Protein AF-A0A2L2X6S5-F1 (afdb_monomer)

Radius of gyration: 75.78 Å; Cα contacts (8 Å, |Δi|>4): 1499; chains: 1; bounding box: 145×73×209 Å

Mean predicted aligned error: 20.32 Å

Structure (mmCIF, N/CA/C/O backbone):
data_AF-A0A2L2X6S5-F1
#
_entry.id   AF-A0A2L2X6S5-F1
#
loop_
_atom_site.group_PDB
_atom_site.id
_atom_site.type_symbol
_atom_site.label_atom_id
_atom_site.label_alt_id
_atom_site.label_comp_id
_atom_site.label_asym_id
_atom_site.label_entity_id
_atom_site.label_seq_id
_atom_site.pdbx_PDB_ins_code
_atom_site.Cartn_x
_atom_site.Cartn_y
_atom_site.Cartn_z
_atom_site.occupancy
_atom_site.B_iso_or_equiv
_atom_site.auth_seq_id
_atom_site.auth_comp_id
_atom_site.auth_asym_id
_atom_site.auth_atom_id
_atom_site.pdbx_PDB_model_num
ATOM 1 N N . MET A 1 1 ? 17.584 3.024 -56.755 1.00 63.44 1 MET A N 1
ATOM 2 C CA . MET A 1 1 ? 18.985 2.587 -56.618 1.00 63.44 1 MET A CA 1
ATOM 3 C C . MET A 1 1 ? 19.894 3.502 -57.431 1.00 63.44 1 MET A C 1
ATOM 5 O O . MET A 1 1 ? 19.474 3.967 -58.490 1.00 63.44 1 MET A O 1
ATOM 9 N N . LEU A 1 2 ? 21.098 3.813 -56.938 1.00 71.75 2 LEU A N 1
ATOM 10 C CA . LEU A 1 2 ? 22.052 4.686 -57.631 1.00 71.75 2 LEU A CA 1
ATOM 11 C C . LEU A 1 2 ? 22.725 3.926 -58.793 1.00 71.75 2 LEU A C 1
ATOM 13 O O . LEU A 1 2 ? 23.520 3.031 -58.533 1.00 71.75 2 LEU A O 1
ATOM 17 N N . PRO A 1 3 ? 22.475 4.281 -60.067 1.00 76.50 3 PRO A N 1
ATOM 18 C CA . PRO A 1 3 ? 22.994 3.531 -61.220 1.00 76.50 3 PRO A CA 1
ATOM 19 C C . PRO A 1 3 ? 24.518 3.652 -61.409 1.00 76.50 3 PRO A C 1
ATOM 21 O O . PRO A 1 3 ? 25.092 2.937 -62.227 1.00 76.50 3 PRO A O 1
ATOM 24 N N . CYS A 1 4 ? 25.171 4.545 -60.658 1.00 81.44 4 CYS A N 1
ATOM 25 C CA . CYS A 1 4 ? 26.624 4.707 -60.628 1.00 81.44 4 CYS A CA 1
ATOM 26 C C . CYS A 1 4 ? 27.346 3.691 -59.726 1.00 81.44 4 CYS A C 1
ATOM 28 O O . CYS A 1 4 ? 28.569 3.735 -59.628 1.00 81.44 4 CYS A O 1
ATOM 30 N N . ILE A 1 5 ? 26.622 2.769 -59.084 1.00 83.94 5 ILE A N 1
ATOM 31 C CA . ILE A 1 5 ? 27.185 1.681 -58.276 1.00 83.94 5 ILE A CA 1
ATOM 32 C C . ILE A 1 5 ? 26.654 0.360 -58.837 1.00 83.94 5 ILE A C 1
ATOM 34 O O . ILE A 1 5 ? 25.442 0.177 -58.932 1.00 83.94 5 ILE A O 1
ATOM 38 N N . LYS A 1 6 ? 27.554 -0.540 -59.249 1.00 83.75 6 LYS A N 1
ATOM 39 C CA . LYS A 1 6 ? 27.227 -1.854 -59.825 1.00 83.75 6 LYS A CA 1
ATOM 40 C C . LYS A 1 6 ? 28.062 -2.933 -59.152 1.00 83.75 6 LYS A C 1
ATOM 42 O O . LYS A 1 6 ? 29.185 -2.656 -58.751 1.00 83.75 6 LYS A O 1
ATOM 47 N N . GLU A 1 7 ? 27.569 -4.169 -59.123 1.00 82.25 7 GLU A N 1
ATOM 48 C CA . GLU A 1 7 ? 28.298 -5.302 -58.531 1.00 82.25 7 GLU A CA 1
ATOM 49 C C . GLU A 1 7 ? 29.724 -5.442 -59.093 1.00 82.25 7 GLU A C 1
ATOM 51 O O . GLU A 1 7 ? 30.689 -5.616 -58.354 1.00 82.25 7 GLU A O 1
ATOM 56 N N . SER A 1 8 ? 29.886 -5.216 -60.401 1.00 80.56 8 SER A N 1
ATOM 57 C CA . SER A 1 8 ? 31.182 -5.265 -61.084 1.00 80.56 8 SER A CA 1
ATOM 58 C C . SER A 1 8 ? 32.215 -4.250 -60.572 1.00 80.56 8 SER A C 1
ATOM 60 O O . SER A 1 8 ? 33.409 -4.478 -60.738 1.00 80.56 8 SER A O 1
ATOM 62 N N . SER A 1 9 ? 31.790 -3.129 -59.974 1.00 83.38 9 SER A N 1
ATOM 63 C CA . SER A 1 9 ? 32.688 -2.106 -59.416 1.00 83.38 9 SER A CA 1
ATOM 64 C C . SER A 1 9 ? 32.937 -2.272 -57.911 1.00 83.38 9 SER A C 1
ATOM 66 O O . SER A 1 9 ? 33.781 -1.568 -57.354 1.00 83.38 9 SER A O 1
ATOM 68 N N . LEU A 1 10 ? 32.238 -3.198 -57.241 1.00 85.50 10 LEU A N 1
ATOM 69 C CA . LEU A 1 10 ? 32.383 -3.457 -55.802 1.00 85.50 10 LEU A CA 1
ATOM 70 C C . LEU A 1 10 ? 33.568 -4.374 -55.460 1.00 85.50 10 LEU A C 1
ATOM 72 O O . LEU A 1 10 ? 33.957 -4.455 -54.292 1.00 85.50 10 LEU A O 1
ATOM 76 N N . SER A 1 11 ? 34.203 -4.987 -56.464 1.00 82.44 11 SER A N 1
ATOM 77 C CA . SER A 1 11 ? 35.496 -5.683 -56.334 1.00 82.44 11 SER A CA 1
ATOM 78 C C . SER A 1 11 ? 36.618 -4.768 -55.820 1.00 82.44 11 SER A C 1
ATOM 80 O O . SER A 1 11 ? 37.609 -5.251 -55.284 1.00 82.44 11 SER A O 1
ATOM 82 N N . LEU A 1 12 ? 36.441 -3.444 -55.898 1.00 85.00 12 LEU A N 1
ATOM 83 C CA . LEU A 1 12 ? 37.357 -2.444 -55.347 1.00 85.00 12 LEU A CA 1
ATOM 84 C C . LEU A 1 12 ? 37.454 -2.475 -53.810 1.00 85.00 12 LEU A C 1
ATOM 86 O O . LEU A 1 12 ? 38.496 -2.139 -53.243 1.00 85.00 12 LEU A O 1
ATOM 90 N N . PHE A 1 13 ? 36.379 -2.871 -53.123 1.00 85.81 13 PHE A N 1
ATOM 91 C CA . PHE A 1 13 ? 36.285 -2.885 -51.657 1.00 85.81 13 PHE A CA 1
ATOM 92 C C . PHE A 1 13 ? 36.876 -4.175 -51.067 1.00 85.81 13 PHE A C 1
ATOM 94 O O . PHE A 1 13 ? 36.277 -4.834 -50.216 1.00 85.81 13 PHE A O 1
ATOM 101 N N . VAL A 1 14 ? 38.060 -4.555 -51.549 1.00 80.81 14 VAL A N 1
ATOM 102 C CA . VAL A 1 14 ? 38.859 -5.662 -51.017 1.00 80.81 14 VAL A CA 1
ATOM 103 C C . VAL A 1 14 ? 39.769 -5.183 -49.891 1.00 80.81 14 VAL A C 1
ATOM 105 O O . VAL A 1 14 ? 40.176 -4.022 -49.804 1.00 80.81 14 VAL A O 1
ATOM 108 N N . ALA A 1 15 ? 40.084 -6.113 -48.997 1.00 68.50 15 ALA A N 1
ATOM 109 C CA . ALA A 1 15 ? 40.692 -5.813 -47.713 1.00 68.50 15 ALA A CA 1
ATOM 110 C C . ALA A 1 15 ? 42.204 -5.527 -47.772 1.00 68.50 15 ALA A C 1
ATOM 112 O O . ALA A 1 15 ? 42.774 -5.100 -46.765 1.00 68.50 15 ALA A O 1
ATOM 113 N N . THR A 1 16 ? 42.878 -5.826 -48.889 1.00 76.88 16 THR A N 1
ATOM 114 C CA . THR A 1 16 ? 44.347 -5.892 -48.942 1.00 76.88 16 THR A CA 1
ATOM 115 C C . THR A 1 16 ? 44.913 -5.159 -50.154 1.00 76.88 16 THR A C 1
ATOM 117 O O . THR A 1 16 ? 44.293 -5.115 -51.216 1.00 76.88 16 THR A O 1
ATOM 120 N N . ALA A 1 17 ? 46.097 -4.567 -49.974 1.00 79.25 17 ALA A N 1
ATOM 121 C CA . ALA A 1 17 ? 46.789 -3.787 -51.000 1.00 79.25 17 ALA A CA 1
ATOM 122 C C . ALA A 1 17 ? 47.043 -4.609 -52.273 1.00 79.25 17 ALA A C 1
ATOM 124 O O . ALA A 1 17 ? 46.818 -4.126 -53.377 1.00 79.25 17 ALA A O 1
ATOM 125 N N . ASP A 1 18 ? 47.450 -5.871 -52.112 1.00 78.06 18 ASP A N 1
ATOM 126 C CA . ASP A 1 18 ? 47.765 -6.766 -53.228 1.00 78.06 18 ASP A CA 1
ATOM 127 C C . ASP A 1 18 ? 46.519 -7.144 -54.032 1.00 78.06 18 ASP A C 1
ATOM 129 O O . ASP A 1 18 ? 46.547 -7.081 -55.256 1.00 78.06 18 ASP A O 1
ATOM 133 N N . GLN A 1 19 ? 45.395 -7.429 -53.364 1.00 79.94 19 GLN A N 1
ATOM 134 C CA . GLN A 1 19 ? 44.127 -7.694 -54.055 1.00 79.94 19 GLN A CA 1
ATOM 135 C C . GLN A 1 19 ? 43.661 -6.481 -54.866 1.00 79.94 19 GLN A C 1
ATOM 137 O O . GLN A 1 19 ? 43.141 -6.644 -55.964 1.00 79.94 19 GLN A O 1
ATOM 142 N N . ARG A 1 20 ? 43.879 -5.258 -54.361 1.00 82.69 20 ARG A N 1
ATOM 143 C CA . ARG A 1 20 ? 43.599 -4.038 -55.134 1.00 82.69 20 ARG A CA 1
ATOM 144 C C . ARG A 1 20 ? 44.562 -3.843 -56.292 1.00 82.69 20 ARG A C 1
ATOM 146 O O . ARG A 1 20 ? 44.144 -3.388 -57.349 1.00 82.69 20 ARG A O 1
ATOM 153 N N . PHE A 1 21 ? 45.835 -4.169 -56.098 1.00 83.12 21 PHE A N 1
ATOM 154 C CA . PHE A 1 21 ? 46.849 -4.045 -57.136 1.00 83.12 21 PHE A CA 1
ATOM 155 C C . PHE A 1 21 ? 46.575 -4.971 -58.328 1.00 83.12 21 PHE A C 1
ATOM 157 O O . PHE A 1 21 ? 46.773 -4.553 -59.465 1.00 83.12 21 PHE A O 1
ATOM 164 N N . LEU A 1 22 ? 46.032 -6.171 -58.088 1.00 81.88 22 LEU A N 1
ATOM 165 C CA . LEU A 1 22 ? 45.600 -7.096 -59.148 1.00 81.88 22 LEU A CA 1
ATOM 166 C C . LEU A 1 22 ? 44.496 -6.519 -60.049 1.00 81.88 22 LEU A C 1
ATOM 168 O O . LEU A 1 22 ? 44.392 -6.906 -61.208 1.00 81.88 22 LEU A O 1
ATOM 172 N N . LEU A 1 23 ? 43.704 -5.558 -59.558 1.00 81.62 23 LEU A N 1
ATOM 173 C CA . LEU A 1 23 ? 42.715 -4.847 -60.379 1.00 81.62 23 LEU A CA 1
ATOM 174 C C . LEU A 1 23 ? 43.376 -3.865 -61.364 1.00 81.62 23 LEU A C 1
ATOM 176 O O . LEU A 1 23 ? 42.743 -3.427 -62.322 1.00 81.62 23 LEU A O 1
ATOM 180 N N . GLY A 1 24 ? 44.640 -3.514 -61.131 1.00 83.88 24 GLY A N 1
ATOM 181 C CA . GLY A 1 24 ? 45.445 -2.631 -61.962 1.00 83.88 24 GLY A CA 1
ATOM 182 C C . GLY A 1 24 ? 46.208 -1.603 -61.130 1.00 83.88 24 GLY A C 1
ATOM 183 O O . GLY A 1 24 ? 45.668 -0.986 -60.208 1.00 83.88 24 GLY A O 1
ATOM 184 N N . GLU A 1 25 ? 47.459 -1.353 -61.513 1.00 85.69 25 GLU A N 1
ATOM 185 C CA . GLU A 1 25 ? 48.357 -0.405 -60.841 1.00 85.69 25 GLU A CA 1
ATOM 186 C C . GLU A 1 25 ? 47.751 1.006 -60.725 1.00 85.69 25 GLU A C 1
ATOM 188 O O . GLU A 1 25 ? 47.791 1.628 -59.663 1.00 85.69 25 GLU A O 1
ATOM 193 N N . ASP A 1 26 ? 47.103 1.497 -61.782 1.00 85.75 26 ASP A N 1
ATOM 194 C CA . ASP A 1 26 ? 46.481 2.822 -61.761 1.00 85.75 26 ASP A CA 1
ATOM 195 C C . ASP A 1 26 ? 45.244 2.897 -60.851 1.00 85.75 26 ASP A C 1
ATOM 197 O O . ASP A 1 26 ? 44.928 3.963 -60.320 1.00 85.75 26 ASP A O 1
ATOM 201 N N . ILE A 1 27 ? 44.524 1.784 -60.671 1.00 85.94 27 ILE A N 1
ATOM 202 C CA . ILE A 1 27 ? 43.379 1.699 -59.749 1.00 85.94 27 ILE A CA 1
ATOM 203 C C . ILE A 1 27 ? 43.886 1.726 -58.307 1.00 85.94 27 ILE A C 1
ATOM 205 O O . ILE A 1 27 ? 43.355 2.471 -57.476 1.00 85.94 27 ILE A O 1
ATOM 209 N N . PHE A 1 28 ? 44.952 0.972 -58.024 1.00 88.62 28 PHE A N 1
ATOM 210 C CA . PHE A 1 28 ? 45.632 1.003 -56.734 1.00 88.62 28 PHE A CA 1
ATOM 211 C C . PHE A 1 28 ? 46.083 2.426 -56.382 1.00 88.62 28 PHE A C 1
ATOM 213 O O . PHE A 1 28 ? 45.713 2.935 -55.329 1.00 88.62 28 PHE A O 1
ATOM 220 N N . LEU A 1 29 ? 46.770 3.132 -57.284 1.00 87.75 29 LEU A N 1
ATOM 221 C CA . LEU A 1 29 ? 47.261 4.487 -57.004 1.00 87.75 29 LEU A CA 1
ATOM 222 C C . LEU A 1 29 ? 46.148 5.535 -56.840 1.00 87.75 29 LEU A C 1
ATOM 224 O O . LEU A 1 29 ? 46.292 6.455 -56.036 1.00 87.75 29 LEU A O 1
ATOM 228 N N . ARG A 1 30 ? 45.021 5.406 -57.554 1.00 87.81 30 ARG A N 1
ATOM 229 C CA . ARG A 1 30 ? 43.863 6.306 -57.374 1.00 87.81 30 ARG A CA 1
ATOM 230 C C . ARG A 1 30 ? 43.129 6.079 -56.052 1.00 87.81 30 ARG A C 1
ATOM 232 O O . ARG A 1 30 ? 42.610 7.036 -55.475 1.00 87.81 30 ARG A O 1
ATOM 239 N N . THR A 1 31 ? 43.099 4.840 -55.564 1.00 87.88 31 THR A N 1
ATOM 240 C CA . THR A 1 31 ? 42.469 4.484 -54.278 1.00 87.88 31 THR A CA 1
ATOM 241 C C . THR A 1 31 ? 43.407 4.558 -53.081 1.00 87.88 31 THR A C 1
ATOM 243 O O . THR A 1 31 ? 42.942 4.601 -51.939 1.00 87.88 31 THR A O 1
ATOM 246 N N . HIS A 1 32 ? 44.712 4.638 -53.329 1.00 89.00 32 HIS A N 1
ATOM 247 C CA . HIS A 1 32 ? 45.727 4.787 -52.307 1.00 89.00 32 HIS A CA 1
ATOM 248 C C . HIS A 1 32 ? 45.504 6.069 -51.498 1.00 89.00 32 HIS A C 1
ATOM 250 O O . HIS A 1 32 ? 45.354 7.165 -52.049 1.00 89.00 32 HIS A O 1
ATOM 256 N N . PHE A 1 33 ? 45.465 5.944 -50.175 1.00 87.44 33 PHE A N 1
ATOM 257 C CA . PHE A 1 33 ? 45.329 7.075 -49.265 1.00 87.44 33 PHE A CA 1
ATOM 258 C C . PHE A 1 33 ? 46.648 7.292 -48.525 1.00 87.44 33 PHE A C 1
ATOM 260 O O . PHE A 1 33 ? 47.126 6.321 -47.938 1.00 87.44 33 PHE A O 1
ATOM 267 N N . PRO A 1 34 ? 47.191 8.526 -48.507 1.00 87.00 34 PRO A N 1
ATOM 268 C CA . PRO A 1 34 ? 48.523 8.761 -47.975 1.00 87.00 34 PRO A CA 1
ATOM 269 C C . PRO A 1 34 ? 48.688 8.273 -46.543 1.00 87.00 34 PRO A C 1
ATOM 271 O O . PRO A 1 34 ? 47.916 8.657 -45.654 1.00 87.00 34 PRO A O 1
ATOM 274 N N . VAL A 1 35 ? 49.701 7.439 -46.321 1.00 86.69 35 VAL A N 1
ATOM 275 C CA . VAL A 1 35 ? 49.985 6.874 -45.004 1.00 86.69 35 VAL A CA 1
ATOM 276 C C . VAL A 1 35 ? 50.990 7.750 -44.264 1.00 86.69 35 VAL A C 1
ATOM 278 O O . VAL A 1 35 ? 52.075 8.069 -44.754 1.00 86.69 35 VAL A O 1
ATOM 281 N N . THR A 1 36 ? 50.624 8.125 -43.041 1.00 85.81 36 THR A N 1
ATOM 282 C CA . THR A 1 36 ? 51.504 8.795 -42.085 1.00 85.81 36 THR A CA 1
ATOM 283 C C . THR A 1 36 ? 52.005 7.803 -41.041 1.00 85.81 36 THR A C 1
ATOM 285 O O . THR A 1 36 ? 51.285 6.921 -40.570 1.00 85.81 36 THR A O 1
ATOM 288 N N . MET A 1 37 ? 53.268 7.963 -40.673 1.00 87.81 37 MET A N 1
ATOM 289 C CA . MET A 1 37 ? 54.011 7.136 -39.735 1.00 87.81 37 MET A CA 1
ATOM 290 C C . MET A 1 37 ? 54.621 8.033 -38.659 1.00 87.81 37 MET A C 1
ATOM 292 O O . MET A 1 37 ? 54.980 9.177 -38.927 1.00 87.81 37 MET A O 1
ATOM 296 N N . ARG A 1 38 ? 54.770 7.539 -37.432 1.00 83.44 38 ARG A N 1
ATOM 297 C CA . ARG A 1 38 ? 55.525 8.233 -36.384 1.00 83.44 38 ARG A CA 1
ATOM 298 C C . ARG A 1 38 ? 56.890 7.593 -36.206 1.00 83.44 38 ARG A C 1
ATOM 300 O O . ARG A 1 38 ? 56.988 6.407 -35.903 1.00 83.44 38 ARG A O 1
ATOM 307 N N . ARG A 1 39 ? 57.944 8.393 -36.348 1.00 80.94 39 ARG A N 1
ATOM 308 C CA . ARG A 1 39 ? 59.296 8.025 -35.930 1.00 80.94 39 ARG A CA 1
ATOM 309 C C . ARG A 1 39 ? 59.448 8.395 -34.460 1.00 80.94 39 ARG A C 1
ATOM 311 O O . ARG A 1 39 ? 59.443 9.580 -34.119 1.00 80.94 39 ARG A O 1
ATOM 318 N N . PHE A 1 40 ? 59.583 7.393 -33.599 1.00 66.56 40 PHE A N 1
ATOM 319 C CA . PHE A 1 40 ? 59.861 7.607 -32.181 1.00 66.56 40 PHE A CA 1
ATOM 320 C C . PHE A 1 40 ? 61.375 7.665 -31.955 1.00 66.56 40 PHE A C 1
ATOM 322 O O . PHE A 1 40 ? 62.087 6.699 -32.222 1.00 66.56 40 PHE A O 1
ATOM 329 N N . ARG A 1 41 ? 61.866 8.811 -31.471 1.00 61.03 41 ARG A N 1
ATOM 330 C CA . ARG A 1 41 ? 63.156 8.939 -30.778 1.00 61.03 41 ARG A CA 1
ATOM 331 C C . ARG A 1 41 ? 62.863 9.250 -29.303 1.00 61.03 41 ARG A C 1
ATOM 333 O O . ARG A 1 41 ? 61.875 9.947 -29.043 1.00 61.03 41 ARG A O 1
ATOM 340 N N . PRO A 1 42 ? 63.690 8.808 -28.338 1.00 49.34 42 PRO A N 1
ATOM 341 C CA . PRO A 1 42 ? 63.543 9.229 -26.947 1.00 49.34 42 PRO A CA 1
ATOM 342 C C . PRO A 1 42 ? 63.496 10.767 -26.870 1.00 49.34 42 PRO A C 1
ATOM 344 O O . PRO A 1 42 ? 64.449 11.440 -27.257 1.00 49.34 42 PRO A O 1
ATOM 347 N N . GLY A 1 43 ? 62.356 11.334 -26.458 1.00 50.00 43 GLY A N 1
ATOM 348 C CA . GLY A 1 43 ? 62.162 12.783 -26.290 1.00 50.00 43 GLY A CA 1
ATOM 349 C C . GLY A 1 43 ? 61.594 13.583 -27.478 1.00 50.00 43 GLY A C 1
ATOM 350 O O . GLY A 1 43 ? 61.268 14.750 -27.281 1.00 50.00 43 GLY A O 1
ATOM 351 N N . SER A 1 44 ? 61.410 13.019 -28.684 1.00 54.97 44 SER A N 1
ATOM 352 C CA . SER A 1 44 ? 60.645 13.692 -29.760 1.00 54.97 44 SER A CA 1
ATOM 353 C C . SER A 1 44 ? 60.059 12.710 -30.788 1.00 54.97 44 SER A C 1
ATOM 355 O O . SER A 1 44 ? 60.763 11.872 -31.352 1.00 54.97 44 SER A O 1
ATOM 357 N N . GLY A 1 45 ? 58.750 12.816 -31.041 1.00 61.69 45 GLY A N 1
ATOM 358 C CA . GLY A 1 45 ? 58.059 12.075 -32.098 1.00 61.69 45 GLY A CA 1
ATOM 359 C C . GLY A 1 45 ? 57.934 12.934 -33.354 1.00 61.69 45 GLY A C 1
ATOM 360 O O . GLY A 1 45 ? 57.275 13.971 -33.319 1.00 61.69 45 GLY A O 1
ATOM 361 N N . THR A 1 46 ? 58.547 12.516 -34.462 1.00 77.25 46 THR A N 1
ATOM 362 C CA . THR A 1 46 ? 58.397 13.198 -35.763 1.00 77.25 46 THR A CA 1
ATOM 363 C C . THR A 1 46 ? 57.425 12.422 -36.647 1.00 77.25 46 THR A C 1
ATOM 365 O O . THR A 1 46 ? 57.435 11.191 -36.654 1.00 77.25 46 THR A O 1
ATOM 368 N N . ILE A 1 47 ? 56.544 13.126 -37.362 1.00 82.69 47 ILE A N 1
ATOM 369 C CA . ILE A 1 47 ? 55.614 12.509 -38.317 1.00 82.69 47 ILE A CA 1
ATOM 370 C C . ILE A 1 47 ? 56.327 12.405 -39.664 1.00 82.69 47 ILE A C 1
ATOM 372 O O . ILE A 1 47 ? 56.828 13.404 -40.169 1.00 82.69 47 ILE A O 1
ATOM 376 N N . TRP A 1 48 ? 56.370 11.199 -40.216 1.00 87.31 48 TRP A N 1
ATOM 377 C CA . TRP A 1 48 ? 56.878 10.875 -41.544 1.00 87.31 48 TRP A CA 1
ATOM 378 C C . TRP A 1 48 ? 55.704 10.512 -42.451 1.00 87.31 48 TRP A C 1
ATOM 380 O O . TRP A 1 48 ? 54.806 9.773 -42.057 1.00 87.31 48 TRP A O 1
ATOM 390 N N . SER A 1 49 ? 55.709 11.008 -43.676 1.00 87.50 49 SER A N 1
ATOM 391 C CA . SER A 1 49 ? 54.876 10.506 -44.764 1.00 87.50 49 SER A CA 1
ATOM 392 C C . SER A 1 49 ? 55.586 9.366 -45.497 1.00 87.50 49 SER A C 1
ATOM 394 O O . SER A 1 49 ? 56.810 9.244 -45.458 1.00 87.50 49 SER A O 1
ATOM 396 N N . GLU A 1 50 ? 54.836 8.536 -46.214 1.00 87.88 50 GLU A N 1
ATOM 397 C CA . GLU A 1 50 ? 55.404 7.574 -47.174 1.00 87.88 50 GLU A CA 1
ATOM 398 C C . GLU A 1 50 ? 56.328 8.234 -48.220 1.00 87.88 50 GLU A C 1
ATOM 400 O O . GLU A 1 50 ? 57.319 7.632 -48.627 1.00 87.88 50 GLU A O 1
ATOM 405 N N . GLY A 1 51 ? 56.078 9.499 -48.581 1.00 88.00 51 GLY A N 1
ATOM 406 C CA . GLY A 1 51 ? 56.956 10.289 -49.447 1.00 88.00 51 GLY A CA 1
ATOM 407 C C . GLY A 1 51 ? 58.282 10.684 -48.790 1.00 88.00 51 GLY A C 1
ATOM 408 O O . GLY A 1 51 ? 59.286 10.817 -49.484 1.00 88.00 51 GLY A O 1
ATOM 409 N N . ASP A 1 52 ? 58.325 10.838 -47.465 1.00 87.62 52 ASP A N 1
ATOM 410 C CA . ASP A 1 52 ? 59.584 11.040 -46.732 1.00 87.62 52 ASP A CA 1
ATOM 411 C C . ASP A 1 52 ? 60.432 9.766 -46.757 1.00 87.62 52 ASP A C 1
ATOM 413 O O . ASP A 1 52 ? 61.627 9.833 -47.026 1.00 87.62 52 ASP A O 1
ATOM 417 N N . LEU A 1 53 ? 59.797 8.602 -46.570 1.00 88.12 53 LEU A N 1
ATOM 418 C CA . LEU A 1 53 ? 60.463 7.302 -46.673 1.00 88.12 53 LEU A CA 1
ATOM 419 C C . LEU A 1 53 ? 60.973 7.028 -48.097 1.00 88.12 53 LEU A C 1
ATOM 421 O O . LEU A 1 53 ? 62.103 6.580 -48.254 1.00 88.12 53 LEU A O 1
ATOM 425 N N . LEU A 1 54 ? 60.184 7.334 -49.132 1.00 87.44 54 LEU A N 1
ATOM 426 C CA . LEU A 1 54 ? 60.624 7.198 -50.524 1.00 87.44 54 LEU A CA 1
ATOM 427 C C . LEU A 1 54 ? 61.840 8.082 -50.820 1.00 87.44 54 LEU A C 1
ATOM 429 O O . LEU A 1 54 ? 62.830 7.588 -51.346 1.00 87.44 54 LEU A O 1
ATOM 433 N N . ARG A 1 55 ? 61.794 9.365 -50.432 1.00 86.00 55 ARG A N 1
ATOM 434 C CA . ARG A 1 55 ? 62.919 10.293 -50.627 1.00 86.00 55 ARG A CA 1
ATOM 435 C C . ARG A 1 55 ? 64.182 9.833 -49.913 1.00 86.00 55 ARG A C 1
ATOM 437 O O . ARG A 1 55 ? 65.266 10.012 -50.450 1.00 86.00 55 ARG A O 1
ATOM 444 N N . GLU A 1 56 ? 64.047 9.248 -48.729 1.00 83.38 56 GLU A N 1
ATOM 445 C CA . GLU A 1 56 ? 65.169 8.678 -47.985 1.00 83.38 56 GLU A CA 1
ATOM 446 C C . GLU A 1 56 ? 65.767 7.451 -48.703 1.00 83.38 56 GLU A C 1
ATOM 448 O O . GLU A 1 56 ? 66.982 7.335 -48.840 1.00 83.38 56 GLU A O 1
ATOM 453 N N . LEU A 1 57 ? 64.922 6.559 -49.231 1.00 83.25 57 LEU A N 1
ATOM 454 C CA . LEU A 1 57 ? 65.367 5.402 -50.017 1.00 83.25 57 LEU A CA 1
ATOM 455 C C . LEU A 1 57 ? 65.972 5.805 -51.370 1.00 83.25 57 LEU A C 1
ATOM 457 O O . LEU A 1 57 ? 66.790 5.074 -51.917 1.00 83.25 57 LEU A O 1
ATOM 461 N N . GLU A 1 58 ? 65.600 6.949 -51.932 1.00 78.31 58 GLU A N 1
ATOM 462 C CA . GLU A 1 58 ? 66.187 7.467 -53.175 1.00 78.31 58 GLU A CA 1
ATOM 463 C C . GLU A 1 58 ? 67.472 8.271 -52.940 1.00 78.31 58 GLU A C 1
ATOM 465 O O . GLU A 1 58 ? 68.311 8.352 -53.836 1.00 78.31 58 GLU A O 1
ATOM 470 N N . SER A 1 59 ? 67.648 8.853 -51.750 1.00 70.69 59 SER A N 1
ATOM 471 C CA . SER A 1 59 ? 68.767 9.747 -51.441 1.00 70.69 59 SER A CA 1
ATOM 472 C C . SER A 1 59 ? 70.017 9.052 -50.897 1.00 70.69 59 SER A C 1
ATOM 474 O O . SER A 1 59 ? 71.059 9.702 -50.859 1.00 70.69 59 SER A O 1
ATOM 476 N N . ALA A 1 60 ? 69.952 7.773 -50.497 1.00 60.22 60 ALA A N 1
ATOM 477 C CA . ALA A 1 60 ? 71.063 7.052 -49.861 1.00 60.22 60 ALA A CA 1
ATOM 478 C C . ALA A 1 60 ? 72.263 6.844 -50.827 1.00 60.22 60 ALA A C 1
ATOM 480 O O . ALA A 1 60 ? 72.193 5.983 -51.709 1.00 60.22 60 ALA A O 1
ATOM 481 N N . PRO A 1 61 ? 73.388 7.581 -50.689 1.00 53.59 61 PRO A N 1
ATOM 482 C CA . PRO A 1 61 ? 74.550 7.434 -51.560 1.00 53.59 61 PRO A CA 1
ATOM 483 C C . PRO A 1 61 ? 75.486 6.322 -51.058 1.00 53.59 61 PRO A C 1
ATOM 485 O O . PRO A 1 61 ? 75.547 6.033 -49.860 1.00 53.59 61 PRO A O 1
ATOM 488 N N . ALA A 1 62 ? 76.320 5.797 -51.962 1.00 51.88 62 ALA A N 1
ATOM 489 C CA . ALA A 1 62 ? 77.378 4.794 -51.745 1.00 51.88 62 ALA A CA 1
ATOM 490 C C . ALA A 1 62 ? 78.421 5.112 -50.640 1.00 51.88 62 ALA A C 1
ATOM 492 O O . ALA A 1 62 ? 79.302 4.301 -50.374 1.00 51.88 62 ALA A O 1
ATOM 493 N N . ALA A 1 63 ? 78.350 6.289 -50.006 1.00 53.16 63 ALA A N 1
ATOM 494 C CA . ALA A 1 63 ? 79.286 6.786 -48.993 1.00 53.16 63 ALA A CA 1
ATOM 495 C C . ALA A 1 63 ? 78.771 6.650 -47.541 1.00 53.16 63 ALA A C 1
ATOM 497 O O . ALA A 1 63 ? 79.244 7.348 -46.644 1.00 53.16 63 ALA A O 1
ATOM 498 N N . THR A 1 64 ? 77.782 5.787 -47.299 1.00 55.81 64 THR A N 1
ATOM 499 C CA . THR A 1 64 ? 77.317 5.423 -45.948 1.00 55.81 64 THR A CA 1
ATOM 500 C C . THR A 1 64 ? 78.222 4.351 -45.315 1.00 55.81 64 THR A C 1
ATOM 502 O O . THR A 1 64 ? 78.844 3.574 -46.041 1.00 55.81 64 THR A O 1
ATOM 505 N N . PRO A 1 65 ? 78.340 4.300 -43.971 1.00 56.31 65 PRO A N 1
ATOM 506 C CA . PRO A 1 65 ? 79.186 3.325 -43.278 1.00 56.31 65 PRO A CA 1
ATOM 507 C C . PRO A 1 65 ? 78.771 1.879 -43.591 1.00 56.31 65 PRO A C 1
ATOM 509 O O . PRO A 1 65 ? 77.608 1.604 -43.891 1.00 56.31 65 PRO A O 1
ATOM 512 N N . SER A 1 66 ? 79.735 0.958 -43.508 1.00 65.19 66 SER A N 1
ATOM 513 C CA . SER A 1 66 ? 79.547 -0.481 -43.733 1.00 65.19 66 SER A CA 1
ATOM 514 C C . SER A 1 66 ? 78.363 -1.036 -42.932 1.00 65.19 66 SER A C 1
ATOM 516 O O . SER A 1 66 ? 78.256 -0.742 -41.742 1.00 65.19 66 SER A O 1
ATOM 518 N N . GLY A 1 67 ? 77.505 -1.846 -43.561 1.00 74.19 67 GLY A N 1
ATOM 519 C CA . GLY A 1 67 ? 76.388 -2.538 -42.901 1.00 74.19 67 GLY A CA 1
ATOM 520 C C . GLY A 1 67 ? 75.000 -2.233 -43.480 1.00 74.19 67 GLY A C 1
ATOM 521 O O . GLY A 1 67 ? 74.844 -1.411 -44.385 1.00 74.19 67 GLY A O 1
ATOM 522 N N . ASN A 1 68 ? 73.976 -2.920 -42.971 1.00 81.75 68 ASN A N 1
ATOM 523 C CA . ASN A 1 68 ? 72.575 -2.791 -43.399 1.00 81.75 68 ASN A CA 1
ATOM 524 C C . ASN A 1 68 ? 71.906 -1.483 -42.918 1.00 81.75 68 ASN A C 1
ATOM 526 O O . ASN A 1 68 ? 72.211 -0.980 -41.837 1.00 81.75 68 ASN A O 1
ATOM 530 N N . GLN A 1 69 ? 70.981 -0.943 -43.720 1.00 84.31 69 GLN A N 1
ATOM 531 C CA . GLN A 1 69 ? 70.112 0.187 -43.371 1.00 84.31 69 GLN A CA 1
ATOM 532 C C . GLN A 1 69 ? 68.666 -0.302 -43.365 1.00 84.31 69 GLN A C 1
ATOM 534 O O . GLN A 1 69 ? 68.124 -0.679 -44.401 1.00 84.31 69 GLN A O 1
ATOM 539 N N . THR A 1 70 ? 68.044 -0.307 -42.189 1.00 85.12 70 THR A N 1
ATOM 540 C CA . THR A 1 70 ? 66.801 -1.042 -41.950 1.00 85.12 70 THR A CA 1
ATOM 541 C C . THR A 1 70 ? 65.696 -0.118 -41.449 1.00 85.12 70 THR A C 1
ATOM 543 O O . THR A 1 70 ? 65.802 0.511 -40.396 1.00 85.12 70 THR A O 1
ATOM 546 N N . TYR A 1 71 ? 64.591 -0.080 -42.184 1.00 87.50 71 TYR A N 1
ATOM 547 C CA . TYR A 1 71 ? 63.354 0.614 -41.849 1.00 87.50 71 TYR A CA 1
ATOM 548 C C . TYR A 1 71 ? 62.327 -0.410 -41.384 1.00 87.50 71 TYR A C 1
ATOM 550 O O . TYR A 1 71 ? 61.858 -1.246 -42.159 1.00 87.50 71 TYR A O 1
ATOM 558 N N . VAL A 1 72 ? 61.956 -0.339 -40.110 1.00 86.19 72 VAL A N 1
ATOM 559 C CA . VAL A 1 72 ? 60.967 -1.236 -39.513 1.00 86.19 72 VAL A CA 1
ATOM 560 C C . VAL A 1 72 ? 59.625 -0.523 -39.458 1.00 86.19 72 VAL A C 1
ATOM 562 O O . VAL A 1 72 ? 59.440 0.413 -38.676 1.00 86.19 72 VAL A O 1
ATOM 565 N N . LEU A 1 73 ? 58.677 -0.981 -40.276 1.00 87.25 73 LEU A N 1
ATOM 566 C CA . LEU A 1 73 ? 57.288 -0.539 -40.234 1.00 87.25 73 LEU A CA 1
ATOM 567 C C . LEU A 1 73 ? 56.561 -1.289 -39.115 1.00 87.25 73 LEU A C 1
ATOM 569 O O . LEU A 1 73 ? 56.106 -2.424 -39.288 1.00 87.25 73 LEU A O 1
ATOM 573 N N . TYR A 1 74 ? 56.441 -0.639 -37.961 1.00 81.38 74 TYR A N 1
ATOM 574 C CA . TYR A 1 74 ? 55.679 -1.124 -36.824 1.00 81.38 74 TYR A CA 1
ATOM 575 C C . TYR A 1 74 ? 54.196 -0.902 -37.041 1.00 81.38 74 TYR A C 1
ATOM 577 O O . TYR A 1 74 ? 53.705 0.214 -37.232 1.00 81.38 74 TYR A O 1
ATOM 585 N N . GLY A 1 75 ? 53.445 -1.987 -36.943 1.00 75.44 75 GLY A N 1
ATOM 586 C CA . GLY A 1 75 ? 52.011 -1.865 -36.887 1.00 75.44 75 GLY A CA 1
ATOM 587 C C . GLY A 1 75 ? 51.315 -3.186 -36.687 1.00 75.44 75 GLY A C 1
ATOM 588 O O . GLY A 1 75 ? 51.784 -4.265 -37.046 1.00 75.44 75 GLY A O 1
ATOM 589 N N . ALA A 1 76 ? 50.125 -3.058 -36.141 1.00 71.00 76 ALA A N 1
ATOM 590 C CA . ALA A 1 76 ? 49.100 -4.069 -36.138 1.00 71.00 76 ALA A CA 1
ATOM 591 C C . ALA A 1 76 ? 48.858 -4.763 -37.501 1.00 71.00 76 ALA A C 1
ATOM 593 O O . ALA A 1 76 ? 49.118 -4.206 -38.570 1.00 71.00 76 ALA A O 1
ATOM 594 N N . ALA A 1 77 ? 48.269 -5.962 -37.490 1.00 71.12 77 ALA A N 1
ATOM 595 C CA . ALA A 1 77 ? 47.687 -6.528 -38.706 1.00 71.12 77 ALA A CA 1
ATOM 596 C C . ALA A 1 77 ? 46.624 -5.560 -39.269 1.00 71.12 77 ALA A C 1
ATOM 598 O O . ALA A 1 77 ? 45.778 -5.056 -38.530 1.00 71.12 77 ALA A O 1
ATOM 599 N N . GLY A 1 78 ? 46.692 -5.257 -40.569 1.00 70.81 78 GLY A N 1
ATOM 600 C CA . GLY A 1 78 ? 45.792 -4.289 -41.210 1.00 70.81 78 GLY A CA 1
ATOM 601 C C . GLY A 1 78 ? 46.100 -2.810 -40.927 1.00 70.81 78 GLY A C 1
ATOM 602 O O . GLY A 1 78 ? 45.256 -1.965 -41.210 1.00 70.81 78 GLY A O 1
ATOM 603 N N . SER A 1 79 ? 47.282 -2.473 -40.396 1.00 73.06 79 SER A N 1
ATOM 604 C CA . SER A 1 79 ? 47.699 -1.082 -40.142 1.00 73.06 79 SER A CA 1
ATOM 605 C C . SER A 1 79 ? 48.137 -0.294 -41.381 1.00 73.06 79 SER A C 1
ATOM 607 O O . SER A 1 79 ? 48.437 0.884 -41.249 1.00 73.06 79 SER A O 1
ATOM 609 N N . GLY A 1 80 ? 48.212 -0.926 -42.558 1.00 78.25 80 GLY A N 1
ATOM 610 C CA . GLY A 1 80 ? 48.674 -0.289 -43.799 1.00 78.25 80 GLY A CA 1
ATOM 611 C C . GLY A 1 80 ? 50.127 -0.587 -44.200 1.00 78.25 80 GLY A C 1
ATOM 612 O O . GLY A 1 80 ? 50.609 0.014 -45.146 1.00 78.25 80 GLY A O 1
ATOM 613 N N . LYS A 1 81 ? 50.831 -1.532 -43.553 1.00 84.56 81 LYS A N 1
ATOM 614 C CA . LYS A 1 81 ? 52.236 -1.867 -43.899 1.00 84.56 81 LYS A CA 1
ATOM 615 C C . LYS A 1 81 ? 52.412 -2.280 -45.366 1.00 84.56 81 LYS A C 1
ATOM 617 O O . LYS A 1 81 ? 53.183 -1.664 -46.092 1.00 84.56 81 LYS A O 1
ATOM 622 N N . SER A 1 82 ? 51.633 -3.265 -45.819 1.00 83.81 82 SER A N 1
ATOM 623 C CA . SER A 1 82 ? 51.646 -3.720 -47.217 1.00 83.81 82 SER A CA 1
ATOM 624 C C . SER A 1 82 ? 51.167 -2.640 -48.195 1.00 83.81 82 SER A C 1
ATOM 626 O O . SER A 1 82 ? 51.553 -2.666 -49.356 1.00 83.81 82 SER A O 1
ATOM 628 N N . GLU A 1 83 ? 50.346 -1.685 -47.736 1.00 86.56 83 GLU A N 1
ATOM 629 C CA . GLU A 1 83 ? 49.921 -0.536 -48.548 1.00 86.56 83 GLU A CA 1
ATOM 630 C C . GLU A 1 83 ? 51.115 0.374 -48.847 1.00 86.56 83 GLU A C 1
ATOM 632 O O . GLU A 1 83 ? 51.364 0.686 -50.008 1.00 86.56 83 GLU A O 1
ATOM 637 N N . VAL A 1 84 ? 51.893 0.723 -47.814 1.00 88.56 84 VAL A N 1
ATOM 638 C CA . VAL A 1 84 ? 53.118 1.528 -47.943 1.00 88.56 84 VAL A CA 1
ATOM 639 C C . VAL A 1 84 ? 54.146 0.806 -48.807 1.00 88.56 84 VAL A C 1
ATOM 641 O O . VAL A 1 84 ? 54.696 1.399 -49.727 1.00 88.56 84 VAL A O 1
ATOM 644 N N . ILE A 1 85 ? 54.385 -0.484 -48.564 1.00 89.69 85 ILE A N 1
ATOM 645 C CA . ILE A 1 85 ? 55.409 -1.246 -49.292 1.00 89.69 85 ILE A CA 1
ATOM 646 C C . ILE A 1 85 ? 55.038 -1.437 -50.772 1.00 89.69 85 ILE A C 1
ATOM 648 O O . ILE A 1 85 ? 55.894 -1.263 -51.641 1.00 89.69 85 ILE A O 1
ATOM 652 N N . ARG A 1 86 ? 53.764 -1.715 -51.090 1.00 88.50 86 ARG A N 1
ATOM 653 C CA . ARG A 1 86 ? 53.284 -1.757 -52.485 1.00 88.50 86 ARG A CA 1
ATOM 654 C C . ARG A 1 86 ? 53.366 -0.388 -53.144 1.00 88.50 86 ARG A C 1
ATOM 656 O O . ARG A 1 86 ? 53.760 -0.312 -54.305 1.00 88.50 86 ARG A O 1
ATOM 663 N N . TRP A 1 87 ? 53.040 0.680 -52.422 1.00 90.62 87 TRP A N 1
ATOM 664 C CA . TRP A 1 87 ? 53.177 2.039 -52.932 1.00 90.62 87 TRP A CA 1
ATOM 665 C C . TRP A 1 87 ? 54.641 2.397 -53.233 1.00 90.62 87 TRP A C 1
ATOM 667 O O . TRP A 1 87 ? 54.924 2.903 -54.319 1.00 90.62 87 TRP A O 1
ATOM 677 N N . LEU A 1 88 ? 55.580 2.058 -52.344 1.00 89.25 88 LEU A N 1
ATOM 678 C CA . LEU A 1 88 ? 57.018 2.249 -52.561 1.00 89.25 88 LEU A CA 1
ATOM 679 C C . LEU A 1 88 ? 57.508 1.487 -53.796 1.00 89.25 88 LEU A C 1
ATOM 681 O O . LEU A 1 88 ? 58.147 2.081 -54.657 1.00 89.25 88 LEU A O 1
ATOM 685 N N . GLU A 1 89 ? 57.157 0.205 -53.928 1.00 88.00 89 GLU A N 1
ATOM 686 C CA . GLU A 1 89 ? 57.520 -0.613 -55.093 1.00 88.00 89 GLU A CA 1
ATOM 687 C C . GLU A 1 89 ? 57.049 0.024 -56.411 1.00 88.00 89 GLU A C 1
ATOM 689 O O . GLU A 1 89 ? 57.822 0.108 -57.366 1.00 88.00 89 GLU A O 1
ATOM 694 N N . CYS A 1 90 ? 55.800 0.505 -56.463 1.00 86.06 90 CYS A N 1
ATOM 695 C CA . CYS A 1 90 ? 55.246 1.140 -57.661 1.00 86.06 90 CYS A CA 1
ATOM 696 C C . CYS A 1 90 ? 56.014 2.414 -58.028 1.00 86.06 90 CYS A C 1
ATOM 698 O O . CYS A 1 90 ? 56.375 2.611 -59.188 1.00 86.06 90 CYS A O 1
ATOM 700 N N . ASN A 1 91 ? 56.279 3.280 -57.047 1.00 86.31 91 ASN A N 1
ATOM 701 C CA . ASN A 1 91 ? 56.940 4.559 -57.301 1.00 86.31 91 ASN A CA 1
ATOM 702 C C . ASN A 1 91 ? 58.424 4.383 -57.649 1.00 86.31 91 ASN A C 1
ATOM 704 O O . ASN A 1 91 ? 58.890 5.012 -58.593 1.00 86.31 91 ASN A O 1
ATOM 708 N N . ILE A 1 92 ? 59.131 3.463 -56.988 1.00 85.00 92 ILE A N 1
ATOM 709 C CA . ILE A 1 92 ? 60.532 3.132 -57.295 1.00 85.00 92 ILE A CA 1
ATOM 710 C C . ILE A 1 92 ? 60.655 2.532 -58.701 1.00 85.00 92 ILE A C 1
ATOM 712 O O . ILE A 1 92 ? 61.543 2.913 -59.466 1.00 85.00 92 ILE A O 1
ATOM 716 N N . ARG A 1 93 ? 59.729 1.641 -59.089 1.00 82.69 93 ARG A N 1
ATOM 717 C CA . ARG A 1 93 ? 59.691 1.069 -60.444 1.00 82.69 93 ARG A CA 1
ATOM 718 C C . ARG A 1 93 ? 59.409 2.132 -61.509 1.00 82.69 93 ARG A C 1
ATOM 720 O O . ARG A 1 93 ? 60.055 2.111 -62.551 1.00 82.69 93 ARG A O 1
ATOM 727 N N . ARG A 1 94 ? 58.480 3.065 -61.254 1.00 81.44 94 ARG A N 1
ATOM 728 C CA . ARG A 1 94 ? 58.170 4.188 -62.163 1.00 81.44 94 ARG A CA 1
ATOM 729 C C . ARG A 1 94 ? 59.322 5.185 -62.289 1.00 81.44 94 ARG A C 1
ATOM 731 O O . ARG A 1 94 ? 59.528 5.720 -63.373 1.00 81.44 94 ARG A O 1
ATOM 738 N N . ALA A 1 95 ? 60.046 5.437 -61.200 1.00 78.88 95 ALA A N 1
ATOM 739 C CA . ALA A 1 95 ? 61.188 6.347 -61.172 1.00 78.88 95 ALA A CA 1
ATOM 740 C C . ALA A 1 95 ? 62.455 5.739 -61.799 1.00 78.88 95 ALA A C 1
ATOM 742 O O . ALA A 1 95 ? 63.316 6.478 -62.270 1.00 78.88 95 ALA A O 1
ATOM 743 N N . GLY A 1 96 ? 62.586 4.406 -61.801 1.00 71.75 96 GLY A N 1
ATOM 744 C CA . GLY A 1 96 ? 63.781 3.706 -62.287 1.00 71.75 96 GLY A CA 1
ATOM 745 C C . GLY A 1 96 ? 65.022 3.909 -61.405 1.00 71.75 96 GLY A C 1
ATOM 746 O O . GLY A 1 96 ? 66.131 3.600 -61.832 1.00 71.75 96 GLY A O 1
ATOM 747 N N . SER A 1 97 ? 64.851 4.426 -60.184 1.00 68.56 97 SER A N 1
ATOM 748 C CA . SER A 1 97 ? 65.929 4.871 -59.289 1.00 68.56 97 SER A CA 1
ATOM 749 C C . SER A 1 97 ? 66.686 3.728 -58.593 1.00 68.56 97 SER A C 1
ATOM 751 O O . SER A 1 97 ? 67.824 3.918 -58.167 1.00 68.56 97 SER A O 1
ATOM 753 N N . ARG A 1 98 ? 66.096 2.526 -58.497 1.00 74.38 98 ARG A N 1
ATOM 754 C CA . ARG A 1 98 ? 66.702 1.329 -57.878 1.00 74.38 98 ARG A CA 1
ATOM 755 C C . ARG A 1 98 ? 66.471 0.081 -58.752 1.00 74.38 98 ARG A C 1
ATOM 757 O O . ARG A 1 98 ? 65.457 -0.595 -58.579 1.00 74.38 98 ARG A O 1
ATOM 764 N N . PRO A 1 99 ? 67.389 -0.264 -59.677 1.00 70.94 99 PRO A N 1
ATOM 765 C CA . PRO A 1 99 ? 67.218 -1.417 -60.575 1.00 70.94 99 PRO A CA 1
ATOM 766 C C . PRO A 1 99 ? 67.294 -2.772 -59.846 1.00 70.94 99 PRO A C 1
ATOM 768 O O . PRO A 1 99 ? 66.730 -3.763 -60.303 1.00 70.94 99 PRO A O 1
ATOM 771 N N . PHE A 1 100 ? 67.935 -2.803 -58.676 1.00 79.12 100 PHE A N 1
ATOM 772 C CA . PHE A 1 100 ? 68.104 -3.989 -57.835 1.00 79.12 100 PHE A CA 1
ATOM 773 C C . PHE A 1 100 ? 67.174 -3.959 -56.612 1.00 79.12 100 PHE A C 1
ATOM 775 O O . PHE A 1 100 ? 67.620 -4.097 -55.473 1.00 79.12 100 PHE A O 1
ATOM 782 N N . ALA A 1 101 ? 65.880 -3.723 -56.851 1.00 82.62 101 ALA A N 1
ATOM 783 C CA . ALA A 1 101 ? 64.841 -3.752 -55.825 1.00 82.62 101 ALA A CA 1
ATOM 784 C C . ALA A 1 101 ? 64.058 -5.072 -55.872 1.00 82.62 101 ALA A C 1
ATOM 786 O O . ALA A 1 101 ? 63.454 -5.415 -56.888 1.00 82.62 101 ALA A O 1
ATOM 787 N N . LEU A 1 102 ? 64.039 -5.794 -54.754 1.00 85.12 102 LEU A N 1
ATOM 788 C CA . LEU A 1 102 ? 63.312 -7.044 -54.580 1.00 85.12 102 LEU A CA 1
ATOM 789 C C . LEU A 1 102 ? 62.217 -6.850 -53.535 1.00 85.12 102 LEU A C 1
ATOM 791 O O . LEU A 1 102 ? 62.501 -6.462 -52.405 1.00 85.12 102 LEU A O 1
ATOM 795 N N . ARG A 1 103 ? 60.970 -7.172 -53.885 1.00 85.56 103 ARG A N 1
ATOM 796 C CA . ARG A 1 103 ? 59.888 -7.262 -52.904 1.00 85.56 103 ARG A CA 1
ATOM 797 C C . ARG A 1 103 ? 59.547 -8.707 -52.589 1.00 85.56 103 ARG A C 1
ATOM 799 O O . ARG A 1 103 ? 59.397 -9.494 -53.512 1.00 85.56 103 ARG A O 1
ATOM 806 N N . ILE A 1 104 ? 59.327 -9.012 -51.320 1.00 81.94 104 ILE A N 1
ATOM 807 C CA . ILE A 1 104 ? 58.739 -10.256 -50.837 1.00 81.94 104 ILE A CA 1
ATOM 808 C C . ILE A 1 104 ? 57.340 -9.932 -50.294 1.00 81.94 104 ILE A C 1
ATOM 810 O O . ILE A 1 104 ? 57.191 -9.154 -49.345 1.00 81.94 104 ILE A O 1
ATOM 814 N N . SER A 1 105 ? 56.302 -10.462 -50.946 1.00 76.50 105 SER A N 1
ATOM 815 C CA . SER A 1 105 ? 54.906 -10.261 -50.519 1.00 76.50 105 SER A CA 1
ATOM 816 C C . SER A 1 105 ? 54.567 -11.169 -49.339 1.00 76.50 105 SER A C 1
ATOM 818 O O . SER A 1 105 ? 55.074 -12.279 -49.235 1.00 76.50 105 SER A O 1
ATOM 820 N N . ARG A 1 106 ? 53.596 -10.756 -48.518 1.00 69.94 106 ARG A N 1
ATOM 821 C CA . ARG A 1 106 ? 53.017 -11.569 -47.429 1.00 69.94 106 ARG A CA 1
ATOM 822 C C . ARG A 1 106 ? 52.451 -12.930 -47.860 1.00 69.94 106 ARG A C 1
ATOM 824 O O . ARG A 1 106 ? 52.148 -13.752 -47.005 1.00 69.94 106 ARG A O 1
ATOM 831 N N . THR A 1 107 ? 52.215 -13.120 -49.157 1.00 64.62 107 THR A N 1
ATOM 832 C CA . THR A 1 107 ? 51.680 -14.362 -49.745 1.00 64.62 107 THR A CA 1
ATOM 833 C C . THR A 1 107 ? 52.775 -15.300 -50.259 1.00 64.62 107 THR A C 1
ATOM 835 O O . THR A 1 107 ? 52.498 -16.449 -50.590 1.00 64.62 107 THR A O 1
ATOM 838 N N . GLU A 1 108 ? 54.026 -14.838 -50.299 1.00 66.88 108 GLU A N 1
ATOM 839 C CA . GLU A 1 108 ? 55.181 -15.612 -50.745 1.00 66.88 108 GLU A CA 1
ATOM 840 C C . GLU A 1 108 ? 55.790 -16.324 -49.531 1.00 66.88 108 GLU A C 1
ATOM 842 O O . GLU A 1 108 ? 56.691 -15.789 -48.904 1.00 66.88 108 GLU A O 1
ATOM 847 N N . LEU A 1 109 ? 55.249 -17.495 -49.169 1.00 59.44 109 LEU A N 1
ATOM 848 C CA . LEU A 1 109 ? 55.683 -18.297 -48.006 1.00 59.44 109 LEU A CA 1
ATOM 849 C C . LEU A 1 109 ? 56.736 -19.365 -48.350 1.00 59.44 109 LEU A C 1
ATOM 851 O O . LEU A 1 109 ? 57.345 -19.949 -47.457 1.00 59.44 109 LEU A O 1
ATOM 855 N N . ASP A 1 110 ? 56.906 -19.659 -49.641 1.00 61.53 110 ASP A N 1
ATOM 856 C CA . ASP A 1 110 ? 57.701 -20.783 -50.134 1.00 61.53 110 ASP A CA 1
ATOM 857 C C . ASP A 1 110 ? 59.184 -20.394 -50.318 1.00 61.53 110 ASP A C 1
ATOM 859 O O . ASP A 1 110 ? 59.492 -19.541 -51.165 1.00 61.53 110 ASP A O 1
ATOM 863 N N . PRO A 1 111 ? 60.117 -21.042 -49.587 1.00 63.59 111 PRO A N 1
ATOM 864 C CA . PRO A 1 111 ? 61.556 -20.852 -49.750 1.00 63.59 111 PRO A CA 1
ATOM 865 C C . PRO A 1 111 ? 62.046 -20.985 -51.194 1.00 63.59 111 PRO A C 1
ATOM 867 O O . PRO A 1 111 ? 62.927 -20.233 -51.607 1.00 63.59 111 PRO A O 1
ATOM 870 N N . VAL A 1 112 ? 61.466 -21.898 -51.982 1.00 63.03 112 VAL A N 1
ATOM 871 C CA . VAL A 1 112 ? 61.866 -22.143 -53.375 1.00 63.03 112 VAL A CA 1
ATOM 872 C C . VAL A 1 112 ? 61.543 -20.940 -54.258 1.00 63.03 112 VAL A C 1
ATOM 874 O O . VAL A 1 112 ? 62.408 -20.479 -55.006 1.00 63.03 112 VAL A O 1
ATOM 877 N N . LYS A 1 113 ? 60.334 -20.381 -54.137 1.00 66.75 113 LYS A N 1
ATOM 878 C CA . LYS A 1 113 ? 59.931 -19.173 -54.875 1.00 66.75 113 LYS A CA 1
ATOM 879 C C . LYS A 1 113 ? 60.769 -17.959 -54.486 1.00 66.75 113 LYS A C 1
ATOM 881 O O . LYS A 1 113 ? 61.165 -17.195 -55.362 1.00 66.75 113 LYS A O 1
ATOM 886 N N . ILE A 1 114 ? 61.084 -17.791 -53.201 1.00 70.19 114 ILE A N 1
ATOM 887 C CA . ILE A 1 114 ? 61.933 -16.686 -52.726 1.00 70.19 114 ILE A CA 1
ATOM 888 C C . ILE A 1 114 ? 63.359 -16.830 -53.274 1.00 70.19 114 ILE A C 1
ATOM 890 O O . ILE A 1 114 ? 63.899 -15.871 -53.829 1.00 70.19 114 ILE A O 1
ATOM 894 N N . LEU A 1 115 ? 63.947 -18.029 -53.186 1.00 69.00 115 LEU A N 1
ATOM 895 C CA . LEU A 1 115 ? 65.274 -18.331 -53.730 1.00 69.00 115 LEU A CA 1
ATOM 896 C C . LEU A 1 115 ? 65.327 -18.101 -55.242 1.00 69.00 115 LEU A C 1
ATOM 898 O O . LEU A 1 115 ? 66.238 -17.435 -55.726 1.00 69.00 115 LEU A O 1
ATOM 902 N N . GLN A 1 116 ? 64.328 -18.564 -55.995 1.00 69.19 116 GLN A N 1
ATOM 903 C CA . GLN A 1 116 ? 64.235 -18.297 -57.430 1.00 69.19 116 GLN A CA 1
ATOM 904 C C . GLN A 1 116 ? 64.126 -16.795 -57.717 1.00 69.19 116 GLN A C 1
ATOM 906 O O . GLN A 1 116 ? 64.783 -16.294 -58.629 1.00 69.19 116 GLN A O 1
ATOM 911 N N . LYS A 1 117 ? 63.306 -16.057 -56.964 1.00 74.50 117 LYS A N 1
ATOM 912 C CA . LYS A 1 117 ? 63.132 -14.612 -57.148 1.00 74.50 117 LYS A CA 1
ATOM 913 C C . LYS A 1 117 ? 64.443 -13.861 -56.919 1.00 74.50 117 LYS A C 1
ATOM 915 O O . LYS A 1 117 ? 64.770 -12.965 -57.687 1.00 74.50 117 LYS A O 1
ATOM 920 N N . ILE A 1 118 ? 65.234 -14.284 -55.935 1.00 73.94 118 ILE A N 1
ATOM 921 C CA . ILE A 1 118 ? 66.590 -13.773 -55.703 1.00 73.94 118 ILE A CA 1
ATOM 922 C C . ILE A 1 118 ? 67.504 -14.147 -56.878 1.00 73.94 118 ILE A C 1
ATOM 924 O O . ILE A 1 118 ? 68.067 -13.267 -57.521 1.00 73.94 118 ILE A O 1
ATOM 928 N N . LEU A 1 119 ? 67.606 -15.430 -57.230 1.00 70.75 119 LEU A N 1
ATOM 929 C CA . LEU A 1 119 ? 68.494 -15.892 -58.305 1.00 70.75 119 LEU A CA 1
ATOM 930 C C . LEU A 1 119 ? 68.147 -15.287 -59.678 1.00 70.75 119 LEU A C 1
ATOM 932 O O . LEU A 1 119 ? 69.038 -15.044 -60.489 1.00 70.75 119 LEU A O 1
ATOM 936 N N . SER A 1 120 ? 66.866 -15.022 -59.946 1.00 72.38 120 SER A N 1
ATOM 937 C CA . SER A 1 120 ? 66.397 -14.389 -61.185 1.00 72.38 120 SER A CA 1
ATOM 938 C C . SER A 1 120 ? 66.617 -12.877 -61.199 1.00 72.38 120 SER A C 1
ATOM 940 O O . SER A 1 120 ? 67.104 -12.361 -62.204 1.00 72.38 120 SER A O 1
ATOM 942 N N . GLN A 1 121 ? 66.325 -12.174 -60.098 1.00 74.94 121 GLN A N 1
ATOM 943 C CA . GLN A 1 121 ? 66.523 -10.724 -59.983 1.00 74.94 121 GLN A CA 1
ATOM 944 C C . GLN A 1 121 ? 68.008 -10.336 -60.030 1.00 74.94 121 GLN A C 1
ATOM 946 O O . GLN A 1 121 ? 68.352 -9.267 -60.528 1.00 74.94 121 GLN A O 1
ATOM 951 N N . PHE A 1 122 ? 68.887 -11.208 -59.530 1.00 72.81 122 PHE A N 1
ATOM 952 C CA . PHE A 1 122 ? 70.329 -10.974 -59.416 1.00 72.81 122 PHE A CA 1
ATOM 953 C C . PHE A 1 122 ? 71.162 -11.786 -60.427 1.00 72.81 122 PHE A C 1
ATOM 955 O O . PHE A 1 122 ? 72.366 -11.983 -60.251 1.00 72.81 122 PHE A O 1
ATOM 962 N N . LYS A 1 123 ? 70.532 -12.260 -61.509 1.00 65.44 123 LYS A N 1
ATOM 963 C CA . LYS A 1 123 ? 71.181 -13.063 -62.553 1.00 65.44 123 LYS A CA 1
ATOM 964 C C . LYS A 1 123 ? 72.317 -12.281 -63.236 1.00 65.44 123 LYS A C 1
ATOM 966 O O . LYS A 1 123 ? 72.088 -11.198 -63.764 1.00 65.44 123 LYS A O 1
ATOM 971 N N . GLY A 1 124 ? 73.528 -12.850 -63.269 1.00 61.59 124 GLY A N 1
ATOM 972 C CA . GLY A 1 124 ? 74.730 -12.229 -63.865 1.00 61.59 124 GLY A CA 1
ATOM 973 C C . GLY A 1 124 ? 75.765 -11.702 -62.856 1.00 61.59 124 GLY A C 1
ATOM 974 O O . GLY A 1 124 ? 76.855 -11.270 -63.252 1.00 61.59 124 GLY A O 1
ATOM 975 N N . LEU A 1 125 ? 75.454 -11.774 -61.561 1.00 63.22 125 LEU A N 1
ATOM 976 C CA . LEU A 1 125 ? 76.425 -11.661 -60.474 1.00 63.22 125 LEU A CA 1
ATOM 977 C C . LEU A 1 125 ? 77.130 -13.022 -60.268 1.00 63.22 125 LEU A C 1
ATOM 979 O O . LEU A 1 125 ? 76.522 -14.067 -60.485 1.00 63.22 125 LEU A O 1
ATOM 983 N N . SER A 1 126 ? 78.404 -13.019 -59.872 1.00 53.38 126 SER A N 1
ATOM 984 C CA . SER A 1 126 ? 79.281 -14.150 -59.519 1.00 53.38 126 SER A CA 1
ATOM 985 C C . SER A 1 126 ? 78.854 -14.907 -58.255 1.00 53.38 126 SER A C 1
ATOM 987 O O . SER A 1 126 ? 79.676 -15.404 -57.485 1.00 53.38 126 SER A O 1
ATOM 989 N N . LEU A 1 127 ? 77.549 -15.089 -58.073 1.00 60.31 127 LEU A N 1
ATOM 990 C CA . LEU A 1 127 ? 77.047 -16.287 -57.423 1.00 60.31 127 LEU A CA 1
ATOM 991 C C . LEU A 1 127 ? 77.554 -17.448 -58.282 1.00 60.31 127 LEU A C 1
ATOM 993 O O . LEU A 1 127 ? 77.094 -17.605 -59.409 1.00 60.31 127 LEU A O 1
ATOM 997 N N . ASN A 1 128 ? 78.591 -18.137 -57.793 1.00 57.22 128 ASN A N 1
ATOM 998 C CA . ASN A 1 128 ? 79.341 -19.208 -58.459 1.00 57.22 128 ASN A CA 1
ATOM 999 C C . ASN A 1 128 ? 78.499 -19.883 -59.563 1.00 57.22 128 ASN A C 1
ATOM 1001 O O . ASN A 1 128 ? 77.440 -20.413 -59.238 1.00 57.22 128 ASN A O 1
ATOM 1005 N N . GLU A 1 129 ? 78.925 -19.904 -60.839 1.00 61.97 129 GLU A N 1
ATOM 1006 C CA . GLU A 1 129 ? 78.164 -20.578 -61.923 1.00 61.97 129 GLU A CA 1
ATOM 1007 C C . GLU A 1 129 ? 77.780 -22.017 -61.531 1.00 61.97 129 GLU A C 1
ATOM 1009 O O . GLU A 1 129 ? 76.726 -22.522 -61.914 1.00 61.97 129 GLU A O 1
ATOM 1014 N N . ALA A 1 130 ? 78.598 -22.634 -60.673 1.00 62.59 130 ALA A N 1
ATOM 1015 C CA . ALA A 1 130 ? 78.329 -23.896 -60.004 1.00 62.59 130 ALA A CA 1
ATOM 1016 C C . ALA A 1 130 ? 76.986 -23.945 -59.247 1.00 62.59 130 ALA A C 1
ATOM 1018 O O . ALA A 1 130 ? 76.299 -24.948 -59.369 1.00 62.59 130 ALA A O 1
ATOM 1019 N N . ILE A 1 131 ? 76.572 -22.895 -58.525 1.00 66.75 131 ILE A N 1
ATOM 1020 C CA . ILE A 1 131 ? 75.297 -22.827 -57.784 1.00 66.75 131 ILE A CA 1
ATOM 1021 C C . ILE A 1 131 ? 74.113 -22.782 -58.755 1.00 66.75 131 ILE A C 1
ATOM 1023 O O . ILE A 1 131 ? 73.131 -23.495 -58.567 1.00 66.75 131 ILE A O 1
ATOM 1027 N N . TYR A 1 132 ? 74.206 -21.991 -59.829 1.00 65.31 132 TYR A N 1
ATOM 1028 C CA . TYR A 1 132 ? 73.141 -21.927 -60.836 1.00 65.31 132 TYR A CA 1
ATOM 1029 C C . TYR A 1 132 ? 73.022 -23.244 -61.617 1.00 65.31 132 TYR A C 1
ATOM 1031 O O . TYR A 1 132 ? 71.919 -23.742 -61.836 1.00 65.31 132 TYR A O 1
ATOM 1039 N N . HIS A 1 133 ? 74.154 -23.852 -61.983 1.00 69.88 133 HIS A N 1
ATOM 1040 C CA . HIS A 1 133 ? 74.178 -25.178 -62.598 1.00 69.88 133 HIS A CA 1
ATOM 1041 C C . HIS A 1 133 ? 73.663 -26.265 -61.654 1.00 69.88 133 HIS A C 1
ATOM 1043 O O . HIS A 1 133 ? 72.879 -27.105 -62.080 1.00 69.88 133 HIS A O 1
ATOM 1049 N N . GLN A 1 134 ? 74.035 -26.221 -60.375 1.00 72.06 134 GLN A N 1
ATOM 1050 C CA . GLN A 1 134 ? 73.551 -27.137 -59.345 1.00 72.06 134 GLN A CA 1
ATOM 1051 C C . GLN A 1 134 ? 72.042 -26.991 -59.136 1.00 72.06 134 GLN A C 1
ATOM 1053 O O . GLN A 1 134 ? 71.341 -27.998 -59.074 1.00 72.06 134 GLN A O 1
ATOM 1058 N N . TRP A 1 135 ? 71.520 -25.764 -59.116 1.00 73.69 135 TRP A N 1
ATOM 1059 C CA . TRP A 1 135 ? 70.084 -25.499 -59.079 1.00 73.69 135 TRP A CA 1
ATOM 1060 C C . TRP A 1 135 ? 69.357 -26.083 -60.297 1.00 73.69 135 TRP A C 1
ATOM 1062 O O . TRP A 1 135 ? 68.404 -26.846 -60.138 1.00 73.69 135 TRP A O 1
ATOM 1072 N N . GLU A 1 136 ? 69.823 -25.791 -61.514 1.00 72.44 136 GLU A N 1
ATOM 1073 C CA . GLU A 1 136 ? 69.221 -26.323 -62.746 1.00 72.44 136 GLU A CA 1
ATOM 1074 C C . GLU A 1 136 ? 69.349 -27.854 -62.855 1.00 72.44 136 GLU A C 1
ATOM 1076 O O . GLU A 1 136 ? 68.460 -28.517 -63.395 1.00 72.44 136 GLU A O 1
ATOM 1081 N N . ASP A 1 137 ? 70.422 -28.441 -62.325 1.00 76.75 137 ASP A N 1
ATOM 1082 C CA . ASP A 1 137 ? 70.631 -29.889 -62.297 1.00 76.75 137 ASP A CA 1
ATOM 1083 C C . ASP A 1 137 ? 69.727 -30.587 -61.278 1.00 76.75 137 ASP A C 1
ATOM 1085 O O . ASP A 1 137 ? 69.166 -31.647 -61.576 1.00 76.75 137 ASP A O 1
ATOM 1089 N N . LEU A 1 138 ? 69.548 -29.998 -60.092 1.00 75.44 138 LEU A N 1
ATOM 1090 C CA . LEU A 1 138 ? 68.621 -30.491 -59.074 1.00 75.44 138 LEU A CA 1
ATOM 1091 C C . LEU A 1 138 ? 67.166 -30.360 -59.533 1.00 75.44 138 LEU A C 1
ATOM 1093 O O . LEU A 1 138 ? 66.383 -31.291 -59.329 1.00 75.44 138 LEU A O 1
ATOM 1097 N N . ARG A 1 139 ? 66.829 -29.281 -60.253 1.00 72.75 139 ARG A N 1
ATOM 1098 C CA . ARG A 1 139 ? 65.514 -29.080 -60.884 1.00 72.75 139 ARG A CA 1
ATOM 1099 C C . ARG A 1 139 ? 65.153 -30.208 -61.852 1.00 72.75 139 ARG A C 1
ATOM 1101 O O . ARG A 1 139 ? 64.008 -30.647 -61.904 1.00 72.75 139 ARG A O 1
ATOM 1108 N N . LYS A 1 140 ? 66.141 -30.737 -62.583 1.00 77.88 140 LYS A N 1
ATOM 1109 C CA . LYS A 1 140 ? 65.972 -31.869 -63.516 1.00 77.88 140 LYS A CA 1
ATOM 1110 C C . LYS A 1 140 ? 65.926 -33.236 -62.825 1.00 77.88 140 LYS A C 1
ATOM 1112 O O . LYS A 1 140 ? 65.626 -34.233 -63.483 1.00 77.88 140 LYS A O 1
ATOM 1117 N N . LYS A 1 141 ? 66.226 -33.313 -61.524 1.00 82.12 141 LYS A N 1
ATOM 1118 C CA . LYS A 1 141 ? 66.332 -34.565 -60.753 1.00 82.12 141 LYS A CA 1
ATOM 1119 C C . LYS A 1 141 ? 65.494 -34.527 -59.458 1.00 82.12 141 LYS A C 1
ATOM 1121 O O . LYS A 1 141 ? 66.035 -34.799 -58.382 1.00 82.12 141 LYS A O 1
ATOM 1126 N N . PRO A 1 142 ? 64.170 -34.268 -59.529 1.00 79.62 142 PRO A N 1
ATOM 1127 C CA . PRO A 1 142 ? 63.313 -34.135 -58.344 1.00 79.62 142 PRO A CA 1
ATOM 1128 C C . PRO A 1 142 ? 63.283 -35.404 -57.481 1.00 79.62 142 PRO A C 1
ATOM 1130 O O . PRO A 1 142 ? 63.303 -35.309 -56.261 1.00 79.62 142 PRO A O 1
ATOM 1133 N N . VAL A 1 143 ? 63.345 -36.591 -58.097 1.00 81.94 143 VAL A N 1
ATOM 1134 C CA . VAL A 1 143 ? 63.428 -37.884 -57.389 1.00 81.94 143 VAL A CA 1
ATOM 1135 C C . VAL A 1 143 ? 64.683 -37.954 -56.516 1.00 81.94 143 VAL A C 1
ATOM 1137 O O . VAL A 1 143 ? 64.637 -38.357 -55.354 1.00 81.94 143 VAL A O 1
ATOM 1140 N N . THR A 1 144 ? 65.837 -37.585 -57.076 1.00 82.38 144 THR A N 1
ATOM 1141 C CA . THR A 1 144 ? 67.123 -37.630 -56.370 1.00 82.38 144 THR A CA 1
ATOM 1142 C C . THR A 1 144 ? 67.141 -36.629 -55.222 1.00 82.38 144 THR A C 1
ATOM 1144 O O . THR A 1 144 ? 67.582 -36.970 -54.126 1.00 82.38 144 THR A O 1
ATOM 1147 N N . LEU A 1 145 ? 66.609 -35.428 -55.459 1.00 82.56 145 LEU A N 1
ATOM 1148 C CA . LEU A 1 145 ? 66.493 -34.391 -54.445 1.00 82.56 145 LEU A CA 1
ATOM 1149 C C . LEU A 1 145 ? 65.543 -34.816 -53.315 1.00 82.56 145 LEU A C 1
ATOM 1151 O O . LEU A 1 145 ? 65.949 -34.787 -52.160 1.00 82.56 145 LEU A O 1
ATOM 1155 N N . ALA A 1 146 ? 64.342 -35.314 -53.626 1.00 82.38 146 ALA A N 1
ATOM 1156 C CA . ALA A 1 146 ? 63.384 -35.808 -52.632 1.00 82.38 146 ALA A CA 1
ATOM 1157 C C . ALA A 1 146 ? 63.987 -36.905 -51.743 1.00 82.38 146 ALA A C 1
ATOM 1159 O O . ALA A 1 146 ? 63.852 -36.866 -50.521 1.00 82.38 146 ALA A O 1
ATOM 1160 N N . ASN A 1 147 ? 64.711 -37.859 -52.343 1.00 83.06 147 ASN A N 1
ATOM 1161 C CA . ASN A 1 147 ? 65.445 -38.868 -51.584 1.00 83.06 147 ASN A CA 1
ATOM 1162 C C . ASN A 1 147 ? 66.458 -38.213 -50.638 1.00 83.06 147 ASN A C 1
ATOM 1164 O O . ASN A 1 147 ? 66.458 -38.516 -49.449 1.00 83.06 147 ASN A O 1
ATOM 1168 N N . HIS A 1 148 ? 67.299 -37.312 -51.143 1.00 84.12 148 HIS A N 1
ATOM 1169 C CA . HIS A 1 148 ? 68.327 -36.666 -50.334 1.00 84.12 148 HIS A CA 1
ATOM 1170 C C . HIS A 1 148 ? 67.741 -35.893 -49.143 1.00 84.12 148 HIS A C 1
ATOM 1172 O O . HIS A 1 148 ? 68.193 -36.086 -48.015 1.00 84.12 148 HIS A O 1
ATOM 1178 N N . LEU A 1 149 ? 66.700 -35.089 -49.380 1.00 83.69 149 LEU A N 1
ATOM 1179 C CA . LEU A 1 149 ? 66.037 -34.289 -48.348 1.00 83.69 149 LEU A CA 1
ATOM 1180 C C . LEU A 1 149 ? 65.425 -35.164 -47.257 1.00 83.69 149 LEU A C 1
ATOM 1182 O O . LEU A 1 149 ? 65.683 -34.945 -46.076 1.00 83.69 149 LEU A O 1
ATOM 1186 N N . VAL A 1 150 ? 64.651 -36.178 -47.651 1.00 83.62 150 VAL A N 1
ATOM 1187 C CA . VAL A 1 150 ? 63.952 -37.052 -46.703 1.00 83.62 150 VAL A CA 1
ATOM 1188 C C . VAL A 1 150 ? 64.947 -37.877 -45.892 1.00 83.62 150 VAL A C 1
ATOM 1190 O O . VAL A 1 150 ? 64.820 -37.956 -44.673 1.00 83.62 150 VAL A O 1
ATOM 1193 N N . TRP A 1 151 ? 65.963 -38.461 -46.532 1.00 84.50 151 TRP A N 1
ATOM 1194 C CA . TRP A 1 151 ? 66.967 -39.262 -45.828 1.00 84.50 151 TRP A CA 1
ATOM 1195 C C . TRP A 1 151 ? 67.845 -38.426 -44.898 1.00 84.50 151 TRP A C 1
ATOM 1197 O O . TRP A 1 151 ? 68.093 -38.844 -43.769 1.00 84.50 151 TRP A O 1
ATOM 1207 N N . SER A 1 152 ? 68.285 -37.243 -45.336 1.00 85.50 152 SER A N 1
ATOM 1208 C CA . SER A 1 152 ? 69.123 -36.366 -44.512 1.00 85.50 152 SER A CA 1
ATOM 1209 C C . SER A 1 152 ? 68.348 -35.789 -43.324 1.00 85.50 152 SER A C 1
ATOM 1211 O O . SER A 1 152 ? 68.857 -35.773 -42.202 1.00 85.50 152 SER A O 1
ATOM 1213 N N . ALA A 1 153 ? 67.093 -35.374 -43.535 1.00 83.56 153 ALA A N 1
ATOM 1214 C CA . ALA A 1 153 ? 66.253 -34.851 -42.464 1.00 83.56 153 ALA A CA 1
ATOM 1215 C C . ALA A 1 153 ? 65.883 -35.942 -41.445 1.00 83.56 153 ALA A C 1
ATOM 1217 O O . ALA A 1 153 ? 66.117 -35.758 -40.252 1.00 83.56 153 ALA A O 1
ATOM 1218 N N . LEU A 1 154 ? 65.393 -37.104 -41.896 1.00 82.88 154 LEU A N 1
ATOM 1219 C CA . LEU A 1 154 ? 65.030 -38.199 -40.989 1.00 82.88 154 LEU A CA 1
ATOM 1220 C C . LEU A 1 154 ? 66.245 -38.793 -40.270 1.00 82.88 154 LEU A C 1
ATOM 1222 O O . LEU A 1 154 ? 66.137 -39.106 -39.092 1.00 82.88 154 LEU A O 1
ATOM 1226 N N . GLY A 1 155 ? 67.403 -38.897 -40.930 1.00 83.56 155 GLY A N 1
ATOM 1227 C CA . GLY A 1 155 ? 68.634 -39.387 -40.302 1.00 83.56 155 GLY A CA 1
ATOM 1228 C C . GLY A 1 155 ? 69.162 -38.486 -39.182 1.00 83.56 155 GLY A C 1
ATOM 1229 O O . GLY A 1 155 ? 69.861 -38.958 -38.292 1.00 83.56 155 GLY A O 1
ATOM 1230 N N . LYS A 1 156 ? 68.814 -37.192 -39.194 1.00 83.00 156 LYS A N 1
ATOM 1231 C CA . LYS A 1 156 ? 69.123 -36.256 -38.099 1.00 83.00 156 LYS A CA 1
ATOM 1232 C C . LYS A 1 156 ? 68.097 -36.309 -36.967 1.00 83.00 156 LYS A C 1
ATOM 1234 O O . LYS A 1 156 ? 68.421 -35.904 -35.855 1.00 83.00 156 LYS A O 1
ATOM 1239 N N . MET A 1 157 ? 66.876 -36.762 -37.254 1.00 79.56 157 MET A N 1
ATOM 1240 C CA . MET A 1 157 ? 65.767 -36.790 -36.296 1.00 79.56 157 MET A CA 1
ATOM 1241 C C . MET A 1 157 ? 65.614 -38.129 -35.582 1.00 79.56 157 MET A C 1
ATOM 1243 O O . MET A 1 157 ? 65.252 -38.147 -34.410 1.00 79.56 157 MET A O 1
ATOM 1247 N N . LEU A 1 158 ? 65.861 -39.238 -36.278 1.00 78.94 158 LEU A N 1
ATOM 1248 C CA . LEU A 1 158 ? 65.568 -40.580 -35.789 1.00 78.94 158 LEU A CA 1
ATOM 1249 C C . LEU A 1 158 ? 66.854 -41.376 -35.532 1.00 78.94 158 LEU A C 1
ATOM 1251 O O . LEU A 1 158 ? 67.804 -41.286 -36.311 1.00 78.94 158 LEU A O 1
ATOM 1255 N N . PRO A 1 159 ? 66.896 -42.181 -34.458 1.00 74.94 159 PRO A N 1
ATOM 1256 C CA . PRO A 1 159 ? 68.110 -42.860 -34.016 1.00 74.94 159 PRO A CA 1
ATOM 1257 C C . PRO A 1 159 ? 68.456 -44.142 -34.794 1.00 74.94 159 PRO A C 1
ATOM 1259 O O . PRO A 1 159 ? 69.573 -44.635 -34.636 1.00 74.94 159 PRO A O 1
ATOM 1262 N N . SER A 1 160 ? 67.541 -44.723 -35.589 1.00 78.81 160 SER A N 1
ATOM 1263 C CA . SER A 1 160 ? 67.781 -46.011 -36.265 1.00 78.81 160 SER A CA 1
ATOM 1264 C C . SER A 1 160 ? 67.202 -46.132 -37.680 1.00 78.81 160 SER A C 1
ATOM 1266 O O . SER A 1 160 ? 66.105 -45.656 -37.975 1.00 78.81 160 SER A O 1
ATOM 1268 N N . ASP A 1 161 ? 67.896 -46.879 -38.547 1.00 78.12 161 ASP A N 1
ATOM 1269 C CA . ASP A 1 161 ? 67.460 -47.142 -39.928 1.00 78.12 161 ASP A CA 1
ATOM 1270 C C . ASP A 1 161 ? 66.123 -47.896 -40.001 1.00 78.12 161 ASP A C 1
ATOM 1272 O O . ASP A 1 161 ? 65.335 -47.679 -40.922 1.00 78.12 161 ASP A O 1
ATOM 1276 N N . SER A 1 162 ? 65.828 -48.752 -39.016 1.00 72.81 162 SER A N 1
ATOM 1277 C CA . SER A 1 162 ? 64.549 -49.468 -38.920 1.00 72.81 162 SER A CA 1
ATOM 1278 C C . SER A 1 162 ? 63.345 -48.537 -38.767 1.00 72.81 162 SER A C 1
ATOM 1280 O O . SER A 1 162 ? 62.249 -48.901 -39.188 1.00 72.81 162 SER A O 1
ATOM 1282 N N . GLU A 1 163 ? 63.547 -47.341 -38.211 1.00 71.31 163 GLU A N 1
ATOM 1283 C CA . GLU A 1 163 ? 62.517 -46.305 -38.078 1.00 71.31 163 GLU A CA 1
ATOM 1284 C C . GLU A 1 163 ? 62.504 -45.365 -39.291 1.00 71.31 163 GLU A C 1
ATOM 1286 O O . GLU A 1 163 ? 61.440 -44.965 -39.764 1.00 71.31 163 GLU A O 1
ATOM 1291 N N . ILE A 1 164 ? 63.677 -45.073 -39.862 1.00 78.06 164 ILE A N 1
ATOM 1292 C CA . ILE A 1 164 ? 63.809 -44.182 -41.022 1.00 78.06 164 ILE A CA 1
ATOM 1293 C C . ILE A 1 164 ? 63.245 -44.830 -42.296 1.00 78.06 164 ILE A C 1
ATOM 1295 O O . ILE A 1 164 ? 62.562 -44.167 -43.082 1.00 78.06 164 ILE A O 1
ATOM 1299 N N . ILE A 1 165 ? 63.505 -46.121 -42.536 1.00 80.00 165 ILE A N 1
ATOM 1300 C CA . ILE A 1 165 ? 63.131 -46.801 -43.786 1.00 80.00 165 ILE A CA 1
ATOM 1301 C C . ILE A 1 165 ? 61.610 -46.739 -44.047 1.00 80.00 165 ILE A C 1
ATOM 1303 O O . ILE A 1 165 ? 61.229 -46.261 -45.121 1.00 80.00 165 ILE A O 1
ATOM 1307 N N . PRO A 1 166 ? 60.719 -47.151 -43.123 1.00 72.88 166 PRO A N 1
ATOM 1308 C CA . PRO A 1 166 ? 59.275 -47.145 -43.373 1.00 72.88 166 PRO A CA 1
ATOM 1309 C C . PRO A 1 166 ? 58.712 -45.744 -43.637 1.00 72.88 166 PRO A C 1
ATOM 1311 O O . PRO A 1 166 ? 57.848 -45.572 -44.497 1.00 72.88 166 PRO A O 1
ATOM 1314 N N . ILE A 1 167 ? 59.228 -44.741 -42.925 1.00 73.94 167 ILE A N 1
ATOM 1315 C CA . ILE A 1 167 ? 58.763 -43.352 -42.997 1.00 73.94 167 ILE A CA 1
ATOM 1316 C C . ILE A 1 167 ? 59.280 -42.688 -44.275 1.00 73.94 167 ILE A C 1
ATOM 1318 O O . ILE A 1 167 ? 58.522 -42.040 -45.000 1.00 73.94 167 ILE A O 1
ATOM 1322 N N . SER A 1 168 ? 60.543 -42.932 -44.628 1.00 80.25 168 SER A N 1
ATOM 1323 C CA . SER A 1 168 ? 61.133 -42.420 -45.862 1.00 80.25 168 SER A CA 1
ATOM 1324 C C . SER A 1 168 ? 60.423 -42.953 -47.108 1.00 80.25 168 SER A C 1
ATOM 1326 O O . SER A 1 168 ? 60.284 -42.207 -48.070 1.00 80.25 168 SER A O 1
ATOM 1328 N N . TYR A 1 169 ? 59.953 -44.208 -47.128 1.00 79.25 169 TYR A N 1
ATOM 1329 C CA . TYR A 1 169 ? 59.197 -44.745 -48.271 1.00 79.25 169 TYR A CA 1
ATOM 1330 C C . TYR A 1 169 ? 57.861 -44.029 -48.503 1.00 79.25 169 TYR A C 1
ATOM 1332 O O . TYR A 1 169 ? 57.393 -43.993 -49.637 1.00 79.25 169 TYR A O 1
ATOM 1340 N N . ARG A 1 170 ? 57.265 -43.449 -47.455 1.00 72.69 170 ARG A N 1
ATOM 1341 C CA . ARG A 1 170 ? 55.986 -42.726 -47.534 1.00 72.69 170 ARG A CA 1
ATOM 1342 C C . ARG A 1 170 ? 56.160 -41.232 -47.789 1.00 72.69 170 ARG A C 1
ATOM 1344 O O . ARG A 1 170 ? 55.400 -40.663 -48.562 1.00 72.69 170 ARG A O 1
ATOM 1351 N N . LEU A 1 171 ? 57.173 -40.612 -47.183 1.00 76.25 171 LEU A N 1
ATOM 1352 C CA . LEU A 1 171 ? 57.467 -39.191 -47.385 1.00 76.25 171 LEU A CA 1
ATOM 1353 C C . LEU A 1 171 ? 58.031 -38.910 -48.778 1.00 76.25 171 LEU A C 1
ATOM 1355 O O . LEU A 1 171 ? 57.703 -37.890 -49.373 1.00 76.25 171 LEU A O 1
ATOM 1359 N N . ARG A 1 172 ? 58.859 -39.810 -49.324 1.00 82.88 172 ARG A N 1
ATOM 1360 C CA . ARG A 1 172 ? 59.526 -39.589 -50.615 1.00 82.88 172 ARG A CA 1
ATOM 1361 C C . ARG A 1 172 ? 58.562 -39.298 -51.774 1.00 82.88 172 ARG A C 1
ATOM 1363 O O . ARG A 1 172 ? 58.814 -38.300 -52.440 1.00 82.88 172 ARG A O 1
ATOM 1370 N N . PRO A 1 173 ? 57.482 -40.075 -51.998 1.00 79.56 173 PRO A N 1
ATOM 1371 C CA . PRO A 1 173 ? 56.501 -39.769 -53.041 1.00 79.56 173 PRO A CA 1
ATOM 1372 C C . PRO A 1 173 ? 55.856 -38.386 -52.889 1.00 79.56 173 PRO A C 1
ATOM 1374 O O . PRO A 1 173 ? 55.769 -37.651 -53.861 1.00 79.56 173 PRO A O 1
ATOM 1377 N N . ILE A 1 174 ? 55.484 -37.994 -51.666 1.00 76.62 174 ILE A N 1
ATOM 1378 C CA . ILE A 1 174 ? 54.830 -36.702 -51.395 1.00 76.62 174 ILE A CA 1
ATOM 1379 C C . ILE A 1 174 ? 55.787 -35.539 -51.667 1.00 76.62 174 ILE A C 1
ATOM 1381 O O . ILE A 1 174 ? 55.439 -34.596 -52.371 1.00 76.62 174 ILE A O 1
ATOM 1385 N N . ILE A 1 175 ? 57.021 -35.622 -51.158 1.00 79.94 175 ILE A N 1
ATOM 1386 C CA . ILE A 1 175 ? 58.042 -34.595 -51.407 1.00 79.94 175 ILE A CA 1
ATOM 1387 C C . ILE A 1 175 ? 58.412 -34.546 -52.892 1.00 79.94 175 ILE A C 1
ATOM 1389 O O . ILE A 1 175 ? 58.630 -33.467 -53.436 1.00 79.94 175 ILE A O 1
ATOM 1393 N N . GLU A 1 176 ? 58.485 -35.694 -53.565 1.00 83.56 176 GLU A N 1
ATOM 1394 C CA . GLU A 1 176 ? 58.741 -35.754 -55.002 1.00 83.56 176 GLU A CA 1
ATOM 1395 C C . GLU A 1 176 ? 57.636 -35.053 -55.7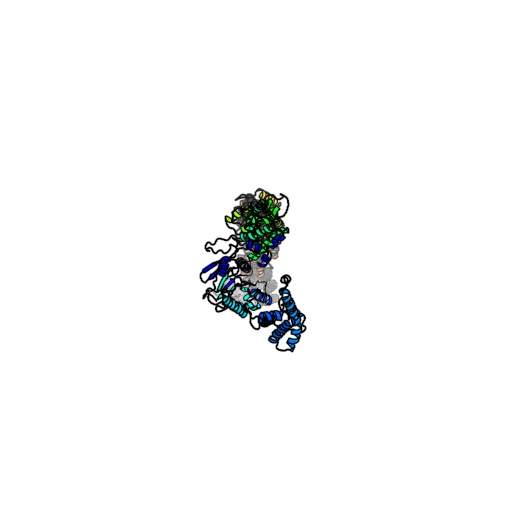97 1.00 83.56 176 GLU A C 1
ATOM 1397 O O . GLU A 1 176 ? 57.949 -34.206 -56.637 1.00 83.56 176 GLU A O 1
ATOM 1402 N N . ASP A 1 177 ? 56.370 -35.371 -55.525 1.00 76.50 177 ASP A N 1
ATOM 1403 C CA . ASP A 1 177 ? 55.221 -34.762 -56.194 1.00 76.50 177 ASP A CA 1
ATOM 1404 C C . ASP A 1 177 ? 55.176 -33.253 -55.932 1.00 76.50 177 ASP A C 1
ATOM 1406 O O . ASP A 1 177 ? 55.042 -32.468 -56.872 1.00 76.50 177 ASP A O 1
ATOM 1410 N N . ASN A 1 178 ? 55.421 -32.825 -54.691 1.00 73.75 178 ASN A N 1
ATOM 1411 C CA . ASN A 1 178 ? 55.486 -31.409 -54.333 1.00 73.75 178 ASN A CA 1
ATOM 1412 C C . ASN A 1 178 ? 56.657 -30.686 -55.015 1.00 73.75 178 ASN A C 1
ATOM 1414 O O . ASN A 1 178 ? 56.484 -29.569 -55.499 1.00 73.75 178 ASN A O 1
ATOM 1418 N N . LEU A 1 179 ? 57.839 -31.303 -55.124 1.00 75.00 179 LEU A N 1
ATOM 1419 C CA . LEU A 1 179 ? 58.973 -30.739 -55.869 1.00 75.00 179 LEU A CA 1
ATOM 1420 C C . LEU A 1 179 ? 58.679 -30.653 -57.371 1.00 75.00 179 LEU A C 1
ATOM 1422 O O . LEU A 1 179 ? 59.025 -29.657 -58.000 1.00 75.00 179 LEU A O 1
ATOM 1426 N N . ARG A 1 180 ? 58.019 -31.660 -57.956 1.00 75.75 180 ARG A N 1
ATOM 1427 C CA . ARG A 1 180 ? 57.609 -31.647 -59.371 1.00 75.75 180 ARG A CA 1
ATOM 1428 C C . ARG A 1 180 ? 56.593 -30.544 -59.645 1.00 75.75 180 ARG A C 1
ATOM 1430 O O . ARG A 1 180 ? 56.769 -29.784 -60.596 1.00 75.75 180 ARG A O 1
ATOM 1437 N N . LEU A 1 181 ? 55.568 -30.430 -58.802 1.00 70.12 181 LEU A N 1
ATOM 1438 C CA . LEU A 1 181 ? 54.559 -29.375 -58.885 1.00 70.12 181 LEU A CA 1
ATOM 1439 C C . LEU A 1 181 ? 55.207 -27.993 -58.746 1.00 70.12 181 LEU A C 1
ATOM 1441 O O . LEU A 1 181 ? 54.989 -27.131 -59.593 1.00 70.12 181 LEU A O 1
ATOM 1445 N N . ASN A 1 182 ? 56.096 -27.817 -57.768 1.00 66.06 182 ASN A N 1
ATOM 1446 C CA . ASN A 1 182 ? 56.849 -26.580 -57.585 1.00 66.06 182 ASN A CA 1
ATOM 1447 C C . ASN A 1 182 ? 57.728 -26.226 -58.788 1.00 66.06 182 ASN A C 1
ATOM 1449 O O . ASN A 1 182 ? 57.641 -25.115 -59.304 1.00 66.06 182 ASN A O 1
ATOM 1453 N N . PHE A 1 183 ? 58.535 -27.163 -59.289 1.00 70.50 183 PHE A N 1
ATOM 1454 C CA . PHE A 1 183 ? 59.415 -26.913 -60.434 1.00 70.50 183 PHE A CA 1
ATOM 1455 C C . PHE A 1 183 ? 58.657 -26.679 -61.743 1.00 70.50 183 PHE A C 1
ATOM 1457 O O . PHE A 1 183 ? 59.101 -25.865 -62.547 1.00 70.50 183 PHE A O 1
ATOM 1464 N N . SER A 1 184 ? 57.517 -27.340 -61.954 1.00 64.56 184 SER A N 1
ATOM 1465 C CA . SER A 1 184 ? 56.661 -27.095 -63.127 1.00 64.56 184 SER A CA 1
ATOM 1466 C C . SER A 1 184 ? 55.938 -25.742 -63.062 1.00 64.56 184 SER A C 1
ATOM 1468 O O . SER A 1 184 ? 55.795 -25.056 -64.074 1.00 64.56 184 SER A O 1
ATOM 1470 N N . GLY A 1 185 ? 55.566 -25.312 -61.854 1.00 57.28 185 GLY A N 1
ATOM 1471 C CA . GLY A 1 185 ? 54.974 -24.010 -61.566 1.00 57.28 185 GLY A CA 1
ATOM 1472 C C . GLY A 1 185 ? 55.873 -22.807 -61.815 1.00 57.28 185 GLY A C 1
ATOM 1473 O O . GLY A 1 185 ? 55.403 -21.722 -62.152 1.00 57.28 185 GLY A O 1
ATOM 1474 N N . ILE A 1 186 ? 57.178 -23.008 -61.662 1.00 56.66 186 ILE A N 1
ATOM 1475 C CA . ILE A 1 186 ? 58.217 -21.997 -61.879 1.00 56.66 186 ILE A CA 1
ATOM 1476 C C . ILE A 1 186 ? 58.262 -21.539 -63.346 1.00 56.66 186 ILE A C 1
ATOM 1478 O O . ILE A 1 186 ? 58.499 -20.359 -63.607 1.00 56.66 186 ILE A O 1
ATOM 1482 N N . ASP A 1 187 ? 57.986 -22.438 -64.294 1.00 52.88 187 ASP A N 1
ATOM 1483 C CA . ASP A 1 187 ? 57.980 -22.125 -65.727 1.00 52.88 187 ASP A CA 1
ATOM 1484 C C . ASP A 1 187 ? 56.625 -21.538 -66.207 1.00 52.88 187 ASP A C 1
ATOM 1486 O O . ASP A 1 187 ? 56.555 -20.985 -67.306 1.00 52.88 187 ASP A O 1
ATOM 1490 N N . SER A 1 188 ? 55.564 -21.600 -65.379 1.00 52.47 188 SER A N 1
ATOM 1491 C CA . SER A 1 188 ? 54.174 -21.237 -65.739 1.00 52.47 188 SER A CA 1
ATOM 1492 C C . SER A 1 188 ? 53.446 -20.490 -64.593 1.00 52.47 188 SER A C 1
ATOM 1494 O O . SER A 1 188 ? 52.617 -21.072 -63.891 1.00 52.47 188 SER A O 1
ATOM 1496 N N . PRO A 1 189 ? 53.711 -19.189 -64.365 1.00 47.25 189 PRO A N 1
ATOM 1497 C CA . PRO A 1 189 ? 53.252 -18.478 -63.162 1.00 47.25 189 PRO A CA 1
ATOM 1498 C C . PRO A 1 189 ? 51.730 -18.255 -63.047 1.00 47.25 189 PRO A C 1
ATOM 1500 O O . PRO A 1 189 ? 51.271 -17.786 -62.011 1.00 47.25 189 PRO A O 1
ATOM 1503 N N . THR A 1 190 ? 50.939 -18.573 -64.075 1.00 44.91 190 THR A N 1
ATOM 1504 C CA . THR A 1 190 ? 49.492 -18.291 -64.138 1.00 44.91 190 THR A CA 1
ATOM 1505 C C . THR A 1 190 ? 48.581 -19.392 -63.585 1.00 44.91 190 THR A C 1
ATOM 1507 O O . THR A 1 190 ? 47.386 -19.153 -63.465 1.00 44.91 190 THR A O 1
ATOM 1510 N N . GLU A 1 191 ? 49.090 -20.586 -63.256 1.00 41.62 191 GLU A N 1
ATOM 1511 C CA . GLU A 1 191 ? 48.237 -21.740 -62.889 1.00 41.62 191 GLU A CA 1
ATOM 1512 C C . GLU A 1 191 ? 48.253 -22.124 -61.396 1.00 41.62 191 GLU A C 1
ATOM 1514 O O . GLU A 1 191 ? 47.537 -23.035 -60.989 1.00 41.62 191 GLU A O 1
ATOM 1519 N N . ILE A 1 192 ? 49.012 -21.424 -60.544 1.00 44.47 192 ILE A N 1
ATOM 1520 C CA . ILE A 1 192 ? 49.118 -21.744 -59.106 1.00 44.47 192 ILE A CA 1
ATOM 1521 C C . ILE A 1 192 ? 48.575 -20.591 -58.258 1.00 44.47 192 ILE A C 1
ATOM 1523 O O . ILE A 1 192 ? 49.295 -19.997 -57.456 1.00 44.47 192 ILE A O 1
ATOM 1527 N N . GLU A 1 193 ? 47.305 -20.240 -58.455 1.00 41.75 193 GLU A N 1
ATOM 1528 C CA . GLU A 1 193 ? 46.628 -19.243 -57.611 1.00 41.75 193 GLU A CA 1
ATOM 1529 C C . GLU A 1 193 ? 45.921 -19.862 -56.390 1.00 41.75 193 GLU A C 1
ATOM 1531 O O . GLU A 1 193 ? 45.726 -19.158 -55.404 1.00 41.75 193 GLU A O 1
ATOM 1536 N N . ASP A 1 194 ? 45.641 -21.174 -56.381 1.00 40.78 194 ASP A N 1
ATOM 1537 C CA . ASP A 1 194 ? 44.792 -21.794 -55.340 1.00 40.78 194 ASP A CA 1
ATOM 1538 C C . ASP A 1 194 ? 45.493 -22.752 -54.360 1.00 40.78 194 ASP A C 1
ATOM 1540 O O . ASP A 1 194 ? 44.860 -23.278 -53.443 1.00 40.78 194 ASP A O 1
ATOM 1544 N N . ARG A 1 195 ? 46.805 -22.977 -54.478 1.00 44.47 195 ARG A N 1
ATOM 1545 C CA . ARG A 1 195 ? 47.570 -23.734 -53.470 1.00 44.47 195 ARG A CA 1
ATOM 1546 C C . ARG A 1 195 ? 48.925 -23.090 -53.247 1.00 44.47 195 ARG A C 1
ATOM 1548 O O . ARG A 1 195 ? 49.670 -22.921 -54.202 1.00 44.47 195 ARG A O 1
ATOM 1555 N N . THR A 1 196 ? 49.262 -22.755 -52.001 1.00 47.06 196 THR A N 1
ATOM 1556 C CA . THR A 1 196 ? 50.640 -22.436 -51.602 1.00 47.06 196 THR A CA 1
ATOM 1557 C C . THR A 1 196 ? 51.420 -23.746 -51.582 1.00 47.06 196 THR A C 1
ATOM 1559 O O . THR A 1 196 ? 51.171 -24.571 -50.703 1.00 47.06 196 THR A O 1
ATOM 1562 N N . PRO A 1 197 ? 52.297 -24.004 -52.561 1.00 51.84 197 PRO A N 1
ATOM 1563 C CA . PRO A 1 197 ? 52.923 -25.306 -52.684 1.00 51.84 197 PRO A CA 1
ATOM 1564 C C . PRO A 1 197 ? 54.094 -25.390 -51.697 1.00 51.84 197 PRO A C 1
ATOM 1566 O O . PRO A 1 197 ? 55.221 -25.005 -51.985 1.00 51.84 197 PRO A O 1
ATOM 1569 N N . GLU A 1 198 ? 53.812 -25.839 -50.480 1.00 56.94 198 GLU A N 1
ATOM 1570 C CA . GLU A 1 198 ? 54.835 -26.113 -49.473 1.00 56.94 198 GLU A CA 1
ATOM 1571 C C . GLU A 1 198 ? 55.542 -27.443 -49.799 1.00 56.94 198 GLU A C 1
ATOM 1573 O O . GLU A 1 198 ? 54.933 -28.346 -50.370 1.00 56.94 198 GLU A O 1
ATOM 1578 N N . LEU A 1 199 ? 56.824 -27.600 -49.434 1.00 66.19 199 LEU A N 1
ATOM 1579 C CA . LEU A 1 199 ? 57.532 -28.887 -49.596 1.00 66.19 199 LEU A CA 1
ATOM 1580 C C . LEU A 1 199 ? 56.765 -30.033 -48.927 1.00 66.19 199 LEU A C 1
ATOM 1582 O O . LEU A 1 199 ? 56.678 -31.129 -49.474 1.00 66.19 199 LEU A O 1
ATOM 1586 N N . ILE A 1 200 ? 56.190 -29.749 -47.761 1.00 68.81 200 ILE A N 1
ATOM 1587 C CA . ILE A 1 200 ? 55.244 -30.606 -47.060 1.00 68.81 200 ILE A CA 1
ATOM 1588 C C . ILE A 1 200 ? 54.284 -29.722 -46.259 1.00 68.81 200 ILE A C 1
ATOM 1590 O O . ILE A 1 200 ? 54.738 -28.826 -45.536 1.00 68.81 200 ILE A O 1
ATOM 1594 N N . SER A 1 201 ? 52.978 -29.950 -46.408 1.00 63.66 201 SER A N 1
ATOM 1595 C CA . SER A 1 201 ? 51.956 -29.237 -45.636 1.00 63.66 201 SER A CA 1
ATOM 1596 C C . SER A 1 201 ? 51.659 -29.941 -44.307 1.00 63.66 201 SER A C 1
ATOM 1598 O O . SER A 1 201 ? 51.951 -31.127 -44.130 1.00 63.66 201 SER A O 1
ATOM 1600 N N . LEU A 1 202 ? 51.060 -29.217 -43.354 1.00 59.53 202 LEU A N 1
ATOM 1601 C CA . LEU A 1 202 ? 50.568 -29.814 -42.103 1.00 59.53 202 LEU A CA 1
ATOM 1602 C C . LEU A 1 202 ? 49.460 -30.847 -42.366 1.00 59.53 202 LEU A C 1
ATOM 1604 O O . LEU A 1 202 ? 49.398 -31.859 -41.678 1.00 59.53 202 LEU A O 1
ATOM 1608 N N . GLU A 1 203 ? 48.641 -30.636 -43.398 1.00 61.34 203 GLU A N 1
ATOM 1609 C CA . GLU A 1 203 ? 47.573 -31.556 -43.804 1.00 61.34 203 GLU A CA 1
ATOM 1610 C C . GLU A 1 203 ? 48.138 -32.867 -44.376 1.00 61.34 203 GLU A C 1
ATOM 1612 O O . GLU A 1 203 ? 47.660 -33.940 -44.009 1.00 61.34 203 GLU A O 1
ATOM 1617 N N . ASP A 1 204 ? 49.205 -32.805 -45.186 1.00 65.62 204 ASP A N 1
ATOM 1618 C CA . ASP A 1 204 ? 49.901 -33.998 -45.700 1.00 65.62 204 ASP A CA 1
ATOM 1619 C C . ASP A 1 204 ? 50.516 -34.827 -44.560 1.00 65.62 204 ASP A C 1
ATOM 1621 O O . ASP A 1 204 ? 50.499 -36.059 -44.586 1.00 65.62 204 ASP A O 1
ATOM 1625 N N . LEU A 1 205 ? 51.043 -34.154 -43.532 1.00 61.78 205 LEU A N 1
ATOM 1626 C CA . LEU A 1 205 ? 51.634 -34.779 -42.344 1.00 61.78 205 LEU A CA 1
ATOM 1627 C C . LEU A 1 205 ? 50.582 -35.371 -41.402 1.00 61.78 205 LEU A C 1
ATOM 1629 O O . LEU A 1 205 ? 50.765 -36.480 -40.892 1.00 61.78 205 LEU A O 1
ATOM 1633 N N . GLU A 1 206 ? 49.463 -34.680 -41.190 1.00 62.00 206 GLU A N 1
ATOM 1634 C CA . GLU A 1 206 ? 48.326 -35.208 -40.433 1.00 62.00 206 GLU A CA 1
ATOM 1635 C C . GLU A 1 206 ? 47.693 -36.414 -41.127 1.00 62.00 206 GLU A C 1
ATOM 1637 O O . GLU A 1 206 ? 47.303 -37.374 -40.459 1.00 62.00 206 GLU A O 1
ATOM 1642 N N . GLU A 1 207 ? 47.616 -36.392 -42.457 1.00 64.25 207 GLU A N 1
ATOM 1643 C CA . GLU A 1 207 ? 47.085 -37.496 -43.248 1.00 64.25 207 GLU A CA 1
ATOM 1644 C C . GLU A 1 207 ? 48.047 -38.695 -43.252 1.00 64.25 207 GLU A C 1
ATOM 1646 O O . GLU A 1 207 ? 47.616 -39.829 -43.041 1.00 64.25 207 GLU A O 1
ATOM 1651 N N . LEU A 1 208 ? 49.362 -38.465 -43.354 1.00 64.81 208 LEU A N 1
ATOM 1652 C CA . LEU A 1 208 ? 50.385 -39.500 -43.146 1.00 64.81 208 LEU A CA 1
ATOM 1653 C C . LEU A 1 208 ? 50.299 -40.137 -41.754 1.00 64.81 208 LEU A C 1
ATOM 1655 O O . LEU A 1 208 ? 50.425 -41.359 -41.629 1.00 64.81 208 LEU A O 1
ATOM 1659 N N . THR A 1 209 ? 50.067 -39.318 -40.723 1.00 59.78 209 THR A N 1
ATOM 1660 C CA . THR A 1 209 ? 49.906 -39.770 -39.333 1.00 59.78 209 THR A CA 1
ATOM 1661 C C . THR A 1 209 ? 48.635 -40.609 -39.189 1.00 59.78 209 THR A C 1
ATOM 1663 O O . THR A 1 209 ? 48.695 -41.721 -38.662 1.00 59.78 209 THR A O 1
ATOM 1666 N N . ARG A 1 210 ? 47.505 -40.140 -39.744 1.00 59.81 210 ARG A N 1
ATOM 1667 C CA . ARG A 1 210 ? 46.210 -40.848 -39.761 1.00 59.81 210 ARG A CA 1
ATOM 1668 C C . ARG A 1 210 ? 46.251 -42.179 -40.512 1.00 59.81 210 ARG A C 1
ATOM 1670 O O . ARG A 1 210 ? 45.606 -43.133 -40.087 1.00 59.81 210 ARG A O 1
ATOM 1677 N N . GLN A 1 211 ? 46.998 -42.260 -41.610 1.00 59.09 211 GLN A N 1
ATOM 1678 C CA . GLN A 1 211 ? 47.109 -43.457 -42.456 1.00 59.09 211 GLN A CA 1
ATOM 1679 C C . GLN A 1 211 ? 48.212 -44.435 -42.001 1.00 59.09 211 GLN A C 1
ATOM 1681 O O . GLN A 1 211 ? 48.508 -45.432 -42.676 1.00 59.09 211 GLN A O 1
ATOM 1686 N N . SER A 1 212 ? 48.870 -44.175 -40.870 1.00 53.19 212 SER A N 1
ATOM 1687 C CA . SER A 1 212 ? 49.891 -45.059 -40.308 1.00 53.19 212 SER A CA 1
ATOM 1688 C C . SER A 1 212 ? 49.333 -45.887 -39.146 1.00 53.19 212 SER A C 1
ATOM 1690 O O . SER A 1 212 ? 48.693 -45.373 -38.239 1.00 53.19 212 SER A O 1
ATOM 1692 N N . SER A 1 213 ? 49.569 -47.202 -39.168 1.00 49.81 213 SER A N 1
ATOM 1693 C CA . SER A 1 213 ? 49.214 -48.116 -38.069 1.00 49.81 213 SER A CA 1
ATOM 1694 C C . SER A 1 213 ? 50.300 -48.205 -36.985 1.00 49.81 213 SER A C 1
ATOM 1696 O O . SER A 1 213 ? 50.150 -48.952 -36.023 1.00 49.81 213 SER A O 1
ATOM 1698 N N . ILE A 1 214 ? 51.411 -47.486 -37.169 1.00 53.38 214 ILE A N 1
ATOM 1699 C CA . ILE A 1 214 ? 52.554 -47.383 -36.256 1.00 53.38 214 ILE A CA 1
ATOM 1700 C C . ILE A 1 214 ? 52.590 -45.921 -35.808 1.00 53.38 214 ILE A C 1
ATOM 1702 O O . ILE A 1 214 ? 52.536 -45.051 -36.668 1.00 53.38 214 ILE A O 1
ATOM 1706 N N . SER A 1 215 ? 52.667 -45.634 -34.506 1.00 53.62 215 SER A N 1
ATOM 1707 C CA . SER A 1 215 ? 52.742 -44.253 -34.014 1.00 53.62 215 SER A CA 1
ATOM 1708 C C . SER A 1 215 ? 54.042 -43.597 -34.485 1.00 53.62 215 SER A C 1
ATOM 1710 O O . SER A 1 215 ? 55.117 -43.905 -33.970 1.00 53.62 215 SER A O 1
ATOM 1712 N N . ILE A 1 216 ? 53.948 -42.723 -35.483 1.00 56.84 216 ILE A N 1
ATOM 1713 C CA . ILE A 1 216 ? 55.071 -41.920 -35.959 1.00 56.84 216 ILE A CA 1
ATOM 1714 C C . ILE A 1 216 ? 55.161 -40.685 -35.055 1.00 56.84 216 ILE A C 1
ATOM 1716 O O . ILE A 1 216 ? 54.429 -39.721 -35.250 1.00 56.84 216 ILE A O 1
ATOM 1720 N N . ASP A 1 217 ? 56.024 -40.729 -34.040 1.00 57.31 217 ASP A N 1
ATOM 1721 C CA . ASP A 1 217 ? 56.276 -39.595 -33.141 1.00 57.31 217 ASP A CA 1
ATOM 1722 C C . ASP A 1 217 ? 57.353 -38.683 -33.757 1.00 57.31 217 ASP A C 1
ATOM 1724 O O . ASP A 1 217 ? 58.529 -38.738 -33.400 1.00 57.31 217 ASP A O 1
ATOM 1728 N N . ILE A 1 218 ? 56.978 -37.925 -34.795 1.00 65.00 218 ILE A N 1
ATOM 1729 C CA . ILE A 1 218 ? 57.870 -36.973 -35.474 1.00 65.00 218 ILE A CA 1
ATOM 1730 C C . ILE A 1 218 ? 57.377 -35.549 -35.234 1.00 65.00 218 ILE A C 1
ATOM 1732 O O . ILE A 1 218 ? 56.262 -35.183 -35.612 1.00 65.00 218 ILE A O 1
ATOM 1736 N N . GLU A 1 219 ? 58.253 -34.708 -34.684 1.00 69.06 219 GLU A N 1
ATOM 1737 C CA . GLU A 1 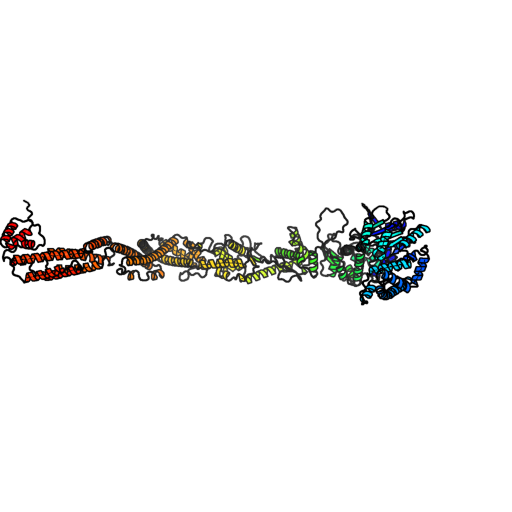219 ? 57.995 -33.281 -34.519 1.00 69.06 219 GLU A CA 1
ATOM 1738 C C . GLU A 1 219 ? 57.964 -32.582 -35.893 1.00 69.06 219 GLU A C 1
ATOM 1740 O O . GLU A 1 219 ? 58.990 -32.300 -36.517 1.00 69.06 219 GLU A O 1
ATOM 1745 N N . CYS A 1 220 ? 56.752 -32.331 -36.392 1.00 63.81 220 CYS A N 1
ATOM 1746 C CA . CYS A 1 220 ? 56.485 -31.917 -37.773 1.00 63.81 220 CYS A CA 1
ATOM 1747 C C . CYS A 1 220 ? 57.179 -30.607 -38.176 1.00 63.81 220 CYS A C 1
ATOM 1749 O O . CYS A 1 220 ? 57.744 -30.514 -39.265 1.00 63.81 220 CYS A O 1
ATOM 1751 N N . GLU A 1 221 ? 57.194 -29.609 -37.293 1.00 62.56 221 GLU A N 1
ATOM 1752 C CA . GLU A 1 221 ? 57.881 -28.334 -37.541 1.00 62.56 221 GLU A CA 1
ATOM 1753 C C . GLU A 1 221 ? 59.406 -28.503 -37.591 1.00 62.56 221 GLU A C 1
ATOM 1755 O O . GLU A 1 221 ? 60.077 -27.893 -38.426 1.00 62.56 221 GLU A O 1
ATOM 1760 N N . GLN A 1 222 ? 59.965 -29.397 -36.772 1.00 69.69 222 GLN A N 1
ATOM 1761 C CA . GLN A 1 222 ? 61.393 -29.707 -36.806 1.00 69.69 222 GLN A CA 1
ATOM 1762 C C . GLN A 1 222 ? 61.776 -30.436 -38.101 1.00 69.69 222 GLN A C 1
ATOM 1764 O O . GLN A 1 222 ? 62.810 -30.131 -38.700 1.00 69.69 222 GLN A O 1
ATOM 1769 N N . LEU A 1 223 ? 60.917 -31.340 -38.580 1.00 73.25 223 LEU A N 1
ATOM 1770 C CA . LEU A 1 223 ? 61.089 -32.019 -39.862 1.00 73.25 223 LEU A CA 1
ATOM 1771 C C . LEU A 1 223 ? 61.039 -31.030 -41.041 1.00 73.25 223 LEU A C 1
ATOM 1773 O O . LEU A 1 223 ? 61.902 -31.085 -41.919 1.00 73.25 223 LEU A O 1
ATOM 1777 N N . ARG A 1 224 ? 60.076 -30.095 -41.044 1.00 70.81 224 ARG A N 1
ATOM 1778 C CA . ARG A 1 224 ? 59.972 -29.019 -42.051 1.00 70.81 224 ARG A CA 1
ATOM 1779 C C . ARG A 1 224 ? 61.207 -28.125 -42.053 1.00 70.81 224 ARG A C 1
ATOM 1781 O O . ARG A 1 224 ? 61.766 -27.866 -43.117 1.00 70.81 224 ARG A O 1
ATOM 1788 N N . TYR A 1 225 ? 61.660 -27.705 -40.872 1.00 70.31 225 TYR A N 1
ATOM 1789 C CA . TYR A 1 225 ? 62.865 -26.894 -40.709 1.00 70.31 225 TYR A CA 1
ATOM 1790 C C . TYR A 1 225 ? 64.112 -27.607 -41.248 1.00 70.31 225 TYR A C 1
ATOM 1792 O O . TYR A 1 225 ? 64.871 -27.029 -42.025 1.00 70.31 225 TYR A O 1
ATOM 1800 N N . LEU A 1 226 ? 64.311 -28.879 -40.885 1.00 74.06 226 LEU A N 1
ATOM 1801 C CA . LEU A 1 226 ? 65.459 -29.654 -41.354 1.00 74.06 226 LEU A CA 1
ATOM 1802 C C . LEU A 1 226 ? 65.402 -29.879 -42.865 1.00 74.06 226 LEU A C 1
ATOM 1804 O O . LEU A 1 226 ? 66.404 -29.648 -43.529 1.00 74.06 226 LEU A O 1
ATOM 1808 N N . MET A 1 227 ? 64.247 -30.239 -43.431 1.00 76.44 227 MET A N 1
ATOM 1809 C CA . MET A 1 227 ? 64.107 -30.394 -44.884 1.00 76.44 227 MET A CA 1
ATOM 1810 C C . MET A 1 227 ? 64.365 -29.091 -45.649 1.00 76.44 227 MET A C 1
ATOM 1812 O O . MET A 1 227 ? 65.054 -29.120 -46.666 1.00 76.44 227 MET A O 1
ATOM 1816 N N . ALA A 1 228 ? 63.869 -27.951 -45.159 1.00 71.62 228 ALA A N 1
ATOM 1817 C CA . ALA A 1 228 ? 64.131 -26.648 -45.770 1.00 71.62 228 ALA A CA 1
ATOM 1818 C C . ALA A 1 228 ? 65.626 -26.286 -45.728 1.00 71.62 228 ALA A C 1
ATOM 1820 O O . ALA A 1 228 ? 66.166 -25.800 -46.721 1.00 71.62 228 ALA A O 1
ATOM 1821 N N . ARG A 1 229 ? 66.315 -26.594 -44.621 1.00 72.06 229 ARG A N 1
ATOM 1822 C CA . ARG A 1 229 ? 67.761 -26.369 -44.475 1.00 72.06 229 ARG A CA 1
ATOM 1823 C C . ARG A 1 229 ? 68.601 -27.308 -45.344 1.00 72.06 229 ARG A C 1
ATOM 1825 O O . ARG A 1 229 ? 69.618 -26.895 -45.892 1.00 72.06 229 ARG A O 1
ATOM 1832 N N . GLU A 1 230 ? 68.190 -28.566 -45.497 1.00 77.00 230 GLU A N 1
ATOM 1833 C CA . GLU A 1 230 ? 68.857 -29.494 -46.419 1.00 77.00 230 GLU A CA 1
ATOM 1834 C C . GLU A 1 230 ? 68.633 -29.096 -47.880 1.00 77.00 230 GLU A C 1
ATOM 1836 O O . GLU A 1 230 ? 69.542 -29.242 -48.693 1.00 77.00 230 GLU A O 1
ATOM 1841 N N . LEU A 1 231 ? 67.460 -28.550 -48.217 1.00 76.31 231 LEU A N 1
ATOM 1842 C CA . LEU A 1 231 ? 67.192 -28.011 -49.548 1.00 76.31 231 LEU A CA 1
ATOM 1843 C C . LEU A 1 231 ? 68.060 -26.790 -49.826 1.00 76.31 231 LEU A C 1
ATOM 1845 O O . LEU A 1 231 ? 68.694 -26.724 -50.871 1.00 76.31 231 LEU A O 1
ATOM 1849 N N . GLU A 1 232 ? 68.137 -25.863 -48.879 1.00 70.75 232 GLU A N 1
ATOM 1850 C CA . GLU A 1 232 ? 69.024 -24.704 -48.938 1.00 70.75 232 GLU A CA 1
ATOM 1851 C C . GLU A 1 232 ? 70.484 -25.125 -49.156 1.00 70.75 232 GLU A C 1
ATOM 1853 O O . GLU A 1 232 ? 71.107 -24.693 -50.123 1.00 70.75 232 GLU A O 1
ATOM 1858 N N . HIS A 1 233 ? 70.996 -26.052 -48.343 1.00 72.19 233 HIS A N 1
ATOM 1859 C CA . HIS A 1 233 ? 72.360 -26.569 -48.468 1.00 72.19 233 HIS A CA 1
ATOM 1860 C C . HIS A 1 233 ? 72.594 -27.282 -49.811 1.00 72.19 233 HIS A C 1
ATOM 1862 O O . HIS A 1 233 ? 73.649 -27.124 -50.430 1.00 72.19 233 HIS A O 1
ATOM 1868 N N . ALA A 1 234 ? 71.615 -28.060 -50.284 1.00 72.56 234 ALA A N 1
ATOM 1869 C CA . ALA A 1 234 ? 71.697 -28.760 -51.561 1.00 72.56 234 ALA A CA 1
ATOM 1870 C C . ALA A 1 234 ? 71.683 -27.797 -52.754 1.00 72.56 234 ALA A C 1
ATOM 1872 O O . ALA A 1 234 ? 72.395 -28.035 -53.725 1.00 72.56 234 ALA A O 1
ATOM 1873 N N . VAL A 1 235 ? 70.899 -26.721 -52.694 1.00 69.62 235 VAL A N 1
ATOM 1874 C CA . VAL A 1 235 ? 70.741 -25.749 -53.785 1.00 69.62 235 VAL A CA 1
ATOM 1875 C C . VAL A 1 235 ? 71.895 -24.759 -53.827 1.00 69.62 235 VAL A C 1
ATOM 1877 O O . VAL A 1 235 ? 72.440 -24.498 -54.895 1.00 69.62 235 VAL A O 1
ATOM 1880 N N . LEU A 1 236 ? 72.293 -24.234 -52.671 1.00 67.06 236 LEU A N 1
ATOM 1881 C CA . LEU A 1 236 ? 73.312 -23.196 -52.549 1.00 67.06 236 LEU A CA 1
ATOM 1882 C C . LEU A 1 236 ? 74.728 -23.767 -52.415 1.00 67.06 236 LEU A C 1
ATOM 1884 O O . LEU A 1 236 ? 75.642 -23.039 -52.052 1.00 67.06 236 LEU A O 1
ATOM 1888 N N . GLY A 1 237 ? 74.943 -25.058 -52.686 1.00 63.34 237 GLY A N 1
ATOM 1889 C CA . GLY A 1 237 ? 76.281 -25.659 -52.667 1.00 63.34 237 GLY A CA 1
ATOM 1890 C C . GLY A 1 237 ? 76.972 -25.612 -51.299 1.00 63.34 237 GLY A C 1
ATOM 1891 O O . GLY A 1 237 ? 78.198 -25.571 -51.237 1.00 63.34 237 GLY A O 1
ATOM 1892 N N . GLY A 1 238 ? 76.194 -25.605 -50.214 1.00 62.44 238 GLY A N 1
ATOM 1893 C CA . GLY A 1 238 ? 76.683 -25.534 -48.836 1.00 62.44 238 GLY A CA 1
ATOM 1894 C C . GLY A 1 238 ? 76.612 -24.157 -48.168 1.00 62.44 238 GLY A C 1
ATOM 1895 O O . GLY A 1 238 ? 76.834 -24.082 -46.962 1.00 62.44 238 GLY A O 1
ATOM 1896 N N . TYR A 1 239 ? 76.272 -23.095 -48.907 1.00 63.91 239 TYR A N 1
ATOM 1897 C CA . TYR A 1 239 ? 76.031 -21.762 -48.340 1.00 63.91 239 TYR A CA 1
ATOM 1898 C C . TYR A 1 239 ? 74.623 -21.639 -47.744 1.00 63.91 239 TYR A C 1
ATOM 1900 O O . TYR A 1 239 ? 73.699 -22.339 -48.162 1.00 63.91 239 TYR A O 1
ATOM 1908 N N . ASN A 1 240 ? 74.444 -20.719 -46.794 1.00 70.12 240 ASN A N 1
ATOM 1909 C CA . ASN A 1 240 ? 73.116 -20.332 -46.305 1.00 70.12 240 ASN A CA 1
ATOM 1910 C C . ASN A 1 240 ? 72.584 -19.051 -46.989 1.00 70.12 240 ASN A C 1
ATOM 1912 O O . ASN A 1 240 ? 73.283 -18.328 -47.707 1.00 70.12 240 ASN A O 1
ATOM 1916 N N . PHE A 1 241 ? 71.306 -18.764 -46.772 1.00 72.19 241 PHE A N 1
ATOM 1917 C CA . PHE A 1 241 ? 70.557 -17.664 -47.365 1.00 72.19 241 PHE A CA 1
ATOM 1918 C C . PHE A 1 241 ? 71.149 -16.298 -46.990 1.00 72.19 241 PHE A C 1
ATOM 1920 O O . PHE A 1 241 ? 71.258 -15.407 -47.832 1.00 72.19 241 PHE A O 1
ATOM 1927 N N . VAL A 1 242 ? 71.602 -16.140 -45.742 1.00 75.38 242 VAL A N 1
ATOM 1928 C CA . VAL A 1 242 ? 72.253 -14.914 -45.254 1.00 75.38 242 VAL A CA 1
ATOM 1929 C C . VAL A 1 242 ? 73.596 -14.687 -45.954 1.00 75.38 242 VAL A C 1
ATOM 1931 O O . VAL A 1 242 ? 73.885 -13.573 -46.389 1.00 75.38 242 VAL A O 1
ATOM 1934 N N . GLU A 1 243 ? 74.408 -15.730 -46.114 1.00 75.12 243 GLU A N 1
ATOM 1935 C CA . GLU A 1 243 ? 75.678 -15.677 -46.849 1.00 75.12 243 GLU A CA 1
ATOM 1936 C C . GLU A 1 243 ? 75.463 -15.309 -48.317 1.00 75.12 243 GLU A C 1
ATOM 1938 O O . GLU A 1 243 ? 76.191 -14.477 -48.853 1.00 75.12 243 GLU A O 1
ATOM 1943 N N . THR A 1 244 ? 74.401 -15.829 -48.933 1.00 75.06 244 THR A N 1
ATOM 1944 C CA . THR A 1 244 ? 74.021 -15.481 -50.309 1.00 75.06 244 THR A CA 1
ATOM 1945 C C . THR A 1 244 ? 73.677 -13.994 -50.439 1.00 75.06 244 THR A C 1
ATOM 1947 O O . THR A 1 244 ? 74.170 -13.322 -51.347 1.00 75.06 244 THR A O 1
ATOM 1950 N N . LEU A 1 245 ? 72.891 -13.439 -49.507 1.00 79.19 245 LEU A N 1
ATOM 1951 C CA . LEU A 1 245 ? 72.588 -12.002 -49.480 1.00 79.19 245 LEU A CA 1
ATOM 1952 C C . LEU A 1 245 ? 73.847 -11.145 -49.276 1.00 79.19 245 LEU A C 1
ATOM 1954 O O . LEU A 1 245 ? 73.950 -10.077 -49.882 1.00 79.19 245 LEU A O 1
ATOM 1958 N N . LYS A 1 246 ? 74.810 -11.602 -48.463 1.00 79.31 246 LYS A N 1
ATOM 1959 C CA . LYS A 1 246 ? 76.108 -10.926 -48.281 1.00 79.31 246 LYS A CA 1
ATOM 1960 C C . LYS A 1 246 ? 76.948 -10.951 -49.556 1.00 79.31 246 LYS A C 1
ATOM 1962 O O . LYS A 1 246 ? 77.547 -9.936 -49.898 1.00 79.31 246 LYS A O 1
ATOM 1967 N N . SER A 1 247 ? 76.985 -12.074 -50.271 1.00 76.25 247 SER A N 1
ATOM 1968 C CA . SER A 1 247 ? 77.711 -12.175 -51.542 1.00 76.25 247 SER A CA 1
ATOM 1969 C C . SER A 1 247 ? 77.111 -11.263 -52.613 1.00 76.25 247 SER A C 1
ATOM 1971 O O . SER A 1 247 ? 77.853 -10.539 -53.275 1.00 76.25 247 SER A O 1
ATOM 1973 N N . ILE A 1 248 ? 75.777 -11.229 -52.732 1.00 78.50 248 ILE A N 1
ATOM 1974 C CA . ILE A 1 248 ? 75.070 -10.356 -53.685 1.00 78.50 248 ILE A CA 1
ATOM 1975 C C . ILE A 1 248 ? 75.408 -8.885 -53.436 1.00 78.50 248 ILE A C 1
ATOM 1977 O O . ILE A 1 248 ? 75.754 -8.159 -54.368 1.00 78.50 248 ILE A O 1
ATOM 1981 N N . SER A 1 249 ? 75.320 -8.429 -52.187 1.00 81.19 249 SER A N 1
ATOM 1982 C CA . SER A 1 249 ? 75.582 -7.028 -51.873 1.00 81.19 249 SER A CA 1
ATOM 1983 C C . SER A 1 249 ? 77.055 -6.656 -51.973 1.00 81.19 249 SER A C 1
ATOM 1985 O O . SER A 1 249 ? 77.354 -5.568 -52.454 1.00 81.19 249 SER A O 1
ATOM 1987 N N . GLN A 1 250 ? 77.987 -7.528 -51.570 1.00 79.25 250 GLN A N 1
ATOM 1988 C CA . GLN A 1 250 ? 79.422 -7.292 -51.756 1.00 79.25 250 GLN A CA 1
ATOM 1989 C C . GLN A 1 250 ? 79.753 -7.105 -53.233 1.00 79.25 250 GLN A C 1
ATOM 1991 O O . GLN A 1 250 ? 80.475 -6.179 -53.595 1.00 79.25 250 GLN A O 1
ATOM 1996 N N . GLU A 1 251 ? 79.183 -7.938 -54.095 1.00 76.12 251 GLU A N 1
ATOM 1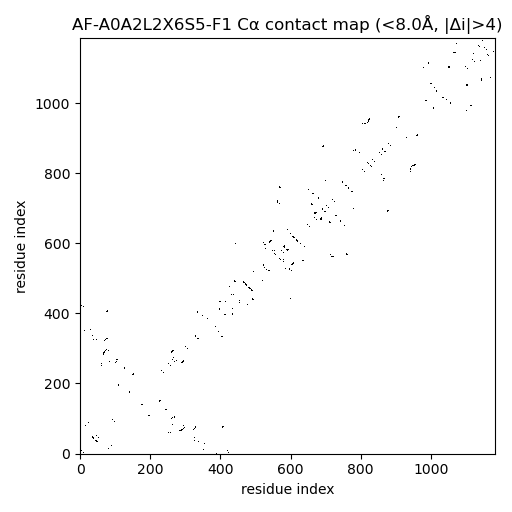997 C CA . GLU A 1 251 ? 79.427 -7.842 -55.520 1.00 76.12 251 GLU A CA 1
ATOM 1998 C C . GLU A 1 251 ? 78.795 -6.598 -56.151 1.00 76.12 251 GLU A C 1
ATOM 2000 O O . GLU A 1 251 ? 79.462 -5.913 -56.924 1.00 76.12 251 GLU A O 1
ATOM 2005 N N . LEU A 1 252 ? 77.550 -6.263 -55.802 1.00 77.44 252 LEU A N 1
ATOM 2006 C CA . LEU A 1 252 ? 76.898 -5.040 -56.284 1.00 77.44 252 LEU A CA 1
ATOM 2007 C C . LEU A 1 252 ? 77.618 -3.779 -55.804 1.00 77.44 252 LEU A C 1
ATOM 2009 O O . LEU A 1 252 ? 77.767 -2.827 -56.570 1.00 77.44 252 LEU A O 1
ATOM 2013 N N . MET A 1 253 ? 78.133 -3.789 -54.575 1.00 75.12 253 MET A N 1
ATOM 2014 C CA . MET A 1 253 ? 78.945 -2.693 -54.050 1.00 75.12 253 MET A CA 1
ATOM 2015 C C . MET A 1 253 ? 80.284 -2.570 -54.790 1.00 75.12 253 MET A C 1
ATOM 2017 O O . MET A 1 253 ? 80.731 -1.453 -55.031 1.00 75.12 253 MET A O 1
ATOM 2021 N N . VAL A 1 254 ? 80.909 -3.685 -55.189 1.00 76.25 254 VAL A N 1
ATOM 2022 C CA . VAL A 1 254 ? 82.177 -3.683 -55.945 1.00 76.25 254 VAL A CA 1
ATOM 2023 C C . VAL A 1 254 ? 81.981 -3.314 -57.420 1.00 76.25 254 VAL A C 1
ATOM 2025 O O . VAL A 1 254 ? 82.806 -2.588 -57.970 1.00 76.25 254 VAL A O 1
ATOM 2028 N N . ARG A 1 255 ? 80.921 -3.810 -58.071 1.00 74.31 255 ARG A N 1
ATOM 2029 C CA . ARG A 1 255 ? 80.668 -3.605 -59.509 1.00 74.31 255 ARG A CA 1
ATOM 2030 C C . ARG A 1 255 ? 79.984 -2.276 -59.817 1.00 74.31 255 ARG A C 1
ATOM 2032 O O . ARG A 1 255 ? 80.421 -1.568 -60.715 1.00 74.31 255 ARG A O 1
ATOM 2039 N N . GLU A 1 256 ? 78.916 -1.965 -59.088 1.00 72.75 256 GLU A N 1
ATOM 2040 C CA . GLU A 1 256 ? 77.994 -0.866 -59.409 1.00 72.75 256 GLU A CA 1
ATOM 2041 C C . GLU A 1 256 ? 78.036 0.258 -58.361 1.00 72.75 256 GLU A C 1
ATOM 2043 O O . GLU A 1 256 ? 77.549 1.357 -58.610 1.00 72.75 256 GLU A O 1
ATOM 2048 N N . GLY A 1 257 ? 78.606 0.006 -57.176 1.00 73.25 257 GLY A N 1
ATOM 2049 C CA . GLY A 1 257 ? 78.599 0.959 -56.061 1.00 73.25 257 GLY A CA 1
ATOM 2050 C C . GLY A 1 257 ? 77.202 1.206 -55.482 1.00 73.25 257 GLY A C 1
ATOM 2051 O O . GLY A 1 257 ? 76.969 2.245 -54.869 1.00 73.25 257 GLY A O 1
ATOM 2052 N N . ILE A 1 258 ? 76.256 0.284 -55.697 1.00 76.19 258 ILE A N 1
ATOM 2053 C CA . ILE A 1 258 ? 74.846 0.436 -55.317 1.00 76.19 258 ILE A CA 1
ATOM 2054 C C . ILE A 1 258 ? 74.482 -0.562 -54.217 1.00 76.19 258 ILE A C 1
ATOM 2056 O O . ILE A 1 258 ? 74.842 -1.738 -54.274 1.00 76.19 258 ILE A O 1
ATOM 2060 N N . ARG A 1 259 ? 73.685 -0.093 -53.251 1.00 79.88 259 ARG A N 1
ATOM 2061 C CA . ARG A 1 259 ? 73.029 -0.936 -52.247 1.00 79.88 259 ARG A CA 1
ATOM 2062 C C . ARG A 1 259 ? 71.732 -1.516 -52.828 1.00 79.88 259 ARG A C 1
ATOM 2064 O O . ARG A 1 259 ? 70.880 -0.745 -53.290 1.00 79.88 259 ARG A O 1
ATOM 2071 N N . PRO A 1 260 ? 71.547 -2.842 -52.838 1.00 85.19 260 PRO A N 1
ATOM 2072 C CA . PRO A 1 260 ? 70.278 -3.433 -53.246 1.00 85.19 260 PRO A CA 1
ATOM 2073 C C . PRO A 1 260 ? 69.172 -3.151 -52.213 1.00 85.19 260 PRO A C 1
ATOM 2075 O O . PRO A 1 260 ? 69.438 -3.022 -51.016 1.00 85.19 260 PRO A O 1
ATOM 2078 N N . LEU A 1 261 ? 67.927 -3.040 -52.690 1.00 87.12 261 LEU A N 1
ATOM 2079 C CA . LEU A 1 261 ? 66.752 -2.730 -51.869 1.00 87.12 261 LEU A CA 1
ATOM 2080 C C . LEU A 1 261 ? 65.903 -3.986 -51.661 1.00 87.12 261 LEU A C 1
ATOM 2082 O O . LEU A 1 261 ? 65.478 -4.616 -52.628 1.00 87.12 261 LEU A O 1
ATOM 2086 N N . LEU A 1 262 ? 65.600 -4.307 -50.408 1.00 87.75 262 LEU A N 1
ATOM 2087 C CA . LEU A 1 262 ? 64.733 -5.410 -50.017 1.00 87.75 262 LEU A CA 1
ATOM 2088 C C . LEU A 1 262 ? 63.467 -4.876 -49.334 1.00 87.75 262 LEU A C 1
ATOM 2090 O O . LEU A 1 262 ? 63.525 -4.244 -48.283 1.00 87.75 262 LEU A O 1
ATOM 2094 N N . LEU A 1 263 ? 62.310 -5.138 -49.934 1.00 88.94 263 LEU A N 1
ATOM 2095 C CA . LEU A 1 263 ? 60.994 -4.748 -49.432 1.00 88.94 263 LEU A CA 1
ATOM 2096 C C . LEU A 1 263 ? 60.249 -5.989 -48.926 1.00 88.94 263 LEU A C 1
ATOM 2098 O O . LEU A 1 263 ? 60.005 -6.902 -49.702 1.00 88.94 263 LEU A O 1
ATOM 2102 N N . ILE A 1 264 ? 59.859 -6.046 -47.655 1.00 86.25 264 ILE A N 1
ATOM 2103 C CA . ILE A 1 264 ? 59.229 -7.233 -47.053 1.00 86.25 264 ILE A CA 1
ATOM 2104 C C . ILE A 1 264 ? 57.930 -6.825 -46.367 1.00 86.25 264 ILE A C 1
ATOM 2106 O O . ILE A 1 264 ? 57.956 -6.122 -45.359 1.00 86.25 264 ILE A O 1
ATOM 2110 N N . ASP A 1 265 ? 56.792 -7.282 -46.890 1.00 79.19 265 ASP A N 1
ATOM 2111 C CA . ASP A 1 265 ? 55.461 -6.882 -46.405 1.00 79.19 265 ASP A CA 1
ATOM 2112 C C . ASP A 1 265 ? 55.213 -7.220 -44.930 1.00 79.19 265 ASP A C 1
ATOM 2114 O O . ASP A 1 265 ? 54.654 -6.413 -44.181 1.00 79.19 265 ASP A O 1
ATOM 2118 N N . ASP A 1 266 ? 55.585 -8.440 -44.539 1.00 76.38 266 ASP A N 1
ATOM 2119 C CA . ASP A 1 266 ? 55.542 -8.936 -43.164 1.00 76.38 266 ASP A CA 1
ATOM 2120 C C . ASP A 1 266 ? 56.586 -10.045 -42.995 1.00 76.38 266 ASP A C 1
ATOM 2122 O O . ASP A 1 266 ? 56.521 -11.072 -43.671 1.00 76.38 266 ASP A O 1
ATOM 2126 N N . LEU A 1 267 ? 57.556 -9.843 -42.106 1.00 72.25 267 LEU A N 1
ATOM 2127 C CA . LEU A 1 267 ? 58.674 -10.769 -41.925 1.00 72.25 267 LEU A CA 1
ATOM 2128 C C . LEU A 1 267 ? 58.248 -12.148 -41.388 1.00 72.25 267 LEU A C 1
ATOM 2130 O O . LEU A 1 267 ? 58.854 -13.152 -41.756 1.00 72.25 267 LEU A O 1
ATOM 2134 N N . VAL A 1 268 ? 57.211 -12.216 -40.543 1.00 62.94 268 VAL A N 1
ATOM 2135 C CA . VAL A 1 268 ? 56.785 -13.488 -39.921 1.00 62.94 268 VAL A CA 1
ATOM 2136 C C . VAL A 1 268 ? 55.973 -14.325 -40.885 1.00 62.94 268 VAL A C 1
ATOM 2138 O O . VAL A 1 268 ? 56.154 -15.534 -40.948 1.00 62.94 268 VAL A O 1
ATOM 2141 N N . GLN A 1 269 ? 55.069 -13.685 -41.629 1.00 62.03 269 GLN A N 1
ATOM 2142 C CA . GLN A 1 269 ? 54.260 -14.408 -42.600 1.00 62.03 269 GLN A CA 1
ATOM 2143 C C . GLN A 1 269 ? 55.138 -14.795 -43.787 1.00 62.03 269 GLN A C 1
ATOM 2145 O O . GLN A 1 269 ? 55.348 -15.976 -44.003 1.00 62.03 269 GLN A O 1
ATOM 2150 N N . SER A 1 270 ? 55.775 -13.840 -44.463 1.00 56.91 270 SER A N 1
ATOM 2151 C CA . SER A 1 270 ? 56.485 -14.111 -45.725 1.00 56.91 270 SER A CA 1
ATOM 2152 C C . SER A 1 270 ? 57.744 -14.982 -45.589 1.00 56.91 270 SER A C 1
ATOM 2154 O O . SER A 1 270 ? 58.170 -15.590 -46.556 1.00 56.91 270 SER A O 1
ATOM 2156 N N . MET A 1 271 ? 58.394 -15.040 -44.421 1.00 59.53 271 MET A N 1
ATOM 2157 C CA . MET A 1 271 ? 59.657 -15.779 -44.265 1.00 59.53 271 MET A CA 1
ATOM 2158 C C . MET A 1 271 ? 59.743 -16.512 -42.927 1.00 59.53 271 MET A C 1
ATOM 2160 O O . MET A 1 271 ? 60.786 -16.480 -42.283 1.00 59.53 271 MET A O 1
ATOM 2164 N N . ASN A 1 272 ? 58.667 -17.171 -42.487 1.00 60.50 272 ASN A N 1
ATOM 2165 C CA . ASN A 1 272 ? 58.565 -17.772 -41.148 1.00 60.50 272 ASN A CA 1
ATOM 2166 C C . ASN A 1 272 ? 59.810 -18.598 -40.737 1.00 60.50 272 ASN A C 1
ATOM 2168 O O . ASN A 1 272 ? 60.382 -18.361 -39.672 1.00 60.50 272 ASN A O 1
ATOM 2172 N N . ILE A 1 273 ? 60.296 -19.468 -41.633 1.00 61.06 273 ILE A N 1
ATOM 2173 C CA . ILE A 1 273 ? 61.425 -20.396 -41.405 1.00 61.06 273 ILE A CA 1
ATOM 2174 C C . ILE A 1 273 ? 62.772 -19.662 -41.239 1.00 61.06 273 ILE A C 1
ATOM 2176 O O . ILE A 1 273 ? 63.602 -20.079 -40.435 1.00 61.06 273 ILE A O 1
ATOM 2180 N N . TYR A 1 274 ? 62.967 -18.543 -41.946 1.00 64.25 274 TYR A N 1
ATOM 2181 C CA . TYR A 1 274 ? 64.202 -17.741 -41.926 1.00 64.25 274 TYR A CA 1
ATOM 2182 C C . TYR A 1 274 ? 64.091 -16.474 -41.074 1.00 64.25 274 TYR A C 1
ATOM 2184 O O . TYR A 1 274 ? 65.073 -15.757 -40.899 1.00 64.25 274 TYR A O 1
ATOM 2192 N N . SER A 1 275 ? 62.897 -16.177 -40.556 1.00 66.12 275 SER A N 1
ATOM 2193 C CA . SER A 1 275 ? 62.524 -14.884 -39.972 1.00 66.12 275 SER A CA 1
ATOM 2194 C C . SER A 1 275 ? 63.478 -14.455 -38.869 1.00 66.12 275 SER A C 1
ATOM 2196 O O . SER A 1 275 ? 63.848 -13.295 -38.802 1.00 66.12 275 SER A O 1
ATOM 2198 N N . THR A 1 276 ? 63.915 -15.397 -38.038 1.00 66.75 276 THR A N 1
ATOM 2199 C CA . THR A 1 276 ? 64.783 -15.153 -36.885 1.00 66.75 276 THR A CA 1
ATOM 2200 C C . THR A 1 276 ? 66.233 -14.877 -37.299 1.00 66.75 276 THR A C 1
ATOM 2202 O O . THR A 1 276 ? 66.835 -13.937 -36.784 1.00 66.75 276 THR A O 1
ATOM 2205 N N . ASP A 1 277 ? 66.776 -15.646 -38.249 1.00 68.88 277 ASP A N 1
ATOM 2206 C CA . ASP A 1 277 ? 68.158 -15.497 -38.735 1.00 68.88 277 ASP A CA 1
ATOM 2207 C C . ASP A 1 277 ? 68.300 -14.266 -39.648 1.00 68.88 277 ASP A C 1
ATOM 2209 O O . ASP A 1 277 ? 69.287 -13.533 -39.583 1.00 68.88 277 ASP A O 1
ATOM 2213 N N . LEU A 1 278 ? 67.267 -13.979 -40.443 1.00 73.94 278 LEU A N 1
ATOM 2214 C CA . LEU A 1 278 ? 67.201 -12.790 -41.284 1.00 73.94 278 LEU A CA 1
ATOM 2215 C C . LEU A 1 278 ? 67.005 -11.516 -40.485 1.00 73.94 278 LEU A C 1
ATOM 2217 O O . LEU A 1 278 ? 67.632 -10.515 -40.808 1.00 73.94 278 LEU A O 1
ATOM 2221 N N . LEU A 1 279 ? 66.184 -11.538 -39.434 1.00 73.19 279 LEU A N 1
ATOM 2222 C CA . LEU A 1 279 ? 66.056 -10.379 -38.559 1.00 73.19 279 LEU A CA 1
ATOM 2223 C C . LEU A 1 279 ? 67.399 -10.066 -37.896 1.00 73.19 279 LEU A C 1
ATOM 2225 O O . LEU A 1 279 ? 67.782 -8.902 -37.874 1.00 73.19 279 LEU A O 1
ATOM 2229 N N . ASP A 1 280 ? 68.129 -11.084 -37.424 1.00 73.06 280 ASP A N 1
ATOM 2230 C CA . ASP A 1 280 ? 69.471 -10.911 -36.855 1.00 73.06 280 ASP A CA 1
ATOM 2231 C C . ASP A 1 280 ? 70.444 -10.315 -37.891 1.00 73.06 280 ASP A C 1
ATOM 2233 O O . ASP A 1 280 ? 71.129 -9.336 -37.599 1.00 73.06 280 ASP A O 1
ATOM 2237 N N . PHE A 1 281 ? 70.426 -10.792 -39.141 1.00 79.44 281 PHE A N 1
ATOM 2238 C CA . PHE A 1 281 ? 71.201 -10.192 -40.235 1.00 79.44 281 PHE A CA 1
ATOM 2239 C C . PHE A 1 281 ? 70.790 -8.739 -40.536 1.00 79.44 281 PHE A C 1
ATOM 2241 O O . PHE A 1 281 ? 71.644 -7.860 -40.646 1.00 79.44 281 PHE A O 1
ATOM 2248 N N . PHE A 1 282 ? 69.491 -8.445 -40.627 1.00 79.19 282 PHE A N 1
ATOM 2249 C CA . PHE A 1 282 ? 68.973 -7.108 -40.938 1.00 79.19 282 PHE A CA 1
ATOM 2250 C C . PHE A 1 282 ? 69.297 -6.072 -39.856 1.00 79.19 282 PHE A C 1
ATOM 2252 O O . PHE A 1 282 ? 69.379 -4.883 -40.164 1.00 79.19 282 PHE A O 1
ATOM 2259 N N . ILE A 1 283 ? 69.491 -6.501 -38.604 1.00 73.25 283 ILE A N 1
ATOM 2260 C CA . ILE A 1 283 ? 69.908 -5.627 -37.495 1.00 73.25 283 ILE A CA 1
ATOM 2261 C C . ILE A 1 283 ? 71.421 -5.660 -37.234 1.00 73.25 283 ILE A C 1
ATOM 2263 O O . ILE A 1 283 ? 71.894 -4.922 -36.369 1.00 73.25 283 ILE A O 1
ATOM 2267 N N . THR A 1 284 ? 72.182 -6.497 -37.946 1.00 71.69 284 THR A N 1
ATOM 2268 C CA . THR A 1 284 ? 73.642 -6.565 -37.809 1.00 71.69 284 THR A CA 1
ATOM 2269 C C . THR A 1 284 ? 74.285 -5.360 -38.494 1.00 71.69 284 THR A C 1
ATOM 2271 O O . THR A 1 284 ? 74.087 -5.106 -39.680 1.00 71.69 284 THR A O 1
ATOM 2274 N N . MET A 1 285 ? 75.062 -4.598 -37.722 1.00 65.94 285 MET A N 1
ATOM 2275 C CA . MET A 1 285 ? 75.536 -3.259 -38.102 1.00 65.94 285 MET A CA 1
ATOM 2276 C C . MET A 1 285 ? 76.879 -3.256 -38.846 1.00 65.94 285 MET A C 1
ATOM 2278 O O . MET A 1 285 ? 77.285 -2.211 -39.346 1.00 65.94 285 MET A O 1
ATOM 2282 N N . GLU A 1 286 ? 77.574 -4.393 -38.906 1.00 67.19 286 GLU A N 1
ATOM 2283 C CA . GLU A 1 286 ? 78.959 -4.491 -39.399 1.00 67.19 286 GLU A CA 1
ATOM 2284 C C . GLU A 1 286 ? 79.060 -5.061 -40.826 1.00 67.19 286 GLU A C 1
ATOM 2286 O O . GLU A 1 286 ? 80.086 -4.916 -41.486 1.00 67.19 286 GLU A O 1
ATOM 2291 N N . GLU A 1 287 ? 77.989 -5.670 -41.340 1.00 70.25 287 GLU A N 1
ATOM 2292 C CA . GLU A 1 287 ? 77.987 -6.410 -42.604 1.00 70.25 287 GLU A CA 1
ATOM 2293 C C . GLU A 1 287 ? 76.635 -6.311 -43.331 1.00 70.25 287 GLU A C 1
ATOM 2295 O O . GLU A 1 287 ? 75.625 -5.914 -42.754 1.00 70.25 287 GLU A O 1
ATOM 2300 N N . GLY A 1 288 ? 76.613 -6.648 -44.623 1.00 75.25 288 GLY A N 1
ATOM 2301 C CA . GLY A 1 288 ? 75.379 -6.797 -45.400 1.00 75.25 288 GLY A CA 1
ATOM 2302 C C . GLY A 1 288 ? 75.130 -5.732 -46.469 1.00 75.25 288 GLY A C 1
ATOM 2303 O O . GLY A 1 288 ? 74.852 -6.122 -47.587 1.00 75.25 288 GLY A O 1
ATOM 2304 N N . ASN A 1 289 ? 75.287 -4.430 -46.218 1.00 81.81 289 ASN A N 1
ATOM 2305 C CA . ASN A 1 289 ? 75.115 -3.356 -47.226 1.00 81.81 289 ASN A CA 1
ATOM 2306 C C . ASN A 1 289 ? 73.775 -3.364 -48.011 1.00 81.81 289 ASN A C 1
ATOM 2308 O O . ASN A 1 289 ? 73.746 -2.980 -49.181 1.00 81.81 289 ASN A O 1
ATOM 2312 N N . TRP A 1 290 ? 72.669 -3.780 -47.389 1.00 84.62 290 TRP A N 1
ATOM 2313 C CA . TRP A 1 290 ? 71.318 -3.701 -47.967 1.00 84.62 290 TRP A CA 1
ATOM 2314 C C . TRP A 1 290 ? 70.547 -2.484 -47.456 1.00 84.62 290 TRP A C 1
ATOM 2316 O O . TRP A 1 290 ? 70.728 -2.074 -46.307 1.00 84.62 290 TRP A O 1
ATOM 2326 N N . ASP A 1 291 ? 69.645 -1.953 -48.279 1.00 86.25 291 ASP A N 1
ATOM 2327 C CA . ASP A 1 291 ? 68.550 -1.099 -47.812 1.00 86.25 291 ASP A CA 1
ATOM 2328 C C . ASP A 1 291 ? 67.319 -1.985 -47.632 1.00 86.25 291 ASP A C 1
ATOM 2330 O O . ASP A 1 291 ? 66.908 -2.678 -48.559 1.00 86.25 291 ASP A O 1
ATOM 2334 N N . ILE A 1 292 ? 66.750 -2.028 -46.431 1.00 87.56 292 ILE A N 1
ATOM 2335 C CA . ILE A 1 292 ? 65.702 -2.987 -46.074 1.00 87.56 292 ILE A CA 1
ATOM 2336 C C . ILE A 1 292 ? 64.503 -2.231 -45.522 1.00 87.56 292 ILE A C 1
ATOM 2338 O O . ILE A 1 292 ? 64.617 -1.527 -44.525 1.00 87.56 292 ILE A O 1
ATOM 2342 N N . VAL A 1 293 ? 63.329 -2.420 -46.117 1.00 89.06 293 VAL A N 1
ATOM 2343 C CA . VAL A 1 293 ? 62.050 -1.996 -45.536 1.00 89.06 293 VAL A CA 1
ATOM 2344 C C . VAL A 1 293 ? 61.286 -3.246 -45.151 1.00 89.06 293 VAL A C 1
ATOM 2346 O O . VAL A 1 293 ? 60.864 -4.003 -46.021 1.00 89.06 293 VAL A O 1
ATOM 2349 N N . LEU A 1 294 ? 61.092 -3.464 -43.853 1.00 87.38 294 LEU A N 1
ATOM 2350 C CA . LEU A 1 294 ? 60.402 -4.645 -43.348 1.00 87.38 294 LEU A CA 1
ATOM 2351 C C . LEU A 1 294 ? 59.178 -4.265 -42.521 1.00 87.38 294 LEU A C 1
ATOM 2353 O O . LEU A 1 294 ? 59.230 -3.421 -41.624 1.00 87.38 294 LEU A O 1
ATOM 2357 N N . GLY A 1 295 ? 58.058 -4.912 -42.819 1.00 86.19 295 GLY A N 1
ATOM 2358 C CA . GLY A 1 295 ? 56.876 -4.893 -41.979 1.00 86.19 295 GLY A CA 1
ATOM 2359 C C . GLY A 1 295 ? 57.039 -5.843 -40.802 1.00 86.19 295 GLY A C 1
ATOM 2360 O O . GLY A 1 295 ? 57.351 -7.021 -40.981 1.00 86.19 295 GLY A O 1
ATOM 2361 N N . LEU A 1 296 ? 56.790 -5.340 -39.592 1.00 79.56 296 LEU A N 1
ATOM 2362 C CA . LEU A 1 296 ? 56.852 -6.144 -38.377 1.00 79.56 296 LEU A CA 1
ATOM 2363 C C . LEU A 1 296 ? 55.522 -6.079 -37.623 1.00 79.56 296 LEU A C 1
ATOM 2365 O O . LEU A 1 296 ? 54.992 -5.004 -37.327 1.00 79.56 296 LEU A O 1
ATOM 2369 N N . THR A 1 297 ? 54.979 -7.258 -37.319 1.00 75.38 297 THR A N 1
ATOM 2370 C CA . THR A 1 297 ? 53.777 -7.436 -36.499 1.00 75.38 297 THR A CA 1
ATOM 2371 C C . THR A 1 297 ? 54.204 -8.016 -35.136 1.00 75.38 297 THR A C 1
ATOM 2373 O O . THR A 1 297 ? 54.394 -9.226 -35.045 1.00 75.38 297 THR A O 1
ATOM 2376 N N . PRO A 1 298 ? 54.363 -7.201 -34.066 1.00 65.44 298 PRO A N 1
ATOM 2377 C CA . PRO A 1 298 ? 55.018 -7.629 -32.815 1.00 65.44 298 PRO A CA 1
ATOM 2378 C C . PRO A 1 298 ? 54.400 -8.870 -32.155 1.00 65.44 298 PRO A C 1
ATOM 2380 O O . PRO A 1 298 ? 55.113 -9.785 -31.763 1.00 65.44 298 PRO A O 1
ATOM 2383 N N . ALA A 1 299 ? 53.066 -8.953 -32.135 1.00 61.75 299 ALA A N 1
ATOM 2384 C CA . ALA A 1 299 ? 52.336 -10.076 -31.537 1.00 61.75 299 ALA A CA 1
ATOM 2385 C C . ALA A 1 299 ? 52.688 -11.447 -32.152 1.00 61.75 299 ALA A C 1
ATOM 2387 O O . ALA A 1 299 ? 52.540 -12.468 -31.490 1.00 61.75 299 ALA A O 1
ATOM 2388 N N . SER A 1 300 ? 53.163 -11.485 -33.402 1.00 58.62 300 SER A N 1
ATOM 2389 C CA . SER A 1 300 ? 53.496 -12.735 -34.094 1.00 58.62 300 SER A CA 1
ATOM 2390 C C . SER A 1 300 ? 54.864 -13.309 -33.685 1.00 58.62 300 SER A C 1
ATOM 2392 O O . SER A 1 300 ? 55.073 -14.508 -33.823 1.00 58.62 300 SER A O 1
ATOM 2394 N N . PHE A 1 301 ? 55.779 -12.487 -33.155 1.00 57.44 301 PHE A N 1
ATOM 2395 C CA . PHE A 1 301 ? 57.110 -12.905 -32.677 1.00 57.44 301 PHE A CA 1
ATOM 2396 C C . PHE A 1 301 ? 57.142 -13.199 -31.161 1.00 57.44 301 PHE A C 1
ATOM 2398 O O . PHE A 1 301 ? 58.110 -13.778 -30.668 1.00 57.44 301 PHE A O 1
ATOM 2405 N N . GLU A 1 302 ? 56.094 -12.836 -30.411 1.00 58.50 302 GLU A N 1
ATOM 2406 C CA . GLU A 1 302 ? 55.978 -13.121 -28.970 1.00 58.50 302 GLU A CA 1
ATOM 2407 C C . GLU A 1 302 ? 55.749 -14.612 -28.661 1.00 58.50 302 GLU A C 1
ATOM 2409 O O . GLU A 1 302 ? 55.955 -15.055 -27.530 1.00 58.50 302 GLU A O 1
ATOM 2414 N N . SER A 1 303 ? 55.352 -15.418 -29.645 1.00 53.41 303 SER A N 1
ATOM 2415 C CA . SER A 1 303 ? 55.081 -16.847 -29.463 1.00 53.41 303 SER A CA 1
ATOM 2416 C C . SER A 1 303 ? 56.353 -17.671 -29.209 1.00 53.41 303 SER A C 1
ATOM 2418 O O . SER A 1 303 ? 56.322 -18.576 -28.374 1.00 53.41 303 SER A O 1
ATOM 2420 N N . SER A 1 304 ? 57.493 -17.327 -29.825 1.00 56.66 304 SER A N 1
ATOM 2421 C CA . SER A 1 304 ? 58.760 -18.065 -29.685 1.00 56.66 304 SER A CA 1
ATOM 2422 C C . SER A 1 304 ? 59.747 -17.386 -28.723 1.00 56.66 304 SER A C 1
ATOM 2424 O O . SER A 1 304 ? 59.834 -16.160 -28.641 1.00 56.66 304 SER A O 1
ATOM 2426 N N . LYS A 1 305 ? 60.531 -18.180 -27.975 1.00 54.72 305 LYS A N 1
ATOM 2427 C CA . LYS A 1 305 ? 61.522 -17.659 -27.009 1.00 54.72 305 LYS A CA 1
ATOM 2428 C C . LYS A 1 305 ? 62.613 -16.821 -27.697 1.00 54.72 305 LYS A C 1
ATOM 2430 O O . LYS A 1 305 ? 62.892 -15.709 -27.257 1.00 54.72 305 LYS A O 1
ATOM 2435 N N . ARG A 1 306 ? 63.144 -17.315 -28.824 1.00 54.25 306 ARG A N 1
ATOM 2436 C CA . ARG A 1 306 ? 64.136 -16.614 -29.661 1.00 54.25 306 ARG A CA 1
ATOM 2437 C C . ARG A 1 306 ? 63.543 -15.354 -30.318 1.00 54.25 306 ARG A C 1
ATOM 2439 O O . ARG A 1 306 ? 64.212 -14.330 -30.382 1.00 54.25 306 ARG A O 1
ATOM 2446 N N . GLY A 1 307 ? 62.267 -15.385 -30.719 1.00 60.41 307 GLY A N 1
ATOM 2447 C CA . GLY A 1 307 ? 61.540 -14.222 -31.243 1.00 60.41 307 GLY A CA 1
ATOM 2448 C C . GLY A 1 307 ? 61.344 -13.115 -30.205 1.00 60.41 307 GLY A C 1
ATOM 2449 O O . GLY A 1 307 ? 61.601 -11.953 -30.509 1.00 60.41 307 GLY A O 1
ATOM 2450 N N . ARG A 1 308 ? 60.997 -13.458 -28.955 1.00 64.88 308 ARG A N 1
ATOM 2451 C CA . ARG A 1 308 ? 60.941 -12.492 -27.838 1.00 64.88 308 ARG A CA 1
ATOM 2452 C C . ARG A 1 308 ? 62.296 -11.853 -27.547 1.00 64.88 308 ARG A C 1
ATOM 2454 O O . ARG A 1 308 ? 62.359 -10.650 -27.320 1.00 64.88 308 ARG A O 1
ATOM 2461 N N . GLU A 1 309 ? 63.370 -12.639 -27.554 1.00 61.72 309 GLU A N 1
ATOM 2462 C CA . GLU A 1 309 ? 64.737 -12.142 -27.342 1.00 61.72 309 GLU A CA 1
ATOM 2463 C C . GLU A 1 309 ? 65.152 -11.156 -28.443 1.00 61.72 309 GLU A C 1
ATOM 2465 O O . GLU A 1 309 ? 65.702 -10.097 -28.145 1.00 61.72 309 GLU A O 1
ATOM 2470 N N . ILE A 1 310 ? 64.818 -11.447 -29.703 1.00 61.09 310 ILE A N 1
ATOM 2471 C CA . ILE A 1 310 ? 65.093 -10.558 -30.836 1.00 61.09 310 ILE A CA 1
ATOM 2472 C C . ILE A 1 310 ? 64.195 -9.314 -30.822 1.00 61.09 310 ILE A C 1
ATOM 2474 O O . ILE A 1 310 ? 64.702 -8.217 -31.029 1.00 61.09 310 ILE A O 1
ATOM 2478 N N . LEU A 1 311 ? 62.895 -9.427 -30.525 1.00 67.81 311 LEU A N 1
ATOM 2479 C CA . LEU A 1 311 ? 62.014 -8.261 -30.362 1.00 67.81 311 LEU A CA 1
ATOM 2480 C C . LEU A 1 311 ? 62.490 -7.345 -29.234 1.00 67.81 311 LEU A C 1
ATOM 2482 O O . LEU A 1 311 ? 62.494 -6.126 -29.398 1.00 67.81 311 LEU A O 1
ATOM 2486 N N . ASN A 1 312 ? 62.925 -7.929 -28.114 1.00 66.12 312 ASN A N 1
ATOM 2487 C CA . ASN A 1 312 ? 63.558 -7.187 -27.033 1.00 66.12 312 ASN A CA 1
ATOM 2488 C C . ASN A 1 312 ? 64.828 -6.503 -27.535 1.00 66.12 312 ASN A C 1
ATOM 2490 O O . ASN A 1 312 ? 64.956 -5.308 -27.308 1.00 66.12 312 ASN A O 1
ATOM 2494 N N . ARG A 1 313 ? 65.696 -7.196 -28.294 1.00 66.00 313 ARG A N 1
ATOM 2495 C CA . ARG A 1 313 ? 66.880 -6.589 -28.928 1.00 66.00 313 ARG A CA 1
ATOM 2496 C C . ARG A 1 313 ? 66.509 -5.421 -29.839 1.00 66.00 313 ARG A C 1
ATOM 2498 O O . ARG A 1 313 ? 67.100 -4.366 -29.674 1.00 66.00 313 ARG A O 1
ATOM 2505 N N . ILE A 1 314 ? 65.527 -5.546 -30.736 1.00 68.25 314 ILE A N 1
ATOM 2506 C CA . ILE A 1 314 ? 65.086 -4.433 -31.599 1.00 68.25 314 ILE A CA 1
ATOM 2507 C C . ILE A 1 314 ? 64.555 -3.273 -30.750 1.00 68.25 314 ILE A C 1
ATOM 2509 O O . ILE A 1 314 ? 64.892 -2.122 -31.015 1.00 68.25 314 ILE A O 1
ATOM 2513 N N . ASN A 1 315 ? 63.754 -3.554 -29.718 1.00 66.50 315 ASN A N 1
ATOM 2514 C CA . ASN A 1 315 ? 63.218 -2.531 -28.820 1.00 66.50 315 ASN A CA 1
ATOM 2515 C C . ASN A 1 315 ? 64.333 -1.820 -28.035 1.00 66.50 315 ASN A C 1
ATOM 2517 O O . ASN A 1 315 ? 64.265 -0.604 -27.907 1.00 66.50 315 ASN A O 1
ATOM 2521 N N . THR A 1 316 ? 65.367 -2.544 -27.585 1.00 61.41 316 THR A N 1
ATOM 2522 C CA . THR A 1 316 ? 66.511 -2.012 -26.818 1.00 61.41 316 THR A CA 1
ATOM 2523 C C . THR A 1 316 ? 67.657 -1.467 -27.668 1.00 61.41 316 THR A C 1
ATOM 2525 O O . THR A 1 316 ? 68.504 -0.757 -27.135 1.00 61.41 316 THR A O 1
ATOM 2528 N N . LEU A 1 317 ? 67.716 -1.794 -28.966 1.00 61.38 317 LEU A N 1
ATOM 2529 C CA . LEU A 1 317 ? 68.610 -1.180 -29.951 1.00 61.38 317 LEU A CA 1
ATOM 2530 C C . LEU A 1 317 ? 68.113 0.244 -30.209 1.00 61.38 317 LEU A C 1
ATOM 2532 O O . LEU A 1 317 ? 67.518 0.562 -31.239 1.00 61.38 317 LEU A O 1
ATOM 2536 N N . ASP A 1 318 ? 68.313 1.087 -29.208 1.00 53.50 318 ASP A N 1
ATOM 2537 C CA . ASP A 1 318 ? 68.168 2.519 -29.292 1.00 53.50 318 ASP A CA 1
ATOM 2538 C C . ASP A 1 318 ? 69.577 3.120 -29.354 1.00 53.50 318 ASP A C 1
ATOM 2540 O O . ASP A 1 318 ? 70.432 2.887 -28.502 1.00 53.50 318 ASP A O 1
ATOM 2544 N N . THR A 1 319 ? 69.792 3.954 -30.371 1.00 53.41 319 THR A N 1
ATOM 2545 C CA . THR A 1 319 ? 70.737 5.083 -30.338 1.00 53.41 319 THR A CA 1
ATOM 2546 C C . THR A 1 319 ? 72.243 4.802 -30.318 1.00 53.41 319 THR A C 1
ATOM 2548 O O . THR A 1 319 ? 72.904 5.214 -29.376 1.00 53.41 319 THR A O 1
ATOM 2551 N N . PHE A 1 320 ? 72.826 4.292 -31.412 1.00 49.00 320 PHE A N 1
ATOM 2552 C CA . PHE A 1 320 ? 74.228 4.649 -31.717 1.00 49.00 320 PHE A CA 1
ATOM 2553 C C . PHE A 1 320 ? 74.558 5.017 -33.178 1.00 49.00 320 PHE A C 1
ATOM 2555 O O . PHE A 1 320 ? 75.606 5.616 -33.373 1.00 49.00 320 PHE A O 1
ATOM 2562 N N . ASP A 1 321 ? 73.697 4.792 -34.191 1.00 52.06 321 ASP A N 1
ATOM 2563 C CA . ASP A 1 321 ? 74.175 4.959 -35.586 1.00 52.06 321 ASP A CA 1
ATOM 2564 C C . ASP A 1 321 ? 73.164 5.367 -36.691 1.00 52.06 321 ASP A C 1
ATOM 2566 O O . ASP A 1 321 ? 73.498 5.272 -37.863 1.00 52.06 321 ASP A O 1
ATOM 2570 N N . ASP A 1 322 ? 71.935 5.815 -36.391 1.00 60.53 322 ASP A N 1
ATOM 2571 C CA . ASP A 1 322 ? 70.910 6.237 -37.393 1.00 60.53 322 ASP A CA 1
ATOM 2572 C C . ASP A 1 322 ? 70.502 5.194 -38.480 1.00 60.53 322 ASP A C 1
ATOM 2574 O O . ASP A 1 322 ? 69.589 5.457 -39.262 1.00 60.53 322 ASP A O 1
ATOM 2578 N N . ARG A 1 323 ? 71.081 3.982 -38.486 1.00 70.00 323 ARG A N 1
ATOM 2579 C CA . ARG A 1 323 ? 70.856 2.918 -39.494 1.00 70.00 323 ARG A CA 1
ATOM 2580 C C . ARG A 1 323 ? 69.597 2.062 -39.285 1.00 70.00 323 ARG A C 1
ATOM 2582 O O . ARG A 1 323 ? 69.154 1.418 -40.230 1.00 70.00 323 ARG A O 1
ATOM 2589 N N . LEU A 1 324 ? 69.009 2.053 -38.083 1.00 78.69 324 LEU A N 1
ATOM 2590 C CA . LEU A 1 324 ? 67.738 1.374 -37.779 1.00 78.69 324 LEU A CA 1
ATOM 2591 C C . LEU A 1 324 ? 66.644 2.415 -37.500 1.00 78.69 324 LEU A C 1
ATOM 2593 O O . LEU A 1 324 ? 66.679 3.107 -36.480 1.00 78.69 324 LEU A O 1
ATOM 2597 N N . ILE A 1 325 ? 65.655 2.524 -38.388 1.00 82.31 325 ILE A N 1
ATOM 2598 C CA . ILE A 1 325 ? 64.574 3.514 -38.294 1.00 82.31 325 ILE A CA 1
ATOM 2599 C C . ILE A 1 325 ? 63.251 2.805 -37.997 1.00 82.31 325 ILE A C 1
ATOM 2601 O O . ILE A 1 325 ? 62.715 2.069 -38.822 1.00 82.31 325 ILE A O 1
ATOM 2605 N N . LYS A 1 326 ? 62.702 3.054 -36.804 1.00 82.81 326 LYS A N 1
ATOM 2606 C CA . LYS A 1 326 ? 61.417 2.507 -36.344 1.00 82.81 326 LYS A CA 1
ATOM 2607 C C . LYS A 1 326 ? 60.280 3.471 -36.715 1.00 82.81 326 LYS A C 1
ATOM 2609 O O . LYS A 1 326 ? 60.235 4.593 -36.204 1.00 82.81 326 LYS A O 1
ATOM 2614 N N . LEU A 1 327 ? 59.367 3.046 -37.589 1.00 85.75 327 LEU A N 1
ATOM 2615 C CA . LEU A 1 327 ? 58.237 3.837 -38.093 1.00 85.75 327 LEU A CA 1
ATOM 2616 C C . LEU A 1 327 ? 56.911 3.196 -37.679 1.00 85.75 327 LEU A C 1
ATOM 2618 O O . LEU A 1 327 ? 56.581 2.103 -38.124 1.00 85.75 327 LEU A O 1
ATOM 2622 N N . TRP A 1 328 ? 56.131 3.878 -36.848 1.00 83.12 328 TRP A N 1
ATOM 2623 C CA . TRP A 1 328 ? 54.889 3.356 -36.278 1.00 83.12 328 TRP A CA 1
ATOM 2624 C C . TRP A 1 328 ? 53.673 3.842 -37.064 1.00 83.12 328 TRP A C 1
ATOM 2626 O O . TRP A 1 328 ? 53.492 5.045 -37.236 1.00 83.12 328 TRP A O 1
ATOM 2636 N N . LEU A 1 329 ? 52.826 2.921 -37.529 1.00 82.56 329 LEU A N 1
ATOM 2637 C CA . LEU A 1 329 ? 51.576 3.221 -38.249 1.00 82.56 329 LEU A CA 1
ATOM 2638 C C . LEU A 1 329 ? 50.356 3.328 -37.313 1.00 82.56 329 LEU A C 1
ATOM 2640 O O . LEU A 1 329 ? 49.302 3.844 -37.700 1.00 82.56 329 LEU A O 1
ATOM 2644 N N . THR A 1 330 ? 50.488 2.815 -36.092 1.00 75.31 330 THR A N 1
ATOM 2645 C CA . THR A 1 330 ? 49.462 2.817 -35.041 1.00 75.31 330 THR A CA 1
ATOM 2646 C C . THR A 1 330 ? 50.061 3.275 -33.720 1.00 75.31 330 THR A C 1
ATOM 2648 O O . THR A 1 330 ? 51.282 3.250 -33.575 1.00 75.31 330 THR A O 1
ATOM 2651 N N . ASP A 1 331 ? 49.213 3.640 -32.757 1.00 70.56 331 ASP A N 1
ATOM 2652 C CA . ASP A 1 331 ? 49.653 3.865 -31.375 1.00 70.56 331 ASP A CA 1
ATOM 2653 C C . ASP A 1 331 ? 50.326 2.634 -30.740 1.00 70.56 331 ASP A C 1
ATOM 2655 O O . ASP A 1 331 ? 50.254 1.520 -31.273 1.00 70.56 331 ASP A O 1
ATOM 2659 N N . ASP A 1 332 ? 50.980 2.854 -29.595 1.00 61.94 332 ASP A N 1
ATOM 2660 C CA . ASP A 1 332 ? 51.751 1.849 -28.848 1.00 61.94 332 ASP A CA 1
ATOM 2661 C C . ASP A 1 332 ? 50.914 0.611 -28.474 1.00 61.94 332 ASP A C 1
ATOM 2663 O O . ASP A 1 332 ? 51.450 -0.480 -28.295 1.00 61.94 332 ASP A O 1
ATOM 2667 N N . GLN A 1 333 ? 49.588 0.764 -28.391 1.00 58.72 333 GLN A N 1
ATOM 2668 C CA . GLN A 1 333 ? 48.629 -0.299 -28.072 1.00 58.72 333 GLN A CA 1
ATOM 2669 C C . GLN A 1 333 ? 47.987 -0.919 -29.332 1.00 58.72 333 GLN A C 1
ATOM 2671 O O . GLN A 1 333 ? 47.256 -1.909 -29.264 1.00 58.72 333 GLN A O 1
ATOM 2676 N N . GLY A 1 334 ? 48.254 -0.362 -30.515 1.00 61.09 334 GLY A N 1
ATOM 2677 C CA . GLY A 1 334 ? 47.644 -0.741 -31.784 1.00 61.09 334 GLY A CA 1
ATOM 2678 C C . GLY A 1 334 ? 46.152 -0.404 -31.900 1.00 61.09 334 GLY A C 1
ATOM 2679 O O . GLY A 1 334 ? 45.458 -1.071 -32.675 1.00 61.09 334 GLY A O 1
ATOM 2680 N N . HIS A 1 335 ? 45.636 0.563 -31.134 1.00 64.12 335 HIS A N 1
ATOM 2681 C CA . HIS A 1 335 ? 44.213 0.919 -31.076 1.00 64.12 335 HIS A CA 1
ATOM 2682 C C . HIS A 1 335 ? 43.772 1.906 -32.150 1.00 64.12 335 HIS A C 1
ATOM 2684 O O . HIS A 1 335 ? 42.723 1.695 -32.774 1.00 64.12 335 HIS A O 1
ATOM 2690 N N . ASP A 1 336 ? 44.568 2.942 -32.382 1.00 68.19 336 ASP A N 1
ATOM 2691 C CA . ASP A 1 336 ? 44.298 3.974 -33.370 1.00 68.19 336 ASP A CA 1
ATOM 2692 C C . ASP A 1 336 ? 45.399 4.051 -34.430 1.00 68.19 336 ASP A C 1
ATOM 2694 O O . ASP A 1 336 ? 46.588 3.856 -34.176 1.00 68.19 336 ASP A O 1
ATOM 2698 N N . SER A 1 337 ? 44.969 4.310 -35.665 1.00 75.56 337 SER A N 1
ATOM 2699 C CA . SER A 1 337 ? 45.850 4.553 -36.802 1.00 75.56 337 SER A CA 1
ATOM 2700 C C . SER A 1 337 ? 46.214 6.032 -36.871 1.00 75.56 337 SER A C 1
ATOM 2702 O O . SER A 1 337 ? 45.371 6.896 -36.630 1.00 75.56 337 SER A O 1
ATOM 2704 N N . TYR A 1 338 ? 47.451 6.337 -37.260 1.00 76.69 338 TYR A N 1
ATOM 2705 C CA . TYR A 1 338 ? 47.875 7.726 -37.432 1.00 76.69 338 TYR A CA 1
ATOM 2706 C C . TYR A 1 338 ? 47.394 8.375 -38.737 1.00 76.69 338 TYR A C 1
ATOM 2708 O O . TYR A 1 338 ? 47.375 9.605 -38.813 1.00 76.69 338 TYR A O 1
ATOM 2716 N N . PHE A 1 339 ? 46.960 7.589 -39.731 1.00 80.38 339 PHE A N 1
ATOM 2717 C CA . PHE A 1 339 ? 46.512 8.119 -41.024 1.00 80.38 339 PHE A CA 1
ATOM 2718 C C . PHE A 1 339 ? 44.986 8.220 -41.149 1.00 80.38 339 PHE A C 1
ATOM 2720 O O . PHE A 1 339 ? 44.499 9.091 -41.870 1.00 80.38 339 PHE A O 1
ATOM 2727 N N . ILE A 1 340 ? 44.218 7.388 -40.432 1.00 83.88 340 ILE A N 1
ATOM 2728 C CA . ILE A 1 340 ? 42.748 7.411 -40.460 1.00 83.88 340 ILE A CA 1
ATOM 2729 C C . ILE A 1 340 ? 42.156 7.642 -39.063 1.00 83.88 340 ILE A C 1
ATOM 2731 O O . ILE A 1 340 ? 42.521 6.990 -38.087 1.00 83.88 340 ILE A O 1
ATOM 2735 N N . ASN A 1 341 ? 41.215 8.574 -38.960 1.00 82.50 341 ASN A N 1
ATOM 2736 C CA . ASN A 1 341 ? 40.506 8.936 -37.739 1.00 82.50 341 ASN A CA 1
ATOM 2737 C C . ASN A 1 341 ? 39.081 9.418 -38.061 1.00 82.50 341 ASN A C 1
ATOM 2739 O O . ASN A 1 341 ? 38.696 9.564 -39.220 1.00 82.50 341 ASN A O 1
ATOM 2743 N N . ILE A 1 342 ? 38.284 9.709 -37.029 1.00 80.75 342 ILE A N 1
ATOM 2744 C CA . ILE A 1 342 ? 36.893 10.157 -37.207 1.00 80.75 342 ILE A CA 1
ATOM 2745 C C . ILE A 1 342 ? 36.785 11.444 -38.044 1.00 80.75 342 ILE A C 1
ATOM 2747 O O . ILE A 1 342 ? 35.836 11.606 -38.809 1.00 80.75 342 ILE A O 1
ATOM 2751 N N . LYS A 1 343 ? 37.783 12.337 -37.955 1.00 81.56 343 LYS A N 1
ATOM 2752 C CA . LYS A 1 343 ? 37.792 13.622 -38.663 1.00 81.56 343 LYS A CA 1
ATOM 2753 C C . LYS A 1 343 ? 38.049 13.447 -40.157 1.00 81.56 343 LYS A C 1
ATOM 2755 O O . LYS A 1 343 ? 37.494 14.218 -40.926 1.00 81.56 343 LYS A O 1
ATOM 2760 N N . ASN A 1 344 ? 38.836 12.454 -40.579 1.00 85.75 344 ASN A N 1
ATOM 2761 C CA . ASN A 1 344 ? 39.218 12.263 -41.985 1.00 85.75 344 ASN A CA 1
ATOM 2762 C C . ASN A 1 344 ? 38.695 10.964 -42.638 1.00 85.75 344 ASN A C 1
ATOM 2764 O O . ASN A 1 344 ? 38.926 10.761 -43.828 1.00 85.75 344 ASN A O 1
ATOM 2768 N N . CYS A 1 345 ? 37.942 10.119 -41.921 1.00 86.25 345 CYS A N 1
ATOM 2769 C CA . CYS A 1 345 ? 37.381 8.871 -42.462 1.00 86.25 345 CYS A CA 1
ATOM 2770 C C . CYS A 1 345 ? 36.515 9.084 -43.718 1.00 86.25 345 CYS A C 1
ATOM 2772 O O . CYS A 1 345 ? 36.517 8.255 -44.625 1.00 86.25 345 CYS A O 1
ATOM 2774 N N . HIS A 1 346 ? 35.828 10.224 -43.814 1.00 86.75 346 HIS A N 1
ATOM 2775 C CA . HIS A 1 346 ? 35.027 10.577 -44.983 1.00 86.75 346 HIS A CA 1
ATOM 2776 C C . HIS A 1 346 ? 35.882 10.811 -46.240 1.00 86.75 346 HIS A C 1
ATOM 2778 O O . HIS A 1 346 ? 35.505 10.349 -47.311 1.00 86.75 346 HIS A O 1
ATOM 2784 N N . LEU A 1 347 ? 37.060 11.436 -46.105 1.00 87.88 347 LEU A N 1
ATOM 2785 C CA . LEU A 1 347 ? 38.014 11.636 -47.208 1.00 87.88 347 LEU A CA 1
ATOM 2786 C C . LEU A 1 347 ? 38.610 10.308 -47.681 1.00 87.88 347 LEU A C 1
ATOM 2788 O O . LEU A 1 347 ? 38.876 10.111 -48.864 1.00 87.88 347 LEU A O 1
ATOM 2792 N N . TYR A 1 348 ? 38.810 9.377 -46.748 1.00 88.56 348 TYR A N 1
ATOM 2793 C CA . TYR A 1 348 ? 39.255 8.031 -47.079 1.00 88.56 348 TYR A CA 1
ATOM 2794 C C . TYR A 1 348 ? 38.188 7.267 -47.870 1.00 88.56 348 TYR A C 1
ATOM 2796 O O . TYR A 1 348 ? 38.491 6.731 -48.932 1.00 88.56 348 TYR A O 1
ATOM 2804 N N . ALA A 1 349 ? 36.931 7.277 -47.411 1.00 90.00 349 ALA A N 1
ATOM 2805 C CA . ALA A 1 349 ? 35.812 6.654 -48.123 1.00 90.00 349 ALA A CA 1
ATOM 2806 C C . ALA A 1 349 ? 35.592 7.269 -49.517 1.00 90.00 349 ALA A C 1
ATOM 2808 O O . ALA A 1 349 ? 35.311 6.549 -50.477 1.00 90.00 349 ALA A O 1
ATOM 2809 N N . GLU A 1 350 ? 35.763 8.588 -49.644 1.00 89.12 350 GLU A N 1
ATOM 2810 C CA . GLU A 1 350 ? 35.602 9.319 -50.900 1.00 89.12 350 GLU A CA 1
ATOM 2811 C C . GLU A 1 350 ? 36.474 8.753 -52.029 1.00 89.12 350 GLU A C 1
ATOM 2813 O O . GLU A 1 350 ? 35.965 8.553 -53.133 1.00 89.12 350 GLU A O 1
ATOM 2818 N N . LYS A 1 351 ? 37.746 8.414 -51.765 1.00 88.25 351 LYS A N 1
ATOM 2819 C CA . LYS A 1 351 ? 38.645 7.841 -52.787 1.00 88.25 351 LYS A CA 1
ATOM 2820 C C . LYS A 1 351 ? 38.094 6.550 -53.401 1.00 88.25 351 LYS A C 1
ATOM 2822 O O . LYS A 1 351 ? 38.120 6.383 -54.619 1.00 88.25 351 LYS A O 1
ATOM 2827 N N . TYR A 1 352 ? 37.549 5.663 -52.570 1.00 89.56 352 TYR A N 1
ATOM 2828 C CA . TYR A 1 352 ? 36.987 4.383 -53.012 1.00 89.56 352 TYR A CA 1
ATOM 2829 C C . TYR A 1 352 ? 35.651 4.580 -53.723 1.00 89.56 352 TYR A C 1
ATOM 2831 O O . TYR A 1 352 ? 35.398 3.969 -54.759 1.00 89.56 352 TYR A O 1
ATOM 2839 N N . LEU A 1 353 ? 34.799 5.466 -53.204 1.00 88.75 353 LEU A N 1
ATOM 2840 C CA . LEU A 1 353 ? 33.499 5.759 -53.804 1.00 88.75 353 LEU A CA 1
ATOM 2841 C C . LEU A 1 353 ? 33.635 6.435 -55.171 1.00 88.75 353 LEU A C 1
ATOM 2843 O O . LEU A 1 353 ? 32.885 6.101 -56.087 1.00 88.75 353 LEU A O 1
ATOM 2847 N N . MET A 1 354 ? 34.591 7.352 -55.336 1.00 87.75 354 MET A N 1
ATOM 2848 C CA . MET A 1 354 ? 34.856 7.988 -56.626 1.00 87.75 354 MET A CA 1
ATOM 2849 C C . MET A 1 354 ? 35.373 6.987 -57.654 1.00 87.75 354 MET A C 1
ATOM 2851 O O . MET A 1 354 ? 34.865 6.966 -58.773 1.00 87.75 354 MET A O 1
ATOM 2855 N N . GLU A 1 355 ? 36.331 6.133 -57.287 1.00 88.75 355 GLU A N 1
ATOM 2856 C CA . GLU A 1 355 ? 36.863 5.140 -58.223 1.00 88.75 355 GLU A CA 1
ATOM 2857 C C . GLU A 1 355 ? 35.812 4.078 -58.579 1.00 88.75 355 GLU A C 1
ATOM 2859 O O . GLU A 1 355 ? 35.666 3.738 -59.750 1.00 88.75 355 GLU A O 1
ATOM 2864 N N . CYS A 1 356 ? 34.996 3.637 -57.614 1.00 87.75 356 CYS A N 1
ATOM 2865 C CA . CYS A 1 356 ? 33.857 2.746 -57.860 1.00 87.75 356 CYS A CA 1
ATOM 2866 C C . CYS A 1 356 ? 32.898 3.332 -58.913 1.00 87.75 356 CYS A C 1
ATOM 2868 O O . CYS A 1 356 ? 32.524 2.653 -59.869 1.00 87.75 356 CYS A O 1
ATOM 2870 N N . LYS A 1 357 ? 32.564 4.623 -58.798 1.00 87.62 357 LYS A N 1
ATOM 2871 C CA . LYS A 1 357 ? 31.709 5.327 -59.770 1.00 87.62 357 LYS A CA 1
ATOM 2872 C C . LYS A 1 357 ? 32.406 5.560 -61.114 1.00 87.62 357 LYS A C 1
ATOM 2874 O O . LYS A 1 357 ? 31.760 5.514 -62.158 1.00 87.62 357 LYS A O 1
ATOM 2879 N N . ARG A 1 358 ? 33.726 5.760 -61.119 1.00 85.62 358 ARG A N 1
ATOM 2880 C CA . ARG A 1 358 ? 34.516 5.904 -62.350 1.00 85.62 358 ARG A CA 1
ATOM 2881 C C . ARG A 1 358 ? 34.543 4.604 -63.152 1.00 85.62 358 ARG A C 1
ATOM 2883 O O . ARG A 1 358 ? 34.376 4.645 -64.367 1.00 85.62 358 ARG A O 1
ATOM 2890 N N . LEU A 1 359 ? 34.679 3.457 -62.481 1.00 85.38 359 LEU A N 1
ATOM 2891 C CA . LEU A 1 359 ? 34.633 2.128 -63.108 1.00 85.38 359 LEU A CA 1
ATOM 2892 C C . LEU A 1 359 ? 33.275 1.819 -63.754 1.00 85.38 359 LEU A C 1
ATOM 2894 O O . LEU A 1 359 ? 33.207 1.026 -64.689 1.00 85.38 359 LEU A O 1
ATOM 2898 N N . THR A 1 360 ? 32.198 2.471 -63.308 1.00 83.81 360 THR A N 1
ATOM 2899 C CA . THR A 1 360 ? 30.866 2.367 -63.925 1.00 83.81 360 THR A CA 1
ATOM 2900 C C . THR A 1 360 ? 30.584 3.449 -64.973 1.00 83.81 360 THR A C 1
ATOM 2902 O O . THR A 1 360 ? 29.486 3.468 -65.532 1.00 83.81 360 THR A O 1
ATOM 2905 N N . GLY A 1 361 ? 31.561 4.314 -65.276 1.00 81.62 361 GLY A N 1
ATOM 2906 C CA . GLY A 1 361 ? 31.476 5.352 -66.310 1.00 81.62 361 GLY A CA 1
ATOM 2907 C C . GLY A 1 361 ? 30.904 6.696 -65.848 1.00 81.62 361 GLY A C 1
ATOM 2908 O O . GLY A 1 361 ? 30.541 7.514 -66.690 1.00 81.62 361 GLY A O 1
ATOM 2909 N N . PHE A 1 362 ? 30.808 6.948 -64.539 1.00 83.12 362 PHE A N 1
ATOM 2910 C CA . PHE A 1 362 ? 30.253 8.188 -63.987 1.00 83.12 362 PHE A CA 1
ATOM 2911 C C . PHE A 1 362 ? 31.337 9.125 -63.431 1.00 83.12 362 PHE A C 1
ATOM 2913 O O . PHE A 1 362 ? 32.213 8.700 -62.679 1.00 83.12 362 PHE A O 1
ATOM 2920 N N . SER A 1 363 ? 31.213 10.428 -63.708 1.00 80.00 363 SER A N 1
ATOM 2921 C CA . SER A 1 363 ? 31.914 11.499 -62.989 1.00 80.00 363 SER A CA 1
ATOM 2922 C C . SER A 1 363 ? 30.957 12.189 -62.007 1.00 80.00 363 SER A C 1
ATOM 2924 O O . SER A 1 363 ? 29.788 12.428 -62.307 1.00 80.00 363 SER A O 1
ATOM 2926 N N . CYS A 1 364 ? 31.426 12.467 -60.785 1.00 77.00 364 CYS A N 1
ATOM 2927 C CA . CYS A 1 364 ? 30.652 13.164 -59.745 1.00 77.00 364 CYS A CA 1
ATOM 2928 C C . CYS A 1 364 ? 30.907 14.681 -59.761 1.00 77.00 364 CYS A C 1
ATOM 2930 O O . CYS A 1 364 ? 31.088 15.291 -58.709 1.00 77.00 364 CYS A O 1
ATOM 2932 N N . ASP A 1 365 ? 30.962 15.271 -60.953 1.00 75.81 365 ASP A N 1
ATOM 2933 C CA . ASP A 1 365 ? 31.153 16.706 -61.176 1.00 75.81 365 ASP A CA 1
ATOM 2934 C C . ASP A 1 365 ? 29.810 17.423 -61.437 1.00 75.81 365 ASP A C 1
ATOM 2936 O O . ASP A 1 365 ? 28.734 16.816 -61.400 1.00 75.81 365 ASP A O 1
ATOM 2940 N N . GLY A 1 366 ? 29.858 18.733 -61.705 1.00 67.00 366 GLY A N 1
ATOM 2941 C CA . GLY A 1 366 ? 28.671 19.547 -61.996 1.00 67.00 366 GLY A CA 1
ATOM 2942 C C . GLY A 1 366 ? 27.858 19.104 -63.225 1.00 67.00 366 GLY A C 1
ATOM 2943 O O . GLY A 1 366 ? 26.726 19.559 -63.378 1.00 67.00 366 GLY A O 1
ATOM 2944 N N . GLY A 1 367 ? 28.394 18.216 -64.074 1.00 70.38 367 GLY A N 1
ATOM 2945 C CA . GLY A 1 367 ? 27.714 17.646 -65.241 1.00 70.38 367 GLY A CA 1
ATOM 2946 C C . GLY A 1 367 ? 26.921 16.364 -64.952 1.00 70.38 367 GLY A C 1
ATOM 2947 O O . GLY A 1 367 ? 26.223 15.863 -65.833 1.00 70.38 367 GLY A O 1
ATOM 2948 N N . CYS A 1 368 ? 26.986 15.824 -63.732 1.00 79.00 368 CYS A N 1
ATOM 2949 C CA . CYS A 1 368 ? 26.317 14.575 -63.373 1.00 79.00 368 CYS A CA 1
ATOM 2950 C C . CYS A 1 368 ? 24.781 14.718 -63.314 1.00 79.00 368 CYS A C 1
ATOM 2952 O O . CYS A 1 368 ? 24.238 15.464 -62.495 1.00 79.00 368 CYS A O 1
ATOM 2954 N N . SER A 1 369 ? 24.049 13.913 -64.093 1.00 75.31 369 SER A N 1
ATOM 2955 C CA . SER A 1 369 ? 22.571 13.913 -64.125 1.00 75.31 369 SER A CA 1
ATOM 2956 C C . SER A 1 369 ? 21.910 13.529 -62.791 1.00 75.31 369 SER A C 1
ATOM 2958 O O . SER A 1 369 ? 20.743 13.846 -62.550 1.00 75.31 369 SER A O 1
ATOM 2960 N N . LEU A 1 370 ? 22.655 12.879 -61.893 1.00 76.19 370 LEU A N 1
ATOM 2961 C CA . LEU A 1 370 ? 22.175 12.374 -60.603 1.00 76.19 370 LEU A CA 1
ATOM 2962 C C . LEU A 1 370 ? 22.536 13.283 -59.424 1.00 76.19 370 LEU A C 1
ATOM 2964 O O . LEU A 1 370 ? 22.140 12.991 -58.295 1.00 76.19 370 LEU A O 1
ATOM 2968 N N . ILE A 1 371 ? 23.240 14.394 -59.662 1.00 78.81 371 ILE A N 1
ATOM 2969 C CA . ILE A 1 371 ? 23.783 15.246 -58.597 1.00 78.81 371 ILE A CA 1
ATOM 2970 C C . ILE A 1 371 ? 22.703 15.750 -57.635 1.00 78.81 371 ILE A C 1
ATOM 2972 O O . ILE A 1 371 ? 22.897 15.728 -56.424 1.00 78.81 371 ILE A O 1
ATOM 2976 N N . LYS A 1 372 ? 21.514 16.101 -58.147 1.00 75.50 372 LYS A N 1
ATOM 2977 C CA . LYS A 1 372 ? 20.375 16.540 -57.323 1.00 75.50 372 LYS A CA 1
ATOM 2978 C C . LYS A 1 372 ? 19.896 15.447 -56.357 1.00 75.50 372 LYS A C 1
ATOM 2980 O O . LYS A 1 372 ? 19.507 15.760 -55.237 1.00 75.50 372 LYS A O 1
ATOM 2985 N N . ARG A 1 373 ? 19.948 14.173 -56.771 1.00 75.12 373 ARG A N 1
ATOM 2986 C CA . ARG A 1 373 ? 19.597 13.021 -55.923 1.00 75.12 373 ARG A CA 1
ATOM 2987 C C . ARG A 1 373 ? 20.669 12.777 -54.860 1.00 75.12 373 ARG A C 1
ATOM 2989 O O . ARG A 1 373 ? 20.335 12.569 -53.701 1.00 75.12 373 ARG A O 1
ATOM 2996 N N . CYS A 1 374 ? 21.943 12.875 -55.236 1.00 77.56 374 CYS A N 1
ATOM 2997 C CA . CYS A 1 374 ? 23.071 12.748 -54.310 1.00 77.56 374 CYS A CA 1
ATOM 2998 C C . CYS A 1 374 ? 23.050 13.837 -53.224 1.00 77.56 374 CYS A C 1
ATOM 3000 O O . CYS A 1 374 ? 23.239 13.539 -52.050 1.00 77.56 374 CYS A O 1
ATOM 3002 N N . VAL A 1 375 ? 22.744 15.085 -53.594 1.00 77.75 375 VAL A N 1
ATOM 3003 C CA . VAL A 1 375 ? 22.611 16.205 -52.644 1.00 77.75 375 VAL A CA 1
ATOM 3004 C C . VAL A 1 375 ? 21.437 15.996 -51.681 1.00 77.75 375 VAL A C 1
ATOM 3006 O O . VAL A 1 375 ? 21.557 16.308 -50.500 1.00 77.75 375 VAL A O 1
ATOM 3009 N N . ALA A 1 376 ? 20.324 15.414 -52.141 1.00 73.56 376 ALA A N 1
ATOM 3010 C CA . ALA A 1 376 ? 19.187 15.103 -51.271 1.00 73.56 376 ALA A CA 1
ATOM 3011 C C . ALA A 1 376 ? 19.543 14.086 -50.165 1.00 73.56 376 ALA A C 1
ATOM 3013 O O . ALA A 1 376 ? 19.034 14.197 -49.053 1.00 73.56 376 ALA A O 1
ATOM 3014 N N . LEU A 1 377 ? 20.465 13.154 -50.435 1.00 75.19 377 LEU A N 1
ATOM 3015 C CA . LEU A 1 377 ? 20.977 12.182 -49.454 1.00 75.19 377 LEU A CA 1
ATOM 3016 C C . LEU A 1 377 ? 21.931 12.797 -48.414 1.00 75.19 377 LEU A C 1
ATOM 3018 O O . LEU A 1 377 ? 22.247 12.158 -47.413 1.00 75.19 377 LEU A O 1
ATOM 3022 N N . GLN A 1 378 ? 22.369 14.046 -48.611 1.00 75.12 378 GLN A N 1
ATOM 3023 C CA . GLN A 1 378 ? 23.225 14.766 -47.659 1.00 75.12 378 GLN A CA 1
ATOM 3024 C C . GLN A 1 378 ? 22.435 15.503 -46.561 1.00 75.12 378 GLN A C 1
ATOM 3026 O O . GLN A 1 378 ? 23.030 16.235 -45.771 1.00 75.12 378 GLN A O 1
ATOM 3031 N N . MET A 1 379 ? 21.105 15.331 -46.492 1.00 67.12 379 MET A N 1
ATOM 3032 C CA . MET A 1 379 ? 20.228 15.867 -45.433 1.00 67.12 379 MET A CA 1
ATOM 3033 C C . MET A 1 379 ? 20.438 17.367 -45.134 1.00 67.12 379 MET A C 1
ATOM 3035 O O . MET A 1 379 ? 20.467 17.802 -43.984 1.00 67.12 379 MET A O 1
ATOM 3039 N N . GLY A 1 380 ? 20.608 18.178 -46.185 1.00 57.16 380 GLY A N 1
ATOM 3040 C CA . GLY A 1 380 ? 20.726 19.639 -46.079 1.00 57.16 380 GLY A CA 1
ATOM 3041 C C . GLY A 1 380 ? 22.129 20.173 -45.766 1.00 57.16 380 GLY A C 1
ATOM 3042 O O . GLY A 1 380 ? 22.293 21.385 -45.621 1.00 57.16 380 GLY A O 1
ATOM 3043 N N . LEU A 1 381 ? 23.149 19.313 -45.696 1.00 58.53 381 LEU A N 1
ATOM 3044 C CA . LEU A 1 381 ? 24.551 19.730 -45.655 1.00 58.53 381 LEU A CA 1
ATOM 3045 C C . LEU A 1 381 ? 25.076 19.885 -47.091 1.00 58.53 381 LEU A C 1
ATOM 3047 O O . LEU A 1 381 ? 24.942 18.980 -47.910 1.00 58.53 381 LEU A O 1
ATOM 3051 N N . SER A 1 382 ? 25.680 21.033 -47.410 1.00 50.88 382 SER A N 1
ATOM 3052 C CA . SER A 1 382 ? 26.293 21.346 -48.713 1.00 50.88 382 SER A CA 1
ATOM 3053 C C . SER A 1 382 ? 27.614 20.590 -48.927 1.00 50.88 382 SER A C 1
ATOM 3055 O O . SER A 1 382 ? 28.651 21.196 -49.193 1.00 50.88 382 SER A O 1
ATOM 3057 N N . GLN A 1 383 ? 27.604 19.277 -48.712 1.00 60.38 383 GLN A N 1
ATOM 3058 C CA . GLN A 1 383 ? 28.787 18.426 -48.731 1.00 60.38 383 GLN A CA 1
ATOM 3059 C C . GLN A 1 383 ? 28.860 17.581 -50.005 1.00 60.38 383 GLN A C 1
ATOM 3061 O O . GLN A 1 383 ? 27.872 17.373 -50.710 1.00 60.38 383 GLN A O 1
ATOM 3066 N N . LEU A 1 384 ? 30.090 17.164 -50.304 1.00 65.75 384 LEU A N 1
ATOM 3067 C CA . LEU A 1 384 ? 30.555 16.554 -51.545 1.00 65.75 384 LEU A CA 1
ATOM 3068 C C . LEU A 1 384 ? 29.593 15.452 -52.064 1.00 65.75 384 LEU A C 1
ATOM 3070 O O . LEU A 1 384 ? 29.452 14.409 -51.420 1.00 65.75 384 LEU A O 1
ATOM 3074 N N . PRO A 1 385 ? 28.967 15.616 -53.252 1.00 70.81 385 PRO A N 1
ATOM 3075 C CA . PRO A 1 385 ? 28.107 14.595 -53.874 1.00 70.81 385 PRO A CA 1
ATOM 3076 C C . PRO A 1 385 ? 28.809 13.244 -54.110 1.00 70.81 385 PRO A C 1
ATOM 3078 O O . PRO A 1 385 ? 28.156 12.212 -54.303 1.00 70.81 385 PRO A O 1
ATOM 3081 N N . SER A 1 386 ? 30.143 13.242 -54.086 1.00 79.88 386 SER A N 1
ATOM 3082 C CA . SER A 1 386 ? 31.012 12.069 -54.192 1.00 79.88 386 SER A CA 1
ATOM 3083 C C . SER A 1 386 ? 30.767 11.029 -53.091 1.00 79.88 386 SER A C 1
ATOM 3085 O O . SER A 1 386 ? 30.922 9.840 -53.372 1.00 79.88 386 SER A O 1
ATOM 3087 N N . LEU A 1 387 ? 30.291 11.423 -51.902 1.00 85.00 387 LEU A N 1
ATOM 3088 C CA . LEU A 1 387 ? 30.050 10.510 -50.773 1.00 85.00 387 LEU A CA 1
ATOM 3089 C C . LEU A 1 387 ? 28.777 9.661 -50.910 1.00 85.00 387 LEU A C 1
ATOM 3091 O O . LEU A 1 387 ? 28.649 8.639 -50.240 1.00 85.00 387 LEU A O 1
ATOM 3095 N N . SER A 1 388 ? 27.843 10.032 -51.795 1.00 82.94 388 SER A N 1
ATOM 3096 C CA . SER A 1 388 ? 26.574 9.298 -51.954 1.00 82.94 388 SER A CA 1
ATOM 3097 C C . SER A 1 388 ? 26.810 7.833 -52.361 1.00 82.94 388 SER A C 1
ATOM 3099 O O . SER A 1 388 ? 27.639 7.600 -53.247 1.00 82.94 388 SER A O 1
ATOM 3101 N N . PRO A 1 389 ? 26.100 6.848 -51.775 1.00 81.38 389 PRO A N 1
ATOM 3102 C CA . PRO A 1 389 ? 24.867 6.961 -50.981 1.00 81.38 389 PRO A CA 1
ATOM 3103 C C . PRO A 1 389 ? 25.059 7.383 -49.517 1.00 81.38 389 PRO A C 1
ATOM 3105 O O . PRO A 1 389 ? 24.068 7.584 -48.823 1.00 81.38 389 PRO A O 1
ATOM 3108 N N . PHE A 1 390 ? 26.295 7.514 -49.038 1.00 87.38 390 PHE A N 1
ATOM 3109 C CA . PHE A 1 390 ? 26.595 7.884 -47.658 1.00 87.38 390 PHE A CA 1
ATOM 3110 C C . PHE A 1 390 ? 26.582 9.408 -47.441 1.00 87.38 390 PHE A C 1
ATOM 3112 O O . PHE A 1 390 ? 26.640 10.196 -48.391 1.00 87.38 390 PHE A O 1
ATOM 3119 N N . ASN A 1 391 ? 26.545 9.822 -46.172 1.00 84.62 391 ASN A N 1
ATOM 3120 C CA . ASN A 1 391 ? 26.860 11.182 -45.729 1.00 84.62 391 ASN A CA 1
ATOM 3121 C C . ASN A 1 391 ? 27.945 11.143 -44.633 1.00 84.62 391 ASN A C 1
ATOM 3123 O O . ASN A 1 391 ? 28.306 10.072 -44.139 1.00 84.62 391 ASN A O 1
ATOM 3127 N N . GLN A 1 392 ? 28.491 12.300 -44.248 1.00 84.00 392 GLN A N 1
ATOM 3128 C CA . GLN A 1 392 ? 29.581 12.351 -43.265 1.00 84.00 392 GLN A CA 1
ATOM 3129 C C . GLN A 1 392 ? 29.185 11.757 -41.900 1.00 84.00 392 GLN A C 1
ATOM 3131 O O . GLN A 1 392 ? 29.990 11.052 -41.294 1.00 84.00 392 GLN A O 1
ATOM 3136 N N . ALA A 1 393 ? 27.954 12.001 -41.437 1.00 81.19 393 ALA A N 1
ATOM 3137 C CA . ALA A 1 393 ? 27.462 11.495 -40.154 1.00 81.19 393 ALA A CA 1
ATOM 3138 C C . ALA A 1 393 ? 27.361 9.960 -40.147 1.00 81.19 393 ALA A C 1
ATOM 3140 O O . ALA A 1 393 ? 27.814 9.302 -39.214 1.00 81.19 393 ALA A O 1
ATOM 3141 N N . LEU A 1 394 ? 26.863 9.376 -41.234 1.00 86.69 394 LEU A N 1
ATOM 3142 C CA . LEU A 1 394 ? 26.796 7.935 -41.432 1.00 86.69 394 LEU A CA 1
ATOM 3143 C C . LEU A 1 394 ? 28.191 7.295 -41.444 1.00 86.69 394 LEU A C 1
ATOM 3145 O O . LEU A 1 394 ? 28.433 6.321 -40.734 1.00 86.69 394 LEU A O 1
ATOM 3149 N N . LEU A 1 395 ? 29.138 7.871 -42.189 1.00 88.31 395 LEU A N 1
ATOM 3150 C CA . LEU A 1 395 ? 30.522 7.380 -42.230 1.00 88.31 395 LEU A CA 1
ATOM 3151 C C . LEU A 1 395 ? 31.193 7.451 -40.853 1.00 88.31 395 LEU A C 1
ATOM 3153 O O . LEU A 1 395 ? 31.888 6.515 -40.456 1.00 88.31 395 LEU A O 1
ATOM 3157 N N . ALA A 1 396 ? 30.935 8.521 -40.099 1.00 85.25 396 ALA A N 1
ATOM 3158 C CA . ALA A 1 396 ? 31.402 8.666 -38.727 1.00 85.25 396 ALA A CA 1
ATOM 3159 C C . ALA A 1 396 ? 30.820 7.577 -37.807 1.00 85.25 396 ALA A C 1
ATOM 3161 O O . ALA A 1 396 ? 31.566 6.955 -37.047 1.00 85.25 396 ALA A O 1
ATOM 3162 N N . ARG A 1 397 ? 29.519 7.283 -37.913 1.00 84.81 397 ARG A N 1
ATOM 3163 C CA . ARG A 1 397 ? 28.855 6.224 -37.134 1.00 84.81 397 ARG A CA 1
ATOM 3164 C C . ARG A 1 397 ? 29.364 4.829 -37.466 1.00 84.81 397 ARG A C 1
ATOM 3166 O O . ARG A 1 397 ? 29.630 4.059 -36.543 1.00 84.81 397 ARG A O 1
ATOM 3173 N N . ILE A 1 398 ? 29.567 4.521 -38.749 1.00 87.94 398 ILE A N 1
ATOM 3174 C CA . ILE A 1 398 ? 30.193 3.260 -39.178 1.00 87.94 398 ILE A CA 1
ATOM 3175 C C . ILE A 1 398 ? 31.582 3.160 -38.547 1.00 87.94 398 ILE A C 1
ATOM 3177 O O . ILE A 1 398 ? 31.881 2.178 -37.877 1.00 87.94 398 ILE A O 1
ATOM 3181 N N . TYR A 1 399 ? 32.403 4.211 -38.659 1.00 85.50 399 TYR A N 1
ATOM 3182 C CA . TYR A 1 399 ? 33.756 4.229 -38.102 1.00 85.50 399 TYR A CA 1
ATOM 3183 C C . TYR A 1 399 ? 33.788 4.032 -36.574 1.00 85.50 399 TYR A C 1
ATOM 3185 O O . TYR A 1 399 ? 34.633 3.290 -36.071 1.00 85.50 399 TYR A O 1
ATOM 3193 N N . ARG A 1 400 ? 32.862 4.652 -35.822 1.00 80.75 400 ARG A N 1
ATOM 3194 C CA . ARG A 1 400 ? 32.726 4.472 -34.358 1.00 80.75 400 ARG A CA 1
ATOM 3195 C C . ARG A 1 400 ? 32.247 3.071 -33.970 1.00 80.75 400 ARG A C 1
ATOM 3197 O O . ARG A 1 400 ? 32.553 2.612 -32.869 1.00 80.75 400 ARG A O 1
ATOM 3204 N N . SER A 1 401 ? 31.480 2.422 -34.843 1.00 80.75 401 SER A N 1
ATOM 3205 C CA . SER A 1 401 ? 30.897 1.097 -34.602 1.00 80.75 401 SER A CA 1
ATOM 3206 C C . SER A 1 401 ? 31.895 -0.040 -34.828 1.00 80.75 401 SER A C 1
ATOM 3208 O O . SER A 1 401 ? 31.667 -1.147 -34.342 1.00 80.75 401 SER A O 1
ATOM 3210 N N . LEU A 1 402 ? 33.020 0.232 -35.500 1.00 81.69 402 LEU A N 1
ATOM 3211 C CA . LEU A 1 402 ? 34.085 -0.746 -35.702 1.00 81.69 402 LEU A CA 1
ATOM 3212 C C . LEU A 1 402 ? 34.746 -1.163 -34.374 1.00 81.69 402 LEU A C 1
ATOM 3214 O O . LEU A 1 402 ? 34.882 -0.339 -33.460 1.00 81.69 402 LEU A O 1
ATOM 3218 N N . PRO A 1 403 ? 35.222 -2.419 -34.267 1.00 71.31 403 PRO A N 1
ATOM 3219 C CA . PRO A 1 403 ? 35.981 -2.883 -33.111 1.00 71.31 403 PRO A CA 1
ATOM 3220 C C . PRO A 1 403 ? 37.165 -1.959 -32.791 1.00 71.31 403 PRO A C 1
ATOM 3222 O O . PRO A 1 403 ? 37.866 -1.475 -33.684 1.00 71.31 403 PRO A O 1
ATOM 3225 N N . ARG A 1 404 ? 37.413 -1.719 -31.497 1.00 61.31 404 ARG A N 1
ATOM 3226 C CA . ARG A 1 404 ? 38.633 -1.028 -31.051 1.00 61.31 404 ARG A CA 1
ATOM 3227 C C . ARG A 1 404 ? 39.838 -1.915 -31.349 1.00 61.31 404 ARG A C 1
ATOM 3229 O O . ARG A 1 404 ? 39.782 -3.110 -31.078 1.00 61.31 404 ARG A O 1
ATOM 3236 N N . GLY A 1 405 ? 40.934 -1.337 -31.844 1.00 60.94 405 GLY A N 1
ATOM 3237 C CA . GLY A 1 405 ? 42.130 -2.114 -32.163 1.00 60.94 405 GLY A CA 1
ATOM 3238 C C . GLY A 1 405 ? 42.523 -2.142 -33.636 1.00 60.94 405 GLY A C 1
ATOM 3239 O O . GLY A 1 405 ? 42.038 -1.397 -34.488 1.00 60.94 405 GLY A O 1
ATOM 3240 N N . LYS A 1 406 ? 43.444 -3.069 -33.886 1.00 56.97 406 LYS A N 1
ATOM 3241 C CA . LYS A 1 406 ? 44.140 -3.377 -35.134 1.00 56.97 406 LYS A CA 1
ATOM 3242 C C . LYS A 1 406 ? 43.191 -3.436 -36.339 1.00 56.97 406 LYS A C 1
ATOM 3244 O O . LYS A 1 406 ? 42.252 -4.221 -36.339 1.00 56.97 406 LYS A O 1
ATOM 3249 N N . GLY A 1 407 ? 43.470 -2.662 -37.393 1.00 64.62 407 GLY A N 1
ATOM 3250 C CA . GLY A 1 407 ? 42.828 -2.837 -38.703 1.00 64.62 407 GLY A CA 1
ATOM 3251 C C . GLY A 1 407 ? 41.591 -1.984 -39.001 1.00 64.62 407 GLY A C 1
ATOM 3252 O O . GLY A 1 407 ? 40.887 -2.303 -39.955 1.00 64.62 407 GLY A O 1
ATOM 3253 N N . LYS A 1 408 ? 41.322 -0.893 -38.261 1.00 76.19 408 LYS A N 1
ATOM 3254 C CA . LYS A 1 408 ? 40.165 -0.003 -38.519 1.00 76.19 408 LYS A CA 1
ATOM 3255 C C . LYS A 1 408 ? 40.006 0.404 -39.987 1.00 76.19 408 LYS A C 1
ATOM 3257 O O . LYS A 1 408 ? 38.899 0.335 -40.491 1.00 76.19 408 LYS A O 1
ATOM 3262 N N . ALA A 1 409 ? 41.080 0.755 -40.699 1.00 78.75 409 ALA A N 1
ATOM 3263 C CA . ALA A 1 409 ? 40.996 1.097 -42.126 1.00 78.75 409 ALA A CA 1
ATOM 3264 C C . ALA A 1 409 ? 40.503 -0.081 -42.991 1.00 78.75 409 ALA A C 1
ATOM 3266 O O . ALA A 1 409 ? 39.624 0.090 -43.833 1.00 78.75 409 ALA A O 1
ATOM 3267 N N . ARG A 1 410 ? 41.011 -1.294 -42.729 1.00 79.12 410 ARG A N 1
ATOM 3268 C CA . ARG A 1 410 ? 40.580 -2.532 -43.395 1.00 79.12 410 ARG A CA 1
ATOM 3269 C C . ARG A 1 410 ? 39.108 -2.831 -43.114 1.00 79.12 410 ARG A C 1
ATOM 3271 O O . ARG A 1 410 ? 38.351 -3.070 -44.050 1.00 79.12 410 ARG A O 1
ATOM 3278 N N . TYR A 1 411 ? 38.709 -2.809 -41.842 1.00 83.38 411 TYR A N 1
ATOM 3279 C CA . TYR A 1 411 ? 37.324 -3.071 -41.445 1.00 83.38 411 TYR A CA 1
ATOM 3280 C C . TYR A 1 411 ? 36.368 -1.987 -41.936 1.00 83.38 411 TYR A C 1
ATOM 3282 O O . TYR A 1 411 ? 35.228 -2.288 -42.266 1.00 83.38 411 TYR A O 1
ATOM 3290 N N . PHE A 1 412 ? 36.841 -0.747 -42.050 1.00 86.81 412 PHE A N 1
ATOM 3291 C CA . PHE A 1 412 ? 36.060 0.348 -42.600 1.00 86.81 412 PHE A CA 1
ATOM 3292 C C . PHE A 1 412 ? 35.780 0.146 -44.092 1.00 86.81 412 PHE A C 1
ATOM 3294 O O . PHE A 1 412 ? 34.623 0.215 -44.486 1.00 86.81 412 PHE A O 1
ATOM 3301 N N . ILE A 1 413 ? 36.783 -0.194 -44.916 1.00 87.25 413 ILE A N 1
ATOM 3302 C CA . ILE A 1 413 ? 36.546 -0.525 -46.337 1.00 87.25 413 ILE A CA 1
ATOM 3303 C C . ILE A 1 413 ? 35.638 -1.743 -46.491 1.00 87.25 413 ILE A C 1
ATOM 3305 O O . ILE A 1 413 ? 34.741 -1.713 -47.331 1.00 87.25 413 ILE A O 1
ATOM 3309 N N . ALA A 1 414 ? 35.839 -2.784 -45.679 1.00 85.75 414 ALA A N 1
ATOM 3310 C CA . ALA A 1 414 ? 34.991 -3.973 -45.710 1.00 85.75 414 ALA A CA 1
ATOM 3311 C C . ALA A 1 414 ? 33.527 -3.629 -45.385 1.00 85.75 414 ALA A C 1
ATOM 3313 O O . ALA A 1 414 ? 32.643 -3.957 -46.170 1.00 85.75 414 ALA A O 1
ATOM 3314 N N . ALA A 1 415 ? 33.284 -2.872 -44.308 1.00 87.25 415 ALA A N 1
ATOM 3315 C CA . ALA A 1 415 ? 31.946 -2.427 -43.925 1.00 87.25 415 ALA A CA 1
ATOM 3316 C C . ALA A 1 415 ? 31.285 -1.566 -45.015 1.00 87.25 415 ALA A C 1
ATOM 3318 O O . ALA A 1 415 ? 30.110 -1.750 -45.320 1.00 87.25 415 ALA A O 1
ATOM 3319 N N . LEU A 1 416 ? 32.035 -0.655 -45.651 1.00 90.12 416 LEU A N 1
ATOM 3320 C CA . LEU A 1 416 ? 31.521 0.130 -46.779 1.00 90.12 416 LEU A CA 1
ATOM 3321 C C . LEU A 1 416 ? 31.146 -0.763 -47.967 1.00 90.12 416 LEU A C 1
ATOM 3323 O O . LEU A 1 416 ? 30.079 -0.577 -48.549 1.00 90.12 416 LEU A O 1
ATOM 3327 N N . GLY A 1 417 ? 31.996 -1.732 -48.309 1.00 88.69 417 GLY A N 1
ATOM 3328 C CA . GLY A 1 417 ? 31.731 -2.700 -49.370 1.00 88.69 417 GLY A CA 1
ATOM 3329 C C . GLY A 1 417 ? 30.478 -3.528 -49.099 1.00 88.69 417 GLY A C 1
ATOM 3330 O O . GLY A 1 417 ? 29.623 -3.635 -49.972 1.00 88.69 417 GLY A O 1
ATOM 3331 N N . ASP A 1 418 ? 30.327 -4.048 -47.883 1.00 86.69 418 ASP A N 1
ATOM 3332 C CA . ASP A 1 418 ? 29.186 -4.882 -47.495 1.00 86.69 418 ASP A CA 1
ATOM 3333 C C . ASP A 1 418 ? 27.871 -4.101 -47.481 1.00 86.69 418 ASP A C 1
ATOM 3335 O O . ASP A 1 418 ? 26.859 -4.592 -47.987 1.00 86.69 418 ASP A O 1
ATOM 3339 N N . ILE A 1 419 ? 27.880 -2.858 -46.983 1.00 88.06 419 ILE A N 1
ATOM 3340 C CA . ILE A 1 419 ? 26.703 -1.982 -47.043 1.00 88.06 419 ILE A CA 1
ATOM 3341 C C . ILE A 1 419 ? 26.336 -1.681 -48.502 1.00 88.06 419 ILE A C 1
ATOM 3343 O O . ILE A 1 419 ? 25.159 -1.729 -48.855 1.00 88.06 419 ILE A O 1
ATOM 3347 N N . LEU A 1 420 ? 27.316 -1.407 -49.370 1.00 87.56 420 LEU A N 1
ATOM 3348 C CA . LEU A 1 420 ? 27.061 -1.154 -50.790 1.00 87.56 420 LEU A CA 1
ATOM 3349 C C . LEU A 1 420 ? 26.530 -2.390 -51.525 1.00 87.56 420 LEU A C 1
ATOM 3351 O O . LEU A 1 420 ? 25.579 -2.248 -52.291 1.00 87.56 420 LEU A O 1
ATOM 3355 N N . ARG A 1 421 ? 27.083 -3.585 -51.276 1.00 87.94 421 ARG A N 1
ATOM 3356 C CA . ARG A 1 421 ? 26.575 -4.856 -51.831 1.00 87.94 421 ARG A CA 1
ATOM 3357 C C . ARG A 1 421 ? 25.140 -5.110 -51.386 1.00 87.94 421 ARG A C 1
ATOM 3359 O O . ARG A 1 421 ? 24.268 -5.368 -52.206 1.00 87.94 421 ARG A O 1
ATOM 3366 N N . SER A 1 422 ? 24.868 -4.932 -50.096 1.00 84.44 422 SER A N 1
ATOM 3367 C CA . SER A 1 422 ? 23.519 -5.090 -49.542 1.00 84.44 422 SER A CA 1
ATOM 3368 C C . SER A 1 422 ? 22.543 -4.071 -50.133 1.00 84.44 422 SER A C 1
ATOM 3370 O O . SER A 1 422 ? 21.401 -4.405 -50.432 1.00 84.44 422 SER A O 1
ATOM 3372 N N . MET A 1 423 ? 22.997 -2.839 -50.385 1.00 81.56 423 MET A N 1
ATOM 3373 C CA . MET A 1 423 ? 22.200 -1.822 -51.072 1.00 81.56 423 MET A CA 1
ATOM 3374 C C . MET A 1 423 ? 21.900 -2.210 -52.528 1.00 81.56 423 MET A C 1
ATOM 3376 O O . MET A 1 423 ? 20.790 -1.960 -52.987 1.00 81.56 423 MET A O 1
ATOM 3380 N N . VAL A 1 424 ? 22.851 -2.823 -53.244 1.00 81.50 424 VAL A N 1
ATOM 3381 C CA . VAL A 1 424 ? 22.640 -3.349 -54.608 1.00 81.50 424 VAL A CA 1
ATOM 3382 C C . VAL A 1 424 ? 21.663 -4.530 -54.612 1.00 81.50 424 VAL A C 1
ATOM 3384 O O . VAL A 1 424 ? 20.863 -4.652 -55.536 1.00 81.50 424 VAL A O 1
ATOM 3387 N N . ASN A 1 425 ? 21.656 -5.339 -53.552 1.00 80.44 425 ASN A N 1
ATOM 3388 C CA . ASN A 1 425 ? 20.762 -6.492 -53.402 1.00 80.44 425 ASN A CA 1
ATOM 3389 C C . ASN A 1 425 ? 19.381 -6.147 -52.809 1.00 80.44 425 ASN A C 1
ATOM 3391 O O . ASN A 1 425 ? 18.517 -7.013 -52.735 1.00 80.44 425 ASN A O 1
ATOM 3395 N N . GLY A 1 426 ? 19.143 -4.892 -52.404 1.00 74.38 426 GLY A N 1
ATOM 3396 C CA . GLY A 1 426 ? 17.874 -4.453 -51.805 1.00 74.38 426 GLY A CA 1
ATOM 3397 C C . GLY A 1 426 ? 17.722 -4.748 -50.303 1.00 74.38 426 GLY A C 1
ATOM 3398 O O . GLY A 1 426 ? 16.649 -4.534 -49.747 1.00 74.38 426 GLY A O 1
ATOM 3399 N N . GLU A 1 427 ? 18.788 -5.170 -49.621 1.00 80.25 427 GLU A N 1
ATOM 3400 C CA . GLU A 1 427 ? 18.811 -5.587 -48.207 1.00 80.25 427 GLU A CA 1
ATOM 3401 C C . GLU A 1 427 ? 19.444 -4.522 -47.287 1.00 80.25 427 GLU A C 1
ATOM 3403 O O . GLU A 1 427 ? 20.154 -4.814 -46.322 1.00 80.25 427 GLU A O 1
ATOM 3408 N N . LEU A 1 428 ? 19.212 -3.242 -47.590 1.00 78.12 428 LEU A N 1
ATOM 3409 C CA . LEU A 1 428 ? 19.870 -2.116 -46.916 1.00 78.12 428 LEU A CA 1
ATOM 3410 C C . LEU A 1 428 ? 19.615 -2.081 -45.398 1.00 78.12 428 LEU A C 1
ATOM 3412 O O . LEU A 1 428 ? 20.511 -1.728 -44.633 1.00 78.12 428 LEU A O 1
ATOM 3416 N N . SER A 1 429 ? 18.410 -2.441 -44.951 1.00 72.94 429 SER A N 1
ATOM 3417 C CA . SER A 1 429 ? 18.020 -2.347 -43.540 1.00 72.94 429 SER A CA 1
ATOM 3418 C C . SER A 1 429 ? 18.834 -3.274 -42.633 1.00 72.94 429 SER A C 1
ATOM 3420 O O . SER A 1 429 ? 19.333 -2.828 -41.601 1.00 72.94 429 SER A O 1
ATOM 3422 N N . GLY A 1 430 ? 19.031 -4.534 -43.037 1.00 75.88 430 GLY A N 1
ATOM 3423 C CA . GLY A 1 430 ? 19.808 -5.514 -42.271 1.00 75.88 430 GLY A CA 1
ATOM 3424 C C . GLY A 1 430 ? 21.299 -5.173 -42.202 1.00 75.88 430 GLY A C 1
ATOM 3425 O O . GLY A 1 430 ? 21.937 -5.338 -41.158 1.00 75.88 430 GLY A O 1
ATOM 3426 N N . ALA A 1 431 ? 21.848 -4.624 -43.289 1.00 79.38 431 ALA A N 1
ATOM 3427 C CA . ALA A 1 431 ? 23.243 -4.202 -43.338 1.00 79.38 431 ALA A CA 1
ATOM 3428 C C . ALA A 1 431 ? 23.517 -2.987 -42.443 1.00 79.38 431 ALA A C 1
ATOM 3430 O O . ALA A 1 431 ? 24.495 -2.978 -41.697 1.00 79.38 431 ALA A O 1
ATOM 3431 N N . LEU A 1 432 ? 22.643 -1.975 -42.468 1.00 82.06 432 LEU A N 1
ATOM 3432 C CA . LEU A 1 432 ? 22.794 -0.802 -41.604 1.00 82.06 432 LEU A CA 1
ATOM 3433 C C . LEU A 1 432 ? 22.686 -1.177 -40.118 1.00 82.06 432 LEU A C 1
ATOM 3435 O O . LEU A 1 432 ? 23.512 -0.716 -39.334 1.00 82.06 432 LEU A O 1
ATOM 3439 N N . ASP A 1 433 ? 21.758 -2.063 -39.740 1.00 75.81 433 ASP A N 1
ATOM 3440 C CA . ASP A 1 433 ? 21.623 -2.528 -38.348 1.00 75.81 433 ASP A CA 1
ATOM 3441 C C . ASP A 1 433 ? 22.853 -3.299 -37.843 1.00 75.81 433 ASP A C 1
ATOM 3443 O O . ASP A 1 433 ? 23.190 -3.221 -36.662 1.00 75.81 433 ASP A O 1
ATOM 3447 N N . SER A 1 434 ? 23.559 -4.003 -38.731 1.00 78.25 434 SER A N 1
ATOM 3448 C CA . SER A 1 434 ? 24.747 -4.790 -38.369 1.00 78.25 434 SER A CA 1
ATOM 3449 C C . SER A 1 434 ? 26.006 -3.936 -38.184 1.00 78.25 434 SER A C 1
ATOM 3451 O O . SER A 1 434 ? 26.900 -4.298 -37.418 1.00 78.25 434 SER A O 1
ATOM 3453 N N . TYR A 1 435 ? 26.086 -2.797 -38.877 1.00 80.25 435 TYR A N 1
ATOM 3454 C CA . TYR A 1 435 ? 27.297 -1.974 -38.951 1.00 80.25 435 TYR A CA 1
ATOM 3455 C C . TYR A 1 435 ? 27.206 -0.641 -38.203 1.00 80.25 435 TYR A C 1
ATOM 3457 O O . TYR A 1 435 ? 28.199 0.091 -38.149 1.00 80.25 435 TYR A O 1
ATOM 3465 N N . ILE A 1 436 ? 26.047 -0.301 -37.628 1.00 81.62 436 ILE A N 1
ATOM 3466 C CA . ILE A 1 436 ? 25.802 1.016 -37.035 1.00 81.62 436 ILE A CA 1
ATOM 3467 C C . ILE A 1 436 ? 25.203 0.898 -35.641 1.00 81.62 436 ILE A C 1
ATOM 3469 O O . ILE A 1 436 ? 24.132 0.336 -35.428 1.00 81.62 436 ILE A O 1
ATOM 3473 N N . LYS A 1 437 ? 25.852 1.559 -34.683 1.00 75.12 437 LYS A N 1
ATOM 3474 C CA . LYS A 1 437 ? 25.234 1.899 -33.405 1.00 75.12 437 LYS A CA 1
ATOM 3475 C C . LYS A 1 437 ? 24.322 3.109 -33.592 1.00 75.12 437 LYS A C 1
ATOM 3477 O O . LYS A 1 437 ? 24.786 4.206 -33.894 1.00 75.12 437 LYS A O 1
ATOM 3482 N N . ARG A 1 438 ? 23.020 2.902 -33.406 1.00 79.12 438 ARG A N 1
ATOM 3483 C CA . ARG A 1 438 ? 21.995 3.954 -33.449 1.00 79.12 438 ARG A CA 1
ATOM 3484 C C . ARG A 1 438 ? 22.132 4.858 -32.216 1.00 79.12 438 ARG A C 1
ATOM 3486 O O . ARG A 1 438 ? 21.789 4.458 -31.105 1.00 79.12 438 ARG A O 1
ATOM 3493 N N . GLU A 1 439 ? 22.684 6.050 -32.426 1.00 76.88 439 GLU A N 1
ATOM 3494 C CA . GLU A 1 439 ? 22.950 7.076 -31.398 1.00 76.88 439 GLU A CA 1
ATOM 3495 C C . GLU A 1 439 ? 21.728 7.967 -31.111 1.00 76.88 439 GLU A C 1
ATOM 3497 O O . GLU A 1 439 ? 21.682 8.672 -30.105 1.00 76.88 439 GLU A O 1
ATOM 3502 N N . VAL A 1 440 ? 20.732 7.934 -31.992 1.00 80.81 440 VAL A N 1
ATOM 3503 C CA . VAL A 1 440 ? 19.496 8.714 -31.905 1.00 80.81 440 VAL A CA 1
ATOM 3504 C C . VAL A 1 440 ? 18.287 7.802 -32.132 1.00 80.81 440 VAL A C 1
ATOM 3506 O O . VAL A 1 440 ? 18.445 6.709 -32.673 1.00 80.81 440 VAL A O 1
ATOM 3509 N N . SER A 1 441 ? 17.101 8.249 -31.718 1.00 83.81 441 SER A N 1
ATOM 3510 C CA . SER A 1 441 ? 15.810 7.617 -32.022 1.00 83.81 441 SER A CA 1
ATOM 3511 C C . SER A 1 441 ? 14.926 8.581 -32.801 1.00 83.81 441 SER A C 1
ATOM 3513 O O . SER A 1 441 ? 14.842 9.754 -32.429 1.00 83.81 441 SER A O 1
ATOM 3515 N N . VAL A 1 442 ? 14.267 8.106 -33.856 1.00 82.62 442 VAL A N 1
ATOM 3516 C CA . VAL A 1 442 ? 13.384 8.926 -34.704 1.00 82.62 442 VAL A CA 1
ATOM 3517 C C . VAL A 1 442 ? 11.916 8.546 -34.510 1.00 82.62 442 VAL A C 1
ATOM 3519 O O . VAL A 1 442 ? 11.550 7.374 -34.613 1.00 82.62 442 VAL A O 1
ATOM 3522 N N . ASP A 1 443 ? 11.069 9.551 -34.273 1.00 76.94 443 ASP A N 1
ATOM 3523 C CA . ASP A 1 443 ? 9.632 9.342 -34.075 1.00 76.94 443 ASP A CA 1
ATOM 3524 C C . ASP A 1 443 ? 8.919 9.244 -35.417 1.00 76.94 443 ASP A C 1
ATOM 3526 O O . ASP A 1 443 ? 8.622 10.251 -36.065 1.00 76.94 443 ASP A O 1
ATOM 3530 N N . HIS A 1 444 ? 8.703 8.019 -35.881 1.00 78.50 444 HIS A N 1
ATOM 3531 C CA . HIS A 1 444 ? 7.959 7.772 -37.105 1.00 78.50 444 HIS A CA 1
ATOM 3532 C C . HIS A 1 444 ? 7.322 6.375 -37.073 1.00 78.50 444 HIS A C 1
ATOM 3534 O O . HIS A 1 444 ? 7.971 5.439 -36.596 1.00 78.50 444 HIS A O 1
ATOM 3540 N N . PRO A 1 445 ? 6.086 6.191 -37.581 1.00 70.06 445 PRO A N 1
ATOM 3541 C CA . PRO A 1 445 ? 5.425 4.883 -37.597 1.00 70.06 445 PRO A CA 1
ATOM 3542 C C . PRO A 1 445 ? 6.106 3.874 -38.535 1.00 70.06 445 PRO A C 1
ATOM 3544 O O . PRO A 1 445 ? 6.119 2.683 -38.240 1.00 70.06 445 PRO A O 1
ATOM 3547 N N . ASP A 1 446 ? 6.691 4.337 -39.645 1.00 76.69 446 ASP A N 1
ATOM 3548 C CA . ASP A 1 446 ? 7.424 3.489 -40.598 1.00 76.69 446 ASP A CA 1
ATOM 3549 C C . ASP A 1 446 ? 8.844 3.139 -40.078 1.00 76.69 446 ASP A C 1
ATOM 3551 O O . ASP A 1 446 ? 9.667 4.053 -39.919 1.00 76.69 446 ASP A O 1
ATOM 3555 N N . PRO A 1 447 ? 9.168 1.844 -39.855 1.00 76.56 447 PRO A N 1
ATOM 3556 C CA . PRO A 1 447 ? 10.483 1.391 -39.388 1.00 76.56 447 PRO A CA 1
ATOM 3557 C C . PRO A 1 447 ? 11.644 1.754 -40.321 1.00 76.56 447 PRO A C 1
ATOM 3559 O O . PRO A 1 447 ? 12.763 1.979 -39.858 1.00 76.56 447 PRO A O 1
ATOM 3562 N N . LEU A 1 448 ? 11.399 1.812 -41.631 1.00 76.88 448 LEU A N 1
ATOM 3563 C CA . LEU A 1 448 ? 12.422 2.131 -42.622 1.00 76.88 448 LEU A CA 1
ATOM 3564 C C . LEU A 1 448 ? 12.783 3.616 -42.572 1.00 76.88 448 LEU A C 1
ATOM 3566 O O . LEU A 1 448 ? 13.960 3.973 -42.592 1.00 76.88 448 LEU A O 1
ATOM 3570 N N . VAL A 1 449 ? 11.775 4.480 -42.442 1.00 77.88 449 VAL A N 1
ATOM 3571 C CA . VAL A 1 449 ? 11.970 5.925 -42.258 1.00 77.88 449 VAL A CA 1
ATOM 3572 C C . VAL A 1 449 ? 12.675 6.206 -40.932 1.00 77.88 449 VAL A C 1
ATOM 3574 O O . VAL A 1 449 ? 13.574 7.046 -40.899 1.00 77.88 449 VAL A O 1
ATOM 3577 N N . ARG A 1 450 ? 12.340 5.466 -39.865 1.00 80.56 450 ARG A N 1
ATOM 3578 C CA . ARG A 1 450 ? 13.036 5.547 -38.574 1.00 80.56 450 ARG A CA 1
ATOM 3579 C C . ARG A 1 450 ? 14.512 5.189 -38.712 1.00 80.56 450 ARG A C 1
ATOM 3581 O O . ARG A 1 450 ? 15.358 6.019 -38.399 1.00 80.56 450 ARG A O 1
ATOM 3588 N N . LEU A 1 451 ? 14.824 4.010 -39.254 1.00 82.62 451 LEU A N 1
ATOM 3589 C CA . LEU A 1 451 ? 16.205 3.562 -39.447 1.00 82.62 451 LEU A CA 1
ATOM 3590 C C . LEU A 1 451 ? 17.009 4.565 -40.284 1.00 82.62 451 LEU A C 1
ATOM 3592 O O . LEU A 1 451 ? 18.104 4.961 -39.897 1.00 82.62 451 LEU A O 1
ATOM 3596 N N . LEU A 1 452 ? 16.465 5.018 -41.415 1.00 80.19 452 LEU A N 1
ATOM 3597 C CA . LEU A 1 452 ? 17.155 5.974 -42.281 1.00 80.19 452 LEU A CA 1
ATOM 3598 C C . LEU A 1 452 ? 17.305 7.347 -41.617 1.00 80.19 452 LEU A C 1
ATOM 3600 O O . LEU A 1 452 ? 18.359 7.969 -41.740 1.00 80.19 452 LEU A O 1
ATOM 3604 N N . GLY A 1 453 ? 16.303 7.798 -40.865 1.00 80.12 453 GLY A N 1
ATOM 3605 C CA . GLY A 1 453 ? 16.389 9.007 -40.056 1.00 80.12 453 GLY A CA 1
ATOM 3606 C C . GLY A 1 453 ? 17.483 8.921 -38.997 1.00 80.12 453 GLY A C 1
ATOM 3607 O O . GLY A 1 453 ? 18.269 9.854 -38.868 1.00 80.12 453 GLY A O 1
ATOM 3608 N N . GLU A 1 454 ? 17.590 7.795 -38.293 1.00 83.88 454 GLU A N 1
ATOM 3609 C CA . GLU A 1 454 ? 18.602 7.574 -37.254 1.00 83.88 454 GLU A CA 1
ATOM 3610 C C . GLU A 1 454 ? 20.021 7.508 -37.830 1.00 83.88 454 GLU A C 1
ATOM 3612 O O . GLU A 1 454 ? 20.973 8.065 -37.279 1.00 83.88 454 GLU A O 1
ATOM 3617 N N . VAL A 1 455 ? 20.156 6.848 -38.978 1.00 84.62 455 VAL A N 1
ATOM 3618 C CA . VAL A 1 455 ? 21.425 6.602 -39.663 1.00 84.62 455 VAL A CA 1
ATOM 3619 C C . VAL A 1 455 ? 21.969 7.866 -40.333 1.00 84.62 455 VAL A C 1
ATOM 3621 O O . VAL A 1 455 ? 23.172 8.133 -40.252 1.00 84.62 455 VAL A O 1
ATOM 3624 N N . TYR A 1 456 ? 21.103 8.660 -40.969 1.00 81.31 456 TYR A N 1
ATOM 3625 C CA . TYR A 1 456 ? 21.489 9.856 -41.724 1.00 81.31 456 TYR A CA 1
ATOM 3626 C C . TYR A 1 456 ? 21.379 11.161 -40.928 1.00 81.31 456 TYR A C 1
ATOM 3628 O O . TYR A 1 456 ? 21.831 12.195 -41.431 1.00 81.31 456 TYR A O 1
ATOM 3636 N N . ALA A 1 457 ? 20.826 11.140 -39.708 1.00 78.50 457 ALA A N 1
ATOM 3637 C CA . ALA A 1 457 ? 20.712 12.323 -38.857 1.00 78.50 457 ALA A CA 1
ATOM 3638 C C . ALA A 1 457 ? 22.067 13.035 -38.687 1.00 78.50 457 ALA A C 1
ATOM 3640 O O . ALA A 1 457 ? 23.096 12.370 -38.538 1.00 78.50 457 ALA A O 1
ATOM 3641 N N . PRO A 1 458 ? 22.111 14.377 -38.664 1.00 73.75 458 PRO A N 1
ATOM 3642 C CA . PRO A 1 458 ? 23.336 15.098 -38.330 1.00 73.75 458 PRO A CA 1
ATOM 3643 C C . PRO A 1 458 ? 23.812 14.747 -36.907 1.00 73.75 458 PRO A C 1
ATOM 3645 O O . PRO A 1 458 ? 23.006 14.370 -36.058 1.00 73.75 458 PRO A O 1
ATOM 3648 N N . ASP A 1 459 ? 25.116 14.872 -36.634 1.00 68.31 459 ASP A N 1
ATOM 3649 C CA . ASP A 1 459 ? 25.647 14.712 -35.271 1.00 68.31 459 ASP A CA 1
ATOM 3650 C C . ASP A 1 459 ? 24.944 15.707 -34.320 1.00 68.31 459 ASP A C 1
ATOM 3652 O O . ASP A 1 459 ? 24.811 16.896 -34.635 1.00 68.31 459 ASP A O 1
ATOM 3656 N N . SER A 1 460 ? 24.503 15.228 -33.150 1.00 56.53 460 SER A N 1
ATOM 3657 C CA . SER A 1 460 ? 23.581 15.897 -32.210 1.00 56.53 460 SER A CA 1
ATOM 3658 C C . SER A 1 460 ? 24.102 17.190 -31.551 1.00 56.53 460 SER A C 1
ATOM 3660 O O . SER A 1 460 ? 23.437 17.789 -30.709 1.00 56.53 460 SER A O 1
ATOM 3662 N N . SER A 1 461 ? 25.245 17.718 -31.999 1.00 50.66 461 SER A N 1
ATOM 3663 C CA . SER A 1 461 ? 25.795 19.011 -31.563 1.00 50.66 461 SER A CA 1
ATOM 3664 C C . SER A 1 461 ? 25.015 20.237 -32.077 1.00 50.66 461 SER A C 1
ATOM 3666 O O . SER A 1 461 ? 25.301 21.368 -31.675 1.00 50.66 461 SER A O 1
ATOM 3668 N N . ARG A 1 462 ? 24.005 20.057 -32.945 1.00 48.09 462 ARG A N 1
ATOM 3669 C CA . ARG A 1 462 ? 23.157 21.146 -33.465 1.00 48.09 462 ARG A CA 1
ATOM 3670 C C . ARG A 1 462 ? 21.731 21.072 -32.908 1.00 48.09 462 ARG A C 1
ATOM 3672 O O . ARG A 1 462 ? 21.023 20.101 -33.112 1.00 48.09 462 ARG A O 1
ATOM 3679 N N . LYS A 1 463 ? 21.308 22.171 -32.269 1.00 47.28 463 LYS A N 1
ATOM 3680 C CA . LYS A 1 463 ? 20.067 22.441 -31.500 1.00 47.28 463 LYS A CA 1
ATOM 3681 C C . LYS A 1 463 ? 18.694 22.183 -32.178 1.00 47.28 463 LYS A C 1
ATOM 3683 O O . LYS A 1 463 ? 17.714 22.802 -31.771 1.00 47.28 463 LYS A O 1
ATOM 3688 N N . LYS A 1 464 ? 18.566 21.348 -33.212 1.00 53.16 464 LYS A N 1
ATOM 3689 C CA . LYS A 1 464 ? 17.274 21.087 -33.875 1.00 53.16 464 LYS A CA 1
ATOM 3690 C C . LYS A 1 464 ? 16.846 19.637 -33.653 1.00 53.16 464 LYS A C 1
ATOM 3692 O O . LYS A 1 464 ? 17.445 18.734 -34.216 1.00 53.16 464 LYS A O 1
ATOM 3697 N N . GLY A 1 465 ? 15.802 19.438 -32.846 1.00 64.12 465 GLY A N 1
ATOM 3698 C CA . GLY A 1 465 ? 15.218 18.130 -32.512 1.00 64.12 465 GLY A CA 1
ATOM 3699 C C . GLY A 1 465 ? 14.383 17.488 -33.626 1.00 64.12 465 GLY A C 1
ATOM 3700 O O . GLY A 1 465 ? 13.432 16.783 -33.315 1.00 64.12 465 GLY A O 1
ATOM 3701 N N . PHE A 1 466 ? 14.702 17.745 -34.899 1.00 71.44 466 PHE A N 1
ATOM 3702 C CA . PHE A 1 466 ? 13.979 17.206 -36.056 1.00 71.44 466 PHE A CA 1
ATOM 3703 C C . PHE A 1 466 ? 14.946 16.830 -37.187 1.00 71.44 466 PHE A C 1
ATOM 3705 O O . PHE A 1 466 ? 15.904 17.563 -37.452 1.00 71.44 466 PHE A O 1
ATOM 3712 N N . VAL A 1 467 ? 14.677 15.714 -37.873 1.00 76.94 467 VAL A N 1
ATOM 3713 C CA . VAL A 1 467 ? 15.327 15.309 -39.129 1.00 76.94 467 VAL A CA 1
ATOM 3714 C C . VAL A 1 467 ? 14.345 15.529 -40.275 1.00 76.94 467 VAL A C 1
ATOM 3716 O O . VAL A 1 467 ? 13.196 15.105 -40.196 1.00 76.94 467 VAL A O 1
ATOM 3719 N N . SER A 1 468 ? 14.793 16.201 -41.338 1.00 76.12 468 SER A N 1
ATOM 3720 C CA . SER A 1 468 ? 14.024 16.351 -42.577 1.00 76.12 468 SER A CA 1
ATOM 3721 C C . SER A 1 468 ? 14.564 15.365 -43.605 1.00 76.12 468 SER A C 1
ATOM 3723 O O . SER A 1 468 ? 15.648 15.562 -44.161 1.00 76.12 468 SER A O 1
ATOM 3725 N N . ILE A 1 469 ? 13.826 14.282 -43.826 1.00 75.44 469 ILE A N 1
ATOM 3726 C CA . ILE A 1 469 ? 14.145 13.245 -44.800 1.00 75.44 469 ILE A CA 1
ATOM 3727 C C . ILE A 1 469 ? 13.385 13.569 -46.082 1.00 75.44 469 ILE A C 1
ATOM 3729 O O . ILE A 1 469 ? 12.157 13.540 -46.127 1.00 75.44 469 ILE A O 1
ATOM 3733 N N . LYS A 1 470 ? 14.118 13.878 -47.152 1.00 75.81 470 LYS A N 1
ATOM 3734 C CA . LYS A 1 470 ? 13.501 14.155 -48.451 1.00 75.81 470 LYS A CA 1
ATOM 3735 C C . LYS A 1 470 ? 12.936 12.873 -49.060 1.00 75.81 470 LYS A C 1
ATOM 3737 O O . LYS A 1 470 ? 13.666 11.894 -49.211 1.00 75.81 470 LYS A O 1
ATOM 3742 N N . GLY A 1 471 ? 11.680 12.883 -49.499 1.00 69.62 471 GLY A N 1
ATOM 3743 C CA . GLY A 1 471 ? 11.026 11.695 -50.067 1.00 69.62 471 GLY A CA 1
ATOM 3744 C C . GLY A 1 471 ? 11.716 11.173 -51.337 1.00 69.62 471 GLY A C 1
ATOM 3745 O O . GLY A 1 471 ? 11.850 9.970 -51.567 1.00 69.62 471 GLY A O 1
ATOM 3746 N N . LYS A 1 472 ? 12.317 12.086 -52.111 1.00 67.25 472 LYS A N 1
ATOM 3747 C CA . LYS A 1 472 ? 13.176 11.762 -53.268 1.00 67.25 472 LYS A CA 1
ATOM 3748 C C . LYS A 1 472 ? 14.484 11.052 -52.895 1.00 67.25 472 LYS A C 1
ATOM 3750 O O . LYS A 1 472 ? 15.078 10.385 -53.738 1.00 67.25 472 LYS A O 1
ATOM 3755 N N . ALA A 1 473 ? 14.953 11.215 -51.658 1.00 66.94 473 ALA A N 1
ATOM 3756 C CA . ALA A 1 473 ? 16.117 10.507 -51.134 1.00 66.94 473 ALA A CA 1
ATOM 3757 C C . ALA A 1 473 ? 15.740 9.082 -50.685 1.00 66.94 473 ALA A C 1
ATOM 3759 O O . ALA A 1 473 ? 16.487 8.144 -50.960 1.00 66.94 473 ALA A O 1
ATOM 3760 N N . LEU A 1 474 ? 14.552 8.906 -50.090 1.00 69.50 474 LEU A N 1
ATOM 3761 C CA . LEU A 1 474 ? 14.005 7.597 -49.700 1.00 69.50 474 LEU A CA 1
ATOM 3762 C C . LEU A 1 474 ? 13.774 6.684 -50.912 1.00 69.50 474 LEU A C 1
ATOM 3764 O O . LEU A 1 474 ? 14.297 5.572 -50.951 1.00 69.50 474 LEU A O 1
ATOM 3768 N N . SER A 1 475 ? 13.093 7.177 -51.950 1.00 69.19 475 SER A N 1
ATOM 3769 C CA . SER A 1 475 ? 12.892 6.419 -53.201 1.00 69.19 475 SER A CA 1
ATOM 3770 C C . SER A 1 475 ? 14.216 6.017 -53.865 1.00 69.19 475 SER A C 1
ATOM 3772 O O . SER A 1 475 ? 14.365 4.906 -54.383 1.00 69.19 475 SER A O 1
ATOM 3774 N N . ALA A 1 476 ? 15.235 6.881 -53.796 1.00 67.44 476 ALA A N 1
ATOM 3775 C CA . ALA A 1 476 ? 16.551 6.594 -54.357 1.00 67.44 476 ALA A CA 1
ATOM 3776 C C . ALA A 1 476 ? 17.264 5.417 -53.661 1.00 67.44 476 ALA A C 1
ATOM 3778 O O . ALA A 1 476 ? 17.896 4.617 -54.365 1.00 67.44 476 ALA A O 1
ATOM 3779 N N . LEU A 1 477 ? 17.139 5.303 -52.332 1.00 70.00 477 LEU A N 1
ATOM 3780 C CA . LEU A 1 477 ? 17.742 4.242 -51.512 1.00 70.00 477 LEU A CA 1
ATOM 3781 C C . LEU A 1 477 ? 16.989 2.910 -51.616 1.00 70.00 477 LEU A C 1
ATOM 3783 O O . LEU A 1 477 ? 17.627 1.869 -51.719 1.00 70.00 477 LEU A O 1
ATOM 3787 N N . VAL A 1 478 ? 15.655 2.950 -51.647 1.00 67.50 478 VAL A N 1
ATOM 3788 C CA . VAL A 1 478 ? 14.793 1.751 -51.623 1.00 67.50 478 VAL A CA 1
ATOM 3789 C C . VAL A 1 478 ? 14.532 1.191 -53.028 1.00 67.50 478 VAL A C 1
ATOM 3791 O O . VAL A 1 478 ? 14.127 0.048 -53.189 1.00 67.50 478 VAL A O 1
ATOM 3794 N N . GLY A 1 479 ? 14.819 1.966 -54.081 1.00 61.97 479 GLY A N 1
ATOM 3795 C CA . GLY A 1 479 ? 14.707 1.488 -55.462 1.00 61.97 479 GLY A CA 1
ATOM 3796 C C . GLY A 1 479 ? 13.310 1.570 -56.066 1.00 61.97 479 GLY A C 1
ATOM 3797 O O . GLY A 1 479 ? 13.119 1.070 -57.171 1.00 61.97 479 GLY A O 1
ATOM 3798 N N . THR A 1 480 ? 12.372 2.251 -55.411 1.00 61.72 480 THR A N 1
ATOM 3799 C CA . THR A 1 480 ? 11.052 2.536 -55.978 1.00 61.72 480 THR A CA 1
ATOM 3800 C C . THR A 1 480 ? 11.141 3.656 -57.019 1.00 61.72 480 THR A C 1
ATOM 3802 O O . THR A 1 480 ? 11.889 4.626 -56.877 1.00 61.72 480 THR A O 1
ATOM 3805 N N . THR A 1 481 ? 10.415 3.506 -58.127 1.00 50.19 481 THR A N 1
ATOM 3806 C CA . THR A 1 481 ? 10.515 4.371 -59.318 1.00 50.19 481 THR A CA 1
ATOM 3807 C C . THR A 1 481 ? 9.479 5.504 -59.366 1.00 50.19 481 THR A C 1
ATOM 3809 O O . THR A 1 481 ? 9.329 6.138 -60.409 1.00 50.19 481 THR A O 1
ATOM 3812 N N . GLY A 1 482 ? 8.823 5.828 -58.246 1.00 53.06 482 GLY A N 1
ATOM 3813 C CA . GLY A 1 482 ? 7.836 6.913 -58.137 1.00 53.06 482 GLY A CA 1
ATOM 3814 C C . GLY A 1 482 ? 8.172 7.973 -57.077 1.00 53.06 482 GLY A C 1
ATOM 3815 O O . GLY A 1 482 ? 8.851 7.686 -56.092 1.00 53.06 482 GLY A O 1
ATOM 3816 N N . ASP A 1 483 ? 7.636 9.189 -57.254 1.00 53.44 483 ASP A N 1
ATOM 3817 C CA . ASP A 1 483 ? 7.574 10.278 -56.248 1.00 53.44 483 ASP A CA 1
ATOM 3818 C C . ASP A 1 483 ? 6.557 9.931 -55.117 1.00 53.44 483 ASP A C 1
ATOM 3820 O O . ASP A 1 483 ? 5.820 10.784 -54.634 1.00 53.44 483 ASP A O 1
ATOM 3824 N N . GLU A 1 484 ? 6.469 8.656 -54.716 1.00 55.53 484 GLU A N 1
ATOM 3825 C CA . GLU A 1 484 ? 5.472 8.145 -53.754 1.00 55.53 484 GLU A CA 1
ATOM 3826 C C . GLU A 1 484 ? 5.748 8.595 -52.314 1.00 55.53 484 GLU A C 1
ATOM 3828 O O . GLU A 1 484 ? 4.826 8.740 -51.514 1.00 55.53 484 GLU A O 1
ATOM 3833 N N . PHE A 1 485 ? 7.014 8.855 -51.981 1.00 63.03 485 PHE A N 1
ATOM 3834 C CA . PHE A 1 485 ? 7.400 9.328 -50.658 1.00 63.03 485 PHE A CA 1
ATOM 3835 C C . PHE A 1 485 ? 7.326 10.856 -50.598 1.00 63.03 485 PHE A C 1
ATOM 3837 O O . PHE A 1 485 ? 7.995 11.552 -51.367 1.00 63.03 485 PHE A O 1
ATOM 3844 N N . GLN A 1 486 ? 6.540 11.379 -49.657 1.00 69.44 486 GLN A N 1
ATOM 3845 C CA . GLN A 1 486 ? 6.559 12.796 -49.295 1.00 69.44 486 GLN A CA 1
ATOM 3846 C C . GLN A 1 486 ? 7.807 13.122 -48.464 1.00 69.44 486 GLN A C 1
ATOM 3848 O O . GLN A 1 486 ? 8.455 12.233 -47.909 1.00 69.44 486 GLN A O 1
ATOM 3853 N N . ASP A 1 487 ? 8.168 14.404 -48.398 1.00 76.94 487 ASP A N 1
ATOM 3854 C CA . ASP A 1 487 ? 9.184 14.861 -47.452 1.00 76.94 487 ASP A CA 1
ATOM 3855 C C . ASP A 1 487 ? 8.671 14.631 -46.024 1.00 76.94 487 ASP A C 1
ATOM 3857 O O . ASP A 1 487 ? 7.583 15.086 -45.674 1.00 76.94 487 ASP A O 1
ATOM 3861 N N . VAL A 1 488 ? 9.457 13.927 -45.210 1.00 74.94 488 VAL A N 1
ATOM 3862 C CA . VAL A 1 488 ? 9.115 13.597 -43.825 1.00 74.94 488 VAL A CA 1
ATOM 3863 C C . VAL A 1 488 ? 9.945 14.466 -42.893 1.00 74.94 488 VAL A C 1
ATOM 3865 O O . VAL A 1 488 ? 11.175 14.447 -42.949 1.00 74.94 488 VAL A O 1
ATOM 3868 N N . GLU A 1 489 ? 9.284 15.205 -42.009 1.00 78.44 489 GLU A N 1
ATOM 3869 C CA . GLU A 1 489 ? 9.923 15.791 -40.832 1.00 78.44 489 GLU A CA 1
ATOM 3870 C C . GLU A 1 489 ? 9.564 14.945 -39.613 1.00 78.44 489 GLU A C 1
ATOM 3872 O O . GLU A 1 489 ? 8.392 14.801 -39.279 1.00 78.44 489 GLU A O 1
ATOM 3877 N N . ALA A 1 490 ? 10.574 14.361 -38.971 1.00 74.75 490 ALA A N 1
ATOM 3878 C CA . ALA A 1 490 ? 10.396 13.488 -37.816 1.00 74.75 490 ALA A CA 1
ATOM 3879 C C . ALA A 1 490 ? 11.220 13.997 -36.634 1.00 74.75 490 ALA A C 1
ATOM 3881 O O . ALA A 1 490 ? 12.328 14.512 -36.816 1.00 74.75 490 ALA A O 1
ATOM 3882 N N . SER A 1 491 ? 10.679 13.881 -35.420 1.00 73.81 491 SER A N 1
ATOM 3883 C CA . SER A 1 491 ? 11.385 14.320 -34.215 1.00 73.81 491 SER A CA 1
ATOM 3884 C C . SER A 1 491 ? 12.535 13.363 -33.884 1.00 73.81 491 SER A C 1
ATOM 3886 O O . SER A 1 491 ? 12.441 12.156 -34.115 1.00 73.81 491 SER A O 1
ATOM 3888 N N . ILE A 1 492 ? 13.643 13.904 -33.375 1.00 78.50 492 ILE A N 1
ATOM 3889 C CA . ILE A 1 492 ? 14.826 13.125 -32.995 1.00 78.50 492 ILE A CA 1
ATOM 3890 C C . ILE A 1 492 ? 15.021 13.209 -31.486 1.00 78.50 492 ILE A C 1
ATOM 3892 O O . ILE A 1 492 ? 15.032 14.302 -30.915 1.00 78.50 492 ILE A O 1
ATOM 3896 N N . TYR A 1 493 ? 15.272 12.064 -30.860 1.00 74.06 493 TYR A N 1
ATOM 3897 C CA . TYR A 1 493 ? 15.704 11.972 -29.474 1.00 74.06 493 TYR A CA 1
ATOM 3898 C C . TYR A 1 493 ? 17.153 11.482 -29.372 1.00 74.06 493 TYR A C 1
ATOM 3900 O O . TYR A 1 493 ? 17.525 10.487 -29.991 1.00 74.06 493 TYR A O 1
ATOM 3908 N N . ASP A 1 494 ? 17.979 12.167 -28.578 1.00 77.06 494 ASP A N 1
ATOM 3909 C CA . ASP A 1 494 ? 19.388 11.806 -28.377 1.00 77.06 494 ASP A CA 1
ATOM 3910 C C . ASP A 1 494 ? 19.528 10.687 -27.323 1.00 77.06 494 ASP A C 1
ATOM 3912 O O . ASP A 1 494 ? 19.128 10.841 -26.155 1.00 77.06 494 ASP A O 1
ATOM 3916 N N . LEU A 1 495 ? 20.103 9.551 -27.734 1.00 77.12 495 LEU A N 1
ATOM 3917 C CA . LEU A 1 495 ? 20.332 8.378 -26.885 1.00 77.12 495 LEU A CA 1
ATOM 3918 C C . LEU A 1 495 ? 21.687 8.424 -26.163 1.00 77.12 495 LEU A C 1
ATOM 3920 O O . LEU A 1 495 ? 21.996 7.515 -25.393 1.00 77.12 495 LEU A O 1
ATOM 3924 N N . SER A 1 496 ? 22.493 9.466 -26.365 1.00 71.56 496 SER A N 1
ATOM 3925 C CA . SER A 1 496 ? 23.763 9.624 -25.663 1.00 71.56 496 SER A CA 1
ATOM 3926 C C . SER A 1 496 ? 23.586 9.918 -24.170 1.00 71.56 496 SER A C 1
ATOM 3928 O O . SER A 1 496 ? 22.613 10.547 -23.718 1.00 71.56 496 SER A O 1
ATOM 3930 N N . ALA A 1 497 ? 24.552 9.436 -23.387 1.00 58.88 497 ALA A N 1
ATOM 3931 C CA . ALA A 1 497 ? 24.711 9.771 -21.983 1.00 58.88 497 ALA A CA 1
ATOM 3932 C C . ALA A 1 497 ? 25.291 11.189 -21.869 1.00 58.88 497 ALA A C 1
ATOM 3934 O O . ALA A 1 497 ? 26.387 11.472 -22.356 1.00 58.88 497 ALA A O 1
ATOM 3935 N N . ALA A 1 498 ? 24.569 12.097 -21.210 1.00 53.22 498 ALA A N 1
ATOM 3936 C CA . ALA A 1 498 ? 25.070 13.441 -20.948 1.00 53.22 498 ALA A CA 1
ATOM 3937 C C . ALA A 1 498 ? 26.281 13.359 -20.002 1.00 53.22 498 ALA A C 1
ATOM 3939 O O . ALA A 1 498 ? 26.122 13.127 -18.802 1.00 53.22 498 ALA A O 1
ATOM 3940 N N . ARG A 1 499 ? 27.501 13.545 -20.521 1.00 45.84 499 ARG A N 1
ATOM 3941 C CA . ARG A 1 499 ? 28.687 13.696 -19.671 1.00 45.84 499 ARG A CA 1
ATOM 3942 C C . ARG A 1 499 ? 28.614 15.042 -18.958 1.00 45.84 499 ARG A C 1
ATOM 3944 O O . ARG A 1 499 ? 28.631 16.097 -19.586 1.00 45.84 499 ARG A O 1
ATOM 3951 N N . THR A 1 500 ? 28.580 15.009 -17.631 1.00 35.84 500 THR A N 1
ATOM 3952 C CA . THR A 1 500 ? 28.963 16.151 -16.800 1.00 35.84 500 THR A CA 1
ATOM 3953 C C . THR A 1 500 ? 30.398 16.537 -17.155 1.00 35.84 500 THR A C 1
ATOM 3955 O O . THR A 1 500 ? 31.322 15.772 -16.884 1.00 35.84 500 THR A O 1
ATOM 3958 N N . HIS A 1 501 ? 30.584 17.694 -17.794 1.00 31.80 501 HIS A N 1
ATOM 3959 C CA . HIS A 1 501 ? 31.900 18.265 -18.075 1.00 31.80 501 HIS A CA 1
ATOM 3960 C C . HIS A 1 501 ? 32.725 18.368 -16.782 1.00 31.80 501 HIS A C 1
ATOM 3962 O O . HIS A 1 501 ? 32.411 19.167 -15.902 1.00 31.80 501 HIS A O 1
ATOM 3968 N N . THR A 1 502 ? 33.802 17.592 -16.675 1.00 28.56 502 THR A N 1
ATOM 3969 C CA . THR A 1 502 ? 34.919 17.885 -15.773 1.00 28.56 502 THR A CA 1
ATOM 3970 C C . THR A 1 502 ? 35.897 18.804 -16.522 1.00 28.56 502 THR A C 1
ATOM 3972 O O . THR A 1 502 ? 36.435 18.391 -17.547 1.00 28.56 502 THR A O 1
ATOM 3975 N N . PRO A 1 503 ? 36.138 20.052 -16.073 1.00 33.91 503 PRO A N 1
ATOM 3976 C CA . PRO A 1 503 ? 36.797 21.070 -16.900 1.00 33.91 503 PRO A CA 1
ATOM 3977 C C . PRO A 1 503 ? 38.329 20.972 -17.041 1.00 33.91 503 PRO A C 1
ATOM 3979 O O . PRO A 1 503 ? 38.923 21.890 -17.587 1.00 33.91 503 PRO A O 1
ATOM 3982 N N . ASN A 1 504 ? 38.996 19.901 -16.594 1.00 32.31 504 ASN A N 1
ATOM 3983 C CA . ASN A 1 504 ? 40.467 19.870 -16.502 1.00 32.31 504 ASN A CA 1
ATOM 3984 C C . ASN A 1 504 ? 41.119 18.638 -17.155 1.00 32.31 504 ASN A C 1
ATOM 3986 O O . ASN A 1 504 ? 41.821 17.878 -16.487 1.00 32.31 504 ASN A O 1
ATOM 3990 N N . LYS A 1 505 ? 40.950 18.449 -18.467 1.00 31.77 505 LYS A N 1
ATOM 3991 C CA . LYS A 1 505 ? 41.918 17.669 -19.257 1.00 31.77 505 LYS A CA 1
ATOM 3992 C C . LYS A 1 505 ? 42.283 18.423 -20.529 1.00 31.77 505 LYS A C 1
ATOM 3994 O O . LYS A 1 505 ? 41.429 18.687 -21.364 1.00 31.77 505 LYS A O 1
ATOM 3999 N N . VAL A 1 506 ? 43.562 18.788 -20.594 1.00 34.47 506 VAL A N 1
ATOM 4000 C CA . VAL A 1 506 ? 44.249 19.385 -21.741 1.00 34.47 506 VAL A CA 1
ATOM 4001 C C . VAL A 1 506 ? 44.096 18.469 -22.957 1.00 34.47 506 VAL A C 1
ATOM 4003 O O . VAL A 1 506 ? 44.133 17.248 -22.812 1.00 34.47 506 VAL A O 1
ATOM 4006 N N . ASP A 1 507 ? 43.910 19.091 -24.120 1.00 32.19 507 ASP A N 1
ATOM 4007 C CA . ASP A 1 507 ? 43.678 18.498 -25.439 1.00 32.19 507 ASP A CA 1
ATOM 4008 C C . ASP A 1 507 ? 44.690 17.396 -25.820 1.00 32.19 507 ASP A C 1
ATOM 4010 O O . ASP A 1 507 ? 45.672 17.632 -26.524 1.00 32.19 507 ASP A O 1
ATOM 4014 N N . GLU A 1 508 ? 44.423 16.154 -25.420 1.00 30.19 508 GLU A N 1
ATOM 4015 C CA . GLU A 1 508 ? 44.860 14.976 -26.169 1.00 30.19 508 GLU A CA 1
ATOM 4016 C C . GLU A 1 508 ? 43.777 14.623 -27.200 1.00 30.19 508 GLU A C 1
ATOM 4018 O O . GLU A 1 508 ? 42.597 14.562 -26.843 1.00 30.19 508 GLU A O 1
ATOM 4023 N N . PRO A 1 509 ? 44.127 14.322 -28.467 1.00 33.19 509 PRO A N 1
ATOM 4024 C CA . PRO A 1 509 ? 43.183 13.897 -29.497 1.00 33.19 509 PRO A CA 1
ATOM 4025 C C . PRO A 1 509 ? 42.748 12.438 -29.274 1.00 33.19 509 PRO A C 1
ATOM 4027 O O . PRO A 1 509 ? 42.803 11.613 -30.183 1.00 33.19 509 PRO A O 1
ATOM 4030 N N . SER A 1 510 ? 42.330 12.100 -28.056 1.00 37.59 510 SER A N 1
ATOM 4031 C CA . SER A 1 510 ? 41.601 10.869 -27.785 1.00 37.59 510 SER A CA 1
ATOM 4032 C C . SER A 1 510 ? 40.172 11.071 -28.286 1.00 37.59 510 SER A C 1
ATOM 4034 O O . SER A 1 510 ? 39.491 12.019 -27.900 1.00 37.59 510 SER A O 1
ATOM 4036 N N . GLY A 1 511 ? 39.744 10.244 -29.241 1.00 43.97 511 GLY A N 1
ATOM 4037 C CA . GLY A 1 511 ? 38.427 10.360 -29.861 1.00 43.97 511 GLY A CA 1
ATOM 4038 C C . GLY A 1 511 ? 37.320 10.435 -28.809 1.00 43.97 511 GLY A C 1
ATOM 4039 O O . GLY A 1 511 ? 37.201 9.552 -27.962 1.00 43.97 511 GLY A O 1
ATOM 4040 N N . GLU A 1 512 ? 36.509 11.490 -28.863 1.00 48.31 512 GLU A N 1
ATOM 4041 C CA . GLU A 1 512 ? 35.295 11.636 -28.061 1.00 48.31 512 GLU A CA 1
ATOM 4042 C C . GLU A 1 512 ? 34.316 10.506 -28.418 1.00 48.31 512 GLU A C 1
ATOM 4044 O O . GLU A 1 512 ? 33.522 10.600 -29.353 1.00 48.31 512 GLU A O 1
ATOM 4049 N N . PHE A 1 513 ? 34.404 9.382 -27.709 1.00 52.09 513 PHE A N 1
ATOM 4050 C CA . PHE A 1 513 ? 33.425 8.309 -27.821 1.00 52.09 513 PHE A CA 1
ATOM 4051 C C . PHE A 1 513 ? 32.186 8.693 -27.005 1.00 52.09 513 PHE A C 1
ATOM 4053 O O . PHE A 1 513 ? 32.241 8.729 -25.773 1.00 52.09 513 PHE A O 1
ATOM 4060 N N . LEU A 1 514 ? 31.080 8.976 -27.701 1.00 58.19 514 LEU A N 1
ATOM 4061 C CA . LEU A 1 514 ? 29.744 9.064 -27.112 1.00 58.19 514 LEU A CA 1
ATOM 4062 C C . LEU A 1 514 ? 29.357 7.689 -26.551 1.00 58.19 514 LEU A C 1
ATOM 4064 O O . LEU A 1 514 ? 29.341 6.691 -27.271 1.00 58.19 514 LEU A O 1
ATOM 4068 N N . GLU A 1 515 ? 29.077 7.631 -25.252 1.00 64.56 515 GLU A N 1
ATOM 4069 C CA . GLU A 1 515 ? 28.561 6.434 -24.593 1.00 64.56 515 GLU A CA 1
ATOM 4070 C C . GLU A 1 515 ? 27.030 6.455 -24.689 1.00 64.56 515 GLU A C 1
ATOM 4072 O O . GLU A 1 515 ? 26.400 7.454 -24.337 1.00 64.56 515 GLU A O 1
ATOM 4077 N N . ILE A 1 516 ? 26.437 5.392 -25.240 1.00 70.56 516 ILE A N 1
ATOM 4078 C CA . ILE A 1 516 ? 24.981 5.279 -25.395 1.00 70.56 516 ILE A CA 1
ATOM 4079 C C . ILE A 1 516 ? 24.377 4.929 -24.038 1.00 70.56 516 ILE A C 1
ATOM 4081 O O . ILE A 1 516 ? 24.832 3.999 -23.372 1.00 70.56 516 ILE A O 1
ATOM 4085 N N . ASP A 1 517 ? 23.326 5.644 -23.650 1.00 76.06 517 ASP A N 1
ATOM 4086 C CA . ASP A 1 517 ? 22.561 5.326 -22.454 1.00 76.06 517 ASP A CA 1
ATOM 4087 C C . ASP A 1 517 ? 21.747 4.043 -22.684 1.00 76.06 517 ASP A C 1
ATOM 4089 O O . ASP A 1 517 ? 20.806 3.999 -23.483 1.00 76.06 517 ASP A O 1
ATOM 4093 N N . THR A 1 518 ? 22.118 2.984 -21.966 1.00 80.31 518 THR A N 1
ATOM 4094 C CA . THR A 1 518 ? 21.507 1.655 -22.080 1.00 80.31 518 THR A CA 1
ATOM 4095 C C . THR A 1 518 ? 20.019 1.649 -21.735 1.00 80.31 518 THR A C 1
ATOM 4097 O O . THR A 1 518 ? 19.272 0.853 -22.301 1.00 80.31 518 THR A O 1
ATOM 4100 N N . SER A 1 519 ? 19.559 2.557 -20.867 1.00 80.00 519 SER A N 1
ATOM 4101 C CA . SER A 1 519 ? 18.143 2.653 -20.495 1.00 80.00 519 SER A CA 1
ATOM 4102 C C . SER A 1 519 ? 17.329 3.336 -21.595 1.00 80.00 519 SER A C 1
ATOM 4104 O O . SER A 1 519 ? 16.242 2.872 -21.932 1.00 80.00 519 SER A O 1
ATOM 4106 N N . LYS A 1 520 ? 17.863 4.390 -22.231 1.00 83.19 520 LYS A N 1
ATOM 4107 C CA . LYS A 1 520 ? 17.215 4.997 -23.411 1.00 83.19 520 LYS A CA 1
ATOM 4108 C C . LYS A 1 520 ? 17.180 4.032 -24.596 1.00 83.19 520 LYS A C 1
ATOM 4110 O O . LYS A 1 520 ? 16.176 3.972 -25.302 1.00 83.19 520 LYS A O 1
ATOM 4115 N N . ALA A 1 521 ? 18.250 3.265 -24.803 1.00 82.38 521 ALA A N 1
ATOM 4116 C CA . ALA A 1 521 ? 18.283 2.231 -25.833 1.00 82.38 521 ALA A CA 1
ATOM 4117 C C . ALA A 1 521 ? 17.209 1.156 -25.587 1.00 82.38 521 ALA A C 1
ATOM 4119 O O . ALA A 1 521 ? 16.497 0.793 -26.517 1.00 82.38 521 ALA A O 1
ATOM 4120 N N . ALA A 1 522 ? 17.014 0.731 -24.333 1.00 85.06 522 ALA A N 1
ATOM 4121 C CA . ALA A 1 522 ? 15.941 -0.197 -23.979 1.00 85.06 522 ALA A CA 1
ATOM 4122 C C . ALA A 1 522 ? 14.539 0.388 -24.233 1.00 85.06 522 ALA A C 1
ATOM 4124 O O . ALA A 1 522 ? 13.664 -0.327 -24.712 1.00 85.06 522 ALA A O 1
ATOM 4125 N N . VAL A 1 523 ? 14.316 1.684 -23.974 1.00 86.88 523 VAL A N 1
ATOM 4126 C CA . VAL A 1 523 ? 13.044 2.349 -24.325 1.00 86.88 523 VAL A CA 1
ATOM 4127 C C . VAL A 1 523 ? 12.807 2.321 -25.837 1.00 86.88 523 VAL A C 1
ATOM 4129 O O . VAL A 1 523 ? 11.707 1.974 -26.255 1.00 86.88 523 VAL A O 1
ATOM 4132 N N . ARG A 1 524 ? 13.830 2.616 -26.656 1.00 87.75 524 ARG A N 1
ATOM 4133 C CA . ARG A 1 524 ? 13.733 2.487 -28.121 1.00 87.75 524 ARG A CA 1
ATOM 4134 C C . ARG A 1 524 ? 13.329 1.065 -28.502 1.00 87.75 524 ARG A C 1
ATOM 4136 O O . ARG A 1 524 ? 12.309 0.875 -29.149 1.00 87.75 524 ARG A O 1
ATOM 4143 N N . ASP A 1 525 ? 14.103 0.074 -28.068 1.00 85.62 525 ASP A N 1
ATOM 4144 C CA . ASP A 1 525 ? 13.908 -1.326 -28.451 1.00 85.62 525 ASP A CA 1
ATOM 4145 C C . ASP A 1 525 ? 12.520 -1.848 -28.035 1.00 85.62 525 ASP A C 1
ATOM 4147 O O . ASP A 1 525 ? 11.884 -2.577 -28.797 1.00 85.62 525 ASP A O 1
ATOM 4151 N N . TRP A 1 526 ? 12.002 -1.404 -26.883 1.00 91.06 526 TRP A N 1
ATOM 4152 C CA . TRP A 1 526 ? 10.626 -1.666 -26.455 1.00 91.06 526 TRP A CA 1
ATOM 4153 C C . TRP A 1 526 ? 9.579 -1.062 -27.405 1.00 91.06 526 TRP A C 1
ATOM 4155 O O . TRP A 1 526 ? 8.648 -1.767 -27.803 1.00 91.06 526 TRP A O 1
ATOM 4165 N N . LEU A 1 527 ? 9.736 0.209 -27.799 1.00 86.62 527 LEU A N 1
ATOM 4166 C CA . LEU A 1 527 ? 8.840 0.889 -28.747 1.00 86.62 527 LEU A CA 1
ATOM 4167 C C . LEU A 1 527 ? 8.858 0.225 -30.134 1.00 86.62 527 LEU A C 1
ATOM 4169 O O . LEU A 1 527 ? 7.826 0.155 -30.798 1.00 86.62 527 LEU A O 1
ATOM 4173 N N . GLU A 1 528 ? 10.005 -0.313 -30.561 1.00 82.88 528 GLU A N 1
ATOM 4174 C CA . GLU A 1 528 ? 10.127 -1.079 -31.812 1.00 82.88 528 GLU A CA 1
ATOM 4175 C C . GLU A 1 528 ? 9.584 -2.511 -31.715 1.00 82.88 528 GLU A C 1
ATOM 4177 O O . GLU A 1 528 ? 9.480 -3.210 -32.721 1.00 82.88 528 GLU A O 1
ATOM 4182 N N . GLY A 1 529 ? 9.261 -2.971 -30.509 1.00 82.62 529 GLY A N 1
ATOM 4183 C CA . GLY A 1 529 ? 8.782 -4.319 -30.256 1.00 82.62 529 GLY A CA 1
ATOM 4184 C C . GLY A 1 529 ? 9.839 -5.413 -30.247 1.00 82.62 529 GLY A C 1
ATOM 4185 O O . GLY A 1 529 ? 9.490 -6.590 -30.351 1.00 82.62 529 GLY A O 1
ATOM 4186 N N . ARG A 1 530 ? 11.109 -5.042 -30.076 1.00 83.94 530 ARG A N 1
ATOM 4187 C CA . ARG A 1 530 ? 12.209 -5.979 -29.831 1.00 83.94 530 ARG A CA 1
ATOM 4188 C C . ARG A 1 530 ? 12.132 -6.519 -28.400 1.00 83.94 530 ARG A C 1
ATOM 4190 O O . ARG A 1 530 ? 11.508 -5.928 -27.519 1.00 83.94 530 ARG A O 1
ATOM 4197 N N . GLN A 1 531 ? 12.779 -7.657 -28.156 1.00 83.44 531 GLN A N 1
ATOM 4198 C CA . GLN A 1 531 ? 12.876 -8.221 -26.812 1.00 83.44 531 GLN A CA 1
ATOM 4199 C C . GLN A 1 531 ? 13.846 -7.388 -25.962 1.00 83.44 531 GLN A C 1
ATOM 4201 O O . GLN A 1 531 ? 14.976 -7.130 -26.371 1.00 83.44 531 GLN A O 1
ATOM 4206 N N . VAL A 1 532 ? 13.410 -6.989 -24.768 1.00 88.44 532 VAL A N 1
ATOM 4207 C CA . VAL A 1 532 ? 14.161 -6.108 -23.862 1.00 88.44 532 VAL A CA 1
ATOM 4208 C C . VAL A 1 532 ? 14.225 -6.685 -22.460 1.00 88.44 532 VAL A C 1
ATOM 4210 O O . VAL A 1 532 ? 13.275 -7.297 -21.973 1.00 88.44 532 VAL A O 1
ATOM 4213 N N . ASN A 1 533 ? 15.352 -6.458 -21.784 1.00 84.38 533 ASN A N 1
ATOM 4214 C CA . ASN A 1 533 ? 15.482 -6.795 -20.374 1.00 84.38 533 ASN A CA 1
ATOM 4215 C C . ASN A 1 533 ? 14.586 -5.867 -19.541 1.00 84.38 533 ASN A C 1
ATOM 4217 O O . ASN A 1 533 ? 14.776 -4.649 -19.532 1.00 84.38 533 ASN A O 1
ATOM 4221 N N . LYS A 1 534 ? 13.645 -6.462 -18.801 1.00 84.88 534 LYS A N 1
ATOM 4222 C CA . LYS A 1 534 ? 12.674 -5.747 -17.968 1.00 84.88 534 LYS A CA 1
ATOM 4223 C C . LYS A 1 534 ? 13.310 -4.796 -16.946 1.00 84.88 534 LYS A C 1
ATOM 4225 O O . LYS A 1 534 ? 12.704 -3.770 -16.640 1.00 84.88 534 LYS A O 1
ATOM 4230 N N . GLU A 1 535 ? 14.517 -5.081 -16.453 1.00 84.00 535 GLU A N 1
ATOM 4231 C CA . GLU A 1 535 ? 15.204 -4.237 -15.462 1.00 84.00 535 GLU A CA 1
ATOM 4232 C C . GLU A 1 535 ? 15.660 -2.896 -16.051 1.00 84.00 535 GLU A C 1
ATOM 4234 O O . GLU A 1 535 ? 15.631 -1.873 -15.366 1.00 84.00 535 GLU A O 1
ATOM 4239 N N . LEU A 1 536 ? 15.999 -2.862 -17.345 1.00 85.44 536 LEU A N 1
ATOM 4240 C CA . LEU A 1 536 ? 16.401 -1.628 -18.031 1.00 85.44 536 LEU A CA 1
ATOM 4241 C C . LEU A 1 536 ? 15.224 -0.656 -18.228 1.00 85.44 536 LEU A C 1
ATOM 4243 O O . LEU A 1 536 ? 15.438 0.538 -18.420 1.00 85.44 536 LEU A O 1
ATOM 4247 N N . LEU A 1 537 ? 13.983 -1.145 -18.121 1.00 88.94 537 LEU A N 1
ATOM 4248 C CA . LEU A 1 537 ? 12.752 -0.348 -18.206 1.00 88.94 537 LEU A CA 1
ATOM 4249 C C . LEU A 1 537 ? 12.214 0.087 -16.833 1.00 88.94 537 LEU A C 1
ATOM 4251 O O . LEU A 1 537 ? 11.155 0.712 -16.741 1.00 88.94 537 LEU A O 1
ATOM 4255 N N . LYS A 1 538 ? 12.932 -0.205 -15.741 1.00 87.81 538 LYS A N 1
ATOM 4256 C CA . LYS A 1 538 ? 12.523 0.193 -14.385 1.00 87.81 538 LYS A CA 1
ATOM 4257 C C . LYS A 1 538 ? 12.364 1.708 -14.245 1.00 87.81 538 LYS A C 1
ATOM 4259 O O . LYS A 1 538 ? 11.427 2.162 -13.590 1.00 87.81 538 LYS A O 1
ATOM 4264 N N . GLY A 1 539 ? 13.237 2.486 -14.888 1.00 86.31 539 GLY A N 1
ATOM 4265 C CA . GLY A 1 539 ? 13.158 3.947 -14.862 1.00 86.31 539 GLY A CA 1
ATOM 4266 C C . GLY A 1 539 ? 11.856 4.483 -15.458 1.00 86.31 539 GLY A C 1
ATOM 4267 O O . GLY A 1 539 ? 11.221 5.361 -14.869 1.00 86.31 539 GLY A O 1
ATOM 4268 N N . LEU A 1 540 ? 11.406 3.878 -16.560 1.00 90.94 540 LEU A N 1
ATOM 4269 C CA . LEU A 1 540 ? 10.139 4.179 -17.216 1.00 90.94 540 LEU A CA 1
ATOM 4270 C C . LEU A 1 540 ? 8.952 3.830 -16.317 1.00 90.94 540 LEU A C 1
ATOM 4272 O O . LEU A 1 540 ? 8.083 4.679 -16.122 1.00 90.94 540 LEU A O 1
ATOM 4276 N N . ARG A 1 541 ? 8.940 2.640 -15.698 1.00 91.69 541 ARG A N 1
ATOM 4277 C CA . ARG A 1 541 ? 7.869 2.247 -14.758 1.00 91.69 541 ARG A CA 1
ATOM 4278 C C . ARG A 1 541 ? 7.743 3.229 -13.596 1.00 91.69 541 ARG A C 1
ATOM 4280 O O . ARG A 1 541 ? 6.643 3.681 -13.289 1.00 91.69 541 ARG A O 1
ATOM 4287 N N . LEU A 1 542 ? 8.866 3.600 -12.978 1.00 90.00 542 LEU A N 1
ATOM 4288 C CA . LEU A 1 542 ? 8.887 4.567 -11.878 1.00 90.00 542 LEU A CA 1
ATOM 4289 C C . LEU A 1 542 ? 8.459 5.967 -12.333 1.00 90.00 542 LEU A C 1
ATOM 4291 O O . LEU A 1 542 ? 7.770 6.662 -11.591 1.00 90.00 542 LEU A O 1
ATOM 4295 N N . GLY A 1 543 ? 8.831 6.372 -13.548 1.00 89.69 543 GLY A N 1
ATOM 4296 C CA . GLY A 1 543 ? 8.394 7.625 -14.162 1.00 89.69 543 GLY A CA 1
ATOM 4297 C C . GLY A 1 543 ? 6.887 7.689 -14.402 1.00 89.69 543 GLY A C 1
ATOM 4298 O O . GLY A 1 543 ? 6.243 8.659 -14.007 1.00 89.69 543 GLY A O 1
ATOM 4299 N N . ILE A 1 544 ? 6.314 6.634 -14.987 1.00 91.62 544 ILE A N 1
ATOM 4300 C CA . ILE A 1 544 ? 4.869 6.514 -15.235 1.00 91.62 544 ILE A CA 1
ATOM 4301 C C . ILE A 1 544 ? 4.103 6.437 -13.917 1.00 91.62 544 ILE A C 1
ATOM 4303 O O . ILE A 1 544 ? 3.109 7.138 -13.744 1.00 91.62 544 ILE A O 1
ATOM 4307 N N . SER A 1 545 ? 4.581 5.639 -12.959 1.00 91.25 545 SER A N 1
ATOM 4308 C CA . SER A 1 545 ? 4.014 5.580 -11.611 1.00 91.25 545 SER A CA 1
ATOM 4309 C C . SER A 1 545 ? 4.002 6.962 -10.960 1.00 91.25 545 SER A C 1
ATOM 4311 O O . SER A 1 545 ? 2.971 7.395 -10.448 1.00 91.25 545 SER A O 1
ATOM 4313 N N . TYR A 1 546 ? 5.116 7.695 -11.040 1.00 89.81 546 TYR A N 1
ATOM 4314 C CA . TYR A 1 546 ? 5.200 9.056 -10.522 1.00 89.81 546 TYR A CA 1
ATOM 4315 C C . TYR A 1 546 ? 4.149 9.961 -11.170 1.00 89.81 546 TYR A C 1
ATOM 4317 O O . TYR A 1 546 ? 3.398 10.623 -10.460 1.00 89.81 546 TYR A O 1
ATOM 4325 N N . LEU A 1 547 ? 4.056 9.960 -12.502 1.00 90.00 547 LEU A N 1
ATOM 4326 C CA . LEU A 1 547 ? 3.065 10.745 -13.234 1.00 90.00 547 LEU A CA 1
ATOM 4327 C C . LEU A 1 547 ? 1.631 10.402 -12.793 1.00 90.00 547 LEU A C 1
ATOM 4329 O O . LEU A 1 547 ? 0.859 11.294 -12.451 1.00 90.00 547 LEU A O 1
ATOM 4333 N N . CYS A 1 548 ? 1.287 9.114 -12.736 1.00 89.75 548 CYS A N 1
ATOM 4334 C CA . CYS A 1 548 ? -0.039 8.656 -12.314 1.00 89.75 548 CYS A CA 1
ATOM 4335 C C . CYS A 1 548 ? -0.353 9.065 -10.869 1.00 89.75 548 CYS A C 1
ATOM 4337 O O . CYS A 1 548 ? -1.500 9.379 -10.542 1.00 89.75 548 CYS A O 1
ATOM 4339 N N . ARG A 1 549 ? 0.664 9.098 -10.000 1.00 87.88 549 ARG A N 1
ATOM 4340 C CA . ARG A 1 549 ? 0.525 9.585 -8.629 1.00 87.88 549 ARG A CA 1
ATOM 4341 C C . ARG A 1 549 ? 0.215 11.077 -8.586 1.00 87.88 549 ARG A C 1
ATOM 4343 O O . ARG A 1 549 ? -0.657 11.452 -7.821 1.00 87.88 549 ARG A O 1
ATOM 4350 N N . GLU A 1 550 ? 0.874 11.914 -9.381 1.00 85.12 550 GLU A N 1
ATOM 4351 C CA . GLU A 1 550 ? 0.579 13.356 -9.384 1.00 85.12 550 GLU A CA 1
ATOM 4352 C C . GLU A 1 550 ? -0.793 13.668 -9.999 1.00 85.12 550 GLU A C 1
ATOM 4354 O O . GLU A 1 550 ? -1.483 14.567 -9.528 1.00 85.12 550 GLU A O 1
ATOM 4359 N N . LEU A 1 551 ? -1.211 12.916 -11.024 1.00 83.06 551 LEU A N 1
ATOM 4360 C CA . LEU A 1 551 ? -2.450 13.205 -11.748 1.00 83.06 551 LEU A CA 1
ATOM 4361 C C . LEU A 1 551 ? -3.708 12.622 -11.088 1.00 83.06 551 LEU A C 1
ATOM 4363 O O . LEU A 1 551 ? -4.734 13.295 -11.023 1.00 83.06 551 LEU A O 1
ATOM 4367 N N . ALA A 1 552 ? -3.667 11.360 -10.649 1.00 83.19 552 ALA A N 1
ATOM 4368 C CA . ALA A 1 552 ? -4.869 10.615 -10.255 1.00 83.19 552 ALA A CA 1
ATOM 4369 C C . ALA A 1 552 ? -4.797 9.982 -8.858 1.00 83.19 552 ALA A C 1
ATOM 4371 O O . ALA A 1 552 ? -5.844 9.664 -8.293 1.00 83.19 552 ALA A O 1
ATOM 4372 N N . GLN A 1 553 ? -3.590 9.798 -8.306 1.00 87.62 553 GLN A N 1
ATOM 4373 C CA . GLN A 1 553 ? -3.349 9.103 -7.035 1.00 87.62 553 GLN A CA 1
ATOM 4374 C C . GLN A 1 553 ? -4.148 7.781 -6.926 1.00 87.62 553 GLN A C 1
ATOM 4376 O O . GLN A 1 553 ? -5.001 7.643 -6.049 1.00 87.62 553 GLN A O 1
ATOM 4381 N N . PRO A 1 554 ? -3.915 6.794 -7.809 1.00 88.75 554 PRO A N 1
ATOM 4382 C CA . PRO A 1 554 ? -4.799 5.632 -7.935 1.00 88.75 554 PRO A CA 1
ATOM 4383 C C . PRO A 1 554 ? -4.871 4.756 -6.675 1.00 88.75 554 PRO A C 1
ATOM 4385 O O . PRO A 1 554 ? -5.914 4.187 -6.378 1.00 88.75 554 PRO A O 1
ATOM 4388 N N . CYS A 1 555 ? -3.789 4.695 -5.895 1.00 89.50 555 CYS A N 1
ATOM 4389 C CA . CYS A 1 555 ? -3.733 3.917 -4.655 1.00 89.50 555 CYS A CA 1
ATOM 4390 C C . CYS A 1 555 ? -4.359 4.640 -3.446 1.00 89.50 555 CYS A C 1
ATOM 4392 O O . CYS A 1 555 ? -4.468 4.050 -2.373 1.00 89.50 555 CYS A O 1
ATOM 4394 N N . ASN A 1 556 ? -4.749 5.910 -3.602 1.00 90.00 556 ASN A N 1
ATOM 4395 C CA . ASN A 1 556 ? -5.363 6.737 -2.566 1.00 90.00 556 ASN A CA 1
ATOM 4396 C C . ASN A 1 556 ? -6.891 6.613 -2.652 1.00 90.00 556 ASN A C 1
ATOM 4398 O O . ASN A 1 556 ? -7.525 7.167 -3.559 1.00 90.00 556 ASN A O 1
ATOM 4402 N N . LEU A 1 557 ? -7.489 5.908 -1.691 1.00 89.38 557 LEU A N 1
ATOM 4403 C CA . LEU A 1 557 ? -8.912 5.556 -1.696 1.00 89.38 557 LEU A CA 1
ATOM 4404 C C . LEU A 1 557 ? -9.752 6.670 -1.069 1.00 89.38 557 LEU A C 1
ATOM 4406 O O . LEU A 1 557 ? -10.309 6.522 0.015 1.00 89.38 557 LEU A O 1
ATOM 4410 N N . ILE A 1 558 ? -9.811 7.803 -1.773 1.00 86.62 558 ILE A N 1
ATOM 4411 C CA . ILE A 1 558 ? -10.659 8.952 -1.435 1.00 86.62 558 ILE A CA 1
ATOM 4412 C C . ILE A 1 558 ? -11.517 9.416 -2.610 1.00 86.62 558 ILE A C 1
ATOM 4414 O O . ILE A 1 558 ? -11.071 9.337 -3.763 1.00 86.62 558 ILE A O 1
ATOM 4418 N N . PRO A 1 559 ? -12.713 9.972 -2.348 1.00 83.38 559 PRO A N 1
ATOM 4419 C CA . PRO A 1 559 ? -13.517 10.612 -3.379 1.00 83.38 559 PRO A CA 1
ATOM 4420 C C . PRO A 1 559 ? -12.798 11.819 -3.995 1.00 83.38 559 PRO A C 1
ATOM 4422 O O . PRO A 1 559 ? -12.017 12.500 -3.341 1.00 83.38 559 PRO A O 1
ATOM 4425 N N . ARG A 1 560 ? -13.116 12.140 -5.255 1.00 74.56 560 ARG A N 1
ATOM 4426 C CA . ARG A 1 560 ? -12.448 13.215 -6.021 1.00 74.56 560 ARG A CA 1
ATOM 4427 C C . ARG A 1 560 ? -12.657 14.635 -5.467 1.00 74.56 560 ARG A C 1
ATOM 4429 O O . ARG A 1 560 ? -11.899 15.529 -5.813 1.00 74.56 560 ARG A O 1
ATOM 4436 N N . ASN A 1 561 ? -13.673 14.845 -4.629 1.00 76.38 561 ASN A N 1
ATOM 4437 C CA . ASN A 1 561 ? -14.126 16.174 -4.201 1.00 76.38 561 ASN A CA 1
ATOM 4438 C C . ASN A 1 561 ? -13.869 16.452 -2.711 1.00 76.38 561 ASN A C 1
ATOM 4440 O O . ASN A 1 561 ? -14.637 17.189 -2.094 1.00 76.38 561 ASN A O 1
ATOM 4444 N N . THR A 1 562 ? -12.847 15.838 -2.114 1.00 81.12 562 THR A N 1
ATOM 4445 C CA . THR A 1 562 ? -12.520 16.050 -0.697 1.00 81.12 562 THR A CA 1
ATOM 4446 C C . THR A 1 562 ? -11.315 16.970 -0.538 1.00 81.12 562 THR A C 1
ATOM 4448 O O . THR A 1 562 ? -10.470 17.087 -1.424 1.00 81.12 562 THR A O 1
ATOM 4451 N N . SER A 1 563 ? -11.245 17.688 0.585 1.00 79.00 563 SER A N 1
ATOM 4452 C CA . SER A 1 563 ? -10.202 18.701 0.805 1.00 79.00 563 SER A CA 1
ATOM 4453 C C . SER A 1 563 ? -8.857 18.132 1.252 1.00 79.00 563 SER A C 1
ATOM 4455 O O . SER A 1 563 ? -7.911 18.892 1.456 1.00 79.00 563 SER A O 1
ATOM 4457 N N . ARG A 1 564 ? -8.762 16.816 1.471 1.00 76.00 564 ARG A N 1
ATOM 4458 C CA . ARG A 1 564 ? -7.552 16.167 1.986 1.00 76.00 564 ARG A CA 1
ATOM 4459 C C . ARG A 1 564 ? -6.728 15.588 0.840 1.00 76.00 564 ARG A C 1
ATOM 4461 O O . ARG A 1 564 ? -7.215 14.784 0.060 1.00 76.00 564 ARG A O 1
ATOM 4468 N N . LEU A 1 565 ? -5.455 15.984 0.783 1.00 67.12 565 LEU A N 1
ATOM 4469 C CA . LEU A 1 565 ? -4.492 15.526 -0.231 1.00 67.12 565 LEU A CA 1
ATOM 4470 C C . LEU A 1 565 ? -3.773 14.224 0.155 1.00 67.12 565 LEU A C 1
ATOM 4472 O O . LEU A 1 565 ? -3.229 13.544 -0.711 1.00 67.12 565 LEU A O 1
ATOM 4476 N N . THR A 1 566 ? -3.770 13.881 1.446 1.00 77.69 566 THR A N 1
ATOM 4477 C CA . THR A 1 566 ? -3.123 12.677 1.977 1.00 77.69 566 THR A CA 1
ATOM 4478 C C . THR A 1 566 ? -4.171 11.848 2.709 1.00 77.69 566 THR A C 1
ATOM 4480 O O . THR A 1 566 ? -4.504 12.186 3.852 1.00 77.69 566 THR A O 1
ATOM 4483 N N . PRO A 1 567 ? -4.726 10.808 2.068 1.00 83.62 567 PRO A N 1
ATOM 4484 C CA . PRO A 1 567 ? -5.730 9.979 2.700 1.00 83.62 567 PRO A CA 1
ATOM 4485 C C . PRO A 1 567 ? -5.096 9.039 3.714 1.00 83.62 567 PRO A C 1
ATOM 4487 O O . PRO A 1 567 ? -3.920 8.675 3.624 1.00 83.62 567 PRO A O 1
ATOM 4490 N N . LEU A 1 568 ? -5.911 8.610 4.661 1.00 90.19 568 LEU A N 1
ATOM 4491 C CA . LEU A 1 568 ? -5.554 7.573 5.604 1.00 90.19 568 LEU A CA 1
ATOM 4492 C C . LEU A 1 568 ? -5.655 6.191 4.953 1.00 90.19 568 LEU A C 1
ATOM 4494 O O . LEU A 1 568 ? -4.782 5.355 5.168 1.00 90.19 568 LEU A O 1
ATOM 4498 N N . LEU A 1 569 ? -6.691 5.961 4.142 1.00 92.31 569 LEU A N 1
ATOM 4499 C CA . LEU A 1 569 ? -6.919 4.683 3.479 1.00 92.31 569 LEU A CA 1
ATOM 4500 C C . LEU A 1 569 ? -6.173 4.604 2.142 1.00 92.31 569 LEU A C 1
ATOM 4502 O O . LEU A 1 569 ? -6.403 5.406 1.230 1.00 92.31 569 LEU A O 1
ATOM 4506 N N . ARG A 1 570 ? -5.286 3.617 2.018 1.00 92.44 570 ARG A N 1
ATOM 4507 C CA . ARG A 1 570 ? -4.469 3.401 0.821 1.00 92.44 570 ARG A CA 1
ATOM 4508 C C . ARG A 1 570 ? -4.303 1.923 0.507 1.00 92.44 570 ARG A C 1
ATOM 4510 O O . ARG A 1 570 ? -4.327 1.079 1.398 1.00 92.44 570 ARG A O 1
ATOM 4517 N N . TRP A 1 571 ? -4.082 1.631 -0.763 1.00 91.50 571 TRP A N 1
ATOM 4518 C CA . TRP A 1 571 ? -3.598 0.333 -1.210 1.00 91.50 571 TRP A CA 1
ATOM 4519 C C . TRP A 1 571 ? -2.066 0.371 -1.305 1.00 91.50 571 TRP A C 1
ATOM 4521 O O . TRP A 1 571 ? -1.500 1.300 -1.884 1.00 91.50 571 TRP A O 1
ATOM 4531 N N . ASP A 1 572 ? -1.385 -0.590 -0.685 1.00 89.38 572 ASP A N 1
ATOM 4532 C CA . ASP A 1 572 ? 0.074 -0.629 -0.564 1.00 89.38 572 ASP A CA 1
ATOM 4533 C C . ASP A 1 572 ? 0.605 -2.022 -0.913 1.00 89.38 572 ASP A C 1
ATOM 4535 O O . ASP A 1 572 ? 0.793 -2.883 -0.055 1.00 89.38 572 ASP A O 1
ATOM 4539 N N . GLU A 1 573 ? 0.878 -2.219 -2.199 1.00 87.06 573 GLU A N 1
ATOM 4540 C CA . GLU A 1 573 ? 1.612 -3.361 -2.732 1.00 87.06 573 GLU A CA 1
ATOM 4541 C C . GLU A 1 573 ? 2.695 -2.846 -3.684 1.00 87.06 573 GLU A C 1
ATOM 4543 O O . GLU A 1 573 ? 2.496 -1.884 -4.427 1.00 87.06 573 GLU A O 1
ATOM 4548 N N . THR A 1 574 ? 3.877 -3.459 -3.633 1.00 86.19 574 THR A N 1
ATOM 4549 C CA . THR A 1 574 ? 4.976 -3.114 -4.538 1.00 86.19 574 THR A CA 1
ATOM 4550 C C . THR A 1 574 ? 5.118 -4.205 -5.584 1.00 86.19 574 THR A C 1
ATOM 4552 O O . THR A 1 574 ? 5.523 -5.318 -5.260 1.00 86.19 574 THR A O 1
ATOM 4555 N N . VAL A 1 575 ? 4.837 -3.866 -6.839 1.00 84.06 575 VAL A N 1
ATOM 4556 C CA . VAL A 1 575 ? 4.976 -4.768 -7.988 1.00 84.06 575 VAL A CA 1
ATOM 4557 C C . VAL A 1 575 ? 6.108 -4.246 -8.869 1.00 84.06 575 VAL A C 1
ATOM 4559 O O . VAL A 1 575 ? 6.112 -3.072 -9.242 1.00 84.06 575 VAL A O 1
ATOM 4562 N N . GLU A 1 576 ? 7.112 -5.088 -9.141 1.00 81.81 576 GLU A N 1
ATOM 4563 C CA . GLU A 1 576 ? 8.298 -4.741 -9.955 1.00 81.81 576 GLU A CA 1
ATOM 4564 C C . GLU A 1 576 ? 8.968 -3.407 -9.530 1.00 81.81 576 GLU A C 1
ATOM 4566 O O . GLU A 1 576 ? 9.432 -2.604 -10.341 1.00 81.81 576 GLU A O 1
ATOM 4571 N N . GLY A 1 577 ? 9.008 -3.145 -8.216 1.00 77.06 577 GLY A N 1
ATOM 4572 C CA . GLY A 1 577 ? 9.644 -1.962 -7.623 1.00 77.06 577 GLY A CA 1
ATOM 4573 C C . GLY A 1 577 ? 8.814 -0.672 -7.635 1.00 77.06 577 GLY A C 1
ATOM 4574 O O . GLY A 1 577 ? 9.330 0.364 -7.216 1.00 77.06 577 GLY A O 1
ATOM 4575 N N . SER A 1 578 ? 7.552 -0.715 -8.075 1.00 85.62 578 SER A N 1
ATOM 4576 C CA . SER A 1 578 ? 6.626 0.423 -8.084 1.00 85.62 578 SER A CA 1
ATOM 4577 C C . SER A 1 578 ? 5.421 0.190 -7.165 1.00 85.62 578 SER A C 1
ATOM 4579 O O . SER A 1 578 ? 4.872 -0.907 -7.129 1.00 85.62 578 SER A O 1
ATOM 4581 N N . LYS A 1 579 ? 4.969 1.241 -6.461 1.00 85.06 579 LYS A N 1
ATOM 4582 C CA . LYS A 1 579 ? 3.732 1.224 -5.648 1.00 85.06 579 LYS A CA 1
ATOM 4583 C C . LYS A 1 579 ? 2.447 1.339 -6.469 1.00 85.06 579 LYS A C 1
ATOM 4585 O O . LYS A 1 579 ? 1.362 1.106 -5.955 1.00 85.06 579 LYS A O 1
ATOM 4590 N N . ILE A 1 580 ? 2.561 1.783 -7.718 1.00 89.75 580 ILE A N 1
ATOM 4591 C CA . ILE A 1 580 ? 1.460 1.767 -8.683 1.00 89.75 580 ILE A CA 1
ATOM 4592 C C . ILE A 1 580 ? 1.836 0.692 -9.700 1.00 89.75 580 ILE A C 1
ATOM 4594 O O . ILE A 1 580 ? 2.888 0.842 -10.333 1.00 89.75 580 ILE A O 1
ATOM 4598 N N . PRO A 1 581 ? 1.053 -0.385 -9.845 1.00 89.88 581 PRO A N 1
ATOM 4599 C CA . PRO A 1 581 ? 1.395 -1.474 -10.745 1.00 89.88 581 PRO A CA 1
ATOM 4600 C C . PRO A 1 581 ? 1.302 -0.969 -12.187 1.00 89.88 581 PRO A C 1
ATOM 4602 O O . PRO A 1 581 ? 0.232 -0.580 -12.652 1.00 89.88 581 PRO A O 1
ATOM 4605 N N . VAL A 1 582 ? 2.440 -0.933 -12.882 1.00 92.12 582 VAL A N 1
ATOM 4606 C CA . VAL A 1 582 ? 2.561 -0.476 -14.274 1.00 92.12 582 VAL A CA 1
ATOM 4607 C C . VAL A 1 582 ? 3.062 -1.644 -15.112 1.00 92.12 582 VAL A C 1
ATOM 4609 O O . VAL A 1 582 ? 4.217 -2.038 -14.970 1.00 92.12 582 VAL A O 1
ATOM 4612 N N . SER A 1 583 ? 2.201 -2.177 -15.976 1.00 92.69 583 SER A N 1
ATOM 4613 C CA . SER A 1 583 ? 2.496 -3.319 -16.845 1.00 92.69 583 SER A CA 1
ATOM 4614 C C . SER A 1 583 ? 2.832 -2.824 -18.250 1.00 92.69 583 SER A C 1
ATOM 4616 O O . SER A 1 583 ? 1.978 -2.234 -18.916 1.00 92.69 583 SER A O 1
ATOM 4618 N N . LEU A 1 584 ? 4.055 -3.072 -18.719 1.00 92.62 584 LEU A N 1
ATOM 4619 C CA . LEU A 1 584 ? 4.495 -2.683 -20.061 1.00 92.62 584 LEU A CA 1
ATOM 4620 C C . LEU A 1 584 ? 4.103 -3.741 -21.108 1.00 92.62 584 LEU A C 1
ATOM 4622 O O . LEU A 1 584 ? 4.351 -4.937 -20.927 1.00 92.62 584 LEU A O 1
ATOM 4626 N N . GLU A 1 585 ? 3.517 -3.298 -22.223 1.00 92.25 585 GLU A N 1
ATOM 4627 C CA . GLU A 1 585 ? 3.077 -4.158 -23.329 1.00 92.25 585 GLU A CA 1
ATOM 4628 C C . GLU A 1 585 ? 4.210 -5.048 -23.868 1.00 92.25 585 GLU A C 1
ATOM 4630 O O . GLU A 1 585 ? 5.282 -4.565 -24.251 1.00 92.25 585 GLU A O 1
ATOM 4635 N N . GLY A 1 586 ? 3.952 -6.360 -23.920 1.00 85.94 586 GLY A N 1
ATOM 4636 C CA . GLY A 1 586 ? 4.886 -7.368 -24.430 1.00 85.94 586 GLY A CA 1
ATOM 4637 C C . GLY A 1 586 ? 6.075 -7.676 -23.512 1.00 85.94 586 GLY A C 1
ATOM 4638 O O . GLY A 1 586 ? 6.965 -8.412 -23.929 1.00 85.94 586 GLY A O 1
ATOM 4639 N N . VAL A 1 587 ? 6.102 -7.121 -22.293 1.00 88.94 587 VAL A N 1
ATOM 4640 C CA . VAL A 1 587 ? 7.173 -7.336 -21.302 1.00 88.94 587 VAL A CA 1
ATOM 4641 C C . VAL A 1 587 ? 6.619 -7.941 -20.013 1.00 88.94 587 VAL A C 1
ATOM 4643 O O . VAL A 1 587 ? 7.161 -8.929 -19.524 1.00 88.94 587 VAL A O 1
ATOM 4646 N N . ASP A 1 588 ? 5.540 -7.365 -19.479 1.00 88.75 588 ASP A N 1
ATOM 4647 C CA . ASP A 1 588 ? 4.998 -7.708 -18.163 1.00 88.75 588 ASP A CA 1
ATOM 4648 C C . ASP A 1 588 ? 3.654 -8.461 -18.272 1.00 88.75 588 ASP A C 1
ATOM 4650 O O . ASP A 1 588 ? 2.858 -8.214 -19.182 1.00 88.75 588 ASP A O 1
ATOM 4654 N N . ILE A 1 589 ? 3.395 -9.377 -17.327 1.00 84.31 589 ILE A N 1
ATOM 4655 C CA . ILE A 1 589 ? 2.156 -10.172 -17.232 1.00 84.31 589 ILE A CA 1
ATOM 4656 C C . ILE A 1 589 ? 1.603 -10.050 -15.802 1.00 84.31 589 ILE A C 1
ATOM 4658 O O . ILE A 1 589 ? 1.739 -10.962 -14.990 1.00 84.31 589 ILE A O 1
ATOM 4662 N N . PHE A 1 590 ? 1.025 -8.898 -15.462 1.00 88.00 590 PHE A N 1
ATOM 4663 C CA . PHE A 1 590 ? 0.293 -8.70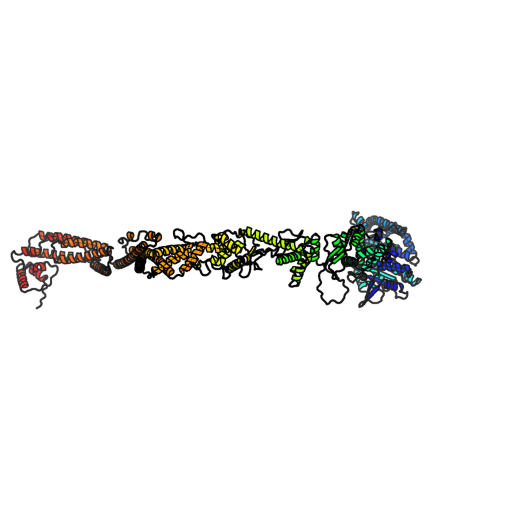0 -14.205 1.00 88.00 590 PHE A CA 1
ATOM 4664 C C . PHE A 1 590 ? -0.799 -7.631 -14.349 1.00 88.00 590 PHE A C 1
ATOM 4666 O O . PHE A 1 590 ? -0.826 -6.870 -15.319 1.00 88.00 590 PHE A O 1
ATOM 4673 N N . GLU A 1 591 ? -1.725 -7.586 -13.391 1.00 82.62 591 GLU A N 1
ATOM 4674 C CA . GLU A 1 591 ? -2.804 -6.595 -13.369 1.00 82.62 591 GLU A CA 1
ATOM 4675 C C . GLU A 1 591 ? -2.309 -5.220 -12.901 1.00 82.62 591 GLU A C 1
ATOM 4677 O O . GLU A 1 591 ? -1.583 -5.099 -11.917 1.00 82.62 591 GLU A O 1
ATOM 4682 N N . GLY A 1 592 ? -2.711 -4.163 -13.606 1.00 88.56 592 GLY A N 1
ATOM 4683 C CA . GLY A 1 592 ? -2.316 -2.791 -13.305 1.00 88.56 592 GLY A CA 1
ATOM 4684 C C . GLY A 1 592 ? -2.587 -1.846 -14.469 1.00 88.56 592 GLY A C 1
ATOM 4685 O O . GLY A 1 592 ? -3.361 -2.155 -15.377 1.00 88.56 592 GLY A O 1
ATOM 4686 N N . ILE A 1 593 ? -1.916 -0.695 -14.463 1.00 91.56 593 ILE A N 1
ATOM 4687 C CA . ILE A 1 593 ? -1.954 0.265 -15.567 1.00 91.56 593 ILE A CA 1
ATOM 4688 C C . ILE A 1 593 ? -1.213 -0.348 -16.754 1.00 91.56 593 ILE A C 1
ATOM 4690 O O . ILE A 1 593 ? 0.013 -0.477 -16.731 1.00 91.56 593 ILE A O 1
ATOM 4694 N N . LYS A 1 594 ? -1.963 -0.734 -17.789 1.00 91.69 594 LYS A N 1
ATOM 4695 C CA . LYS A 1 594 ? -1.408 -1.275 -19.032 1.00 91.69 594 LYS A CA 1
ATOM 4696 C C . LYS A 1 594 ? -0.864 -0.135 -19.884 1.00 91.69 594 LYS A C 1
ATOM 4698 O O . LYS A 1 594 ? -1.627 0.704 -20.355 1.00 91.69 594 LYS A O 1
ATOM 4703 N N . VAL A 1 595 ? 0.447 -0.121 -20.087 1.00 92.44 595 VAL A N 1
ATOM 4704 C CA . VAL A 1 595 ? 1.133 0.879 -20.907 1.00 92.44 595 VAL A CA 1
ATOM 4705 C C . VAL A 1 595 ? 1.418 0.281 -22.270 1.00 92.44 595 VAL A C 1
ATOM 4707 O O . VAL A 1 595 ? 2.137 -0.713 -22.385 1.00 92.44 595 VAL A O 1
ATOM 4710 N N . GLN A 1 596 ? 0.860 0.913 -23.293 1.00 91.12 596 GLN A N 1
ATOM 4711 C CA . GLN A 1 596 ? 1.012 0.503 -24.683 1.00 91.12 596 GLN A CA 1
ATOM 4712 C C . GLN A 1 596 ? 2.235 1.165 -25.318 1.00 91.12 596 GLN A C 1
ATOM 4714 O O . GLN A 1 596 ? 2.619 2.278 -24.943 1.00 91.12 596 GLN A O 1
ATOM 4719 N N . ARG A 1 597 ? 2.802 0.524 -26.343 1.00 88.94 597 ARG A N 1
ATOM 4720 C CA . ARG A 1 597 ? 3.888 1.088 -27.169 1.00 88.94 597 ARG A CA 1
ATOM 4721 C C . ARG A 1 597 ? 3.468 2.363 -27.902 1.00 88.94 597 ARG A C 1
ATOM 4723 O O . ARG A 1 597 ? 4.318 3.177 -28.242 1.00 88.94 597 ARG A O 1
ATOM 4730 N N . ALA A 1 598 ? 2.161 2.580 -28.056 1.00 84.75 598 ALA A N 1
ATOM 4731 C CA . ALA A 1 598 ? 1.579 3.833 -28.531 1.00 84.75 598 ALA A CA 1
ATOM 4732 C C . ALA A 1 598 ? 1.945 5.056 -27.666 1.00 84.75 598 ALA A C 1
ATOM 4734 O O . ALA A 1 598 ? 1.740 6.173 -28.114 1.00 84.75 598 ALA A O 1
ATOM 4735 N N . LEU A 1 599 ? 2.523 4.872 -26.467 1.00 85.62 599 LEU A N 1
ATOM 4736 C CA . LEU A 1 599 ? 3.105 5.965 -25.677 1.00 85.62 599 LEU A CA 1
ATOM 4737 C C . LEU A 1 599 ? 4.205 6.729 -26.444 1.00 85.62 599 LEU A C 1
ATOM 4739 O O . LEU A 1 599 ? 4.467 7.891 -26.137 1.00 85.62 599 LEU A O 1
ATOM 4743 N N . GLY A 1 600 ? 4.860 6.086 -27.418 1.00 84.62 600 GLY A N 1
ATOM 4744 C CA . GLY A 1 600 ? 5.814 6.736 -28.313 1.00 84.62 600 GLY A CA 1
ATOM 4745 C C . GLY A 1 600 ? 6.952 7.443 -27.573 1.00 84.62 600 GLY A C 1
ATOM 4746 O O . GLY A 1 600 ? 7.449 6.985 -26.536 1.00 84.62 600 GLY A O 1
ATOM 4747 N N . HIS A 1 601 ? 7.372 8.592 -28.098 1.00 84.75 601 HIS A N 1
ATOM 4748 C CA . HIS A 1 601 ? 8.498 9.352 -27.556 1.00 84.75 601 HIS A CA 1
ATOM 4749 C C . HIS A 1 601 ? 8.238 9.983 -26.178 1.00 84.75 601 HIS A C 1
ATOM 4751 O O . HIS A 1 601 ? 9.203 10.361 -25.505 1.00 84.75 601 HIS A O 1
ATOM 4757 N N . ALA A 1 602 ? 6.993 9.995 -25.685 1.00 83.19 602 ALA A N 1
ATOM 4758 C CA . ALA A 1 602 ? 6.683 10.385 -24.308 1.00 83.19 602 ALA A CA 1
ATOM 4759 C C . ALA A 1 602 ? 7.355 9.464 -23.266 1.00 83.19 602 ALA A C 1
ATOM 4761 O O . ALA A 1 602 ? 7.582 9.869 -22.122 1.00 83.19 602 ALA A O 1
ATOM 4762 N N . ALA A 1 603 ? 7.756 8.246 -23.652 1.00 87.19 603 ALA A N 1
ATOM 4763 C CA . ALA A 1 603 ? 8.477 7.320 -22.780 1.00 87.19 603 ALA A CA 1
ATOM 4764 C C . ALA A 1 603 ? 9.871 7.837 -22.359 1.00 87.19 603 ALA A C 1
ATOM 4766 O O . ALA A 1 603 ? 10.306 7.620 -21.223 1.00 87.19 603 ALA A O 1
ATOM 4767 N N . TYR A 1 604 ? 10.577 8.565 -23.229 1.00 85.25 604 TYR A N 1
ATOM 4768 C CA . TYR A 1 604 ? 11.926 9.058 -22.934 1.00 85.25 604 TYR A CA 1
ATOM 4769 C C . TYR A 1 604 ? 12.002 10.087 -21.795 1.00 85.25 604 TYR A C 1
ATOM 4771 O O . TYR A 1 604 ? 12.819 9.887 -20.886 1.00 85.25 604 TYR A O 1
ATOM 4779 N N . PRO A 1 605 ? 11.202 11.179 -21.781 1.00 80.88 605 PRO A N 1
ATOM 4780 C CA . PRO A 1 605 ? 11.212 12.108 -20.658 1.00 80.88 605 PRO A CA 1
ATOM 4781 C C . PRO A 1 605 ? 10.799 11.413 -19.357 1.00 80.88 605 PRO A C 1
ATOM 4783 O O . PRO A 1 605 ? 11.437 11.656 -18.330 1.00 80.88 605 PRO A O 1
ATOM 4786 N N . LEU A 1 606 ? 9.821 10.496 -19.401 1.00 86.56 606 LEU A N 1
ATOM 4787 C CA . LEU A 1 606 ? 9.333 9.760 -18.231 1.00 86.56 606 LEU A CA 1
ATOM 4788 C C . LEU A 1 606 ? 10.404 8.861 -17.599 1.00 86.56 606 LEU A C 1
ATOM 4790 O O . LEU A 1 606 ? 10.490 8.813 -16.371 1.00 86.56 606 LEU A O 1
ATOM 4794 N N . ASN A 1 607 ? 11.281 8.239 -18.395 1.00 88.19 607 ASN A N 1
ATOM 4795 C CA . ASN A 1 607 ? 12.314 7.316 -17.905 1.00 88.19 607 ASN A CA 1
ATOM 4796 C C . ASN A 1 607 ? 13.215 7.903 -16.796 1.00 88.19 607 ASN A C 1
ATOM 4798 O O . ASN A 1 607 ? 13.669 7.172 -15.918 1.00 88.19 607 ASN A O 1
ATOM 4802 N N . TYR A 1 608 ? 13.431 9.225 -16.775 1.00 82.19 608 TYR A N 1
ATOM 4803 C CA . TYR A 1 608 ? 14.314 9.895 -15.805 1.00 82.19 608 TYR A CA 1
ATOM 4804 C C . TYR A 1 608 ? 13.595 10.795 -14.798 1.00 82.19 608 TYR A C 1
ATOM 4806 O O . TYR A 1 608 ? 14.253 11.370 -13.927 1.00 82.19 608 TYR A O 1
ATOM 4814 N N . VAL A 1 609 ? 12.267 10.939 -14.874 1.00 84.62 609 VAL A N 1
ATOM 4815 C CA . VAL A 1 609 ? 11.504 11.827 -13.969 1.00 84.62 609 VAL A CA 1
ATOM 4816 C C . VAL A 1 609 ? 11.770 11.488 -12.503 1.00 84.62 609 VAL A C 1
ATOM 4818 O O . VAL A 1 609 ? 11.985 12.386 -11.686 1.00 84.62 609 VAL A O 1
ATOM 4821 N N . HIS A 1 610 ? 11.822 10.195 -12.180 1.00 79.94 610 HIS A N 1
ATOM 4822 C CA . HIS A 1 610 ? 12.004 9.706 -10.815 1.00 79.94 610 HIS A CA 1
ATOM 4823 C C . HIS A 1 610 ? 13.373 10.075 -10.200 1.00 79.94 610 HIS A C 1
ATOM 4825 O O . HIS A 1 610 ? 13.481 10.165 -8.977 1.00 79.94 610 HIS A O 1
ATOM 4831 N N . LEU A 1 611 ? 14.398 10.352 -11.021 1.00 80.38 611 LEU A N 1
ATOM 4832 C CA . LEU A 1 611 ? 15.738 10.759 -10.567 1.00 80.38 611 LEU A CA 1
ATOM 4833 C C . LEU A 1 611 ? 15.882 12.277 -10.380 1.00 80.38 611 LEU A C 1
ATOM 4835 O O . LEU A 1 611 ? 16.745 12.735 -9.629 1.00 80.38 611 LEU A O 1
ATOM 4839 N N . LYS A 1 612 ? 15.042 13.079 -11.042 1.00 80.00 612 LYS A N 1
ATOM 4840 C CA . LYS A 1 612 ? 15.109 14.548 -10.984 1.00 80.00 612 LYS A CA 1
ATOM 4841 C C . LYS A 1 612 ? 14.476 15.078 -9.695 1.00 80.00 612 LYS A C 1
ATOM 4843 O O . LYS A 1 612 ? 13.599 14.439 -9.116 1.00 80.00 612 LYS A O 1
ATOM 4848 N N . ARG A 1 613 ? 14.896 16.261 -9.226 1.00 76.06 613 ARG A N 1
ATOM 4849 C CA . ARG A 1 613 ? 14.365 16.941 -8.022 1.00 76.06 613 ARG A CA 1
ATOM 4850 C C . ARG A 1 613 ? 14.007 18.404 -8.331 1.00 76.06 613 ARG A C 1
ATOM 4852 O O . ARG A 1 613 ? 14.623 19.009 -9.206 1.00 76.06 613 ARG A O 1
ATOM 4859 N N . GLY A 1 614 ? 13.036 18.967 -7.607 1.00 80.06 614 GLY A N 1
ATOM 4860 C CA . GLY A 1 614 ? 12.617 20.374 -7.730 1.00 80.06 614 GLY A CA 1
ATOM 4861 C C . GLY A 1 614 ? 12.159 20.764 -9.143 1.00 80.06 614 GLY A C 1
ATOM 4862 O O . GLY A 1 614 ? 11.566 19.948 -9.847 1.00 80.06 614 GLY A O 1
ATOM 4863 N N . ARG A 1 615 ? 12.507 21.980 -9.589 1.00 74.94 615 ARG A N 1
ATOM 4864 C CA . ARG A 1 615 ? 12.120 22.538 -10.905 1.00 74.94 615 ARG A CA 1
ATOM 4865 C C . ARG A 1 615 ? 12.497 21.667 -12.107 1.00 74.94 615 ARG A C 1
ATOM 4867 O O . ARG A 1 615 ? 11.789 21.642 -13.105 1.00 74.94 615 ARG A O 1
ATOM 4874 N N . ALA A 1 616 ? 13.601 20.922 -12.022 1.00 70.94 616 ALA A N 1
ATOM 4875 C CA . ALA A 1 616 ? 14.011 20.016 -13.097 1.00 70.94 616 ALA A CA 1
ATOM 4876 C C . ALA A 1 616 ? 13.017 18.856 -13.290 1.00 70.94 616 ALA A C 1
ATOM 4878 O O . ALA A 1 616 ? 12.875 18.330 -14.396 1.00 70.94 616 ALA A O 1
ATOM 4879 N N . ARG A 1 617 ? 12.329 18.454 -12.214 1.00 79.81 617 ARG A N 1
ATOM 4880 C CA . ARG A 1 617 ? 11.266 17.449 -12.258 1.00 79.81 617 ARG A CA 1
ATOM 4881 C C . ARG A 1 617 ? 9.995 18.025 -12.875 1.00 79.81 617 ARG A C 1
ATOM 4883 O O . ARG A 1 617 ? 9.468 17.408 -13.791 1.00 79.81 617 ARG A O 1
ATOM 4890 N N . GLU A 1 618 ? 9.568 19.201 -12.420 1.00 80.19 618 GLU A N 1
ATOM 4891 C CA . GLU A 1 618 ? 8.394 19.916 -12.949 1.00 80.19 618 GLU A CA 1
ATOM 4892 C C . GLU A 1 618 ? 8.515 20.121 -14.460 1.00 80.19 618 GLU A C 1
ATOM 4894 O O . GLU A 1 618 ? 7.665 19.651 -15.204 1.00 80.19 618 GLU A O 1
ATOM 4899 N N . SER A 1 619 ? 9.650 20.645 -14.931 1.00 78.19 619 SER A N 1
ATOM 4900 C CA . SER A 1 619 ? 9.913 20.831 -16.364 1.00 78.19 619 SER A CA 1
ATOM 4901 C C . SER A 1 619 ? 9.885 19.520 -17.170 1.00 78.19 619 SER A C 1
ATOM 4903 O O . SER A 1 619 ? 9.500 19.514 -18.337 1.00 78.19 619 SER A O 1
ATOM 4905 N N . SER A 1 620 ? 10.260 18.388 -16.563 1.00 77.31 620 SER A N 1
ATOM 4906 C CA . SER A 1 620 ? 10.203 17.084 -17.246 1.00 77.31 620 SER A CA 1
ATOM 4907 C C . SER A 1 620 ? 8.782 16.537 -17.341 1.00 77.31 620 SER A C 1
ATOM 4909 O O . SER A 1 620 ? 8.454 15.884 -18.325 1.00 77.31 620 SER A O 1
ATOM 4911 N N . LEU A 1 621 ? 7.950 16.802 -16.332 1.00 81.94 621 LEU A N 1
ATOM 4912 C CA . LEU A 1 621 ? 6.530 16.460 -16.352 1.00 81.94 621 LEU A CA 1
ATOM 4913 C C . LEU A 1 621 ? 5.762 17.370 -17.309 1.00 81.94 621 LEU A C 1
ATOM 4915 O O . LEU A 1 621 ? 4.985 16.861 -18.101 1.00 81.94 621 LEU A O 1
ATOM 4919 N N . GLU A 1 622 ? 6.034 18.677 -17.309 1.00 82.81 622 GLU A N 1
ATOM 4920 C CA . GLU A 1 622 ? 5.477 19.620 -18.288 1.00 82.81 622 GLU A CA 1
ATOM 4921 C C . GLU A 1 622 ? 5.825 19.208 -19.719 1.00 82.81 622 GLU A C 1
ATOM 4923 O O . GLU A 1 622 ? 4.954 19.190 -20.580 1.00 82.81 622 GLU A O 1
ATOM 4928 N N . SER A 1 623 ? 7.076 18.806 -19.966 1.00 79.00 623 SER A N 1
ATOM 4929 C CA . SER A 1 623 ? 7.491 18.295 -21.275 1.00 79.00 623 SER A CA 1
ATOM 4930 C C . SER A 1 623 ? 6.796 16.984 -21.644 1.00 79.00 623 SER A C 1
ATOM 4932 O O . SER A 1 623 ? 6.506 16.780 -22.816 1.00 79.00 623 SER A O 1
ATOM 4934 N N . ALA A 1 624 ? 6.527 16.100 -20.679 1.00 80.00 624 ALA A N 1
ATOM 4935 C CA . ALA A 1 624 ? 5.776 14.875 -20.930 1.00 80.00 624 ALA A CA 1
ATOM 4936 C C . ALA A 1 624 ? 4.298 15.188 -21.237 1.00 80.00 624 ALA A C 1
ATOM 4938 O O . ALA A 1 624 ? 3.740 14.646 -22.181 1.00 80.00 624 ALA A O 1
ATOM 4939 N N . LEU A 1 625 ? 3.673 16.117 -20.512 1.00 82.44 625 LEU A N 1
ATOM 4940 C CA . LEU A 1 625 ? 2.267 16.503 -20.700 1.00 82.44 625 LEU A CA 1
ATOM 4941 C C . LEU A 1 625 ? 1.974 17.206 -22.039 1.00 82.44 625 LEU A C 1
ATOM 4943 O O . LEU A 1 625 ? 0.811 17.425 -22.357 1.00 82.44 625 LEU A O 1
ATOM 4947 N N . GLN A 1 626 ? 3.000 17.551 -22.823 1.00 82.62 626 GLN A N 1
ATOM 4948 C CA . GLN A 1 626 ? 2.840 18.043 -24.197 1.00 82.62 626 GLN A CA 1
ATOM 4949 C C . GLN A 1 626 ? 2.477 16.937 -25.200 1.00 82.62 626 GLN A C 1
ATOM 4951 O O . GLN A 1 626 ? 2.094 17.259 -26.320 1.00 82.62 626 GLN A O 1
ATOM 4956 N N . TYR A 1 627 ? 2.614 15.664 -24.816 1.00 82.44 627 TYR A N 1
ATOM 4957 C CA . TYR A 1 627 ? 2.276 14.511 -25.647 1.00 82.44 627 TYR A CA 1
ATOM 4958 C C . TYR A 1 627 ? 0.835 14.063 -25.373 1.00 82.44 627 TYR A C 1
ATOM 4960 O O . TYR A 1 627 ? 0.491 13.711 -24.238 1.00 82.44 627 TYR A O 1
ATOM 4968 N N . ASP A 1 628 ? -0.001 14.040 -26.412 1.00 83.56 628 ASP A N 1
ATOM 4969 C CA . ASP A 1 628 ? -1.412 13.639 -26.315 1.00 83.56 628 ASP A CA 1
ATOM 4970 C C . ASP A 1 628 ? -1.563 12.159 -25.913 1.00 83.56 628 ASP A C 1
ATOM 4972 O O . ASP A 1 628 ? -2.527 11.756 -25.254 1.00 83.56 628 ASP A O 1
ATOM 4976 N N . GLU A 1 629 ? -0.556 11.343 -26.220 1.00 84.12 629 GLU A N 1
ATOM 4977 C CA . GLU A 1 629 ? -0.479 9.921 -25.900 1.00 84.12 629 GLU A CA 1
ATOM 4978 C C . GLU A 1 629 ? -0.436 9.652 -24.389 1.00 84.12 629 GLU A C 1
ATOM 4980 O O . GLU A 1 629 ? -0.608 8.515 -23.961 1.00 84.12 629 GLU A O 1
ATOM 4985 N N . ILE A 1 630 ? -0.242 10.669 -23.545 1.00 87.94 630 ILE A N 1
ATOM 4986 C CA . ILE A 1 630 ? -0.253 10.507 -22.088 1.00 87.94 630 ILE A CA 1
ATOM 4987 C C . ILE A 1 630 ? -1.672 10.449 -21.513 1.00 87.94 630 ILE A C 1
ATOM 4989 O O . ILE A 1 630 ? -1.878 9.826 -20.467 1.00 87.94 630 ILE A O 1
ATOM 4993 N N . TYR A 1 631 ? -2.671 11.054 -22.162 1.00 87.19 631 TYR A N 1
ATOM 4994 C CA . TYR A 1 631 ? -3.996 11.220 -21.551 1.00 87.19 631 TYR A CA 1
ATOM 4995 C C . TYR A 1 631 ? -4.683 9.890 -21.211 1.00 87.19 631 TYR A C 1
ATOM 4997 O O . TYR A 1 631 ? -5.396 9.819 -20.209 1.00 87.19 631 TYR A O 1
ATOM 5005 N N . TYR A 1 632 ? -4.439 8.808 -21.962 1.00 91.25 632 TYR A N 1
ATOM 5006 C CA . TYR A 1 632 ? -5.014 7.499 -21.625 1.00 91.25 632 TYR A CA 1
ATOM 5007 C C . TYR A 1 632 ? -4.486 6.947 -20.291 1.00 91.25 632 TYR A C 1
ATOM 5009 O O . TYR A 1 632 ? -5.222 6.253 -19.593 1.00 91.25 632 TYR A O 1
ATOM 5017 N N . LEU A 1 633 ? -3.254 7.293 -19.890 1.00 91.12 633 LEU A N 1
ATOM 5018 C CA . LEU A 1 633 ? -2.685 6.874 -18.604 1.00 91.12 633 LEU A CA 1
ATOM 5019 C C . LEU A 1 633 ? -3.454 7.481 -17.428 1.00 91.12 633 LEU A C 1
ATOM 5021 O O . LEU A 1 633 ? -3.601 6.833 -16.393 1.00 91.12 633 LEU A O 1
ATOM 5025 N N . PHE A 1 634 ? -3.994 8.694 -17.591 1.00 88.38 634 PHE A N 1
ATOM 5026 C CA . PHE A 1 634 ? -4.872 9.298 -16.590 1.00 88.38 634 PHE A CA 1
ATOM 5027 C C . PHE A 1 634 ? -6.166 8.495 -16.424 1.00 88.38 634 PHE A C 1
ATOM 5029 O O . PHE A 1 634 ? -6.550 8.181 -15.297 1.00 88.38 634 PHE A O 1
ATOM 5036 N N . TYR A 1 635 ? -6.811 8.119 -17.533 1.00 90.44 635 TYR A N 1
ATOM 5037 C CA . TYR A 1 635 ? -8.020 7.293 -17.498 1.00 90.44 635 TYR A CA 1
ATOM 5038 C C . TYR A 1 635 ? -7.745 5.905 -16.914 1.00 90.44 635 TYR A C 1
ATOM 5040 O O . TYR A 1 635 ? -8.486 5.469 -16.040 1.00 90.44 635 TYR A O 1
ATOM 5048 N N . ALA A 1 636 ? -6.643 5.259 -17.301 1.00 90.69 636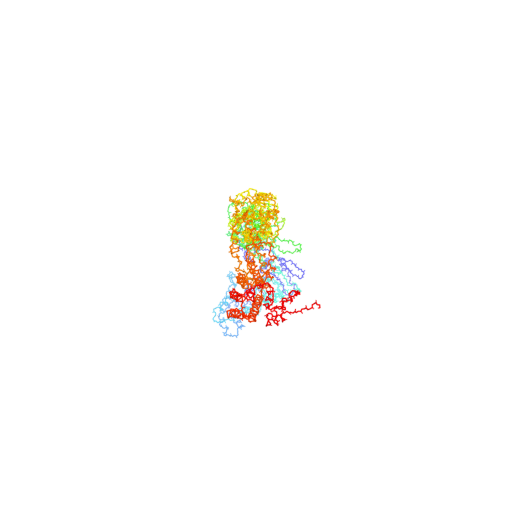 ALA A N 1
ATOM 5049 C CA . ALA A 1 636 ? -6.241 3.962 -16.760 1.00 90.69 636 ALA A CA 1
ATOM 5050 C C . ALA A 1 636 ? -5.931 4.025 -15.252 1.00 90.69 636 ALA A C 1
ATOM 5052 O O . ALA A 1 636 ? -6.258 3.105 -14.505 1.00 90.69 636 ALA A O 1
ATOM 5053 N N . ALA A 1 637 ? -5.338 5.124 -14.772 1.00 91.25 637 ALA A N 1
ATOM 5054 C CA . ALA A 1 637 ? -5.137 5.338 -13.342 1.00 91.25 637 ALA A CA 1
ATOM 5055 C C . ALA A 1 637 ? -6.471 5.535 -12.595 1.00 91.25 637 ALA A C 1
ATOM 5057 O O . ALA A 1 637 ? -6.637 5.013 -11.493 1.00 91.25 637 ALA A O 1
ATOM 5058 N N . GLN A 1 638 ? -7.439 6.247 -13.180 1.00 90.19 638 GLN A N 1
ATOM 5059 C CA . GLN A 1 638 ? -8.781 6.366 -12.596 1.00 90.19 638 GLN A CA 1
ATOM 5060 C C . GLN A 1 638 ? -9.516 5.022 -12.577 1.00 90.19 638 GLN A C 1
ATOM 5062 O O . GLN A 1 638 ? -10.093 4.669 -11.557 1.00 90.19 638 GLN A O 1
ATOM 5067 N N . GLU A 1 639 ? -9.434 4.242 -13.653 1.00 91.62 639 GLU A N 1
ATOM 5068 C CA . GLU A 1 639 ? -10.018 2.901 -13.719 1.00 91.62 639 GLU A CA 1
ATOM 5069 C C . GLU A 1 639 ? -9.415 1.975 -12.654 1.00 91.62 639 GLU A C 1
ATOM 5071 O O . GLU A 1 639 ? -10.143 1.275 -11.953 1.00 91.62 639 GLU A O 1
ATOM 5076 N N . LEU A 1 640 ? -8.092 2.022 -12.452 1.00 91.88 640 LEU A N 1
ATOM 5077 C CA . LEU A 1 640 ? -7.438 1.289 -11.367 1.00 91.88 640 LEU A CA 1
ATOM 5078 C C . LEU A 1 640 ? -7.986 1.709 -9.996 1.00 91.88 640 LEU A C 1
ATOM 5080 O O . LEU A 1 640 ? -8.257 0.850 -9.159 1.00 91.88 640 LEU A O 1
ATOM 5084 N N . LYS A 1 641 ? -8.176 3.012 -9.767 1.00 90.88 641 LYS A N 1
ATOM 5085 C CA . LYS A 1 641 ? -8.756 3.527 -8.521 1.00 90.88 641 LYS A CA 1
ATOM 5086 C C . LYS A 1 641 ? -10.177 3.012 -8.297 1.00 90.88 641 LYS A C 1
ATOM 5088 O O . LYS A 1 641 ? -10.489 2.560 -7.197 1.00 90.88 641 LYS A O 1
ATOM 5093 N N . ASP A 1 642 ? -11.013 3.054 -9.329 1.00 90.94 642 ASP A N 1
ATOM 5094 C CA . ASP A 1 642 ? -12.402 2.596 -9.274 1.00 90.94 642 ASP A CA 1
ATOM 5095 C C . ASP A 1 642 ? -12.470 1.072 -9.040 1.00 90.94 642 ASP A C 1
ATOM 5097 O O . ASP A 1 642 ? -13.253 0.604 -8.212 1.00 90.94 642 ASP A O 1
ATOM 5101 N N . ASN A 1 643 ? -11.575 0.300 -9.665 1.00 92.12 643 ASN A N 1
ATOM 5102 C CA . ASN A 1 643 ? -11.440 -1.143 -9.442 1.00 92.12 643 ASN A CA 1
ATOM 5103 C C . ASN A 1 643 ? -10.980 -1.472 -8.014 1.00 92.12 643 ASN A C 1
ATOM 5105 O O . ASN A 1 643 ? -11.539 -2.367 -7.377 1.00 92.12 643 ASN A O 1
ATOM 5109 N N . LEU A 1 644 ? -9.992 -0.743 -7.481 1.00 92.50 644 LEU A N 1
ATOM 5110 C CA . LEU A 1 644 ? -9.542 -0.903 -6.094 1.00 92.50 644 LEU A CA 1
ATOM 5111 C C . LEU A 1 644 ? -10.649 -0.537 -5.099 1.00 92.50 644 LEU A C 1
ATOM 5113 O O . LEU A 1 644 ? -10.814 -1.225 -4.092 1.00 92.50 644 LEU A O 1
ATOM 5117 N N . HIS A 1 645 ? -11.437 0.499 -5.392 1.00 91.25 645 HIS A N 1
ATOM 5118 C CA . HIS A 1 645 ? -12.598 0.876 -4.592 1.00 91.25 645 HIS A CA 1
ATOM 5119 C C . HIS A 1 645 ? -13.673 -0.219 -4.595 1.00 91.25 645 HIS A C 1
ATOM 5121 O O . HIS A 1 645 ? -14.137 -0.622 -3.532 1.00 91.25 645 HIS A O 1
ATOM 5127 N N . ALA A 1 646 ? -14.045 -0.733 -5.771 1.00 92.44 646 ALA A N 1
ATOM 5128 C CA . ALA A 1 646 ? -15.028 -1.808 -5.903 1.00 92.44 646 ALA A CA 1
ATOM 5129 C C . ALA A 1 646 ? -14.564 -3.103 -5.215 1.00 92.44 646 ALA A C 1
ATOM 5131 O O . ALA A 1 646 ? -15.358 -3.803 -4.584 1.00 92.44 646 ALA A O 1
ATOM 5132 N N . ARG A 1 647 ? -13.263 -3.408 -5.298 1.00 93.75 647 ARG A N 1
ATOM 5133 C CA . ARG A 1 647 ? -12.657 -4.535 -4.586 1.00 93.75 647 ARG A CA 1
ATOM 5134 C C . ARG A 1 647 ? -12.752 -4.354 -3.073 1.00 93.75 647 ARG A C 1
ATOM 5136 O O . ARG A 1 647 ? -13.216 -5.267 -2.399 1.00 93.75 647 ARG A O 1
ATOM 5143 N N . LEU A 1 648 ? -12.378 -3.183 -2.557 1.00 94.19 648 LEU A N 1
ATOM 5144 C CA . LEU A 1 648 ? -12.490 -2.875 -1.133 1.00 94.19 648 LEU A CA 1
ATOM 5145 C C . LEU A 1 648 ? -13.941 -2.978 -0.640 1.00 94.19 648 LEU A C 1
ATOM 5147 O O . LEU A 1 648 ? -14.186 -3.567 0.405 1.00 94.19 648 LEU A O 1
ATOM 5151 N N . GLU A 1 649 ? -14.901 -2.432 -1.387 1.00 94.31 649 GLU A N 1
ATOM 5152 C CA . GLU A 1 649 ? -16.329 -2.504 -1.054 1.00 94.31 649 GLU A CA 1
ATOM 5153 C C . GLU A 1 649 ? -16.824 -3.955 -0.974 1.00 94.31 649 GLU A C 1
ATOM 5155 O O . GLU A 1 649 ? -17.539 -4.322 -0.040 1.00 94.31 649 GLU A O 1
ATOM 5160 N N . LYS A 1 650 ? -16.387 -4.812 -1.905 1.00 93.94 650 LYS A N 1
ATOM 5161 C CA . LYS A 1 650 ? -16.696 -6.247 -1.888 1.00 93.94 650 LYS A CA 1
ATOM 5162 C C . LYS A 1 650 ? -16.062 -6.968 -0.693 1.00 93.94 650 LYS A C 1
ATOM 5164 O O . LYS A 1 650 ? -16.712 -7.832 -0.110 1.00 93.94 650 LYS A O 1
ATOM 5169 N N . GLU A 1 651 ? -14.818 -6.639 -0.347 1.00 93.94 651 GLU A N 1
ATOM 5170 C CA . GLU A 1 651 ? -14.092 -7.243 0.782 1.00 93.94 651 GLU A CA 1
ATOM 5171 C C . GLU A 1 651 ? -14.647 -6.784 2.146 1.00 93.94 651 GLU A C 1
ATOM 5173 O O . GLU A 1 651 ? -14.773 -7.600 3.058 1.00 93.94 651 GLU A O 1
ATOM 5178 N N . LEU A 1 652 ? -15.050 -5.512 2.279 1.00 92.50 652 LEU A N 1
ATOM 5179 C CA . LEU A 1 652 ? -15.710 -4.973 3.478 1.00 92.50 652 LEU A CA 1
ATOM 5180 C C . LEU A 1 652 ? -17.172 -5.427 3.616 1.00 92.50 652 LEU A C 1
ATOM 5182 O O . LEU A 1 652 ? -17.699 -5.464 4.727 1.00 92.50 652 LEU A O 1
ATOM 5186 N N . GLY A 1 653 ? -17.849 -5.724 2.504 1.00 92.38 653 GLY A N 1
ATOM 5187 C CA . GLY A 1 653 ? -19.283 -6.035 2.470 1.00 92.38 653 GLY A CA 1
ATOM 5188 C C . GLY A 1 653 ? -20.199 -4.814 2.633 1.00 92.38 653 GLY A C 1
ATOM 5189 O O . GLY A 1 653 ? -21.421 -4.961 2.609 1.00 92.38 653 GLY A O 1
ATOM 5190 N N . ILE A 1 654 ? -19.625 -3.617 2.779 1.00 94.25 654 ILE A N 1
ATOM 5191 C CA . ILE A 1 654 ? -20.321 -2.330 2.854 1.00 94.25 654 ILE A CA 1
ATOM 5192 C C . ILE A 1 654 ? -19.525 -1.250 2.100 1.00 94.25 654 ILE A C 1
ATOM 5194 O O . ILE A 1 654 ? -18.293 -1.334 2.036 1.00 94.25 654 ILE A O 1
ATOM 5198 N N . PRO A 1 655 ? -20.192 -0.210 1.564 1.00 94.50 655 PRO A N 1
ATOM 5199 C CA . PRO A 1 655 ? -19.510 0.918 0.937 1.00 94.50 655 PRO A CA 1
ATOM 5200 C C . PRO A 1 655 ? -18.522 1.604 1.901 1.00 94.50 655 PRO A C 1
ATOM 5202 O O . PRO A 1 655 ? -18.882 1.855 3.057 1.00 94.50 655 PRO A O 1
ATOM 5205 N N . PRO A 1 656 ? -17.293 1.945 1.466 1.00 93.31 656 PRO A N 1
ATOM 5206 C CA . PRO A 1 656 ? -16.285 2.558 2.337 1.00 93.31 656 PRO A CA 1
ATOM 5207 C C . PRO A 1 656 ? -16.706 3.900 2.964 1.00 93.31 656 PRO A C 1
ATOM 5209 O O . PRO A 1 656 ? -16.303 4.214 4.085 1.00 93.31 656 PRO A O 1
ATOM 5212 N N . ASP A 1 657 ? -17.536 4.687 2.275 1.00 92.62 657 ASP A N 1
ATOM 5213 C CA . ASP A 1 657 ? -18.098 5.935 2.802 1.00 92.62 657 ASP A CA 1
ATOM 5214 C C . ASP A 1 657 ? -19.128 5.688 3.913 1.00 92.62 657 ASP A C 1
ATOM 5216 O O . ASP A 1 657 ? -19.142 6.397 4.923 1.00 92.62 657 ASP A O 1
ATOM 5220 N N . GLU A 1 658 ? -19.957 4.656 3.761 1.00 94.62 658 GLU A N 1
ATOM 5221 C CA . GLU A 1 658 ? -20.881 4.200 4.798 1.00 94.62 658 GLU A CA 1
ATOM 5222 C C . GLU A 1 658 ? -20.132 3.607 5.998 1.00 94.62 658 GLU A C 1
ATOM 5224 O O . GLU A 1 658 ? -20.474 3.927 7.135 1.00 94.62 658 GLU A O 1
ATOM 5229 N N . PHE A 1 659 ? -19.066 2.832 5.773 1.00 94.94 659 PHE A N 1
ATOM 5230 C CA . PHE A 1 659 ? -18.183 2.340 6.836 1.00 94.94 659 PHE A CA 1
ATOM 5231 C C . PHE A 1 659 ? -17.582 3.490 7.655 1.00 94.94 659 PHE A C 1
ATOM 5233 O O . PHE A 1 659 ? -17.684 3.499 8.885 1.00 94.94 659 PHE A O 1
ATOM 5240 N N . ALA A 1 660 ? -17.024 4.503 6.982 1.00 94.06 660 ALA A N 1
ATOM 5241 C CA . ALA A 1 660 ? -16.476 5.692 7.632 1.00 94.06 660 ALA A CA 1
ATOM 5242 C C . ALA A 1 660 ? -17.543 6.457 8.437 1.00 94.06 660 ALA A C 1
ATOM 5244 O O . ALA A 1 660 ? -17.271 6.930 9.543 1.00 94.06 660 ALA A O 1
ATOM 5245 N N . TYR A 1 661 ? -18.768 6.557 7.910 1.00 93.81 661 TYR A N 1
ATOM 5246 C CA . TYR A 1 661 ? -19.894 7.175 8.607 1.00 93.81 661 TYR A CA 1
ATOM 5247 C C . TYR A 1 661 ? -20.308 6.394 9.862 1.00 93.81 661 TYR A C 1
ATOM 5249 O O . TYR A 1 661 ? -20.432 6.998 10.926 1.00 93.81 661 TYR A O 1
ATOM 5257 N N . ILE A 1 662 ? -20.496 5.073 9.768 1.00 93.81 662 ILE A N 1
ATOM 5258 C CA . ILE A 1 662 ? -20.939 4.230 10.892 1.00 93.81 662 ILE A CA 1
ATOM 5259 C C . ILE A 1 662 ? -19.902 4.253 12.023 1.00 93.81 662 ILE A C 1
ATOM 5261 O O . ILE A 1 662 ? -20.275 4.425 13.185 1.00 93.81 662 ILE A O 1
ATOM 5265 N N . LEU A 1 663 ? -18.607 4.160 11.692 1.00 93.88 663 LEU A N 1
ATOM 5266 C CA . LEU A 1 663 ? -17.529 4.287 12.677 1.00 93.88 663 LEU A CA 1
ATOM 5267 C C . LEU A 1 663 ? -17.543 5.644 13.376 1.00 93.88 663 LEU A C 1
ATOM 5269 O O . LEU A 1 663 ? -17.375 5.716 14.590 1.00 93.88 663 LEU A O 1
ATOM 5273 N N . PHE A 1 664 ? -17.759 6.724 12.625 1.00 92.50 664 PHE A N 1
ATOM 5274 C CA . PHE A 1 664 ? -17.809 8.058 13.207 1.00 92.50 664 PHE A CA 1
ATOM 5275 C C . PHE A 1 664 ? -19.035 8.260 14.098 1.00 92.50 664 PHE A C 1
ATOM 5277 O O . PHE A 1 664 ? -18.911 8.843 15.171 1.00 92.50 664 PHE A O 1
ATOM 5284 N N . VAL A 1 665 ? -20.206 7.752 13.698 1.00 90.56 665 VAL A N 1
ATOM 5285 C CA . VAL A 1 665 ? -21.405 7.758 14.551 1.00 90.56 665 VAL A CA 1
ATOM 5286 C C . VAL A 1 665 ? -21.119 7.018 15.850 1.00 90.56 665 VAL A C 1
ATOM 5288 O O . VAL A 1 665 ? -21.379 7.559 16.915 1.00 90.56 665 VAL A O 1
ATOM 5291 N N . LEU A 1 666 ? -20.519 5.831 15.787 1.00 90.62 666 LEU A N 1
ATOM 5292 C CA . LEU A 1 666 ? -20.147 5.091 16.988 1.00 90.62 666 LEU A CA 1
ATOM 5293 C C . LEU A 1 666 ? -19.158 5.868 17.870 1.00 90.62 666 LEU A C 1
ATOM 5295 O O . LEU A 1 666 ? -19.334 5.914 19.084 1.00 90.62 666 LEU A O 1
ATOM 5299 N N . LEU A 1 667 ? -18.155 6.515 17.269 1.00 91.31 667 LEU A N 1
ATOM 5300 C CA . LEU A 1 667 ? -17.197 7.350 17.993 1.00 91.31 667 LEU A CA 1
ATOM 5301 C C . LEU A 1 667 ? -17.881 8.536 18.700 1.00 91.31 667 LEU A C 1
ATOM 5303 O O . LEU A 1 667 ? -17.504 8.898 19.814 1.00 91.31 667 LEU A O 1
ATOM 5307 N N . MET A 1 668 ? -18.895 9.132 18.064 1.00 88.31 668 MET A N 1
ATOM 5308 C CA . MET A 1 668 ? -19.739 10.162 18.675 1.00 88.31 668 MET A CA 1
ATOM 5309 C C . MET A 1 668 ? -20.559 9.593 19.840 1.00 88.31 668 MET A C 1
ATOM 5311 O O . MET A 1 668 ? -20.639 10.243 20.876 1.00 88.31 668 MET A O 1
ATOM 5315 N N . GLU A 1 669 ? -21.141 8.396 19.696 1.00 86.88 669 GLU A N 1
ATOM 5316 C CA . GLU A 1 669 ? -21.943 7.751 20.749 1.00 86.88 669 GLU A CA 1
ATOM 5317 C C . GLU A 1 669 ? -21.135 7.459 22.015 1.00 86.88 669 GLU A C 1
ATOM 5319 O O . GLU A 1 669 ? -21.647 7.665 23.110 1.00 86.88 669 GLU A O 1
ATOM 5324 N N . VAL A 1 670 ? -19.866 7.057 21.882 1.00 87.69 670 VAL A N 1
ATOM 5325 C CA . VAL A 1 670 ? -18.975 6.834 23.038 1.00 87.69 670 VAL A CA 1
ATOM 5326 C C . VAL A 1 670 ? -18.348 8.126 23.586 1.00 87.69 670 VAL A C 1
ATOM 5328 O O . VAL A 1 670 ? -17.506 8.076 24.480 1.00 87.69 670 VAL A O 1
ATOM 5331 N N . GLY A 1 671 ? -18.726 9.296 23.058 1.00 84.69 671 GLY A N 1
ATOM 5332 C CA . GLY A 1 671 ? -18.272 10.601 23.547 1.00 84.69 671 GLY A CA 1
ATOM 5333 C C . GLY A 1 671 ? -16.880 11.037 23.070 1.00 84.69 671 GLY A C 1
ATOM 5334 O O . GLY A 1 671 ? -16.339 12.008 23.589 1.00 84.69 671 GLY A O 1
ATOM 5335 N N . GLN A 1 672 ? -16.294 10.371 22.068 1.00 86.44 672 GLN A N 1
ATOM 5336 C CA . GLN A 1 672 ? -14.959 10.683 21.524 1.00 86.44 672 GLN A CA 1
ATOM 5337 C C . GLN A 1 672 ? -15.007 11.366 20.144 1.00 86.44 672 GLN A C 1
ATOM 5339 O O . GLN A 1 672 ? -14.012 11.404 19.414 1.00 86.44 672 GLN A O 1
ATOM 5344 N N . GLY A 1 673 ? -16.155 11.924 19.767 1.00 76.00 673 GLY A N 1
ATOM 5345 C CA . GLY A 1 673 ? -16.384 12.559 18.469 1.00 76.00 673 GLY A CA 1
ATOM 5346 C C . GLY A 1 673 ? -15.513 13.783 18.162 1.00 76.00 673 GLY A C 1
ATOM 5347 O O . GLY A 1 673 ? -15.145 14.014 17.007 1.00 76.00 673 GLY A O 1
ATOM 5348 N N . GLY A 1 674 ? -15.133 14.536 19.196 1.00 75.62 674 GLY A N 1
ATOM 5349 C CA . GLY A 1 674 ? -14.331 15.747 19.086 1.00 75.62 674 GLY A CA 1
ATOM 5350 C C . GLY A 1 674 ? -15.137 16.983 18.664 1.00 75.62 674 GLY A C 1
ATOM 5351 O O . GLY A 1 674 ? -16.204 16.908 18.044 1.00 75.62 674 GLY A O 1
ATOM 5352 N N . ARG A 1 675 ? -14.557 18.160 18.939 1.00 70.56 675 ARG A N 1
ATOM 5353 C CA . ARG A 1 675 ? -15.191 19.481 18.748 1.00 70.56 675 ARG A CA 1
ATOM 5354 C C . ARG A 1 675 ? -15.484 19.862 17.293 1.00 70.56 675 ARG A C 1
ATOM 5356 O O . ARG A 1 675 ? -16.317 20.726 17.049 1.00 70.56 675 ARG A O 1
ATOM 5363 N N . GLU A 1 676 ? -14.814 19.234 16.330 1.00 68.75 676 GLU A N 1
ATOM 5364 C CA . GLU A 1 676 ? -14.933 19.543 14.893 1.00 68.75 676 GLU A CA 1
ATOM 5365 C C . GLU A 1 676 ? -16.017 18.714 14.173 1.00 68.75 676 GLU A C 1
ATOM 5367 O O . GLU A 1 676 ? -16.060 18.661 12.940 1.00 68.75 676 GLU A O 1
ATOM 5372 N N . SER A 1 677 ? -16.883 18.031 14.924 1.00 76.00 677 SER A N 1
ATOM 5373 C CA . SER A 1 677 ? -17.943 17.184 14.375 1.00 76.00 677 SER A CA 1
ATOM 5374 C C . SER A 1 677 ? -19.062 17.999 13.691 1.00 76.00 677 SER A C 1
ATOM 5376 O O . SER A 1 677 ? -19.373 19.117 14.107 1.00 76.00 677 SER A O 1
ATOM 5378 N N . PRO A 1 678 ? -19.707 17.478 12.626 1.00 81.69 678 PRO A N 1
ATOM 5379 C CA . PRO A 1 678 ? -20.793 18.191 11.954 1.00 81.69 678 PRO A CA 1
ATOM 5380 C C . PRO A 1 678 ? -22.008 18.385 12.875 1.00 81.69 678 PRO A C 1
ATOM 5382 O O . PRO A 1 678 ? -22.512 17.413 13.441 1.00 81.69 678 PRO A O 1
ATOM 5385 N N . ILE A 1 679 ? -22.566 19.604 12.923 1.00 78.88 679 ILE A N 1
ATOM 5386 C CA . ILE A 1 679 ? -23.767 19.954 13.721 1.00 78.88 679 ILE A CA 1
ATOM 5387 C C . ILE A 1 679 ? -24.940 18.991 13.454 1.00 78.88 679 ILE A C 1
ATOM 5389 O O . ILE A 1 679 ? -25.682 18.619 14.359 1.00 78.88 679 ILE A O 1
ATOM 5393 N N . LEU A 1 680 ? -25.091 18.548 12.200 1.00 79.62 680 LEU A N 1
ATOM 5394 C CA . LEU A 1 680 ? -26.115 17.579 11.790 1.00 79.62 680 LEU A CA 1
ATOM 5395 C C . LEU A 1 680 ? -26.048 16.260 12.579 1.00 79.62 680 LEU A C 1
ATOM 5397 O O . LEU A 1 680 ? -27.100 15.703 12.872 1.00 79.62 680 LEU A O 1
ATOM 5401 N N . ILE A 1 681 ? -24.846 15.785 12.924 1.00 80.44 681 ILE A N 1
ATOM 5402 C CA . ILE A 1 681 ? -24.626 14.535 13.670 1.00 80.44 681 ILE A CA 1
ATOM 5403 C C . ILE A 1 681 ? -24.652 14.796 15.182 1.00 80.44 681 ILE A C 1
ATOM 5405 O O . ILE A 1 681 ? -25.233 14.007 15.928 1.00 80.44 681 ILE A O 1
ATOM 5409 N N . GLN A 1 682 ? -24.098 15.929 15.632 1.00 75.69 682 GLN A N 1
ATOM 5410 C CA . GLN A 1 682 ? -24.122 16.336 17.045 1.00 75.69 682 GLN A CA 1
ATOM 5411 C C . GLN A 1 682 ? -25.546 16.389 17.613 1.00 75.69 682 GLN A C 1
ATOM 5413 O O . GLN A 1 682 ? -25.772 15.979 18.743 1.00 75.69 682 GLN A O 1
ATOM 5418 N N . ASN A 1 683 ? -26.526 16.828 16.818 1.00 71.06 683 ASN A N 1
ATOM 5419 C CA . ASN A 1 683 ? -27.924 16.902 17.254 1.00 71.06 683 ASN A CA 1
ATOM 5420 C C . ASN A 1 683 ? -28.600 15.528 17.435 1.00 71.06 683 ASN A C 1
ATOM 5422 O O . ASN A 1 683 ? -29.688 15.453 18.011 1.00 71.06 683 ASN A O 1
ATOM 5426 N N . THR A 1 684 ? -28.009 14.452 16.908 1.00 69.19 684 THR A N 1
ATOM 5427 C CA . THR A 1 684 ? -28.570 13.092 16.966 1.00 69.19 684 THR A CA 1
ATOM 5428 C C . THR A 1 684 ? -27.907 12.183 17.995 1.00 69.19 684 THR A C 1
ATOM 5430 O O . THR A 1 684 ? -28.588 11.297 18.512 1.00 69.19 684 THR A O 1
ATOM 5433 N N . CYS A 1 685 ? -26.631 12.403 18.307 1.00 69.19 685 CYS A N 1
ATOM 5434 C CA . CYS A 1 685 ? -25.874 11.607 19.275 1.00 69.19 685 CYS A CA 1
ATOM 5435 C C . CYS A 1 685 ? -25.922 12.245 20.672 1.00 69.19 685 CYS A C 1
ATOM 5437 O O . CYS A 1 685 ? -26.125 13.452 20.813 1.00 69.19 685 CYS A O 1
ATOM 5439 N N . LEU A 1 686 ? -25.758 11.433 21.717 1.00 64.31 686 LEU A N 1
ATOM 5440 C CA . LEU A 1 686 ? -25.637 11.927 23.091 1.00 64.31 686 LEU A CA 1
ATOM 5441 C C . LEU A 1 686 ? -24.278 12.647 23.233 1.00 64.31 686 LEU A C 1
ATOM 5443 O O . LEU A 1 686 ? -23.260 12.128 22.793 1.00 64.31 686 LEU A O 1
ATOM 5447 N N . GLY A 1 687 ? -24.269 13.884 23.742 1.00 58.88 687 GLY A N 1
ATOM 5448 C CA . GLY A 1 687 ? -23.083 14.758 23.733 1.00 58.88 687 GLY A CA 1
ATOM 5449 C C . GLY A 1 687 ? -21.920 14.306 24.636 1.00 58.88 687 GLY A C 1
ATOM 5450 O O . GLY A 1 687 ? -22.081 13.450 25.499 1.00 58.88 687 GLY A O 1
ATOM 5451 N N . GLU A 1 688 ? -20.758 14.960 24.486 1.00 58.69 688 GLU A N 1
ATOM 5452 C CA . GLU A 1 688 ? -19.445 14.620 25.091 1.00 58.69 688 GLU A CA 1
ATOM 5453 C C . GLU A 1 688 ? -19.379 14.603 26.642 1.00 58.69 688 GLU A C 1
ATOM 5455 O O . GLU A 1 688 ? -18.330 14.308 27.205 1.00 58.69 688 GLU A O 1
ATOM 5460 N N . SER A 1 689 ? -20.457 14.933 27.364 1.00 63.62 689 SER A N 1
ATOM 5461 C CA . SER A 1 689 ? -20.435 15.124 28.831 1.00 63.62 689 SER A CA 1
ATOM 5462 C C . SER A 1 689 ? -21.110 14.001 29.635 1.00 63.62 689 SER A C 1
ATOM 5464 O O . SER A 1 689 ? -21.173 14.057 30.872 1.00 63.62 689 SER A O 1
ATOM 5466 N N . MET A 1 690 ? -21.615 12.967 28.962 1.00 75.94 690 MET A N 1
ATOM 5467 C CA . MET A 1 690 ? -22.287 11.851 29.628 1.00 75.94 690 MET A CA 1
ATOM 5468 C C . MET A 1 690 ? -21.285 10.776 30.044 1.00 75.94 690 MET A C 1
ATOM 5470 O O . MET A 1 690 ? -20.426 10.370 29.264 1.00 75.94 690 MET A O 1
ATOM 5474 N N . ALA A 1 691 ? -21.409 10.315 31.283 1.00 85.25 691 ALA A N 1
ATOM 5475 C CA . ALA A 1 691 ? -20.666 9.173 31.799 1.00 85.25 691 ALA A CA 1
ATOM 5476 C C . ALA A 1 691 ? -21.658 8.094 32.229 1.00 85.25 691 ALA A C 1
ATOM 5478 O O . ALA A 1 691 ? -22.836 8.387 32.427 1.00 85.25 691 ALA A O 1
ATOM 5479 N N . TYR A 1 692 ? -21.186 6.864 32.385 1.00 90.31 692 TYR A N 1
ATOM 5480 C CA . TYR A 1 692 ? -21.941 5.842 33.109 1.00 90.31 692 TYR A CA 1
ATOM 5481 C C . TYR A 1 692 ? -22.164 6.254 34.583 1.00 90.31 692 TYR A C 1
ATOM 5483 O O . TYR A 1 692 ? -21.469 7.148 35.075 1.00 90.31 692 TYR A O 1
ATOM 5491 N N . PRO A 1 693 ? -23.124 5.628 35.293 1.00 88.88 693 PRO A N 1
ATOM 5492 C CA . PRO A 1 693 ? -23.303 5.817 36.736 1.00 88.88 693 PRO A CA 1
ATOM 5493 C C . PRO A 1 693 ? -21.998 5.589 37.506 1.00 88.88 693 PRO A C 1
ATOM 5495 O O . PRO A 1 693 ? -21.197 4.746 37.098 1.00 88.88 693 PRO A O 1
ATOM 5498 N N . GLU A 1 694 ? -21.792 6.296 38.621 1.00 86.75 694 GLU A N 1
ATOM 5499 C CA . GLU A 1 694 ? -20.522 6.300 39.370 1.00 86.75 694 GLU A CA 1
ATOM 5500 C C . GLU A 1 694 ? -20.058 4.885 39.748 1.00 86.75 694 GLU A C 1
ATOM 5502 O O . GLU A 1 694 ? -18.883 4.557 39.587 1.00 86.75 694 GLU A O 1
ATOM 5507 N N . ASP A 1 695 ? -20.996 4.018 40.142 1.00 83.25 695 ASP A N 1
ATOM 5508 C CA . ASP A 1 695 ? -20.730 2.634 40.569 1.00 83.25 695 ASP A CA 1
ATOM 5509 C C . ASP A 1 695 ? -20.124 1.755 39.465 1.00 83.25 695 ASP A C 1
ATOM 5511 O O . ASP A 1 695 ? -19.481 0.743 39.746 1.00 83.25 695 ASP A O 1
ATOM 5515 N N . ILE A 1 696 ? -20.338 2.123 38.201 1.00 88.38 696 ILE A N 1
ATOM 5516 C CA . ILE A 1 696 ? -19.876 1.366 37.037 1.00 88.38 696 ILE A CA 1
ATOM 5517 C C . ILE A 1 696 ? -19.156 2.248 36.013 1.00 88.38 696 ILE A C 1
ATOM 5519 O O . ILE A 1 696 ? -19.001 1.853 34.856 1.00 88.38 696 ILE A O 1
ATOM 5523 N N . ALA A 1 697 ? -18.699 3.434 36.419 1.00 86.38 697 ALA A N 1
ATOM 5524 C CA . ALA A 1 697 ? -18.013 4.373 35.535 1.00 86.38 697 ALA A CA 1
ATOM 5525 C C . ALA A 1 697 ? -16.783 3.729 34.869 1.00 86.38 697 ALA A C 1
ATOM 5527 O O . ALA A 1 697 ? -16.511 3.975 33.697 1.00 86.38 697 ALA A O 1
ATOM 5528 N N . GLY A 1 698 ? -16.097 2.825 35.582 1.00 84.94 698 GLY A N 1
ATOM 5529 C CA . GLY A 1 698 ? -14.963 2.053 35.061 1.00 84.94 698 GLY A CA 1
ATOM 5530 C C . GLY A 1 698 ? -15.306 1.018 33.979 1.00 84.94 698 GLY A C 1
ATOM 5531 O O . GLY A 1 698 ? -14.393 0.500 33.347 1.00 84.94 698 GLY A O 1
ATOM 5532 N N . LEU A 1 699 ? -16.589 0.713 33.745 1.00 86.75 699 LEU A N 1
ATOM 5533 C CA . LEU A 1 699 ? -17.039 -0.181 32.666 1.00 86.75 699 LEU A CA 1
ATOM 5534 C C . LEU A 1 699 ? -17.335 0.563 31.356 1.00 86.75 699 LEU A C 1
ATOM 5536 O O . LEU A 1 699 ? -17.667 -0.077 30.354 1.00 86.75 699 LEU A O 1
ATOM 5540 N N . GLN A 1 700 ? -17.269 1.899 31.354 1.00 88.81 700 GLN A N 1
ATOM 5541 C CA . GLN A 1 700 ? -17.452 2.687 30.143 1.00 88.81 700 GLN A CA 1
ATOM 5542 C C . GLN A 1 700 ? -16.262 2.469 29.206 1.00 88.81 700 GLN A C 1
ATOM 5544 O O . GLN A 1 700 ? -15.118 2.770 29.539 1.00 88.81 700 GLN A O 1
ATOM 5549 N N . VAL A 1 701 ? -16.550 1.926 28.027 1.00 88.75 701 VAL A N 1
ATOM 5550 C CA . VAL A 1 701 ? -15.535 1.566 27.038 1.00 88.75 701 VAL A CA 1
ATOM 5551 C C . VAL A 1 701 ? -15.283 2.748 26.108 1.00 88.75 701 VAL A C 1
ATOM 5553 O O . VAL A 1 701 ? -16.223 3.360 25.598 1.00 88.75 701 VAL A O 1
ATOM 5556 N N . PHE A 1 702 ? -14.007 3.036 25.866 1.00 90.31 702 PHE A N 1
ATOM 5557 C CA . PHE A 1 702 ? -13.540 4.071 24.951 1.00 90.31 702 PHE A CA 1
ATOM 5558 C C . PHE A 1 702 ? -12.575 3.461 23.937 1.00 90.31 702 PHE A C 1
ATOM 5560 O O . PHE A 1 702 ? -11.845 2.521 24.253 1.00 90.31 702 PHE A O 1
ATOM 5567 N N . PHE A 1 703 ? -12.528 4.015 22.728 1.00 90.50 703 PHE A N 1
ATOM 5568 C CA . PHE A 1 703 ? -11.486 3.658 21.775 1.00 90.50 703 PHE A CA 1
ATOM 5569 C C . PHE A 1 703 ? -10.131 4.211 22.241 1.00 90.50 703 PHE A C 1
ATOM 5571 O O . PHE A 1 703 ? -10.069 5.355 22.711 1.00 90.50 703 PHE A O 1
ATOM 5578 N N . PRO A 1 704 ? -9.037 3.453 22.055 1.00 92.44 704 PRO A N 1
ATOM 5579 C CA . PRO A 1 704 ? -7.682 3.996 22.095 1.00 92.44 704 PRO A CA 1
ATOM 5580 C C . PRO A 1 704 ? -7.554 5.256 21.218 1.00 92.44 704 PRO A C 1
ATOM 5582 O O . PRO A 1 704 ? -8.161 5.328 20.147 1.00 92.44 704 PRO A O 1
ATOM 5585 N N . GLU A 1 705 ? -6.799 6.270 21.662 1.00 90.50 705 GLU A N 1
ATOM 5586 C CA . GLU A 1 705 ? -6.779 7.587 20.991 1.00 90.50 705 GLU A CA 1
ATOM 5587 C C . GLU A 1 705 ? -6.239 7.518 19.553 1.00 90.50 705 GLU A C 1
ATOM 5589 O O . GLU A 1 705 ? -6.705 8.250 18.683 1.00 90.50 705 GLU A O 1
ATOM 5594 N N . ASP A 1 706 ? -5.310 6.607 19.270 1.00 90.81 706 ASP A N 1
ATOM 5595 C CA . ASP A 1 706 ? -4.805 6.333 17.923 1.00 90.81 706 ASP A CA 1
ATOM 5596 C C . ASP A 1 706 ? -5.910 5.805 16.991 1.00 90.81 706 ASP A C 1
ATOM 5598 O O . ASP A 1 706 ? -6.059 6.285 15.863 1.00 90.81 706 ASP A O 1
ATOM 5602 N N . ILE A 1 707 ? -6.749 4.886 17.482 1.00 92.38 707 ILE A N 1
ATOM 5603 C CA . ILE A 1 707 ? -7.918 4.373 16.754 1.00 92.38 707 ILE A CA 1
ATOM 5604 C C . ILE A 1 707 ? -8.972 5.475 16.590 1.00 92.38 707 ILE A C 1
ATOM 5606 O O . ILE A 1 707 ? -9.487 5.676 15.488 1.00 92.38 707 ILE A O 1
ATOM 5610 N N . ALA A 1 708 ? -9.264 6.238 17.646 1.00 91.31 708 ALA A N 1
ATOM 5611 C CA . ALA A 1 708 ? -10.207 7.353 17.594 1.00 91.31 708 ALA A CA 1
ATOM 5612 C C . ALA A 1 708 ? -9.775 8.415 16.567 1.00 91.31 708 ALA A C 1
ATOM 5614 O O . ALA A 1 708 ? -10.580 8.862 15.744 1.00 91.31 708 ALA A O 1
ATOM 5615 N N . GLN A 1 709 ? -8.493 8.788 16.555 1.00 91.00 709 GLN A N 1
ATOM 5616 C CA . GLN A 1 709 ? -7.936 9.734 15.592 1.00 91.00 709 GLN A CA 1
ATOM 5617 C C . GLN A 1 709 ? -8.008 9.194 14.159 1.00 91.00 709 GLN A C 1
ATOM 5619 O O . GLN A 1 709 ? -8.370 9.947 13.248 1.00 91.00 709 GLN A O 1
ATOM 5624 N N . ALA A 1 710 ? -7.731 7.902 13.957 1.00 91.94 710 ALA A N 1
ATOM 5625 C CA . ALA A 1 710 ? -7.881 7.241 12.665 1.00 91.94 710 ALA A CA 1
ATOM 5626 C C . ALA A 1 710 ? -9.337 7.274 12.170 1.00 91.94 710 ALA A C 1
ATOM 5628 O O . ALA A 1 710 ? -9.573 7.631 11.017 1.00 91.94 710 ALA A O 1
ATOM 5629 N N . ILE A 1 711 ? -10.322 7.008 13.037 1.00 93.38 711 ILE A N 1
ATOM 5630 C CA . ILE A 1 711 ? -11.753 7.099 12.697 1.00 93.38 711 ILE A CA 1
ATOM 5631 C C . ILE A 1 711 ? -12.136 8.533 12.298 1.00 93.38 711 ILE A C 1
ATOM 5633 O O . ILE A 1 711 ? -12.769 8.732 11.258 1.00 93.38 711 ILE A O 1
ATOM 5637 N N . ARG A 1 712 ? -11.723 9.554 13.068 1.00 91.06 712 ARG A N 1
ATOM 5638 C CA . ARG A 1 712 ? -11.992 10.972 12.736 1.00 91.06 712 ARG A CA 1
ATOM 5639 C C . ARG A 1 712 ? -11.365 11.365 11.395 1.00 91.06 712 ARG A C 1
ATOM 5641 O O . ARG A 1 712 ? -11.990 12.059 10.594 1.00 91.06 712 ARG A O 1
ATOM 5648 N N . ALA A 1 713 ? -10.126 10.942 11.151 1.00 90.75 713 ALA A N 1
ATOM 5649 C CA . ALA A 1 713 ? -9.411 11.215 9.910 1.00 90.75 713 ALA A CA 1
ATOM 5650 C C . ALA A 1 713 ? -10.060 10.508 8.710 1.00 90.75 713 ALA A C 1
ATOM 5652 O O . ALA A 1 713 ? -10.261 11.148 7.678 1.00 90.75 713 ALA A O 1
ATOM 5653 N N . LEU A 1 714 ? -10.461 9.243 8.867 1.00 92.56 714 LEU A N 1
ATOM 5654 C CA . LEU A 1 714 ? -11.187 8.486 7.850 1.00 92.56 714 LEU A CA 1
ATOM 5655 C C . LEU A 1 714 ? -12.528 9.154 7.524 1.00 92.56 714 LEU A C 1
ATOM 5657 O O . LEU A 1 714 ? -12.842 9.369 6.362 1.00 92.56 714 LEU A O 1
ATOM 5661 N N . PHE A 1 715 ? -13.298 9.578 8.526 1.00 92.00 715 PHE A N 1
ATOM 5662 C CA . PHE A 1 715 ? -14.543 10.315 8.294 1.00 92.00 715 PHE A CA 1
ATOM 5663 C C . PHE A 1 715 ? -14.323 11.583 7.455 1.00 92.00 715 PHE A C 1
ATOM 5665 O O . PHE A 1 715 ? -15.052 11.844 6.493 1.00 92.00 715 PHE A O 1
ATOM 5672 N N . LYS A 1 716 ? -13.277 12.355 7.776 1.00 90.56 716 LYS A N 1
ATOM 5673 C CA . LYS A 1 716 ? -12.902 13.550 7.011 1.00 90.56 716 LYS A CA 1
ATOM 5674 C C . LYS A 1 716 ? -12.482 13.210 5.579 1.00 90.56 716 LYS A C 1
ATOM 5676 O O . LYS A 1 716 ? -12.856 13.942 4.669 1.00 90.56 716 LYS A O 1
ATOM 5681 N N . ASP A 1 717 ? -11.766 12.109 5.366 1.00 90.62 717 ASP A N 1
ATOM 5682 C CA . ASP A 1 717 ? -11.323 11.671 4.034 1.00 90.62 717 ASP A CA 1
ATOM 5683 C C . ASP A 1 717 ? -12.474 11.446 3.052 1.00 90.62 717 ASP A C 1
ATOM 5685 O O . ASP A 1 717 ? -12.296 11.661 1.853 1.00 90.62 717 ASP A O 1
ATOM 5689 N N . TRP A 1 718 ? -13.651 11.058 3.551 1.00 90.94 718 TRP A N 1
ATOM 5690 C CA . TRP A 1 718 ? -14.824 10.753 2.730 1.00 90.94 718 TRP A CA 1
ATOM 5691 C C . TRP A 1 718 ? -15.848 11.886 2.648 1.00 90.94 718 TRP A C 1
ATOM 5693 O O . TRP A 1 718 ? -16.522 12.028 1.624 1.00 90.94 718 TRP A O 1
ATOM 5703 N N . LEU A 1 719 ? -15.996 12.679 3.714 1.00 90.88 719 LEU A N 1
ATOM 5704 C CA . LEU A 1 719 ? -17.133 13.593 3.874 1.00 90.88 719 LEU A CA 1
ATOM 5705 C C . LEU A 1 719 ? -16.748 15.071 4.014 1.00 90.88 719 LEU A C 1
ATOM 5707 O O . LEU A 1 719 ? -17.642 15.916 3.949 1.00 90.88 719 LEU A O 1
ATOM 5711 N N . LEU A 1 720 ? -15.463 15.410 4.179 1.00 90.38 720 LEU A N 1
ATOM 5712 C CA . LEU A 1 720 ? -14.997 16.799 4.259 1.00 90.38 720 LEU A CA 1
ATOM 5713 C C . LEU A 1 720 ? -14.721 17.361 2.856 1.00 90.38 720 LEU A C 1
ATOM 5715 O O . LEU A 1 720 ? -13.792 16.939 2.169 1.00 90.38 720 LEU A O 1
ATOM 5719 N N . LEU A 1 721 ? -15.519 18.344 2.437 1.00 87.75 721 LEU A N 1
ATOM 5720 C CA . LEU A 1 721 ? -15.391 19.007 1.135 1.00 87.75 721 LEU A CA 1
ATOM 5721 C C . LEU A 1 721 ? -14.400 20.179 1.179 1.00 87.75 721 LEU A C 1
ATOM 5723 O O . LEU A 1 721 ? -13.680 20.415 0.212 1.00 87.75 721 LEU A O 1
ATOM 5727 N N . ARG A 1 722 ? -14.378 20.924 2.292 1.00 83.81 722 ARG A N 1
ATOM 5728 C CA . ARG A 1 722 ? -13.450 22.027 2.623 1.00 83.81 722 ARG A CA 1
ATOM 5729 C C . ARG A 1 722 ? -13.314 22.141 4.138 1.00 83.81 722 ARG A C 1
ATOM 5731 O O . ARG A 1 722 ? -14.089 21.518 4.857 1.00 83.81 722 ARG A O 1
ATOM 5738 N N . GLU A 1 723 ? -12.381 22.962 4.623 1.00 79.88 723 GLU A N 1
ATOM 5739 C CA . GLU A 1 723 ? -12.283 23.297 6.051 1.00 79.88 723 GLU A CA 1
ATOM 5740 C C . GLU A 1 723 ? -13.667 23.663 6.612 1.00 79.88 723 GLU A C 1
ATOM 5742 O O . GLU A 1 723 ? -14.313 24.601 6.146 1.00 79.88 723 GLU A O 1
ATOM 5747 N N . ASN A 1 724 ? -14.142 22.866 7.574 1.00 78.56 724 ASN A N 1
ATOM 5748 C CA . ASN A 1 724 ? -15.452 22.984 8.229 1.00 78.56 724 ASN A CA 1
ATOM 5749 C C . ASN A 1 724 ? -16.700 22.823 7.330 1.00 78.56 724 ASN A C 1
ATOM 5751 O O . ASN A 1 724 ? -17.814 23.073 7.792 1.00 78.56 724 ASN A O 1
ATOM 5755 N N . ILE A 1 725 ? -16.563 22.374 6.076 1.00 87.00 725 ILE A N 1
ATOM 5756 C CA . ILE A 1 725 ? -17.691 22.107 5.169 1.00 87.00 725 ILE A CA 1
ATOM 5757 C C . ILE A 1 725 ? -17.770 20.611 4.878 1.00 87.00 725 ILE A C 1
ATOM 5759 O O . ILE A 1 725 ? -16.924 20.055 4.177 1.00 87.00 725 ILE A O 1
ATOM 5763 N N . TYR A 1 726 ? -18.834 19.977 5.368 1.00 89.62 726 TYR A N 1
ATOM 5764 C CA . TYR A 1 726 ? -19.123 18.561 5.146 1.00 89.62 726 TYR A CA 1
ATOM 5765 C C . TYR A 1 726 ? -20.188 18.352 4.060 1.00 89.62 726 TYR A C 1
ATOM 5767 O O . TYR A 1 726 ? -21.057 19.205 3.861 1.00 89.62 726 TYR A O 1
ATOM 5775 N N . ASP A 1 727 ? -20.166 17.197 3.388 1.00 91.06 727 ASP A N 1
ATOM 5776 C CA . ASP A 1 727 ? -21.175 16.796 2.397 1.00 91.06 727 ASP A CA 1
ATOM 5777 C C . ASP A 1 727 ? -22.533 16.506 3.067 1.00 91.06 727 ASP A C 1
ATOM 5779 O O . ASP A 1 727 ? -22.896 15.372 3.393 1.00 91.06 727 ASP A O 1
ATOM 5783 N N . ALA A 1 728 ? -23.307 17.571 3.291 1.00 87.81 728 ALA A N 1
ATOM 5784 C CA . ALA A 1 728 ? -24.590 17.510 3.984 1.00 87.81 728 ALA A CA 1
ATOM 5785 C C . ALA A 1 728 ? -25.637 16.641 3.263 1.00 87.81 728 ALA A C 1
ATOM 5787 O O . ALA A 1 728 ? -26.549 16.125 3.912 1.00 87.81 728 ALA A O 1
ATOM 5788 N N . VAL A 1 729 ? -25.537 16.474 1.938 1.00 90.12 729 VAL A N 1
ATOM 5789 C CA . VAL A 1 729 ? -26.487 15.669 1.155 1.00 90.12 729 VAL A CA 1
ATOM 5790 C C . VAL A 1 729 ? -26.267 14.187 1.440 1.00 90.12 729 VAL A C 1
ATOM 5792 O O . VAL A 1 729 ? -27.225 13.486 1.786 1.00 90.12 729 VAL A O 1
ATOM 5795 N N . ARG A 1 730 ? -25.012 13.720 1.372 1.00 90.56 730 ARG A N 1
ATOM 5796 C CA . ARG A 1 730 ? -24.668 12.336 1.733 1.00 90.56 730 ARG A CA 1
ATOM 5797 C C . ARG A 1 730 ? -24.932 12.046 3.204 1.00 90.56 730 ARG A C 1
ATOM 5799 O O . ARG A 1 730 ? -25.566 11.039 3.504 1.00 90.56 730 ARG A O 1
ATOM 5806 N N . LEU A 1 731 ? -24.581 12.968 4.102 1.00 91.12 731 LEU A N 1
ATOM 5807 C CA . LEU A 1 731 ? -24.879 12.820 5.529 1.00 91.12 731 LEU A CA 1
ATOM 5808 C C . LEU A 1 731 ? -26.378 12.636 5.797 1.00 91.12 731 LEU A C 1
ATOM 5810 O O . LEU A 1 731 ? -26.760 11.700 6.493 1.00 91.12 731 LEU A O 1
ATOM 5814 N N . LYS A 1 732 ? -27.252 13.456 5.195 1.00 89.88 732 LYS A N 1
ATOM 5815 C CA . LYS A 1 732 ? -28.713 13.292 5.335 1.00 89.88 732 LYS A CA 1
ATOM 5816 C C . LYS A 1 732 ? -29.207 11.944 4.804 1.00 89.88 732 LYS A C 1
ATOM 5818 O O . LYS A 1 732 ? -30.110 11.352 5.398 1.00 89.88 732 LYS A O 1
ATOM 5823 N N . LYS A 1 733 ? -28.631 11.452 3.701 1.00 93.06 733 LYS A N 1
ATOM 5824 C CA . LYS A 1 733 ? -28.950 10.128 3.143 1.00 93.06 733 LYS A CA 1
ATOM 5825 C C . LYS A 1 733 ? -28.568 9.016 4.124 1.00 93.06 733 LYS A C 1
ATOM 5827 O O . LYS A 1 733 ? -29.405 8.157 4.399 1.00 93.06 733 LYS A O 1
ATOM 5832 N N . PHE A 1 734 ? -27.359 9.058 4.682 1.00 93.19 734 PHE A N 1
ATOM 5833 C CA . PHE A 1 734 ? -26.890 8.062 5.649 1.00 93.19 734 PHE A CA 1
ATOM 5834 C C . PHE A 1 734 ? -27.678 8.106 6.955 1.00 93.19 734 PHE A C 1
ATOM 5836 O O . PHE A 1 734 ? -28.134 7.062 7.408 1.00 93.19 734 PHE A O 1
ATOM 5843 N N . MET A 1 735 ? -27.973 9.296 7.484 1.00 88.25 735 MET A N 1
ATOM 5844 C CA . MET A 1 735 ? -28.829 9.455 8.665 1.00 88.25 735 MET A CA 1
ATOM 5845 C C . MET A 1 735 ? -30.219 8.847 8.463 1.00 88.25 735 MET A C 1
ATOM 5847 O O . MET A 1 735 ? -30.771 8.259 9.385 1.00 88.25 735 MET A O 1
ATOM 5851 N N . LYS A 1 736 ? -30.803 8.969 7.262 1.00 90.06 736 LYS A N 1
ATOM 5852 C CA . LYS A 1 736 ? -32.095 8.343 6.949 1.00 90.06 736 LYS A CA 1
ATOM 5853 C C . LYS A 1 736 ? -31.981 6.820 6.844 1.00 90.06 736 LYS A C 1
ATOM 5855 O O . LYS A 1 736 ? -32.883 6.129 7.303 1.00 90.06 736 LYS A O 1
ATOM 5860 N N . LYS A 1 737 ? -30.904 6.312 6.232 1.00 91.81 737 LYS A N 1
ATOM 5861 C CA . LYS A 1 737 ? -30.659 4.872 6.040 1.00 91.81 737 LYS A CA 1
ATOM 5862 C C . LYS A 1 737 ? -30.395 4.152 7.368 1.00 91.81 737 LYS A C 1
ATOM 5864 O O . LYS A 1 737 ? -30.944 3.082 7.587 1.00 91.81 737 LYS A O 1
ATOM 5869 N N . TYR A 1 738 ? -29.603 4.763 8.247 1.00 88.81 738 TYR A N 1
ATOM 5870 C CA . TYR A 1 738 ? -29.099 4.162 9.485 1.00 88.81 738 TYR A CA 1
ATOM 5871 C C . TYR A 1 738 ? -29.805 4.659 10.756 1.00 88.81 738 TYR A C 1
ATOM 5873 O O . TYR A 1 738 ? -29.305 4.458 11.856 1.00 88.81 738 TYR A O 1
ATOM 5881 N N . LYS A 1 739 ? -30.974 5.301 10.630 1.00 83.06 739 LYS A N 1
ATOM 5882 C CA . LYS A 1 739 ? -31.699 5.897 11.765 1.00 83.06 739 LYS A CA 1
ATOM 5883 C C . LYS A 1 739 ? -32.023 4.893 12.879 1.00 83.06 739 LYS A C 1
ATOM 5885 O O . LYS A 1 739 ? -31.856 5.215 14.051 1.00 83.06 739 LYS A O 1
ATOM 5890 N N . ASP A 1 740 ? -32.493 3.710 12.492 1.00 81.81 740 ASP A N 1
ATOM 5891 C CA . ASP A 1 740 ? -32.986 2.666 13.402 1.00 81.81 740 ASP A CA 1
ATOM 5892 C C . ASP A 1 740 ? -32.054 1.437 13.426 1.00 81.81 740 ASP A C 1
ATOM 5894 O O . ASP A 1 740 ? -32.445 0.354 13.854 1.00 81.81 740 ASP A O 1
ATOM 5898 N N . VAL A 1 741 ? -30.822 1.596 12.935 1.00 87.44 741 VAL A N 1
ATOM 5899 C CA . VAL A 1 741 ? -29.833 0.522 12.810 1.00 87.44 741 VAL A CA 1
ATOM 5900 C C . VAL A 1 741 ? -28.807 0.639 13.936 1.00 87.44 741 VAL A C 1
ATOM 5902 O O . VAL A 1 741 ? -28.326 1.731 14.232 1.00 87.44 741 VAL A O 1
ATOM 5905 N N . ASP A 1 742 ? -28.462 -0.485 14.565 1.00 88.31 742 ASP A N 1
ATOM 5906 C CA . ASP A 1 742 ? -27.424 -0.523 15.596 1.00 88.31 742 ASP A CA 1
ATOM 5907 C C . ASP A 1 742 ? -26.028 -0.570 14.934 1.00 88.31 742 ASP A C 1
ATOM 5909 O O . ASP A 1 742 ? -25.706 -1.567 14.277 1.00 88.31 742 ASP A O 1
ATOM 5913 N N . PRO A 1 743 ? -25.185 0.473 15.087 1.00 89.94 743 PRO A N 1
ATOM 5914 C CA . PRO A 1 743 ? -23.871 0.528 14.450 1.00 89.94 743 PRO A CA 1
ATOM 5915 C C . PRO A 1 743 ? -22.937 -0.590 14.932 1.00 89.94 743 PRO A C 1
ATOM 5917 O O . PRO A 1 743 ? -22.088 -1.036 14.163 1.00 89.94 743 PRO A O 1
ATOM 5920 N N . ILE A 1 744 ? -23.113 -1.085 16.164 1.00 90.56 744 ILE A N 1
ATOM 5921 C CA . ILE A 1 744 ? -22.325 -2.196 16.715 1.00 90.56 744 ILE A CA 1
ATOM 5922 C C . ILE A 1 744 ? -22.629 -3.472 15.927 1.00 90.56 744 ILE A C 1
ATOM 5924 O O . ILE A 1 744 ? -21.713 -4.188 15.528 1.00 90.56 744 ILE A O 1
ATOM 5928 N N . LEU A 1 745 ? -23.912 -3.736 15.653 1.00 89.88 745 LEU A N 1
ATOM 5929 C CA . LEU A 1 745 ? -24.332 -4.930 14.918 1.00 89.88 745 LEU A CA 1
ATOM 5930 C C . LEU A 1 745 ? -23.940 -4.878 13.439 1.00 89.88 745 LEU A C 1
ATOM 5932 O O . LEU A 1 745 ? -23.621 -5.920 12.878 1.00 89.88 745 LEU A O 1
ATOM 5936 N N . GLU A 1 746 ? -23.946 -3.707 12.799 1.00 91.19 746 GLU A N 1
ATOM 5937 C CA . GLU A 1 746 ? -23.491 -3.590 11.405 1.00 91.19 746 GLU A CA 1
ATOM 5938 C C . GLU A 1 746 ? -21.981 -3.792 11.268 1.00 91.19 746 GLU A C 1
ATOM 5940 O O . GLU A 1 746 ? -21.543 -4.551 10.406 1.00 91.19 746 GLU A O 1
ATOM 5945 N N . LEU A 1 747 ? -21.177 -3.179 12.142 1.00 92.19 747 LEU A N 1
ATOM 5946 C CA . LEU A 1 747 ? -19.718 -3.338 12.111 1.00 92.19 747 LEU A CA 1
ATOM 5947 C C . LEU A 1 747 ? -19.273 -4.760 12.493 1.00 92.19 747 LEU A C 1
ATOM 5949 O O . LEU A 1 747 ? -18.251 -5.239 12.002 1.00 92.19 747 LEU A O 1
ATOM 5953 N N . ALA A 1 748 ? -20.055 -5.460 13.320 1.00 90.06 748 ALA A N 1
ATOM 5954 C CA . ALA A 1 748 ? -19.814 -6.860 13.663 1.00 90.06 748 ALA A CA 1
ATOM 5955 C C . ALA A 1 748 ? -20.037 -7.835 12.487 1.00 90.06 748 ALA A C 1
ATOM 5957 O O . ALA A 1 748 ? -19.557 -8.963 12.544 1.00 90.06 748 ALA A O 1
ATOM 5958 N N . LYS A 1 749 ? -20.739 -7.430 11.414 1.00 92.38 749 LYS A N 1
ATOM 5959 C CA . LYS A 1 749 ? -20.935 -8.272 10.214 1.00 92.38 749 LYS A CA 1
ATOM 5960 C C . LYS A 1 749 ? -19.711 -8.321 9.300 1.00 92.38 749 LYS A C 1
ATOM 5962 O O . LYS A 1 749 ? -19.631 -9.206 8.451 1.00 92.38 749 LYS A O 1
ATOM 5967 N N . ILE A 1 750 ? -18.796 -7.360 9.425 1.00 94.00 750 ILE A N 1
ATOM 5968 C CA . ILE A 1 750 ? -17.596 -7.284 8.588 1.00 94.00 750 ILE A CA 1
ATOM 5969 C C . ILE A 1 750 ? -16.663 -8.422 9.003 1.00 94.00 750 ILE A C 1
ATOM 5971 O O . ILE A 1 750 ? -16.331 -8.533 10.177 1.00 94.00 750 ILE A O 1
ATOM 5975 N N . ASN A 1 751 ? -16.218 -9.260 8.066 1.00 92.50 751 ASN A N 1
ATOM 5976 C CA . ASN A 1 751 ? -15.217 -10.284 8.366 1.00 92.50 751 ASN A CA 1
ATOM 5977 C C . ASN A 1 751 ? -13.805 -9.727 8.094 1.00 92.50 751 ASN A C 1
ATOM 5979 O O . ASN A 1 751 ? -13.473 -9.531 6.921 1.00 92.50 751 ASN A O 1
ATOM 5983 N N . PRO A 1 752 ? -12.957 -9.506 9.120 1.00 92.38 752 PRO A N 1
ATOM 5984 C CA . PRO A 1 752 ? -11.602 -8.992 8.921 1.00 92.38 752 PRO A CA 1
ATOM 5985 C C . PRO A 1 752 ? -10.729 -9.891 8.037 1.00 92.38 752 PRO A C 1
ATOM 5987 O O . PRO A 1 752 ? -9.836 -9.384 7.362 1.00 92.38 752 PRO A O 1
ATOM 5990 N N . GLU A 1 753 ? -10.986 -11.203 8.014 1.00 91.06 753 GLU A N 1
ATOM 5991 C CA . GLU A 1 753 ? -10.207 -12.179 7.238 1.00 91.06 753 GLU A CA 1
ATOM 5992 C C . GLU A 1 753 ? -10.430 -12.063 5.724 1.00 91.06 753 GLU A C 1
ATOM 5994 O O . GLU A 1 753 ? -9.574 -12.467 4.939 1.00 91.06 753 GLU A O 1
ATOM 5999 N N . ASN A 1 754 ? -11.556 -11.479 5.300 1.00 92.88 754 ASN A N 1
ATOM 6000 C CA . ASN A 1 754 ? -11.855 -11.264 3.884 1.00 92.88 754 ASN A CA 1
ATOM 6001 C C . ASN A 1 754 ? -11.119 -10.046 3.298 1.00 92.88 754 ASN A C 1
ATOM 6003 O O . ASN A 1 754 ? -11.124 -9.866 2.081 1.00 92.88 754 ASN A O 1
ATOM 6007 N N . ILE A 1 755 ? -10.519 -9.203 4.145 1.00 93.56 755 ILE A N 1
ATOM 6008 C CA . ILE A 1 755 ? -9.865 -7.957 3.742 1.00 93.56 755 ILE A CA 1
ATOM 6009 C C . ILE A 1 755 ? -8.399 -8.236 3.410 1.00 93.56 755 ILE A C 1
ATOM 6011 O O . ILE A 1 755 ? -7.625 -8.689 4.256 1.00 93.56 755 ILE A O 1
ATOM 6015 N N . SER A 1 756 ? -7.997 -7.910 2.183 1.00 92.00 756 SER A N 1
ATOM 6016 C CA . SER A 1 756 ? -6.625 -8.056 1.705 1.00 92.00 756 SER A CA 1
ATOM 6017 C C . SER A 1 756 ? -5.639 -7.264 2.580 1.00 92.00 756 SER A C 1
ATOM 6019 O O . SER A 1 756 ? -5.884 -6.087 2.870 1.00 92.00 756 SER A O 1
ATOM 6021 N N . PRO A 1 757 ? -4.465 -7.834 2.928 1.00 91.56 757 PRO A N 1
ATOM 6022 C CA . PRO A 1 757 ? -3.434 -7.140 3.712 1.00 91.56 757 PRO A CA 1
ATOM 6023 C C . PRO A 1 757 ? -2.824 -5.934 2.975 1.00 91.56 757 PRO A C 1
ATOM 6025 O O . PRO A 1 757 ? -2.113 -5.123 3.566 1.00 91.56 757 PRO A O 1
ATOM 6028 N N . GLN A 1 758 ? -3.098 -5.807 1.676 1.00 92.88 758 GLN A N 1
ATOM 6029 C CA . GLN A 1 758 ? -2.658 -4.690 0.844 1.00 92.88 758 GLN A CA 1
ATOM 6030 C C . GLN A 1 758 ? -3.424 -3.399 1.171 1.00 92.88 758 GLN A C 1
ATOM 6032 O O . GLN A 1 758 ? -2.905 -2.308 0.938 1.00 92.88 758 GLN A O 1
ATOM 6037 N N . PHE A 1 759 ? -4.644 -3.487 1.712 1.00 94.50 759 PHE A N 1
ATOM 6038 C CA . PHE A 1 759 ? -5.379 -2.310 2.170 1.00 94.50 759 PHE A CA 1
ATOM 6039 C C . PHE A 1 759 ? -4.875 -1.883 3.547 1.00 94.50 759 PHE A C 1
ATOM 6041 O O . PHE A 1 759 ? -4.906 -2.651 4.510 1.00 94.50 759 PHE A O 1
ATOM 6048 N N . LYS A 1 760 ? -4.427 -0.632 3.649 1.00 93.88 760 LYS A N 1
ATOM 6049 C CA . LYS A 1 760 ? -3.883 -0.043 4.874 1.00 93.88 760 LYS A CA 1
ATOM 6050 C C . LYS A 1 760 ? -4.627 1.218 5.270 1.00 93.88 760 LYS A C 1
ATOM 6052 O O . LYS A 1 760 ? -5.026 2.009 4.417 1.00 93.88 760 LYS A O 1
ATOM 6057 N N . ILE A 1 761 ? -4.730 1.425 6.575 1.00 92.44 761 ILE A N 1
ATOM 6058 C CA . ILE A 1 761 ? -5.203 2.649 7.209 1.00 92.44 761 ILE A CA 1
ATOM 6059 C C . ILE A 1 761 ? -4.035 3.269 7.988 1.00 92.44 761 ILE A C 1
ATOM 6061 O O . ILE A 1 761 ? -3.574 2.754 9.006 1.00 92.44 761 ILE A O 1
ATOM 6065 N N . GLY A 1 762 ? -3.467 4.341 7.436 1.00 88.62 762 GLY A N 1
ATOM 6066 C CA . GLY A 1 762 ? -2.162 4.846 7.854 1.00 88.62 762 GLY A CA 1
ATOM 6067 C C . GLY A 1 762 ? -1.071 3.798 7.609 1.00 88.62 762 GLY A C 1
ATOM 6068 O O . GLY A 1 762 ? -0.815 3.400 6.469 1.00 88.62 762 GLY A O 1
ATOM 6069 N N . GLU A 1 763 ? -0.433 3.341 8.685 1.00 88.31 763 GLU A N 1
ATOM 6070 C CA . GLU A 1 763 ? 0.629 2.323 8.648 1.00 88.31 763 GLU A CA 1
ATOM 6071 C C . GLU A 1 763 ? 0.143 0.909 9.019 1.00 88.31 763 GLU A C 1
ATOM 6073 O O . GLU A 1 763 ? 0.911 -0.048 8.930 1.00 88.31 763 GLU A O 1
ATOM 6078 N N . ILE A 1 764 ? -1.130 0.755 9.395 1.00 92.31 764 ILE A N 1
ATOM 6079 C CA . ILE A 1 764 ? -1.703 -0.507 9.882 1.00 92.31 764 ILE A CA 1
ATOM 6080 C C . ILE A 1 764 ? -2.524 -1.161 8.764 1.00 92.31 764 ILE A C 1
ATOM 6082 O O . ILE A 1 764 ? -3.170 -0.474 7.975 1.00 92.31 764 ILE A O 1
ATOM 6086 N N . GLU A 1 765 ? -2.516 -2.491 8.685 1.00 94.00 765 GLU A N 1
ATOM 6087 C CA . GLU A 1 765 ? -3.428 -3.247 7.815 1.00 94.00 765 GLU A CA 1
ATOM 6088 C C . GLU A 1 765 ? -4.889 -2.991 8.210 1.00 94.00 765 GLU A C 1
ATOM 6090 O O . GLU A 1 765 ? -5.238 -2.996 9.394 1.00 94.00 765 GLU A O 1
ATOM 6095 N N . LEU A 1 766 ? -5.760 -2.797 7.218 1.00 94.75 766 LEU A N 1
ATOM 6096 C CA . LEU A 1 766 ? -7.173 -2.513 7.456 1.00 94.75 766 LEU A CA 1
ATOM 6097 C C . LEU A 1 766 ? -7.868 -3.664 8.197 1.00 94.75 766 LEU A C 1
ATOM 6099 O O . LEU A 1 766 ? -8.674 -3.405 9.083 1.00 94.75 766 LEU A O 1
ATOM 6103 N N . SER A 1 767 ? -7.515 -4.918 7.900 1.00 94.31 767 SER A N 1
ATOM 6104 C CA . SER A 1 767 ? -8.020 -6.102 8.611 1.00 94.31 767 SER A CA 1
ATOM 6105 C C . SER A 1 767 ? -7.721 -6.039 10.114 1.00 94.31 767 SER A C 1
ATOM 6107 O O . SER A 1 767 ? -8.621 -6.199 10.938 1.00 94.31 767 SER A O 1
ATOM 6109 N N . LYS A 1 768 ? -6.477 -5.714 10.488 1.00 93.94 768 LYS A N 1
ATOM 6110 C CA . LYS A 1 768 ? -6.064 -5.536 11.890 1.00 93.94 768 LYS A CA 1
ATOM 6111 C C . LYS A 1 768 ? -6.810 -4.384 12.554 1.00 93.94 768 LYS A C 1
ATOM 6113 O O . LYS A 1 768 ? -7.242 -4.528 13.691 1.00 93.94 768 LYS A O 1
ATOM 6118 N N . PHE A 1 769 ? -7.001 -3.272 11.847 1.00 94.69 769 PHE A N 1
ATOM 6119 C CA . PHE A 1 769 ? -7.769 -2.134 12.354 1.00 94.69 769 PHE A CA 1
ATOM 6120 C C . PHE A 1 769 ? -9.242 -2.485 12.610 1.00 94.69 769 PHE A C 1
ATOM 6122 O O . PHE A 1 769 ? -9.762 -2.180 13.683 1.00 94.69 769 PHE A O 1
ATOM 6129 N N . VAL A 1 770 ? -9.903 -3.169 11.668 1.00 94.31 770 VAL A N 1
ATOM 6130 C CA . VAL A 1 770 ? -11.286 -3.647 11.839 1.00 94.31 770 VAL A CA 1
ATOM 6131 C C . VAL A 1 770 ? -11.375 -4.624 13.012 1.00 94.31 770 VAL A C 1
ATOM 6133 O O . VAL A 1 770 ? -12.283 -4.499 13.829 1.00 94.31 770 VAL A O 1
ATOM 6136 N N . ASN A 1 771 ? -10.413 -5.538 13.156 1.00 93.69 771 ASN A N 1
ATOM 6137 C CA . ASN A 1 771 ? -10.368 -6.462 14.288 1.00 93.69 771 ASN A CA 1
ATOM 6138 C C . ASN A 1 771 ? -10.215 -5.727 15.633 1.00 93.69 771 ASN A C 1
ATOM 6140 O O . ASN A 1 771 ? -10.942 -6.019 16.579 1.00 93.69 771 ASN A O 1
ATOM 6144 N N . SER A 1 772 ? -9.337 -4.721 15.717 1.00 93.31 772 SER A N 1
ATOM 6145 C CA . SER A 1 772 ? -9.207 -3.883 16.919 1.00 93.31 772 SER A CA 1
ATOM 6146 C C . SER A 1 772 ? -10.509 -3.160 17.263 1.00 93.31 772 SER A C 1
ATOM 6148 O O . SER A 1 772 ? -10.884 -3.100 18.430 1.00 93.31 772 SER A O 1
ATOM 6150 N N . ILE A 1 773 ? -11.236 -2.656 16.260 1.00 93.62 773 ILE A N 1
ATOM 6151 C CA . ILE A 1 773 ? -12.569 -2.078 16.475 1.00 93.62 773 ILE A CA 1
ATOM 6152 C C . ILE A 1 773 ? -13.526 -3.140 17.018 1.00 93.62 773 ILE A C 1
ATOM 6154 O O . ILE A 1 773 ? -14.219 -2.877 17.994 1.00 93.62 773 ILE A O 1
ATOM 6158 N N . GLN A 1 774 ? -13.559 -4.338 16.432 1.00 93.06 774 GLN A N 1
ATOM 6159 C CA . GLN A 1 774 ? -14.456 -5.415 16.862 1.00 93.06 774 GLN A CA 1
ATOM 6160 C C . GLN A 1 774 ? -14.195 -5.890 18.295 1.00 93.06 774 GLN A C 1
ATOM 6162 O O . GLN A 1 774 ? -15.149 -6.206 19.003 1.00 93.06 774 GLN A O 1
ATOM 6167 N N . ILE A 1 775 ? -12.944 -5.880 18.759 1.00 92.44 775 ILE A N 1
ATOM 6168 C CA . ILE A 1 775 ? -12.614 -6.143 20.168 1.00 92.44 775 ILE A CA 1
ATOM 6169 C C . ILE A 1 775 ? -13.300 -5.109 21.070 1.00 92.44 775 ILE A C 1
ATOM 6171 O O . ILE A 1 775 ? -14.047 -5.487 21.971 1.00 92.44 775 ILE A O 1
ATOM 6175 N N . VAL A 1 776 ? -13.144 -3.817 20.762 1.00 91.25 776 VAL A N 1
ATOM 6176 C CA . VAL A 1 776 ? -13.792 -2.726 21.513 1.00 91.25 776 VAL A CA 1
ATOM 6177 C C . VAL A 1 776 ? -15.321 -2.821 21.433 1.00 91.25 776 VAL A C 1
ATOM 6179 O O . VAL A 1 776 ? -16.012 -2.583 22.419 1.00 91.25 776 VAL A O 1
ATOM 6182 N N . LEU A 1 777 ? -15.879 -3.215 20.282 1.00 91.38 777 LEU A N 1
ATOM 6183 C CA . LEU A 1 777 ? -17.319 -3.443 20.114 1.00 91.38 777 LEU A CA 1
ATOM 6184 C C . LEU A 1 777 ? -17.839 -4.569 21.011 1.00 91.38 777 LEU A C 1
ATOM 6186 O O . LEU A 1 777 ? -18.912 -4.432 21.600 1.00 91.38 777 LEU A O 1
ATOM 6190 N N . ASN A 1 778 ? -17.093 -5.668 21.112 1.00 90.25 778 ASN A N 1
ATOM 6191 C CA . ASN A 1 778 ? -17.442 -6.801 21.962 1.00 90.25 778 ASN A CA 1
ATOM 6192 C C . ASN A 1 778 ? -17.355 -6.429 23.445 1.00 90.25 778 ASN A C 1
ATOM 6194 O O . ASN A 1 778 ? -18.248 -6.791 24.208 1.00 90.25 778 ASN A O 1
ATOM 6198 N N . GLU A 1 779 ? -16.340 -5.660 23.843 1.00 89.50 779 GLU A N 1
ATOM 6199 C CA . GLU A 1 779 ? -16.234 -5.103 25.195 1.00 89.50 779 GLU A CA 1
ATOM 6200 C C . GLU A 1 779 ? -17.395 -4.153 25.499 1.00 89.50 779 GLU A C 1
ATOM 6202 O O . GLU A 1 779 ? -18.047 -4.291 26.528 1.00 89.50 779 GLU A O 1
ATOM 6207 N N . LEU A 1 780 ? -17.727 -3.239 24.583 1.00 87.81 780 LEU A N 1
ATOM 6208 C CA . LEU A 1 780 ? -18.845 -2.308 24.738 1.00 87.81 780 LEU A CA 1
ATOM 6209 C C . LEU A 1 780 ? -20.183 -3.052 24.855 1.00 87.81 780 LEU A C 1
ATOM 6211 O O . LEU A 1 780 ? -20.996 -2.738 25.727 1.00 87.81 780 LEU A O 1
ATOM 6215 N N . ALA A 1 781 ? -20.410 -4.057 24.006 1.00 86.38 781 ALA A N 1
ATOM 6216 C CA . ALA A 1 781 ? -21.600 -4.898 24.061 1.00 86.38 781 ALA A CA 1
ATOM 6217 C C . ALA A 1 781 ? -21.654 -5.740 25.345 1.00 86.38 781 ALA A C 1
ATOM 6219 O O . ALA A 1 781 ? -22.733 -5.895 25.922 1.00 86.38 781 ALA A O 1
ATOM 6220 N N . GLY A 1 782 ? -20.502 -6.239 25.802 1.00 86.75 782 GLY A N 1
ATOM 6221 C CA . GLY A 1 782 ? -20.333 -6.959 27.059 1.00 86.75 782 GLY A CA 1
ATOM 6222 C C . GLY A 1 782 ? -20.641 -6.081 28.268 1.00 86.75 782 GLY A C 1
ATOM 6223 O O . GLY A 1 782 ? -21.489 -6.447 29.073 1.00 86.75 782 GLY A O 1
ATOM 6224 N N . SER A 1 783 ? -20.054 -4.887 28.359 1.00 85.56 783 SER A N 1
ATOM 6225 C CA . SER A 1 783 ? -20.310 -3.923 29.437 1.00 85.56 783 SER A CA 1
ATOM 6226 C C . SER A 1 783 ? -21.761 -3.449 29.458 1.00 85.56 783 SER A C 1
ATOM 6228 O O . SER A 1 783 ? -22.359 -3.342 30.525 1.00 85.56 783 SER A O 1
ATOM 6230 N N . ALA A 1 784 ? -22.363 -3.203 28.290 1.00 80.00 784 ALA A N 1
ATOM 6231 C CA . ALA A 1 784 ? -23.750 -2.748 28.197 1.00 80.00 784 ALA A CA 1
ATOM 6232 C C . ALA A 1 784 ? -24.781 -3.844 28.538 1.00 80.00 784 ALA A C 1
ATOM 6234 O O . ALA A 1 784 ? -25.913 -3.525 28.900 1.00 80.00 784 ALA A O 1
ATOM 6235 N N . ARG A 1 785 ? -24.416 -5.130 28.423 1.00 80.88 785 ARG A N 1
ATOM 6236 C CA . ARG A 1 785 ? -25.273 -6.286 28.764 1.00 80.88 785 ARG A CA 1
ATOM 6237 C C . ARG A 1 785 ? -24.818 -7.052 30.007 1.00 80.88 785 ARG A C 1
ATOM 6239 O O . ARG A 1 785 ? -25.434 -8.057 30.351 1.00 80.88 785 ARG A O 1
ATOM 6246 N N . GLY A 1 786 ? -23.746 -6.603 30.649 1.00 83.44 786 GLY A N 1
ATOM 6247 C CA . GLY A 1 786 ? -23.138 -7.275 31.786 1.00 83.44 786 GLY A CA 1
ATOM 6248 C C . GLY A 1 786 ? -24.032 -7.246 33.019 1.00 83.44 786 GLY A C 1
ATOM 6249 O O . GLY A 1 786 ? -24.948 -6.428 33.134 1.00 83.44 786 GLY A O 1
ATOM 6250 N N . GLU A 1 787 ? -23.729 -8.126 33.969 1.00 84.25 787 GLU A N 1
ATOM 6251 C CA . GLU A 1 787 ? -24.472 -8.259 35.224 1.00 84.25 787 GLU A CA 1
ATOM 6252 C C . GLU A 1 787 ? -24.579 -6.924 35.978 1.00 84.25 787 GLU A C 1
ATOM 6254 O O . GLU A 1 787 ? -25.657 -6.565 36.445 1.00 84.25 787 GLU A O 1
ATOM 6259 N N .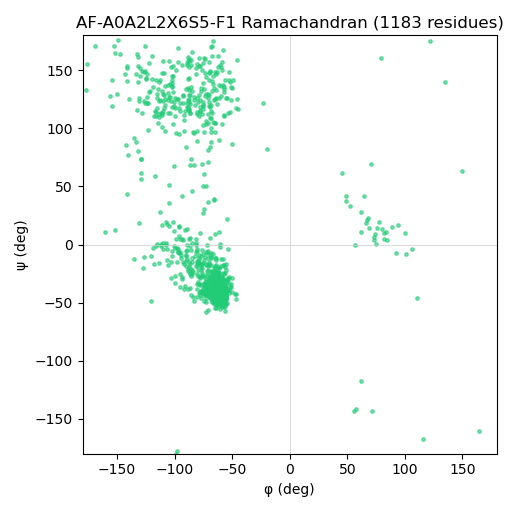 SER A 1 788 ? -23.511 -6.121 35.992 1.00 84.62 788 SER A N 1
ATOM 6260 C CA . SER A 1 788 ? -23.510 -4.792 36.617 1.00 84.62 788 SER A CA 1
ATOM 6261 C C . SER A 1 788 ? -24.483 -3.811 35.951 1.00 84.62 788 SER A C 1
ATOM 6263 O O . SER A 1 788 ? -25.201 -3.098 36.646 1.00 84.62 788 SER A O 1
ATOM 6265 N N . ALA A 1 789 ? -24.568 -3.789 34.615 1.00 85.06 789 ALA A N 1
ATOM 6266 C CA . ALA A 1 789 ? -25.510 -2.922 33.899 1.00 85.06 789 ALA A CA 1
ATOM 6267 C C . ALA A 1 789 ? -26.966 -3.381 34.091 1.00 85.06 789 ALA A C 1
ATOM 6269 O O . ALA A 1 789 ? -27.868 -2.555 34.247 1.00 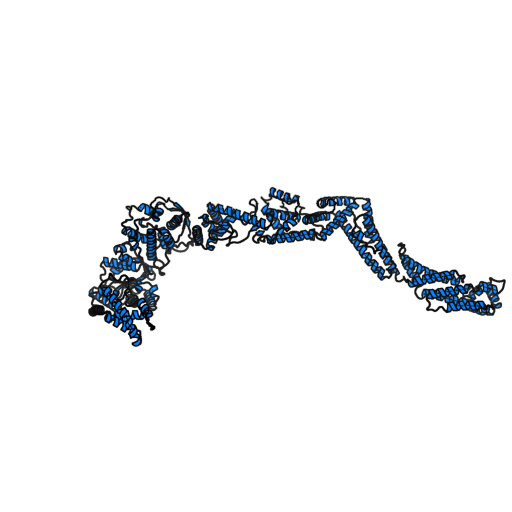85.06 789 ALA A O 1
ATOM 6270 N N . LEU A 1 790 ? -27.197 -4.698 34.144 1.00 85.56 790 LEU A N 1
ATOM 6271 C CA . LEU A 1 790 ? -28.500 -5.267 34.495 1.00 85.56 790 LEU A CA 1
ATOM 6272 C C . LEU A 1 790 ? -28.897 -4.925 35.935 1.00 85.56 790 LEU A C 1
ATOM 6274 O O . LEU A 1 790 ? -30.058 -4.594 36.175 1.00 85.56 790 LEU A O 1
ATOM 6278 N N . LYS A 1 791 ? -27.941 -4.936 36.871 1.00 86.06 791 LYS A N 1
ATOM 6279 C CA . LYS A 1 791 ? -28.160 -4.536 38.263 1.00 86.06 791 LYS A CA 1
ATOM 6280 C C . LYS A 1 791 ? -28.541 -3.060 38.378 1.00 86.06 791 LYS A C 1
ATOM 6282 O O . LYS A 1 791 ? -29.506 -2.750 39.069 1.00 86.06 791 LYS A O 1
ATOM 6287 N N . GLU A 1 792 ? -27.857 -2.163 37.666 1.00 87.75 792 GLU A N 1
ATOM 6288 C CA . GLU A 1 792 ? -28.217 -0.735 37.635 1.00 87.75 792 GLU A CA 1
ATOM 6289 C C . GLU A 1 792 ? -29.596 -0.494 37.020 1.00 87.75 792 GLU A C 1
ATOM 6291 O O . GLU A 1 792 ? -30.389 0.297 37.535 1.00 87.75 792 GLU A O 1
ATOM 6296 N N . ARG A 1 793 ? -29.920 -1.210 35.941 1.00 88.19 793 ARG A N 1
ATOM 6297 C CA . ARG A 1 793 ? -31.259 -1.172 35.354 1.00 88.19 793 ARG A CA 1
ATOM 6298 C C . ARG A 1 793 ? -32.317 -1.617 36.366 1.00 88.19 793 ARG A C 1
ATOM 6300 O O . ARG A 1 793 ? -33.318 -0.926 36.530 1.00 88.19 793 ARG A O 1
ATOM 6307 N N . TRP A 1 794 ? -32.106 -2.756 37.021 1.00 86.50 794 TRP A N 1
ATOM 6308 C CA . TRP A 1 794 ? -33.034 -3.296 38.013 1.00 86.50 794 TRP A CA 1
ATOM 6309 C C . TRP A 1 794 ? -33.212 -2.338 39.197 1.00 86.50 794 TRP A C 1
ATOM 6311 O O . TRP A 1 794 ? -34.339 -2.026 39.577 1.00 86.50 794 TRP A O 1
ATOM 6321 N N . ARG A 1 795 ? -32.110 -1.776 39.703 1.00 88.06 795 ARG A N 1
ATOM 6322 C CA . ARG A 1 795 ? -32.116 -0.744 40.746 1.00 88.06 795 ARG A CA 1
ATOM 6323 C C . ARG A 1 795 ? -32.962 0.460 40.340 1.00 88.06 795 ARG A C 1
ATOM 6325 O O . ARG A 1 795 ? -33.779 0.928 41.126 1.00 88.06 795 ARG A O 1
ATOM 6332 N N . LEU A 1 796 ? -32.797 0.956 39.114 1.00 89.50 796 LEU A N 1
ATOM 6333 C CA . LEU A 1 796 ? -33.589 2.074 38.606 1.00 89.50 796 LEU A CA 1
ATOM 6334 C C . LEU A 1 796 ? -35.079 1.730 38.493 1.00 89.50 796 LEU A C 1
ATOM 6336 O O . LEU A 1 796 ? -35.914 2.567 38.830 1.00 89.50 796 LEU A O 1
ATOM 6340 N N . GLU A 1 797 ? -35.421 0.522 38.032 1.00 87.50 797 GLU A N 1
ATOM 6341 C CA . GLU A 1 797 ? -36.810 0.042 38.000 1.00 87.50 797 GLU A CA 1
ATOM 6342 C C . GLU A 1 797 ? -37.415 0.056 39.416 1.00 87.50 797 GLU A C 1
ATOM 6344 O O . GLU A 1 797 ? -38.514 0.580 39.597 1.00 87.50 797 GLU A O 1
ATOM 6349 N N . LYS A 1 798 ? -36.666 -0.387 40.436 1.00 86.19 798 LYS A N 1
ATOM 6350 C CA . LYS A 1 798 ? -37.090 -0.340 41.847 1.00 86.19 798 LYS A CA 1
ATOM 6351 C C . LYS A 1 798 ? -37.191 1.068 42.420 1.00 86.19 798 LYS A C 1
ATOM 6353 O O . LYS A 1 798 ? -38.171 1.390 43.089 1.00 86.19 798 LYS A O 1
ATOM 6358 N N . ILE A 1 799 ? -36.245 1.949 42.105 1.00 88.88 799 ILE A N 1
ATOM 6359 C CA . ILE A 1 799 ? -36.329 3.364 42.488 1.00 88.88 799 ILE A CA 1
ATOM 6360 C C . ILE A 1 799 ? -37.556 4.022 41.844 1.00 88.88 799 ILE A C 1
ATOM 6362 O O . ILE A 1 799 ? -38.238 4.801 42.503 1.00 88.88 799 ILE A O 1
ATOM 6366 N N . LEU A 1 800 ? -37.876 3.706 40.585 1.00 87.81 800 LEU A N 1
ATOM 6367 C CA . LEU A 1 800 ? -39.074 4.212 39.910 1.00 87.81 800 LEU A CA 1
ATOM 6368 C C . LEU A 1 800 ? -40.378 3.693 40.531 1.00 87.81 800 LEU A C 1
ATOM 6370 O O . LEU A 1 800 ? -41.341 4.458 40.572 1.00 87.81 800 LEU A O 1
ATOM 6374 N N . GLU A 1 801 ? -40.414 2.446 41.014 1.00 86.62 801 GLU A N 1
ATOM 6375 C CA . GLU A 1 801 ? -41.545 1.898 41.782 1.00 86.62 801 GLU A CA 1
ATOM 6376 C C . GLU A 1 801 ? -41.762 2.702 43.074 1.00 86.62 801 GLU A C 1
ATOM 6378 O O . GLU A 1 801 ? -42.841 3.260 43.271 1.00 86.62 801 GLU A O 1
ATOM 6383 N N . VAL A 1 802 ? -40.715 2.878 43.889 1.00 86.81 802 VAL A N 1
ATOM 6384 C CA . VAL A 1 802 ? -40.798 3.632 45.157 1.00 86.81 802 VAL A CA 1
ATOM 6385 C C . VAL A 1 802 ? -41.135 5.098 44.933 1.00 86.81 802 VAL A C 1
ATOM 6387 O O . VAL A 1 802 ? -41.990 5.665 45.610 1.00 86.81 802 VAL A O 1
ATOM 6390 N N . LEU A 1 803 ? -40.495 5.730 43.950 1.00 88.75 803 LEU A N 1
ATOM 6391 C CA . LEU A 1 803 ? -40.818 7.096 43.560 1.00 88.75 803 LEU A CA 1
ATOM 6392 C C . LEU A 1 803 ? -42.237 7.229 43.005 1.00 88.75 803 LEU A C 1
ATOM 6394 O O . LEU A 1 803 ? -42.712 8.354 42.908 1.00 88.75 803 LEU A O 1
ATOM 6398 N N . GLY A 1 804 ? -42.892 6.140 42.592 1.00 86.38 804 GLY A N 1
ATOM 6399 C CA . GLY A 1 804 ? -44.314 6.103 42.258 1.00 86.38 804 GLY A CA 1
ATOM 6400 C C . GLY A 1 804 ? -45.188 6.306 43.494 1.00 86.38 804 GLY A C 1
ATOM 6401 O O . GLY A 1 804 ? -46.060 7.171 43.486 1.00 86.38 804 GLY A O 1
ATOM 6402 N N . GLU A 1 805 ? -44.886 5.578 44.568 1.00 85.62 805 GLU A N 1
ATOM 6403 C CA . GLU A 1 805 ? -45.609 5.634 45.846 1.00 85.62 805 GLU A CA 1
ATOM 6404 C C . GLU A 1 805 ? -45.365 6.948 46.607 1.00 85.62 805 GLU A C 1
ATOM 6406 O O . GLU A 1 805 ? -46.291 7.556 47.147 1.00 85.62 805 GLU A O 1
ATOM 6411 N N . LEU A 1 806 ? -44.125 7.450 46.591 1.00 86.88 806 LEU A N 1
ATOM 6412 C CA . LEU A 1 806 ? -43.710 8.666 47.307 1.00 86.88 806 LEU A CA 1
ATOM 6413 C C . LEU A 1 806 ? -44.247 9.982 46.715 1.00 86.88 806 LEU A C 1
ATOM 6415 O O . LEU A 1 806 ? -43.962 11.054 47.246 1.00 86.88 806 LEU A O 1
ATOM 6419 N N . GLN A 1 807 ? -45.017 9.939 45.623 1.00 83.69 807 GLN A N 1
ATOM 6420 C CA . GLN A 1 807 ? -45.639 11.141 45.035 1.00 83.69 807 GLN A CA 1
ATOM 6421 C C . GLN A 1 807 ? -46.801 11.654 45.877 1.00 83.69 807 GLN A C 1
ATOM 6423 O O . GLN A 1 807 ? -47.240 12.791 45.692 1.00 83.69 807 GLN A O 1
ATOM 6428 N N . HIS A 1 808 ? -47.315 10.817 46.777 1.00 86.50 808 HIS A N 1
ATOM 6429 C CA . HIS A 1 808 ? -48.420 11.142 47.657 1.00 86.50 808 HIS A CA 1
ATOM 6430 C C . HIS A 1 808 ? -47.890 11.519 49.049 1.00 86.50 808 HIS A C 1
ATOM 6432 O O . HIS A 1 808 ? -47.181 10.720 49.660 1.00 86.50 808 HIS A O 1
ATOM 6438 N N . PRO A 1 809 ? -48.262 12.693 49.600 1.00 87.00 809 PRO A N 1
ATOM 6439 C CA . PRO A 1 809 ? -47.784 13.135 50.912 1.00 87.00 809 PRO A CA 1
ATOM 6440 C C . PRO A 1 809 ? -48.063 12.138 52.047 1.00 87.00 809 PRO A C 1
ATOM 6442 O O . PRO A 1 809 ? -47.241 11.992 52.943 1.00 87.00 809 PRO A O 1
ATOM 6445 N N . GLY A 1 810 ? -49.205 11.437 52.003 1.00 86.25 810 GLY A N 1
ATOM 6446 C CA . GLY A 1 810 ? -49.565 10.426 53.005 1.00 86.25 810 GLY A CA 1
ATOM 6447 C C . GLY A 1 810 ? -48.604 9.237 52.999 1.00 86.25 810 GLY A C 1
ATOM 6448 O O . GLY A 1 810 ? -47.974 8.954 54.015 1.00 86.25 810 GLY A O 1
ATOM 6449 N N . SER A 1 811 ? -48.422 8.615 51.832 1.00 85.88 811 SER A N 1
ATOM 6450 C CA . SER A 1 811 ? -47.486 7.502 51.647 1.00 85.88 811 SER A CA 1
ATOM 6451 C C . SER A 1 811 ? -46.042 7.905 51.949 1.00 85.88 811 SER A C 1
ATOM 6453 O O . SER A 1 811 ? -45.285 7.106 52.487 1.00 85.88 811 SER A O 1
ATOM 6455 N N . HIS A 1 812 ? -45.651 9.149 51.648 1.00 90.56 812 HIS A N 1
ATOM 6456 C CA . HIS A 1 812 ? -44.314 9.667 51.956 1.00 90.56 812 HIS A CA 1
ATOM 6457 C C . HIS A 1 812 ? -44.026 9.690 53.461 1.00 90.56 812 HIS A C 1
ATOM 6459 O O . HIS A 1 812 ? -43.025 9.119 53.896 1.00 90.56 812 HIS A O 1
ATOM 6465 N N . VAL A 1 813 ? -44.931 10.268 54.258 1.00 88.31 813 VAL A N 1
ATOM 6466 C CA . VAL A 1 813 ? -44.798 10.316 55.725 1.00 88.31 813 VAL A CA 1
ATOM 6467 C C . VAL A 1 813 ? -44.778 8.908 56.322 1.00 88.31 813 VAL A C 1
ATOM 6469 O O . VAL A 1 813 ? -43.986 8.621 57.223 1.00 88.31 813 VAL A O 1
ATOM 6472 N N . GLU A 1 814 ? -45.624 8.017 55.809 1.00 88.69 814 GLU A N 1
ATOM 6473 C CA . GLU A 1 814 ? -45.718 6.641 56.290 1.00 88.69 814 GLU A CA 1
ATOM 6474 C C . GLU A 1 814 ? -44.446 5.842 55.976 1.00 88.69 814 GLU A C 1
ATOM 6476 O O . GLU A 1 814 ? -43.836 5.272 56.882 1.00 88.69 814 GLU A O 1
ATOM 6481 N N . ILE A 1 815 ? -43.961 5.892 54.731 1.00 87.94 815 ILE A N 1
ATOM 6482 C CA . ILE A 1 815 ? -42.710 5.237 54.324 1.00 87.94 815 ILE A CA 1
ATOM 6483 C C . ILE A 1 815 ? -41.520 5.809 55.099 1.00 87.94 815 ILE A C 1
ATOM 6485 O O . ILE A 1 815 ? -40.664 5.045 55.540 1.00 87.94 815 ILE A O 1
ATOM 6489 N N . GLN A 1 816 ? -41.469 7.125 55.335 1.00 89.19 816 GLN A N 1
ATOM 6490 C CA . GLN A 1 816 ? -40.421 7.742 56.152 1.00 89.19 816 GLN A CA 1
ATOM 6491 C C . GLN A 1 816 ? -40.421 7.202 57.590 1.00 89.19 816 GLN A C 1
ATOM 6493 O O . GLN A 1 816 ? -39.358 6.902 58.140 1.00 89.19 816 GLN A O 1
ATOM 6498 N N . SER A 1 817 ? -41.600 7.056 58.200 1.00 89.44 817 SER A N 1
ATOM 6499 C CA . SER A 1 817 ? -41.747 6.488 59.544 1.00 89.44 817 SER A CA 1
ATOM 6500 C C . SER A 1 817 ? -41.289 5.027 59.597 1.00 89.44 817 SER A C 1
ATOM 6502 O O . SER A 1 817 ? -40.501 4.655 60.471 1.00 89.44 817 SER A O 1
ATOM 6504 N N . LEU A 1 818 ? -41.705 4.217 58.618 1.00 89.56 818 LEU A N 1
ATOM 6505 C CA . LEU A 1 818 ? -41.317 2.809 58.498 1.00 89.56 818 LEU A CA 1
ATOM 6506 C C . LEU A 1 818 ? -39.803 2.657 58.303 1.00 89.56 818 LEU A C 1
ATOM 6508 O O . LEU A 1 818 ? -39.165 1.852 58.978 1.00 89.56 818 LEU A O 1
ATOM 6512 N N . LEU A 1 819 ? -39.203 3.489 57.453 1.00 87.19 819 LEU A N 1
ATOM 6513 C CA . LEU A 1 819 ? -37.762 3.545 57.218 1.00 87.19 819 LEU A CA 1
ATOM 6514 C C . LEU A 1 819 ? -36.959 3.880 58.481 1.00 87.19 819 LEU A C 1
ATOM 6516 O O . LEU A 1 819 ? -35.944 3.241 58.767 1.00 87.19 819 LEU A O 1
ATOM 6520 N N . LEU A 1 820 ? -37.415 4.864 59.261 1.00 88.81 820 LEU A N 1
ATOM 6521 C CA . LEU A 1 820 ? -36.803 5.207 60.547 1.00 88.81 820 LEU A CA 1
ATOM 6522 C C . LEU A 1 820 ? -36.928 4.060 61.559 1.00 88.81 820 LEU A C 1
ATOM 6524 O O . LEU A 1 820 ? -35.977 3.803 62.300 1.00 88.81 820 LEU A O 1
ATOM 6528 N N . SER A 1 821 ? -38.062 3.354 61.559 1.00 88.75 821 SER A N 1
ATOM 6529 C CA . SER A 1 821 ? -38.279 2.165 62.391 1.00 88.75 821 SER A CA 1
ATOM 6530 C C . SER A 1 821 ? -37.302 1.036 62.043 1.00 88.75 821 SER A C 1
ATOM 6532 O O . SER A 1 821 ? -36.630 0.506 62.934 1.00 88.75 821 SER A O 1
ATOM 6534 N N . VAL A 1 822 ? -37.137 0.727 60.749 1.00 87.25 822 VAL A N 1
ATOM 6535 C CA . VAL A 1 822 ? -36.159 -0.263 60.261 1.00 87.25 822 VAL A CA 1
ATOM 6536 C C . VAL A 1 822 ? -34.747 0.119 60.695 1.00 87.25 822 VAL A C 1
ATOM 6538 O O . VAL A 1 822 ? -34.032 -0.699 61.278 1.00 87.25 822 VAL A O 1
ATOM 6541 N N . ALA A 1 823 ? -34.348 1.370 60.446 1.00 87.31 823 ALA A N 1
ATOM 6542 C CA . ALA A 1 823 ? -32.993 1.820 60.731 1.00 87.31 823 ALA A CA 1
ATOM 6543 C C . ALA A 1 823 ? -32.666 1.771 62.230 1.00 87.31 823 ALA A C 1
ATOM 6545 O O . ALA A 1 823 ? -31.603 1.284 62.614 1.00 87.31 823 ALA A O 1
ATOM 6546 N N . SER A 1 824 ? -33.604 2.204 63.077 1.00 88.50 824 SER A N 1
ATOM 6547 C CA . SER A 1 824 ? -33.485 2.124 64.535 1.00 88.50 824 SER A CA 1
ATOM 6548 C C . SER A 1 824 ? -33.366 0.678 65.024 1.00 88.50 824 SER A C 1
ATOM 6550 O O . SER A 1 824 ? -32.480 0.361 65.816 1.00 88.50 824 SER A O 1
ATOM 6552 N N . SER A 1 825 ? -34.216 -0.216 64.512 1.00 86.56 825 SER A N 1
ATOM 6553 C CA . SER A 1 825 ? -34.274 -1.613 64.957 1.00 86.56 825 SER A CA 1
ATOM 6554 C C . SER A 1 825 ? -33.028 -2.415 64.569 1.00 86.56 825 SER A C 1
ATOM 6556 O O . SER A 1 825 ? -32.569 -3.259 65.335 1.00 86.56 825 SER A O 1
ATOM 6558 N N . LEU A 1 826 ? -32.437 -2.124 63.406 1.00 84.62 826 LEU A N 1
ATOM 6559 C CA . LEU A 1 826 ? -31.260 -2.836 62.898 1.00 84.62 826 LEU A CA 1
ATOM 6560 C C . LEU A 1 826 ? -29.930 -2.125 63.177 1.00 84.62 826 LEU A C 1
ATOM 6562 O O . LEU A 1 826 ? -28.883 -2.655 62.803 1.00 84.62 826 LEU A O 1
ATOM 6566 N N . GLY A 1 827 ? -29.935 -0.934 63.786 1.00 84.50 827 GLY A N 1
ATOM 6567 C CA . GLY A 1 827 ? -28.728 -0.124 63.992 1.00 84.50 827 GLY A CA 1
ATOM 6568 C C . GLY A 1 827 ? -28.092 0.349 62.677 1.00 84.50 827 GLY A C 1
ATOM 6569 O O . GLY A 1 827 ? -26.874 0.249 62.500 1.00 84.50 827 GLY A O 1
ATOM 6570 N N . LEU A 1 828 ? -28.919 0.783 61.725 1.00 87.19 828 LEU A N 1
ATOM 6571 C CA . LEU A 1 828 ? -28.511 1.360 60.440 1.00 87.19 828 LEU A CA 1
ATOM 6572 C C . LEU A 1 828 ? -28.531 2.897 60.512 1.00 87.19 828 LEU A C 1
ATOM 6574 O O . LEU A 1 828 ? -29.227 3.464 61.360 1.00 87.19 828 LEU A O 1
ATOM 6578 N N . PRO A 1 829 ? -27.780 3.601 59.645 1.00 85.75 829 PRO A N 1
ATOM 6579 C CA . PRO A 1 829 ? -27.840 5.056 59.606 1.00 85.75 829 PRO A CA 1
ATOM 6580 C C . PRO A 1 829 ? -29.242 5.532 59.201 1.00 85.75 829 PRO A C 1
ATOM 6582 O O . PRO A 1 829 ? -29.960 4.865 58.456 1.00 85.75 829 PRO A O 1
ATOM 6585 N N . LYS A 1 830 ? -29.643 6.697 59.723 1.00 84.62 830 LYS A N 1
ATOM 6586 C CA . LYS A 1 830 ? -30.971 7.262 59.459 1.00 84.62 830 LYS A CA 1
ATOM 6587 C C . LYS A 1 830 ? -31.090 7.641 57.972 1.00 84.62 830 LYS A C 1
ATOM 6589 O O . LYS A 1 830 ? -30.276 8.444 57.515 1.00 84.62 830 LYS A O 1
ATOM 6594 N N . PRO A 1 831 ? -32.092 7.125 57.238 1.00 84.25 831 PRO A N 1
ATOM 6595 C CA . PRO A 1 831 ? -32.305 7.486 55.841 1.00 84.25 831 PRO A CA 1
ATOM 6596 C C . PRO A 1 831 ? -32.699 8.959 55.717 1.00 84.25 831 PRO A C 1
ATOM 6598 O O . PRO A 1 831 ? -33.566 9.442 56.448 1.00 84.25 831 PRO A O 1
ATOM 6601 N N . LEU A 1 832 ? -32.090 9.661 54.761 1.00 84.75 832 LEU A N 1
ATOM 6602 C CA . LEU A 1 832 ? -32.487 11.014 54.378 1.00 84.75 832 LEU A CA 1
ATOM 6603 C C . LEU A 1 832 ? -33.410 10.933 53.154 1.00 84.75 832 LEU A C 1
ATOM 6605 O O . LEU A 1 832 ? -32.941 10.840 52.022 1.00 84.75 832 LEU A O 1
ATOM 6609 N N . LEU A 1 833 ? -34.723 10.939 53.385 1.00 87.12 833 LEU A N 1
ATOM 6610 C CA . LEU A 1 833 ? -35.723 10.929 52.315 1.00 87.12 833 LEU A CA 1
ATOM 6611 C C . LEU A 1 833 ? -35.904 12.347 51.741 1.00 87.12 833 LEU A C 1
ATOM 6613 O O . LEU A 1 833 ? -36.175 13.260 52.527 1.00 87.12 833 LEU A O 1
ATOM 6617 N N . PRO A 1 834 ? -35.773 12.562 50.415 1.00 88.38 834 PRO A N 1
ATOM 6618 C CA . PRO A 1 834 ? -36.105 13.846 49.792 1.00 88.38 834 PRO A CA 1
ATOM 6619 C C . PRO A 1 834 ? -37.570 14.228 50.039 1.00 88.38 834 PRO A C 1
ATOM 6621 O O . PRO A 1 834 ? -38.403 13.348 50.253 1.00 88.38 834 PRO A O 1
ATOM 6624 N N . ASP A 1 835 ? -37.914 15.518 49.964 1.00 89.56 835 ASP A N 1
ATOM 6625 C CA . ASP A 1 835 ? -39.313 15.960 50.070 1.00 89.56 835 ASP A CA 1
ATOM 6626 C C . ASP A 1 835 ? -40.188 15.312 48.978 1.00 89.56 835 ASP A C 1
ATOM 6628 O O . ASP A 1 835 ? -39.716 15.012 47.875 1.00 89.56 835 ASP A O 1
ATOM 6632 N N . TRP A 1 836 ? -41.475 15.091 49.260 1.00 89.38 836 TRP A N 1
ATOM 6633 C CA . TRP A 1 836 ? -42.401 14.446 48.320 1.00 89.38 836 TRP A CA 1
ATOM 6634 C C . TRP A 1 836 ? -42.511 15.207 46.983 1.00 89.38 836 TRP A C 1
ATOM 6636 O O . TRP A 1 836 ? -42.638 14.584 45.923 1.00 89.38 836 TRP A O 1
ATOM 6646 N N . GLN A 1 837 ? -42.392 16.543 46.990 1.00 90.94 837 GLN A N 1
ATOM 6647 C CA . GLN A 1 837 ? -42.383 17.352 45.767 1.00 90.94 837 GLN A CA 1
ATOM 6648 C C . GLN A 1 837 ? -41.131 17.089 44.932 1.00 90.94 837 GLN A C 1
ATOM 6650 O O . GLN A 1 837 ? -41.194 17.047 43.700 1.00 90.94 837 GLN A O 1
ATOM 6655 N N . ASP A 1 838 ? -39.988 16.902 45.586 1.00 88.81 838 ASP A N 1
ATOM 6656 C CA . ASP A 1 838 ? -38.725 16.616 44.915 1.00 88.81 838 ASP A CA 1
ATOM 6657 C C . ASP A 1 838 ? -38.694 15.176 44.396 1.00 88.81 838 ASP A C 1
ATOM 6659 O O . ASP A 1 838 ? -38.246 14.954 43.268 1.00 88.81 838 ASP A O 1
ATOM 6663 N N . CYS A 1 839 ? -39.320 14.230 45.107 1.00 88.94 839 CYS A N 1
ATOM 6664 C CA . CYS A 1 839 ? -39.596 12.878 44.610 1.00 88.94 839 CYS A CA 1
ATOM 6665 C C . CYS A 1 839 ? -40.466 12.908 43.338 1.00 88.94 839 CYS A C 1
ATOM 6667 O O . CYS A 1 839 ? -40.131 12.275 42.332 1.00 88.94 839 CYS A O 1
ATOM 6669 N N . GLN A 1 840 ? -41.543 13.703 43.320 1.00 89.06 840 GLN A N 1
ATOM 6670 C CA . GLN A 1 840 ? -42.416 13.855 42.148 1.00 89.06 840 GLN A CA 1
ATOM 6671 C C . GLN A 1 840 ? -41.682 14.486 40.949 1.00 89.06 840 GLN A C 1
ATOM 6673 O O . GLN A 1 840 ? -41.811 14.023 39.802 1.00 89.06 840 GLN A O 1
ATOM 6678 N N . LYS A 1 841 ? -40.884 15.536 41.195 1.00 91.00 841 LYS A N 1
ATOM 6679 C CA . LYS A 1 841 ? -40.034 16.170 40.173 1.00 91.00 841 LYS A CA 1
ATOM 6680 C C . LYS A 1 841 ? -38.989 15.190 39.652 1.00 91.00 841 LYS A C 1
ATOM 6682 O O . LYS A 1 841 ? -38.764 15.141 38.443 1.00 91.00 841 LYS A O 1
ATOM 6687 N N . LEU A 1 842 ? -38.347 14.420 40.531 1.00 90.81 842 LEU A N 1
ATOM 6688 C CA . LEU A 1 842 ? -37.355 13.411 40.170 1.00 90.81 842 LEU A CA 1
ATOM 6689 C C . LEU A 1 842 ? -37.978 12.318 39.298 1.00 90.81 842 LEU A C 1
ATOM 6691 O O . LEU A 1 842 ? -37.501 12.096 38.190 1.00 90.81 842 LEU A O 1
ATOM 6695 N N . HIS A 1 843 ? -39.097 11.725 39.714 1.00 90.94 843 HIS A N 1
ATOM 6696 C CA . HIS A 1 843 ? -39.812 10.718 38.926 1.00 90.94 843 HIS A CA 1
ATOM 6697 C C . HIS A 1 843 ? -40.176 11.228 37.520 1.00 90.94 843 HIS A C 1
ATOM 6699 O O . HIS A 1 843 ? -39.941 10.557 36.510 1.00 90.94 843 HIS A O 1
ATOM 6705 N N . SER A 1 844 ? -40.692 12.459 37.433 1.00 89.75 844 SER A N 1
ATOM 6706 C CA . SER A 1 844 ? -41.030 13.097 36.156 1.00 89.75 844 SER A CA 1
ATOM 6707 C C . SER A 1 844 ? -39.798 13.362 35.284 1.00 89.75 844 SER A C 1
ATOM 6709 O O . SER A 1 844 ? -39.867 13.205 34.061 1.00 89.75 844 SER A O 1
ATOM 6711 N N . ARG A 1 845 ? -38.668 13.759 35.889 1.00 89.94 845 ARG A N 1
ATOM 6712 C CA . ARG A 1 845 ? -37.382 13.962 35.202 1.00 89.94 845 ARG A CA 1
ATOM 6713 C C . ARG A 1 845 ? -36.825 12.648 34.667 1.00 89.94 845 ARG A C 1
ATOM 6715 O O . ARG A 1 845 ? -36.523 12.595 33.479 1.00 89.94 845 ARG A O 1
ATOM 6722 N N . ILE A 1 846 ? -36.773 11.595 35.486 1.00 89.81 846 ILE A N 1
ATOM 6723 C CA . ILE A 1 846 ? -36.294 10.261 35.090 1.00 89.81 846 ILE A CA 1
ATOM 6724 C C . ILE A 1 846 ? -37.133 9.725 33.926 1.00 89.81 846 ILE A C 1
ATOM 6726 O O . ILE A 1 846 ? -36.587 9.384 32.877 1.00 89.81 846 ILE A O 1
ATOM 6730 N N . ARG A 1 847 ? -38.471 9.741 34.036 1.00 88.62 847 ARG A N 1
ATOM 6731 C CA . ARG A 1 847 ? -39.353 9.289 32.942 1.00 88.62 847 ARG A CA 1
ATOM 6732 C C . ARG A 1 847 ? -39.208 10.114 31.666 1.00 88.62 847 ARG A C 1
ATOM 6734 O O . ARG A 1 847 ? -39.374 9.583 30.570 1.00 88.62 847 ARG A O 1
ATOM 6741 N N . ARG A 1 848 ? -38.924 11.415 31.779 1.00 88.19 848 ARG A N 1
ATOM 6742 C CA . ARG A 1 848 ? -38.681 12.282 30.617 1.00 88.19 848 ARG A CA 1
ATOM 6743 C C . ARG A 1 848 ? -37.328 11.985 29.971 1.00 88.19 848 ARG A C 1
ATOM 6745 O O . ARG A 1 848 ? -37.290 11.855 28.750 1.00 88.19 848 ARG A O 1
ATOM 6752 N N . GLY A 1 849 ? -36.269 11.856 30.770 1.00 84.62 849 GLY A N 1
ATOM 6753 C CA . GLY A 1 849 ? -34.914 11.537 30.309 1.00 84.62 849 GLY A CA 1
ATOM 6754 C C . GLY A 1 849 ? -34.836 10.163 29.648 1.00 84.62 849 GLY A C 1
ATOM 6755 O O . GLY A 1 849 ? -34.218 10.010 28.601 1.00 84.62 849 GLY A O 1
ATOM 6756 N N . LEU A 1 850 ? -35.579 9.188 30.177 1.00 88.38 850 LEU A N 1
ATOM 6757 C CA . LEU A 1 850 ? -35.569 7.803 29.702 1.00 88.38 850 LEU A CA 1
ATOM 6758 C C . LEU A 1 850 ? -36.750 7.447 28.799 1.00 88.38 850 LEU A C 1
ATOM 6760 O O . LEU A 1 850 ? -36.948 6.278 28.481 1.00 88.38 850 LEU A O 1
ATOM 6764 N N . ARG A 1 851 ? -37.524 8.435 28.326 1.00 86.94 851 ARG A N 1
ATOM 6765 C CA . ARG A 1 851 ? -38.721 8.210 27.494 1.00 86.94 851 ARG A CA 1
ATOM 6766 C C . ARG A 1 851 ? -38.454 7.301 26.290 1.00 86.94 851 ARG A C 1
ATOM 6768 O O . ARG A 1 851 ? -39.334 6.548 25.899 1.00 86.94 851 ARG A O 1
ATOM 6775 N N . ARG A 1 852 ? -37.254 7.381 25.705 1.00 85.00 852 ARG A N 1
ATOM 6776 C CA . ARG A 1 852 ? -36.845 6.586 24.533 1.00 85.00 852 ARG A CA 1
ATOM 6777 C C . ARG A 1 852 ? -36.623 5.100 24.842 1.00 85.00 852 ARG A C 1
ATOM 6779 O O . ARG A 1 852 ? -36.637 4.305 23.914 1.00 85.00 852 ARG A O 1
ATOM 6786 N N . PHE A 1 853 ? -36.437 4.750 26.113 1.00 88.19 853 PHE A N 1
ATOM 6787 C CA . PHE A 1 853 ? -36.213 3.383 26.586 1.00 88.19 853 PHE A CA 1
ATOM 6788 C C . PHE A 1 853 ? -37.431 2.812 27.313 1.00 88.19 853 PHE A C 1
ATOM 6790 O O . PHE A 1 853 ? -37.404 1.660 27.720 1.00 88.19 853 PHE A O 1
ATOM 6797 N N . LEU A 1 854 ? -38.494 3.595 27.512 1.00 85.00 854 LEU A N 1
ATOM 6798 C CA . LEU A 1 854 ? -39.715 3.126 28.159 1.00 85.00 854 LEU A CA 1
ATOM 6799 C C . LEU A 1 854 ? -40.652 2.510 27.112 1.00 85.00 854 LEU A C 1
ATOM 6801 O O . LEU A 1 854 ? -41.150 3.205 26.225 1.00 85.00 854 LEU A O 1
ATOM 6805 N N . GLY A 1 855 ? -40.912 1.209 27.242 1.00 81.38 855 GLY A N 1
ATOM 6806 C CA . GLY A 1 855 ? -41.902 0.485 26.450 1.00 81.38 855 GLY A CA 1
ATOM 6807 C C . GLY A 1 855 ? -43.335 0.932 26.756 1.00 81.38 855 GLY A C 1
ATOM 6808 O O . GLY A 1 855 ? -43.596 1.711 27.677 1.00 81.38 855 GLY A O 1
ATOM 6809 N N . ARG A 1 856 ? -44.315 0.400 26.013 1.00 76.94 856 ARG A N 1
ATOM 6810 C CA . ARG A 1 856 ? -45.744 0.765 26.178 1.00 76.94 856 ARG A CA 1
ATOM 6811 C C . ARG A 1 856 ? -46.290 0.467 27.579 1.00 76.94 856 ARG A C 1
ATOM 6813 O O . ARG A 1 856 ? -47.196 1.156 28.032 1.00 76.94 856 ARG A O 1
ATOM 6820 N N . ALA A 1 857 ? -45.722 -0.528 28.260 1.00 73.94 857 ALA A N 1
ATOM 6821 C CA . ALA A 1 857 ? -46.064 -0.894 29.634 1.00 73.94 857 ALA A CA 1
ATOM 6822 C C . ALA A 1 857 ? -45.319 -0.062 30.700 1.00 73.94 857 ALA A C 1
ATOM 6824 O O . ALA A 1 857 ? -45.463 -0.325 31.890 1.00 73.94 857 ALA A O 1
ATOM 6825 N N . GLY A 1 858 ? -44.486 0.906 30.299 1.00 71.94 858 GLY A N 1
ATOM 6826 C CA . GLY A 1 858 ? -43.660 1.698 31.213 1.00 71.94 858 GLY A CA 1
ATOM 6827 C C . GLY A 1 858 ? -42.451 0.955 31.793 1.00 71.94 858 GLY A C 1
ATOM 6828 O O . GLY A 1 858 ? -41.810 1.495 32.689 1.00 71.94 858 GLY A O 1
ATOM 6829 N N . ARG A 1 859 ? -42.137 -0.247 31.291 1.00 80.62 859 ARG A N 1
ATOM 6830 C CA . ARG A 1 859 ? -40.905 -0.993 31.598 1.00 80.62 859 ARG A CA 1
ATOM 6831 C C . ARG A 1 859 ? -39.769 -0.552 30.681 1.00 80.62 859 ARG A C 1
ATOM 6833 O O . ARG A 1 859 ? -40.029 -0.091 29.571 1.00 80.62 859 ARG A O 1
ATOM 6840 N N . LEU A 1 860 ? -38.525 -0.706 31.126 1.00 83.69 860 LEU A N 1
ATOM 6841 C CA . LEU A 1 860 ? -37.364 -0.392 30.298 1.00 83.69 860 LEU A CA 1
ATOM 6842 C C . LEU A 1 860 ? -37.177 -1.476 29.222 1.00 83.69 860 LEU A C 1
ATOM 6844 O O . LEU A 1 860 ? -37.130 -2.666 29.518 1.00 83.69 860 LEU A O 1
ATOM 6848 N N . GLU A 1 861 ? -37.073 -1.086 27.960 1.00 82.50 861 GLU A N 1
ATOM 6849 C CA . GLU A 1 861 ? -36.845 -1.972 26.818 1.00 82.50 861 GLU A CA 1
ATOM 6850 C C . GLU A 1 861 ? -35.613 -1.472 26.057 1.00 82.50 861 GLU A C 1
ATOM 6852 O O . GLU A 1 861 ? -35.555 -0.325 25.616 1.00 82.50 861 GLU A O 1
ATOM 6857 N N . MET A 1 862 ? -34.602 -2.333 25.919 1.00 83.62 862 MET A N 1
ATOM 6858 C CA . MET A 1 862 ? -33.362 -2.019 25.205 1.00 83.62 862 MET A CA 1
ATOM 6859 C C . MET A 1 862 ? -33.256 -2.943 23.992 1.00 83.62 862 MET A C 1
ATOM 6861 O O . MET A 1 862 ? -33.071 -4.148 24.145 1.00 83.62 862 MET A O 1
ATOM 6865 N N . GLY A 1 863 ? -33.403 -2.384 22.786 1.00 73.00 863 GLY A N 1
ATOM 6866 C CA . GLY A 1 863 ? -33.478 -3.161 21.539 1.00 73.00 863 GLY A CA 1
ATOM 6867 C C . GLY A 1 863 ? -32.140 -3.723 21.036 1.00 73.00 863 GLY A C 1
ATOM 6868 O O . GLY A 1 863 ? -32.136 -4.629 20.209 1.00 73.00 863 GLY A O 1
ATOM 6869 N N . GLY A 1 864 ? -31.003 -3.221 21.535 1.00 84.00 864 GLY A N 1
ATOM 6870 C CA . GLY A 1 864 ? -29.660 -3.598 21.076 1.00 84.00 864 GLY A CA 1
ATOM 6871 C C . GLY A 1 864 ? -28.540 -3.077 21.989 1.00 84.00 864 GLY A C 1
ATOM 6872 O O . GLY A 1 864 ? -28.824 -2.294 22.903 1.00 84.00 864 GLY A O 1
ATOM 6873 N N . PRO A 1 865 ? -27.280 -3.510 21.786 1.00 88.12 865 PRO A N 1
ATOM 6874 C CA . PRO A 1 865 ? -26.138 -3.069 22.588 1.00 88.12 865 PRO A CA 1
ATOM 6875 C C . PRO A 1 865 ? -25.955 -1.545 22.620 1.00 88.12 865 PRO A C 1
ATOM 6877 O O . PRO A 1 865 ? -25.733 -0.994 23.698 1.00 88.12 865 PRO A O 1
ATOM 6880 N N . ILE A 1 866 ? -26.147 -0.838 21.495 1.00 88.69 866 ILE A N 1
ATOM 6881 C CA . ILE A 1 866 ? -26.017 0.629 21.490 1.00 88.69 866 ILE A CA 1
ATOM 6882 C C . ILE A 1 866 ? -27.139 1.293 22.292 1.00 88.69 866 ILE A C 1
ATOM 6884 O O . ILE A 1 866 ? -26.932 2.302 22.959 1.00 88.69 866 ILE A O 1
ATOM 6888 N N . SER A 1 867 ? -28.344 0.714 22.258 1.00 87.94 867 SER A N 1
ATOM 6889 C CA . SER A 1 867 ? -29.477 1.205 23.041 1.00 87.94 867 SER A CA 1
ATOM 6890 C C . SER A 1 867 ? -29.211 1.043 24.532 1.00 87.94 867 SER A C 1
ATOM 6892 O O . SER A 1 867 ? -29.593 1.919 25.302 1.00 87.94 867 SER A O 1
ATOM 6894 N N . ALA A 1 868 ? -28.557 -0.049 24.931 1.00 88.38 868 ALA A N 1
ATOM 6895 C CA . ALA A 1 868 ? -28.152 -0.267 26.311 1.00 88.38 868 ALA A CA 1
ATOM 6896 C C . ALA A 1 868 ? -27.045 0.704 26.741 1.00 88.38 868 ALA A C 1
ATOM 6898 O O . ALA A 1 868 ? -27.169 1.335 27.785 1.00 88.38 868 ALA A O 1
ATOM 6899 N N . HIS A 1 869 ? -26.036 0.935 25.899 1.00 89.69 869 HIS A N 1
ATOM 6900 C CA . HIS A 1 869 ? -25.017 1.961 26.139 1.00 89.69 869 HIS A CA 1
ATOM 6901 C C . HIS A 1 869 ? -25.628 3.362 26.342 1.00 89.69 869 HIS A C 1
ATOM 6903 O O . HIS A 1 869 ? -25.376 4.017 27.353 1.00 89.69 869 HIS A O 1
ATOM 6909 N N . ARG A 1 870 ? -26.509 3.795 25.428 1.00 88.50 870 ARG A N 1
ATOM 6910 C CA . ARG A 1 870 ? -27.217 5.085 25.521 1.00 88.50 870 ARG A CA 1
ATOM 6911 C C . ARG A 1 870 ? -28.086 5.195 26.777 1.00 88.50 870 ARG A C 1
ATOM 6913 O O . ARG A 1 870 ? -28.204 6.281 27.348 1.00 88.50 870 ARG A O 1
ATOM 6920 N N . PHE A 1 871 ? -28.700 4.089 27.200 1.00 90.19 871 PHE A N 1
ATOM 6921 C CA . PHE A 1 871 ? -29.446 4.021 28.454 1.00 90.19 871 PHE A CA 1
ATOM 6922 C C . PHE A 1 871 ? -28.524 4.266 29.654 1.00 90.19 871 PHE A C 1
ATOM 6924 O O . PHE A 1 871 ? -28.847 5.116 30.479 1.00 90.19 871 PHE A O 1
ATOM 6931 N N . MET A 1 872 ? -27.354 3.620 29.710 1.00 89.94 872 MET A N 1
ATOM 6932 C CA . MET A 1 872 ? -26.388 3.817 30.799 1.00 89.94 872 MET A CA 1
ATOM 6933 C C . MET A 1 872 ? -25.850 5.250 30.857 1.00 89.94 872 MET A C 1
ATOM 6935 O O . MET A 1 872 ? -25.760 5.817 31.941 1.00 89.94 872 MET A O 1
ATOM 6939 N N . LEU A 1 873 ? -25.569 5.876 29.709 1.00 89.38 873 LEU A N 1
ATOM 6940 C CA . LEU A 1 873 ? -25.186 7.294 29.654 1.00 89.38 873 LEU A CA 1
ATOM 6941 C C . LEU A 1 873 ? -26.292 8.213 30.196 1.00 89.38 873 LEU A C 1
ATOM 6943 O O . LEU A 1 873 ? -26.033 9.095 31.013 1.00 89.38 873 LEU A O 1
ATOM 6947 N N . SER A 1 874 ? -27.541 7.966 29.787 1.00 89.00 874 SER A N 1
ATOM 6948 C CA . SER A 1 874 ? -28.701 8.721 30.281 1.00 89.00 874 SER A CA 1
ATOM 6949 C C . SER A 1 874 ? -28.920 8.503 31.783 1.00 89.00 874 SER A C 1
ATOM 6951 O O . SER A 1 874 ? -29.345 9.414 32.493 1.00 89.00 874 SER A O 1
ATOM 6953 N N . LEU A 1 875 ? -28.621 7.299 32.280 1.00 89.12 875 LEU A N 1
ATOM 6954 C CA . LEU A 1 875 ? -28.687 6.969 33.698 1.00 89.12 875 LEU A CA 1
ATOM 6955 C C . LEU A 1 875 ? -27.588 7.672 34.496 1.00 89.12 875 LEU A C 1
ATOM 6957 O O . LEU A 1 875 ? -27.875 8.160 35.579 1.00 89.12 875 LEU A O 1
ATOM 6961 N N . GLY A 1 876 ? -26.368 7.797 33.972 1.00 88.38 876 GLY A N 1
ATOM 6962 C CA . GLY A 1 876 ? -25.301 8.530 34.657 1.00 88.38 876 GLY A CA 1
ATOM 6963 C C . GLY A 1 876 ? -25.566 10.035 34.773 1.00 88.38 876 GLY A C 1
ATOM 6964 O O . GLY A 1 876 ? -25.206 10.644 35.777 1.00 88.38 876 GLY A O 1
ATOM 6965 N N . GLU A 1 877 ? -26.272 10.655 33.819 1.00 87.62 877 GLU A N 1
ATOM 6966 C CA . GLU A 1 877 ? -26.758 12.038 33.993 1.00 87.62 877 GLU A CA 1
ATOM 6967 C C . GLU A 1 877 ? -27.778 12.166 35.133 1.00 87.62 877 GLU A C 1
ATOM 6969 O O . GLU A 1 877 ? -27.805 13.174 35.846 1.00 87.62 877 GLU A O 1
ATOM 6974 N N . ILE A 1 878 ? -28.626 11.151 35.305 1.00 88.81 878 ILE A N 1
ATOM 6975 C CA . ILE A 1 878 ? -29.566 11.063 36.425 1.00 88.81 878 ILE A CA 1
ATOM 6976 C C . ILE A 1 878 ? -28.802 10.808 37.733 1.00 88.81 878 ILE A C 1
ATOM 6978 O O . ILE A 1 878 ? -29.139 11.419 38.744 1.00 88.81 878 ILE A O 1
ATOM 6982 N N . ASP A 1 879 ? -27.749 9.986 37.696 1.00 88.06 879 ASP A N 1
ATOM 6983 C CA . ASP A 1 879 ? -26.922 9.601 38.847 1.00 88.06 879 ASP A CA 1
ATOM 6984 C C . ASP A 1 879 ? -26.256 10.799 39.535 1.00 88.06 879 ASP A C 1
ATOM 6986 O O . ASP A 1 879 ? -26.103 10.819 40.749 1.00 88.06 879 ASP A O 1
ATOM 6990 N N . ARG A 1 880 ? -25.959 11.859 38.774 1.00 85.19 880 ARG A N 1
ATOM 6991 C CA . ARG A 1 880 ? -25.388 13.116 39.291 1.00 85.19 880 ARG A CA 1
ATOM 6992 C C . ARG A 1 880 ? -26.391 14.005 40.036 1.00 85.19 880 ARG A C 1
ATOM 6994 O O . ARG A 1 880 ? -26.005 15.038 40.583 1.00 85.19 880 ARG A O 1
ATOM 7001 N N . GLN A 1 881 ? -27.684 13.681 40.019 1.00 87.50 881 GLN A N 1
ATOM 7002 C CA . GLN A 1 881 ? -28.706 14.480 40.697 1.00 87.50 881 GLN A CA 1
ATOM 7003 C C . GLN A 1 881 ? -28.764 14.105 42.180 1.00 87.50 881 GLN A C 1
ATOM 7005 O O . GLN A 1 881 ? -28.976 12.942 42.514 1.00 87.50 881 GLN A O 1
ATOM 7010 N N . SER A 1 882 ? -28.664 15.098 43.069 1.00 85.56 882 SER A N 1
ATOM 7011 C CA . SER A 1 882 ? -28.690 14.907 44.531 1.00 85.56 882 SER A CA 1
ATOM 7012 C C . SER A 1 882 ? -29.861 14.050 45.013 1.00 85.56 882 SER A C 1
ATOM 7014 O O . SER A 1 882 ? -29.693 13.180 45.863 1.00 85.56 882 SER A O 1
ATOM 7016 N N . ASP A 1 883 ? -31.040 14.264 44.432 1.00 87.31 883 ASP A N 1
ATOM 7017 C CA . ASP A 1 883 ? -32.266 13.573 44.832 1.00 87.31 883 ASP A CA 1
ATOM 7018 C C . ASP A 1 883 ? -32.220 12.087 44.441 1.00 87.31 883 ASP A C 1
ATOM 7020 O O . ASP A 1 883 ? -32.735 11.236 45.162 1.00 87.31 883 ASP A O 1
ATOM 7024 N N . TYR A 1 884 ? -31.578 11.753 43.315 1.00 89.56 884 TYR A N 1
ATOM 7025 C CA . TYR A 1 884 ? -31.402 10.365 42.892 1.00 89.56 884 TYR A CA 1
ATOM 7026 C C . TYR A 1 884 ? -30.342 9.649 43.730 1.00 89.56 884 TYR A C 1
ATOM 7028 O O . TYR A 1 884 ? -30.556 8.501 44.111 1.00 89.56 884 TYR A O 1
ATOM 7036 N N . VAL A 1 885 ? -29.253 10.335 44.094 1.00 87.44 885 VAL A N 1
ATOM 7037 C CA . VAL A 1 885 ? -28.248 9.809 45.035 1.00 87.44 885 VAL A CA 1
ATOM 7038 C C . VAL A 1 885 ? -28.895 9.465 46.379 1.00 87.44 885 VAL A C 1
ATOM 7040 O O . VAL A 1 885 ? -28.660 8.383 46.914 1.00 87.44 885 VAL A O 1
ATOM 7043 N N . ALA A 1 886 ? -29.777 10.328 46.893 1.00 86.56 886 ALA A N 1
ATOM 7044 C CA . ALA A 1 886 ? -30.539 10.039 48.108 1.00 86.56 886 ALA A CA 1
ATOM 7045 C C . ALA A 1 886 ? -31.420 8.783 47.952 1.00 86.56 886 ALA A C 1
ATOM 7047 O O . ALA A 1 886 ? -31.435 7.924 48.833 1.00 86.56 886 ALA A O 1
ATOM 7048 N N . MET A 1 887 ? -32.091 8.618 46.805 1.00 90.69 887 MET A N 1
ATOM 7049 C CA . MET A 1 887 ? -32.871 7.408 46.515 1.00 90.69 887 MET A CA 1
ATOM 7050 C C . MET A 1 887 ? -32.009 6.145 46.365 1.00 90.69 887 MET A C 1
ATOM 7052 O O . MET A 1 887 ? -32.444 5.069 46.778 1.00 90.69 887 MET A O 1
ATOM 7056 N N . LYS A 1 888 ? -30.788 6.249 45.824 1.00 88.62 888 LYS A N 1
ATOM 7057 C CA . LYS A 1 888 ? -29.824 5.136 45.795 1.00 88.62 888 LYS A CA 1
ATOM 7058 C C . LYS A 1 888 ? -29.392 4.730 47.195 1.00 88.62 888 LYS A C 1
ATOM 7060 O O . LYS A 1 888 ? -29.313 3.538 47.471 1.00 88.62 888 LYS A O 1
ATOM 7065 N N . GLU A 1 889 ? -29.152 5.692 48.080 1.00 86.62 889 GLU A N 1
ATOM 7066 C CA . GLU A 1 889 ? -28.795 5.390 49.466 1.00 86.62 889 GLU A CA 1
ATOM 7067 C C . GLU A 1 889 ? -29.958 4.720 50.202 1.00 86.62 889 GLU A C 1
ATOM 7069 O O . GLU A 1 889 ? -29.756 3.757 50.932 1.00 86.62 889 GLU A O 1
ATOM 7074 N N . ILE A 1 890 ? -31.195 5.137 49.929 1.00 86.31 890 ILE A N 1
ATOM 7075 C CA . ILE A 1 890 ? -32.392 4.452 50.429 1.00 86.31 890 ILE A CA 1
ATOM 7076 C C . ILE A 1 890 ? -32.473 3.013 49.896 1.00 86.31 890 ILE A C 1
ATOM 7078 O O . ILE A 1 890 ? -32.674 2.086 50.678 1.00 86.31 890 ILE A O 1
ATOM 7082 N N . HIS A 1 891 ? -32.244 2.798 48.597 1.00 87.50 891 HIS A N 1
ATOM 7083 C CA . HIS A 1 891 ? -32.158 1.453 48.017 1.00 87.50 891 HIS A CA 1
ATOM 7084 C C . HIS A 1 891 ? -31.070 0.603 48.695 1.00 87.50 891 HIS A C 1
ATOM 7086 O O . HIS A 1 891 ? -31.302 -0.558 49.027 1.00 87.50 891 HIS A O 1
ATOM 7092 N N . ARG A 1 892 ? -29.888 1.177 48.942 1.00 86.12 892 ARG A N 1
ATOM 7093 C CA . ARG A 1 892 ? -28.776 0.508 49.632 1.00 86.12 892 ARG A CA 1
ATOM 7094 C C . ARG A 1 892 ? -29.120 0.169 51.081 1.00 86.12 892 ARG A C 1
ATOM 7096 O O . ARG A 1 892 ? -28.777 -0.913 51.553 1.00 86.12 892 ARG A O 1
ATOM 7103 N N . LEU A 1 893 ? -29.814 1.065 51.780 1.00 85.25 893 LEU A N 1
ATOM 7104 C CA . LEU A 1 893 ? -30.319 0.810 53.126 1.00 85.25 893 LEU A CA 1
ATOM 7105 C C . LEU A 1 893 ? -31.299 -0.358 53.139 1.00 85.25 893 LEU A C 1
ATOM 7107 O O . LEU A 1 893 ? -31.260 -1.143 54.081 1.00 85.25 893 LEU A O 1
ATOM 7111 N N . PHE A 1 894 ? -32.115 -0.525 52.095 1.00 83.19 894 PHE A N 1
ATOM 7112 C CA . PHE A 1 894 ? -32.979 -1.698 51.965 1.00 83.19 894 PHE A CA 1
ATOM 7113 C C . PHE A 1 894 ? -32.193 -2.986 51.751 1.00 83.19 894 PHE A C 1
ATOM 7115 O O . PHE A 1 894 ? -32.423 -3.944 52.483 1.00 83.19 894 PHE A O 1
ATOM 7122 N N . GLU A 1 895 ? -31.243 -3.010 50.813 1.00 83.00 895 GLU A N 1
ATOM 7123 C CA . GLU A 1 895 ? -30.382 -4.185 50.605 1.00 83.00 895 GLU A CA 1
ATOM 7124 C C . GLU A 1 895 ? -29.662 -4.578 51.907 1.00 83.00 895 GLU A C 1
ATOM 7126 O O . GLU A 1 895 ? -29.622 -5.752 52.281 1.00 83.00 895 GLU A O 1
ATOM 7131 N N . LEU A 1 896 ? -29.156 -3.587 52.646 1.00 84.62 896 LEU A N 1
ATOM 7132 C CA . LEU A 1 896 ? -28.476 -3.796 53.920 1.00 84.62 896 LEU A CA 1
ATOM 7133 C C . LEU A 1 896 ? -29.434 -4.238 55.035 1.00 84.62 896 LEU A C 1
ATOM 7135 O O . LEU A 1 896 ? -29.061 -5.074 55.856 1.00 84.62 896 LEU A O 1
ATOM 7139 N N . ALA A 1 897 ? -30.657 -3.706 55.074 1.00 83.38 897 ALA A N 1
ATOM 7140 C CA . ALA A 1 897 ? -31.680 -4.117 56.028 1.00 83.38 897 ALA A CA 1
ATOM 7141 C C . ALA A 1 897 ? -32.092 -5.574 55.806 1.00 83.38 897 ALA A C 1
ATOM 7143 O O . ALA A 1 897 ? -32.097 -6.344 56.762 1.00 83.38 897 ALA A O 1
ATOM 7144 N N . VAL A 1 898 ? -32.360 -5.968 54.557 1.00 82.94 898 VAL A N 1
ATOM 7145 C CA . VAL A 1 898 ? -32.686 -7.357 54.198 1.00 82.94 898 VAL A CA 1
ATOM 7146 C C . VAL A 1 898 ? -31.537 -8.287 54.584 1.00 82.94 898 VAL A C 1
ATOM 7148 O O . VAL A 1 898 ? -31.759 -9.250 55.312 1.00 82.94 898 VAL A O 1
ATOM 7151 N N . SER A 1 899 ? -30.300 -7.945 54.208 1.00 82.00 899 SER A N 1
ATOM 7152 C CA . SER A 1 899 ? -29.118 -8.740 54.563 1.00 82.00 899 SER A CA 1
ATOM 7153 C C . SER A 1 899 ? -28.905 -8.850 56.079 1.00 82.00 899 SER A C 1
ATOM 7155 O O . SER A 1 899 ? -28.569 -9.926 56.572 1.00 82.00 899 SER A O 1
ATOM 7157 N N . ARG A 1 900 ? -29.134 -7.775 56.851 1.00 82.56 900 ARG A N 1
ATOM 7158 C CA . ARG A 1 900 ? -29.042 -7.826 58.321 1.00 82.56 900 ARG A CA 1
ATOM 7159 C C . ARG A 1 900 ? -30.149 -8.654 58.955 1.00 82.56 900 ARG A C 1
ATOM 7161 O O . ARG A 1 900 ? -29.877 -9.309 59.951 1.00 82.56 900 ARG A O 1
ATOM 7168 N N . ILE A 1 901 ? -31.364 -8.627 58.415 1.00 81.12 901 ILE A N 1
ATOM 7169 C CA . ILE A 1 901 ? -32.466 -9.468 58.900 1.00 81.12 901 ILE A CA 1
ATOM 7170 C C . ILE A 1 901 ? -32.142 -10.947 58.648 1.00 81.12 901 ILE A C 1
ATOM 7172 O O . ILE A 1 901 ? -32.270 -11.754 59.567 1.00 81.12 901 ILE A O 1
ATOM 7176 N N . GLU A 1 902 ? -31.659 -11.290 57.447 1.00 75.25 902 GLU A N 1
ATOM 7177 C CA . GLU A 1 902 ? -31.226 -12.653 57.104 1.00 75.25 902 GLU A CA 1
ATOM 7178 C C . GLU A 1 902 ? -30.080 -13.127 58.015 1.00 75.25 902 GLU A C 1
ATOM 7180 O O . GLU A 1 902 ? -30.175 -14.188 58.636 1.00 75.25 902 GLU A O 1
ATOM 7185 N N . GLY A 1 903 ? -29.023 -12.318 58.148 1.00 78.69 903 GLY A N 1
ATOM 7186 C CA . GLY A 1 903 ? -27.866 -12.640 58.986 1.00 78.69 903 GLY A CA 1
ATOM 7187 C C . GLY A 1 903 ? -28.229 -12.767 60.465 1.00 78.69 903 GLY A C 1
ATOM 7188 O O . GLY A 1 903 ? -27.870 -13.754 61.109 1.00 78.69 903 GLY A O 1
ATOM 7189 N N . ALA A 1 904 ? -29.022 -11.830 60.991 1.00 77.62 904 ALA A N 1
ATOM 7190 C CA . ALA A 1 904 ? -29.466 -11.875 62.378 1.00 77.62 904 ALA A CA 1
ATOM 7191 C C . ALA A 1 904 ? -30.293 -13.131 62.674 1.00 77.62 904 ALA A C 1
ATOM 7193 O O . ALA A 1 904 ? -30.164 -13.680 63.759 1.00 77.62 904 ALA A O 1
ATOM 7194 N N . GLY A 1 905 ? -31.087 -13.635 61.724 1.00 70.19 905 GLY A N 1
ATOM 7195 C CA . GLY A 1 905 ? -31.820 -14.888 61.920 1.00 70.19 905 GLY A CA 1
ATOM 7196 C C . GLY A 1 905 ? -30.906 -16.083 62.147 1.00 70.19 905 GLY A C 1
ATOM 7197 O O . GLY A 1 905 ? -31.120 -16.853 63.083 1.00 70.19 905 GLY A O 1
ATOM 7198 N N . THR A 1 906 ? -29.846 -16.198 61.346 1.00 73.94 906 THR A N 1
ATOM 7199 C CA . THR A 1 906 ? -28.854 -17.268 61.516 1.00 73.94 906 THR A CA 1
ATOM 7200 C C . THR A 1 906 ? -28.048 -17.129 62.808 1.00 73.94 906 THR A C 1
ATOM 7202 O O . THR A 1 906 ? -27.835 -18.122 63.501 1.00 73.94 906 THR A O 1
ATOM 7205 N N . GLU A 1 907 ? -27.650 -15.907 63.176 1.00 77.56 907 GLU A N 1
ATOM 7206 C CA . GLU A 1 907 ? -26.912 -15.641 64.418 1.00 77.56 907 GLU A CA 1
ATOM 7207 C C . GLU A 1 907 ? -27.760 -15.944 65.657 1.00 77.56 907 GLU A C 1
ATOM 7209 O O . GLU A 1 907 ? -27.307 -16.631 66.570 1.00 77.56 907 GLU A O 1
ATOM 7214 N N . LEU A 1 908 ? -29.006 -15.466 65.683 1.00 75.56 908 LEU A N 1
ATOM 7215 C CA . LEU A 1 908 ? -29.914 -15.659 66.812 1.00 75.56 908 LEU A CA 1
ATOM 7216 C C . LEU A 1 908 ? -30.265 -17.138 67.005 1.00 75.56 908 LEU A C 1
ATOM 7218 O O . LEU A 1 908 ? -30.354 -17.592 68.144 1.00 75.56 908 LEU A O 1
ATOM 7222 N N . TRP A 1 909 ? -30.399 -17.904 65.917 1.00 74.56 909 TRP A N 1
ATOM 7223 C CA . TRP A 1 909 ? -30.573 -19.356 65.991 1.00 74.56 909 TRP A CA 1
ATOM 7224 C C . TRP A 1 909 ? -29.357 -20.051 66.612 1.00 74.56 909 TRP A C 1
ATOM 7226 O O . TRP A 1 909 ? -29.509 -20.851 67.532 1.00 74.56 909 TRP A O 1
ATOM 7236 N N . ALA A 1 910 ? -28.148 -19.713 66.157 1.00 76.81 910 ALA A N 1
ATOM 7237 C CA . ALA A 1 910 ? -26.922 -20.299 66.694 1.00 76.81 910 ALA A CA 1
ATOM 7238 C C . ALA A 1 910 ? -26.748 -20.000 68.196 1.00 76.81 910 ALA A C 1
ATOM 7240 O O . ALA A 1 910 ? -26.372 -20.886 68.966 1.00 76.81 910 ALA A O 1
ATOM 7241 N N . VAL A 1 911 ? -27.074 -18.777 68.633 1.00 75.62 911 VAL A N 1
ATOM 7242 C CA . VAL A 1 911 ? -27.051 -18.407 70.059 1.00 75.62 911 VAL A CA 1
ATOM 7243 C C . VAL A 1 911 ? -28.092 -19.207 70.843 1.00 75.62 911 VAL A C 1
ATOM 7245 O O . VAL A 1 911 ? -27.745 -19.801 71.861 1.00 75.62 911 VAL A O 1
ATOM 7248 N N . ALA A 1 912 ? -29.331 -19.300 70.352 1.00 72.50 912 ALA A N 1
ATOM 7249 C CA . ALA A 1 912 ? -30.398 -20.085 70.977 1.00 72.50 912 ALA A CA 1
ATOM 7250 C C . ALA A 1 912 ? -30.033 -21.568 71.171 1.00 72.50 912 ALA A C 1
ATOM 7252 O O . ALA A 1 912 ? -30.360 -22.165 72.200 1.00 72.50 912 ALA A O 1
ATOM 7253 N N . GLU A 1 913 ? -29.360 -22.161 70.185 1.00 75.44 913 GLU A N 1
ATOM 7254 C CA . GLU A 1 913 ? -28.881 -23.544 70.229 1.00 75.44 913 GLU A CA 1
ATOM 7255 C C . GLU A 1 913 ? -27.767 -23.712 71.266 1.00 75.44 913 GLU A C 1
ATOM 7257 O O . GLU A 1 913 ? -27.798 -24.650 72.062 1.00 75.44 913 GLU A O 1
ATOM 7262 N N . SER A 1 914 ? -26.839 -22.753 71.335 1.00 76.62 914 SER A N 1
ATOM 7263 C CA . SER A 1 914 ? -25.718 -22.792 72.279 1.00 76.62 914 SER A CA 1
ATOM 7264 C C . SER A 1 914 ? -26.140 -22.740 73.754 1.00 76.62 914 SER A C 1
ATOM 7266 O O . SER A 1 914 ? -25.472 -23.335 74.597 1.00 76.62 914 SER A O 1
ATOM 7268 N N . ILE A 1 915 ? -27.262 -22.080 74.065 1.00 73.69 915 ILE A N 1
ATOM 7269 C CA . ILE A 1 915 ? -27.803 -21.956 75.431 1.00 73.69 915 ILE A CA 1
ATOM 7270 C C . ILE A 1 915 ? -28.888 -23.001 75.755 1.00 73.69 915 ILE A C 1
ATOM 7272 O O . ILE A 1 915 ? -29.524 -22.920 76.802 1.00 73.69 915 ILE A O 1
ATOM 7276 N N . GLY A 1 916 ? -29.127 -23.978 74.870 1.00 66.88 916 GLY A N 1
ATOM 7277 C CA . GLY A 1 916 ? -30.041 -25.104 75.115 1.00 66.88 916 GLY A CA 1
ATOM 7278 C C . GLY A 1 916 ? -31.538 -24.770 75.080 1.00 66.88 916 GLY A C 1
ATOM 7279 O O . GLY A 1 916 ? -32.364 -25.650 75.302 1.00 66.88 916 GLY A O 1
ATOM 7280 N N . VAL A 1 917 ? -31.916 -23.529 74.759 1.00 69.62 917 VAL A N 1
ATOM 7281 C CA . VAL A 1 917 ? -33.324 -23.082 74.740 1.00 69.62 917 VAL A CA 1
ATOM 7282 C C . VAL A 1 917 ? -33.944 -23.071 73.340 1.00 69.62 917 VAL A C 1
ATOM 7284 O O . VAL A 1 917 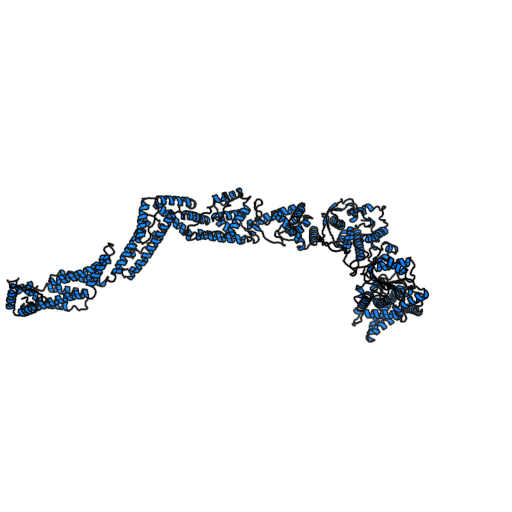? -35.102 -22.682 73.180 1.00 69.62 917 VAL A O 1
ATOM 7287 N N . ALA A 1 918 ? -33.217 -23.547 72.322 1.00 66.00 918 ALA A N 1
ATOM 7288 C CA . ALA A 1 918 ? -33.703 -23.646 70.943 1.00 66.00 918 ALA A CA 1
ATOM 7289 C C . ALA A 1 918 ? -35.029 -24.420 70.806 1.00 66.00 918 ALA A C 1
ATOM 7291 O O . ALA A 1 918 ? -35.826 -24.097 69.932 1.00 66.00 918 ALA A O 1
ATOM 7292 N N . GLY A 1 919 ? -35.298 -25.401 71.681 1.00 62.78 919 GLY A N 1
ATOM 7293 C CA . GLY A 1 919 ? -36.562 -26.153 71.697 1.00 62.78 919 GLY A CA 1
ATOM 7294 C C . GLY A 1 919 ? -37.756 -25.410 72.316 1.00 62.78 919 GLY A C 1
ATOM 7295 O O . GLY A 1 919 ? -38.900 -25.745 72.019 1.00 62.78 919 GLY A O 1
ATOM 7296 N N . HIS A 1 920 ? -37.506 -24.400 73.155 1.00 61.72 920 HIS A N 1
ATOM 7297 C CA . HIS A 1 920 ? -38.538 -23.583 73.819 1.00 61.72 920 HIS A CA 1
ATOM 7298 C C . HIS A 1 920 ? -38.871 -22.316 73.045 1.00 61.72 920 HIS A C 1
ATOM 7300 O O . HIS A 1 920 ? -39.986 -21.795 73.082 1.00 61.72 920 HIS A O 1
ATOM 7306 N N . LEU A 1 921 ? -37.889 -21.836 72.306 1.00 60.38 921 LEU A N 1
ATOM 7307 C CA . LEU A 1 921 ? -38.066 -20.812 71.319 1.00 60.38 921 LEU A CA 1
ATOM 7308 C C . LEU A 1 921 ? -38.895 -21.388 70.165 1.00 60.38 921 LEU A C 1
ATOM 7310 O O . LEU A 1 921 ? -38.401 -22.169 69.357 1.00 60.38 921 LEU A O 1
ATOM 7314 N N . ALA A 1 922 ? -40.148 -20.953 70.025 1.00 54.12 922 ALA A N 1
ATOM 7315 C CA . ALA A 1 922 ? -40.958 -21.168 68.820 1.00 54.12 922 ALA A CA 1
ATOM 7316 C C . ALA A 1 922 ? -40.378 -20.419 67.589 1.00 54.12 922 ALA A C 1
ATOM 7318 O O . ALA A 1 922 ? -41.109 -19.855 66.774 1.00 54.12 922 ALA A O 1
ATOM 7319 N N . ILE A 1 923 ? -39.047 -20.373 67.445 1.00 52.28 923 ILE A N 1
ATOM 7320 C CA . ILE A 1 923 ? -38.332 -19.663 66.386 1.00 52.28 923 ILE A CA 1
ATOM 7321 C C . ILE A 1 923 ? -38.664 -20.262 65.014 1.00 52.28 923 ILE A C 1
ATOM 7323 O O . ILE A 1 923 ? -38.706 -19.522 64.031 1.00 52.28 923 ILE A O 1
ATOM 7327 N N . SER A 1 924 ? -39.010 -21.552 64.925 1.00 47.50 924 SER A N 1
ATOM 7328 C CA . SER A 1 924 ? -39.367 -22.178 63.645 1.00 47.50 924 SER A CA 1
ATOM 7329 C C . SER A 1 924 ? -40.610 -21.564 62.979 1.00 47.50 924 SER A C 1
ATOM 7331 O O . SER A 1 924 ? -40.674 -21.541 61.753 1.00 47.50 924 SER A O 1
ATOM 7333 N N . GLN A 1 925 ? -41.557 -20.990 63.736 1.00 52.31 925 GLN A N 1
ATOM 7334 C CA . GLN A 1 925 ? -42.740 -20.322 63.165 1.00 52.31 925 GLN A CA 1
ATOM 7335 C C . GLN A 1 925 ? -42.503 -18.853 62.785 1.00 52.31 925 GLN A C 1
ATOM 7337 O O . GLN A 1 925 ? -43.161 -18.351 61.876 1.00 52.31 925 GLN A O 1
ATOM 7342 N N . TYR A 1 926 ? -41.563 -18.165 63.438 1.00 52.88 926 TYR A N 1
ATOM 7343 C CA . TYR A 1 926 ? -41.312 -16.740 63.187 1.00 52.88 926 TYR A CA 1
ATOM 7344 C C . TYR A 1 926 ? -40.178 -16.481 62.183 1.00 52.88 926 TYR A C 1
ATOM 7346 O O . TYR A 1 926 ? -40.213 -15.453 61.503 1.00 52.88 926 TYR A O 1
ATOM 7354 N N . TRP A 1 927 ? -39.236 -17.423 62.042 1.00 55.38 927 TRP A N 1
ATOM 7355 C CA . TRP A 1 927 ? -38.005 -17.259 61.256 1.00 55.38 927 TRP A CA 1
ATOM 7356 C C . TRP A 1 927 ? -37.771 -18.358 60.202 1.00 55.38 927 TRP A C 1
ATOM 7358 O O . TRP A 1 927 ? -36.895 -18.210 59.356 1.00 55.38 927 TRP A O 1
ATOM 7368 N N . GLY A 1 928 ? -38.546 -19.453 60.235 1.00 47.50 928 GLY A N 1
ATOM 7369 C CA . GLY A 1 928 ? -38.359 -20.644 59.390 1.00 47.50 928 GLY A CA 1
ATOM 7370 C C . GLY A 1 928 ? -39.155 -20.693 58.077 1.00 47.50 928 GLY A C 1
ATOM 7371 O O . GLY A 1 928 ? -39.110 -21.705 57.385 1.00 47.50 928 GLY A O 1
ATOM 7372 N N . ILE A 1 929 ? -39.886 -19.639 57.712 1.00 49.22 929 ILE A N 1
ATOM 7373 C CA . ILE A 1 929 ? -40.570 -19.527 56.412 1.00 49.22 929 ILE A CA 1
ATOM 7374 C C . ILE A 1 929 ? -39.810 -18.488 55.612 1.00 49.22 929 ILE A C 1
ATOM 7376 O O . ILE A 1 929 ? -39.669 -17.392 56.143 1.00 49.22 929 ILE A O 1
ATOM 7380 N N . ASP A 1 930 ? -39.362 -18.833 54.394 1.00 52.78 930 ASP A N 1
ATOM 7381 C CA . ASP A 1 930 ? -38.748 -17.962 53.376 1.00 52.78 930 ASP A CA 1
ATOM 7382 C C . ASP A 1 930 ? -39.060 -16.475 53.606 1.00 52.78 930 ASP A C 1
ATOM 7384 O O . ASP A 1 930 ? -39.954 -15.889 52.988 1.00 52.78 930 ASP A O 1
ATOM 7388 N N . ILE A 1 931 ? -38.293 -15.839 54.502 1.00 52.22 931 ILE A N 1
ATOM 7389 C CA . ILE A 1 931 ? -38.450 -14.416 54.847 1.00 52.22 931 ILE A CA 1
ATOM 7390 C C . ILE A 1 931 ? -38.242 -13.585 53.578 1.00 52.22 931 ILE A C 1
ATOM 7392 O O . ILE A 1 931 ? -38.681 -12.446 53.465 1.00 52.22 931 ILE A O 1
ATOM 7396 N N . VAL A 1 932 ? -37.605 -14.205 52.590 1.00 53.06 932 VAL A N 1
ATOM 7397 C CA . VAL A 1 932 ? -37.072 -13.574 51.420 1.00 53.06 932 VAL A CA 1
ATOM 7398 C C . VAL A 1 932 ? -37.869 -13.828 50.148 1.00 53.06 932 VAL A C 1
ATOM 7400 O O . VAL A 1 932 ? -37.634 -13.082 49.215 1.00 53.06 932 VAL A O 1
ATOM 7403 N N . GLN A 1 933 ? -38.818 -14.772 50.054 1.00 53.53 933 GLN A N 1
ATOM 7404 C CA . GLN A 1 933 ? -39.568 -14.949 48.790 1.00 53.53 933 GLN A CA 1
ATOM 7405 C C . GLN A 1 933 ? -40.393 -13.696 48.430 1.00 53.53 933 GLN A C 1
ATOM 7407 O O . GLN A 1 933 ? -40.204 -13.148 47.345 1.00 53.53 933 GLN A O 1
ATOM 7412 N N . PRO A 1 934 ? -41.240 -13.152 49.334 1.00 52.03 934 PRO A N 1
ATOM 7413 C CA . PRO A 1 934 ? -42.005 -11.935 49.048 1.00 52.03 934 PRO A CA 1
ATOM 7414 C C . PRO A 1 934 ? -41.100 -10.707 48.875 1.00 52.03 934 PRO A C 1
ATOM 7416 O O . PRO A 1 934 ? -41.444 -9.774 48.155 1.00 52.03 934 PRO A O 1
ATOM 7419 N N . ILE A 1 935 ? -39.926 -10.727 49.516 1.00 56.06 935 ILE A N 1
ATOM 7420 C CA . ILE A 1 935 ? -38.942 -9.643 49.491 1.00 56.06 935 ILE A CA 1
ATOM 7421 C C . ILE A 1 935 ? -38.076 -9.667 48.219 1.00 56.06 935 ILE A C 1
ATOM 7423 O O . ILE A 1 935 ? -37.720 -8.612 47.697 1.00 56.06 935 ILE A O 1
ATOM 7427 N N . LYS A 1 936 ? -37.773 -10.856 47.687 1.00 54.31 936 LYS A N 1
ATOM 7428 C CA . LYS A 1 936 ? -37.031 -11.078 46.435 1.00 54.31 936 LYS A CA 1
ATOM 7429 C C . LYS A 1 936 ? -37.921 -10.902 45.204 1.00 54.31 936 LYS A C 1
ATOM 7431 O O . LYS A 1 936 ? -37.432 -10.398 44.196 1.00 54.31 936 LYS A O 1
ATOM 7436 N N . ASP A 1 937 ? -39.213 -11.229 45.305 1.00 56.38 937 ASP A N 1
ATOM 7437 C CA . ASP A 1 937 ? -40.142 -11.232 44.163 1.00 56.38 937 ASP A CA 1
ATOM 7438 C C . ASP A 1 937 ? -41.079 -9.995 44.095 1.00 56.38 937 ASP A C 1
ATOM 7440 O O . ASP A 1 937 ? -41.763 -9.790 43.087 1.00 56.38 937 ASP A O 1
ATOM 7444 N N . GLY A 1 938 ? -41.131 -9.153 45.139 1.00 58.09 938 GLY A N 1
ATOM 7445 C CA . GLY A 1 938 ? -42.174 -8.133 45.353 1.00 58.09 938 GLY A CA 1
ATOM 7446 C C . GLY A 1 938 ? -41.953 -6.733 44.751 1.00 58.09 938 GLY A C 1
ATOM 7447 O O . GLY A 1 938 ? -40.831 -6.273 44.502 1.00 58.09 938 GLY A O 1
ATOM 7448 N N . ARG A 1 939 ? -43.068 -6.020 44.529 1.00 70.19 939 ARG A N 1
ATOM 7449 C CA . ARG A 1 939 ? -43.100 -4.566 44.279 1.00 70.19 939 ARG A CA 1
ATOM 7450 C C . ARG A 1 939 ? -42.680 -3.830 45.551 1.00 70.19 939 ARG A C 1
ATOM 7452 O O . ARG A 1 939 ? -43.060 -4.240 46.641 1.00 70.19 939 ARG A O 1
ATOM 7459 N N . TRP A 1 940 ? -41.907 -2.754 45.421 1.00 78.75 940 TRP A N 1
ATOM 7460 C CA . TRP A 1 940 ? -41.517 -1.924 46.569 1.00 78.75 940 TRP A CA 1
ATOM 7461 C C . TRP A 1 940 ? -42.618 -0.910 46.904 1.00 78.75 940 TRP A C 1
ATOM 7463 O O . TRP A 1 940 ? -42.464 0.290 46.678 1.00 78.75 940 TRP A O 1
ATOM 7473 N N . ASP A 1 941 ? -43.751 -1.419 47.383 1.00 80.81 941 ASP A N 1
ATOM 7474 C CA . ASP A 1 941 ? -44.907 -0.627 47.797 1.00 80.81 941 ASP A CA 1
ATOM 7475 C C . ASP A 1 941 ? -44.965 -0.421 49.322 1.00 80.81 941 ASP A C 1
ATOM 7477 O O . ASP A 1 941 ? -44.088 -0.847 50.077 1.00 80.81 941 ASP A O 1
ATOM 7481 N N . LEU A 1 942 ? -45.993 0.291 49.788 1.00 81.69 942 LEU A N 1
ATOM 7482 C CA . LEU A 1 942 ? -46.191 0.563 51.210 1.00 81.69 942 LEU A CA 1
ATOM 7483 C C . LEU A 1 942 ? -46.287 -0.726 52.044 1.00 81.69 942 LEU A C 1
ATOM 7485 O O . LEU A 1 942 ? -45.705 -0.792 53.126 1.00 81.69 942 LEU A O 1
ATOM 7489 N N . GLU A 1 943 ? -46.967 -1.755 51.529 1.00 81.81 943 GLU A N 1
ATOM 7490 C CA . GLU A 1 943 ? -47.139 -3.039 52.213 1.00 81.81 943 GLU A CA 1
ATOM 7491 C C . GLU A 1 943 ? -45.790 -3.735 52.424 1.00 81.81 943 GLU A C 1
ATOM 7493 O O . GLU A 1 943 ? -45.504 -4.221 53.525 1.00 81.81 943 GLU A O 1
ATOM 7498 N N . TYR A 1 944 ? -44.919 -3.699 51.413 1.00 82.94 944 TYR A N 1
ATOM 7499 C CA . TYR A 1 944 ? -43.546 -4.180 51.529 1.00 82.94 944 TYR A CA 1
ATOM 7500 C C . TYR A 1 944 ? -42.775 -3.466 52.655 1.00 82.94 944 TYR A C 1
ATOM 7502 O O . TYR A 1 944 ? -42.145 -4.123 53.491 1.00 82.94 944 TYR A O 1
ATOM 7510 N N . PHE A 1 945 ? -42.858 -2.134 52.745 1.00 84.19 945 PHE A N 1
ATOM 7511 C CA . PHE A 1 945 ? -42.177 -1.383 53.809 1.00 84.19 945 PHE A CA 1
ATOM 7512 C C . PHE A 1 945 ? -42.739 -1.676 55.201 1.00 84.19 945 PHE A C 1
ATOM 7514 O O . PHE A 1 945 ? -41.971 -1.756 56.164 1.00 84.19 945 PHE A O 1
ATOM 7521 N N . THR A 1 946 ? -44.052 -1.884 55.320 1.00 85.00 946 THR A N 1
ATOM 7522 C CA . THR A 1 946 ? -44.683 -2.283 56.583 1.00 85.00 946 THR A CA 1
ATOM 7523 C C . THR A 1 946 ? -44.168 -3.641 57.046 1.00 85.00 946 THR A C 1
ATOM 7525 O O . THR A 1 946 ? -43.810 -3.803 58.217 1.00 85.00 946 THR A O 1
ATOM 7528 N N . GLN A 1 947 ? -44.074 -4.610 56.131 1.00 82.62 947 GLN A N 1
ATOM 7529 C CA . GLN A 1 947 ? -43.532 -5.932 56.436 1.00 82.62 947 GLN A CA 1
ATOM 7530 C C . GLN A 1 947 ? -42.056 -5.848 56.846 1.00 82.62 947 GLN A C 1
ATOM 7532 O O . GLN A 1 947 ? -41.679 -6.422 57.869 1.00 82.62 947 GLN A O 1
ATOM 7537 N N . LEU A 1 948 ? -41.234 -5.081 56.121 1.00 83.56 948 LEU A N 1
ATOM 7538 C CA . LEU A 1 948 ? -39.814 -4.912 56.441 1.00 83.56 948 LEU A CA 1
ATOM 7539 C C . LEU A 1 948 ? -39.600 -4.280 57.828 1.00 83.56 948 LEU A C 1
ATOM 7541 O O . LEU A 1 948 ? -38.785 -4.774 58.607 1.00 83.56 948 LEU A O 1
ATOM 7545 N N . ALA A 1 949 ? -40.351 -3.225 58.164 1.00 85.38 949 ALA A N 1
ATOM 7546 C CA . ALA A 1 949 ? -40.287 -2.573 59.476 1.00 85.38 949 ALA A CA 1
ATOM 7547 C C . ALA A 1 949 ? -40.697 -3.510 60.611 1.00 85.38 949 ALA A C 1
ATOM 7549 O O . ALA A 1 949 ? -39.999 -3.597 61.624 1.00 85.38 949 ALA A O 1
ATOM 7550 N N . ARG A 1 950 ? -41.781 -4.268 60.416 1.00 84.06 950 ARG A N 1
ATOM 7551 C CA . ARG A 1 950 ? -42.220 -5.286 61.369 1.00 84.06 950 ARG A CA 1
ATOM 7552 C C . ARG A 1 950 ? -41.131 -6.334 61.610 1.00 84.06 950 ARG A C 1
ATOM 7554 O O . ARG A 1 950 ? -40.824 -6.630 62.760 1.00 84.06 950 ARG A O 1
ATOM 7561 N N . ARG A 1 951 ? -40.502 -6.855 60.550 1.00 81.88 951 ARG A N 1
ATOM 7562 C CA . ARG A 1 951 ? -39.434 -7.862 60.677 1.00 81.88 951 ARG A CA 1
ATOM 7563 C C . ARG A 1 951 ? -38.182 -7.314 61.350 1.00 81.88 951 ARG A C 1
ATOM 7565 O O . ARG A 1 951 ? -37.619 -7.973 62.218 1.00 81.88 951 ARG A O 1
ATOM 7572 N N . ALA A 1 952 ? -37.775 -6.095 61.012 1.00 83.75 952 ALA A N 1
ATOM 7573 C CA . ALA A 1 952 ? -36.671 -5.423 61.689 1.00 83.75 952 ALA A CA 1
ATOM 7574 C C . ALA A 1 952 ? -36.924 -5.296 63.204 1.00 83.75 952 ALA A C 1
ATOM 7576 O O . ALA A 1 952 ? -36.025 -5.549 64.009 1.00 83.75 952 ALA A O 1
ATOM 7577 N N . GLN A 1 953 ? -38.153 -4.955 63.598 1.00 83.38 953 GLN A N 1
ATOM 7578 C CA . GLN A 1 953 ? -38.554 -4.867 65.001 1.00 83.38 953 GLN A CA 1
ATOM 7579 C C . GLN A 1 953 ? -38.564 -6.243 65.689 1.00 83.38 953 GLN A C 1
ATOM 7581 O O . GLN A 1 953 ? -38.059 -6.366 66.804 1.00 83.38 953 GLN A O 1
ATOM 7586 N N . GLU A 1 954 ? -39.071 -7.284 65.023 1.00 79.94 954 GLU A N 1
ATOM 7587 C CA . GLU A 1 954 ? -39.041 -8.671 65.516 1.00 79.94 954 GLU A CA 1
ATOM 7588 C C . GLU A 1 954 ? -37.600 -9.154 65.771 1.00 79.94 954 GLU A C 1
ATOM 7590 O O . GLU A 1 954 ? -37.331 -9.778 66.802 1.00 79.94 954 GLU A O 1
ATOM 7595 N N . VAL A 1 955 ? -36.652 -8.800 64.892 1.00 79.44 955 VAL A N 1
ATOM 7596 C CA . VAL A 1 955 ? -35.218 -9.086 65.073 1.00 79.44 955 VAL A CA 1
ATOM 7597 C C . VAL A 1 955 ? -34.661 -8.387 66.312 1.00 79.44 955 VAL A C 1
ATOM 7599 O O . VAL A 1 955 ? -33.982 -9.016 67.124 1.00 79.44 955 VAL A O 1
ATOM 7602 N N . ALA A 1 956 ? -34.959 -7.098 66.490 1.00 79.19 956 ALA A N 1
ATOM 7603 C CA . ALA A 1 956 ? -34.487 -6.327 67.638 1.00 79.19 956 ALA A CA 1
ATOM 7604 C C . ALA A 1 956 ? -35.035 -6.867 68.970 1.00 79.19 956 ALA A C 1
ATOM 7606 O O . ALA A 1 956 ? -34.287 -6.982 69.945 1.00 79.19 956 ALA A O 1
ATOM 7607 N N . ILE A 1 957 ? -36.321 -7.232 69.001 1.00 78.81 957 ILE A N 1
ATOM 7608 C CA . ILE A 1 957 ? -36.978 -7.848 70.162 1.00 78.81 957 ILE A CA 1
ATOM 7609 C C . ILE A 1 957 ? -36.336 -9.201 70.473 1.00 78.81 957 ILE A C 1
ATOM 7611 O O . ILE A 1 957 ? -35.944 -9.445 71.610 1.00 78.81 957 ILE A O 1
ATOM 7615 N N . SER A 1 958 ? -36.142 -10.048 69.462 1.00 75.38 958 SER A N 1
ATOM 7616 C CA . SER A 1 958 ? -35.562 -11.385 69.645 1.00 75.38 958 SER A CA 1
ATOM 7617 C C . SER A 1 958 ? -34.106 -11.331 70.106 1.00 75.38 958 SER A C 1
ATOM 7619 O O . SER A 1 958 ? -33.702 -12.119 70.955 1.00 75.38 958 SER A O 1
ATOM 7621 N N . LYS A 1 959 ? -33.323 -10.360 69.618 1.00 77.56 959 LYS A N 1
ATOM 7622 C CA . LYS A 1 959 ? -31.951 -10.125 70.089 1.00 77.56 959 LYS A CA 1
ATOM 7623 C C . LYS A 1 959 ? -31.907 -9.711 71.558 1.00 77.56 959 LYS A C 1
ATOM 7625 O O . LYS A 1 959 ? -31.066 -10.200 72.305 1.00 77.56 959 LYS A O 1
ATOM 7630 N N . ARG A 1 960 ? -32.822 -8.840 71.990 1.00 76.12 960 ARG A N 1
ATOM 7631 C CA . ARG A 1 960 ? -32.952 -8.480 73.411 1.00 76.12 960 ARG A CA 1
ATOM 7632 C C . ARG A 1 960 ? -33.396 -9.678 74.253 1.00 76.12 960 ARG A C 1
ATOM 7634 O O . ARG A 1 960 ? -32.803 -9.915 75.296 1.00 76.12 960 ARG A O 1
ATOM 7641 N N . TYR A 1 961 ? -34.370 -10.450 73.772 1.00 74.88 961 TYR A N 1
ATOM 7642 C CA . TYR A 1 961 ? -34.854 -11.661 74.436 1.00 74.88 961 TYR A CA 1
ATOM 7643 C C . TYR A 1 961 ? -33.738 -12.685 74.669 1.00 74.88 961 TYR A C 1
ATOM 7645 O O . TYR A 1 961 ? -33.556 -13.164 75.785 1.00 74.88 961 TYR A O 1
ATOM 7653 N N . LEU A 1 962 ? -32.950 -12.976 73.630 1.00 73.75 962 LEU A N 1
ATOM 7654 C CA . LEU A 1 962 ? -31.844 -13.926 73.710 1.00 73.75 962 LEU A CA 1
ATOM 7655 C C . LEU A 1 962 ? -30.735 -13.455 74.649 1.00 73.75 962 LEU A C 1
ATOM 7657 O O . LEU A 1 962 ? -30.261 -14.261 75.440 1.00 73.75 962 LEU A O 1
ATOM 7661 N N . ASN A 1 963 ? -30.392 -12.163 74.648 1.00 76.19 963 ASN A N 1
ATOM 7662 C CA . ASN A 1 963 ? -29.453 -11.615 75.631 1.00 76.19 963 ASN A CA 1
ATOM 7663 C C . ASN A 1 963 ? -29.961 -11.813 77.074 1.00 76.19 963 ASN A C 1
ATOM 7665 O O . ASN A 1 963 ? -29.185 -12.164 77.960 1.00 76.19 963 ASN A O 1
ATOM 7669 N N . CYS A 1 964 ? -31.261 -11.621 77.326 1.00 75.00 964 CYS A N 1
ATOM 7670 C CA . CYS A 1 964 ? -31.850 -11.877 78.643 1.00 75.00 964 CYS A CA 1
ATOM 7671 C C . CYS A 1 964 ? -31.799 -13.367 79.021 1.00 75.00 964 CYS A C 1
ATOM 7673 O O . CYS A 1 964 ? -31.475 -13.694 80.162 1.00 75.00 964 CYS A O 1
ATOM 7675 N N . LEU A 1 965 ? -32.084 -14.270 78.075 1.00 73.75 965 LEU A N 1
ATOM 7676 C CA . LEU A 1 965 ? -31.995 -15.717 78.291 1.00 73.75 965 LEU A CA 1
ATOM 7677 C C . LEU A 1 965 ? -30.559 -16.183 78.536 1.00 73.75 965 LEU A C 1
ATOM 7679 O O . LEU A 1 965 ? -30.337 -17.002 79.419 1.00 73.75 965 LEU A O 1
ATOM 7683 N N . GLU A 1 966 ? -29.583 -15.640 77.813 1.00 76.44 966 GLU A N 1
ATOM 7684 C CA . GLU A 1 966 ? -28.162 -15.929 78.020 1.00 76.44 966 GLU A CA 1
ATOM 7685 C C . GLU A 1 966 ? -27.719 -15.520 79.434 1.00 76.44 966 GLU A C 1
ATOM 7687 O O . GLU A 1 966 ? -27.075 -16.297 80.137 1.00 76.44 966 GLU A O 1
ATOM 7692 N N . MET A 1 967 ? -28.145 -14.343 79.906 1.00 77.62 967 MET A N 1
ATOM 7693 C CA . MET A 1 967 ? -27.869 -13.885 81.274 1.00 77.62 967 MET A CA 1
ATOM 7694 C C . MET A 1 967 ? -28.576 -14.721 82.353 1.00 77.62 967 MET A C 1
ATOM 7696 O O . MET A 1 967 ? -28.055 -14.854 83.462 1.00 77.62 967 MET A O 1
ATOM 7700 N N . ALA A 1 968 ? -29.754 -15.275 82.055 1.00 78.62 968 ALA A N 1
ATOM 7701 C CA . ALA A 1 968 ? -30.511 -16.119 82.976 1.00 78.62 968 ALA A CA 1
ATOM 7702 C C . ALA A 1 968 ? -30.104 -17.600 82.933 1.00 78.62 968 ALA A C 1
ATOM 7704 O O . ALA A 1 968 ? -30.336 -18.307 83.911 1.00 78.62 968 ALA A O 1
ATOM 7705 N N . SER A 1 969 ? -29.477 -18.058 81.845 1.00 78.62 969 SER A N 1
ATOM 7706 C CA . SER A 1 969 ? -29.114 -19.457 81.579 1.00 78.62 969 SER A CA 1
ATOM 7707 C C . SER A 1 969 ? -28.434 -20.173 82.759 1.00 78.62 969 SER A C 1
ATOM 7709 O O . SER A 1 969 ? -28.866 -21.278 83.079 1.00 78.62 969 SER A O 1
ATOM 7711 N N . PRO A 1 970 ? -27.484 -19.565 83.508 1.00 80.62 970 PRO A N 1
ATOM 7712 C CA . PRO A 1 970 ? -26.861 -20.217 84.669 1.00 80.62 970 PRO A CA 1
ATOM 7713 C C . PRO A 1 970 ? -27.816 -20.532 85.833 1.00 80.62 970 PRO A C 1
ATOM 7715 O O . PRO A 1 970 ? -27.431 -21.219 86.779 1.00 80.62 970 PRO A O 1
ATOM 7718 N N . TYR A 1 971 ? -29.022 -19.967 85.815 1.00 82.88 971 TYR A N 1
ATOM 7719 C CA . TYR A 1 971 ? -30.030 -20.079 86.868 1.00 82.88 971 TYR A CA 1
ATOM 7720 C C . TYR A 1 971 ? -31.297 -20.800 86.400 1.00 82.88 971 TYR A C 1
ATOM 7722 O O . TYR A 1 971 ? -32.223 -20.962 87.196 1.00 82.88 971 TYR A O 1
ATOM 7730 N N . ILE A 1 972 ? -31.355 -21.207 85.130 1.00 81.62 972 ILE A N 1
ATOM 7731 C CA . ILE A 1 972 ? -32.445 -22.001 84.568 1.00 81.62 972 ILE A CA 1
ATOM 7732 C C . ILE A 1 972 ? -32.062 -23.473 84.713 1.00 81.62 972 ILE A C 1
ATOM 7734 O O . ILE A 1 972 ? -31.318 -24.020 83.905 1.00 81.62 972 ILE A O 1
ATOM 7738 N N . ASP A 1 973 ? -32.579 -24.109 85.759 1.00 83.00 973 ASP A N 1
ATOM 7739 C CA . ASP A 1 973 ? -32.492 -25.546 85.976 1.00 83.00 973 ASP A CA 1
ATOM 7740 C C . ASP A 1 973 ? -33.901 -26.125 85.817 1.00 83.00 973 ASP A C 1
ATOM 7742 O O . ASP A 1 973 ? -34.767 -25.987 86.685 1.00 83.00 973 ASP A O 1
ATOM 7746 N N . HIS A 1 974 ? -34.148 -26.718 84.648 1.00 78.81 974 HIS A N 1
ATOM 7747 C CA . HIS A 1 974 ? -35.450 -27.285 84.306 1.00 78.81 974 HIS A CA 1
ATOM 7748 C C . HIS A 1 974 ? -35.843 -28.428 85.246 1.00 78.81 974 HIS A C 1
ATOM 7750 O O . HIS A 1 974 ? -37.011 -28.534 85.613 1.00 78.81 974 HIS A O 1
ATOM 7756 N N . GLN A 1 975 ? -34.874 -29.241 85.674 1.00 80.31 975 GLN A N 1
ATOM 7757 C CA . GLN A 1 975 ? -35.121 -30.371 86.562 1.00 80.31 975 GLN A CA 1
ATOM 7758 C C . GLN A 1 975 ? -35.497 -29.876 87.961 1.00 80.31 975 GLN A C 1
ATOM 7760 O O . GLN A 1 975 ? -36.485 -30.331 88.533 1.00 80.31 975 GLN A O 1
ATOM 7765 N N . LEU A 1 976 ? -34.779 -28.874 88.472 1.00 83.31 976 LEU A N 1
ATOM 7766 C CA . LEU A 1 976 ? -35.089 -28.238 89.751 1.00 83.31 976 LEU A CA 1
ATOM 7767 C C . LEU A 1 976 ? -36.418 -27.471 89.717 1.00 83.31 976 LEU A C 1
ATOM 7769 O O . LEU A 1 976 ? -37.122 -27.430 90.721 1.00 83.31 976 LEU A O 1
ATOM 7773 N N . ALA A 1 977 ? -36.778 -26.848 88.592 1.00 83.12 977 ALA A N 1
ATOM 7774 C CA . ALA A 1 977 ? -38.054 -26.148 88.447 1.00 83.12 977 ALA A CA 1
ATOM 7775 C C . ALA A 1 977 ? -39.244 -27.123 88.453 1.00 83.12 977 ALA A C 1
ATOM 7777 O O . ALA A 1 977 ? -40.244 -26.855 89.123 1.00 83.12 977 ALA A O 1
ATOM 7778 N N . GLU A 1 978 ? -39.124 -28.260 87.758 1.00 82.00 978 GLU A N 1
ATOM 7779 C CA . GLU A 1 978 ? -40.106 -29.348 87.814 1.00 82.00 978 GLU A CA 1
ATOM 7780 C C . GLU A 1 978 ? -40.200 -29.939 89.226 1.00 82.00 978 GLU A C 1
ATOM 7782 O O . GLU A 1 978 ? -41.299 -30.086 89.764 1.00 82.00 978 GLU A O 1
ATOM 7787 N N . GLU A 1 979 ? -39.059 -30.213 89.864 1.00 82.75 979 GLU A N 1
ATOM 7788 C CA . GLU A 1 979 ? -39.012 -30.723 91.234 1.00 82.75 979 GLU A CA 1
ATOM 7789 C C . GLU A 1 979 ? -39.647 -29.735 92.223 1.00 82.75 979 GLU A C 1
ATOM 7791 O O . GLU A 1 979 ? -40.476 -30.127 93.046 1.00 82.75 979 GLU A O 1
ATOM 7796 N N . ALA A 1 980 ? -39.332 -28.443 92.113 1.00 85.06 980 ALA A N 1
ATOM 7797 C CA . ALA A 1 980 ? -39.911 -27.384 92.930 1.00 85.06 980 ALA A CA 1
ATOM 7798 C C . ALA A 1 980 ? -41.434 -27.298 92.758 1.00 85.06 980 ALA A C 1
ATOM 7800 O O . ALA A 1 980 ? -42.153 -27.178 93.751 1.00 85.06 980 ALA A O 1
ATOM 7801 N N . GLU A 1 981 ? -41.953 -27.401 91.533 1.00 85.00 981 GLU A N 1
ATOM 7802 C CA . GLU A 1 981 ? -43.398 -27.376 91.284 1.00 85.00 981 GLU A CA 1
ATOM 7803 C C . GLU A 1 981 ? -44.106 -28.599 91.886 1.00 85.00 981 GLU A C 1
ATOM 7805 O O . GLU A 1 981 ? -45.157 -28.475 92.531 1.00 85.00 981 GLU A O 1
ATOM 7810 N N . VAL A 1 982 ? -43.499 -29.781 91.746 1.00 84.31 982 VAL A N 1
ATOM 7811 C CA . VAL A 1 982 ? -43.990 -31.022 92.357 1.00 84.31 982 VAL A CA 1
ATOM 7812 C C . VAL A 1 982 ? -43.990 -30.903 93.882 1.00 84.31 982 VAL A C 1
ATOM 7814 O O . VAL A 1 982 ? -45.007 -31.187 94.520 1.00 84.31 982 VAL A O 1
ATOM 7817 N N . VAL A 1 983 ? -42.893 -30.431 94.479 1.00 84.31 983 VAL A N 1
ATOM 7818 C CA . VAL A 1 983 ? -42.778 -30.204 95.926 1.00 84.31 983 VAL A CA 1
ATOM 7819 C C . VAL A 1 983 ? -43.812 -29.188 96.398 1.00 84.31 983 VAL A C 1
ATOM 7821 O O . VAL A 1 983 ? -44.539 -29.463 97.351 1.00 84.31 983 VAL A O 1
ATOM 7824 N N . ALA A 1 984 ? -43.936 -28.039 95.733 1.00 85.19 984 ALA A N 1
ATOM 7825 C CA . ALA A 1 984 ? -44.909 -27.010 96.084 1.00 85.19 984 ALA A CA 1
ATOM 7826 C C . ALA A 1 984 ? -46.343 -27.549 96.066 1.00 85.19 984 ALA A C 1
ATOM 7828 O O . ALA A 1 984 ? -47.107 -27.284 96.996 1.00 85.19 984 ALA A O 1
ATOM 7829 N N . SER A 1 985 ? -46.688 -28.335 95.045 1.00 83.94 985 SER A N 1
ATOM 7830 C CA . SER A 1 985 ? -47.995 -28.983 94.923 1.00 83.94 985 SER A CA 1
ATOM 7831 C C . SER A 1 985 ? -48.258 -29.948 96.079 1.00 83.94 985 SER A C 1
ATOM 7833 O O . SER A 1 985 ? -49.335 -29.928 96.671 1.00 83.94 985 SER A O 1
ATOM 7835 N N . ILE A 1 986 ? -47.264 -30.756 96.464 1.00 84.12 986 ILE A N 1
ATOM 7836 C CA . ILE A 1 986 ? -47.382 -31.671 97.607 1.00 84.12 986 ILE A CA 1
ATOM 7837 C C . ILE A 1 986 ? -47.553 -30.883 98.914 1.00 84.12 986 ILE A C 1
ATOM 7839 O O . ILE A 1 986 ? -48.468 -31.160 99.690 1.00 84.12 986 ILE A O 1
ATOM 7843 N N . LEU A 1 987 ? -46.719 -29.867 99.148 1.00 85.00 987 LEU A N 1
ATOM 7844 C CA . LEU A 1 987 ? -46.760 -29.032 100.351 1.00 85.00 987 LEU A CA 1
ATOM 7845 C C . LEU A 1 987 ? -48.073 -28.242 100.491 1.00 85.00 987 LEU A C 1
ATOM 7847 O O . LEU A 1 987 ? -48.556 -28.054 101.609 1.00 85.00 987 LEU A O 1
ATOM 7851 N N . GLU A 1 988 ? -48.683 -27.807 99.388 1.00 84.69 988 GLU A N 1
ATOM 7852 C CA . GLU A 1 988 ? -49.990 -27.142 99.409 1.00 84.69 988 GLU A CA 1
ATOM 7853 C C . GLU A 1 988 ? -51.086 -28.066 99.943 1.00 84.69 988 GLU A C 1
ATOM 7855 O O . GLU A 1 988 ? -51.909 -27.664 100.775 1.00 84.69 988 GLU A O 1
ATOM 7860 N N . ILE A 1 989 ? -51.054 -29.337 99.535 1.00 82.56 989 ILE A N 1
ATOM 7861 C CA . ILE A 1 989 ? -51.977 -30.345 100.053 1.00 82.56 989 ILE A CA 1
ATOM 7862 C C . ILE A 1 989 ? -51.754 -30.517 101.562 1.00 82.56 989 ILE A C 1
ATOM 7864 O O . ILE A 1 989 ? -52.727 -30.615 102.310 1.00 82.56 989 ILE A O 1
ATOM 7868 N N . ILE A 1 990 ? -50.506 -30.476 102.041 1.00 80.81 990 ILE A N 1
ATOM 7869 C CA . ILE A 1 990 ? -50.192 -30.540 103.478 1.00 80.81 990 ILE A CA 1
ATOM 7870 C C . ILE A 1 990 ? -50.768 -29.336 104.231 1.00 80.81 990 ILE A C 1
ATOM 7872 O O . ILE A 1 990 ? -51.381 -29.516 105.279 1.00 80.81 990 ILE A O 1
ATOM 7876 N N . ILE A 1 991 ? -50.649 -28.117 103.695 1.00 81.00 991 ILE A N 1
ATOM 7877 C CA . ILE A 1 991 ? -51.198 -26.889 104.307 1.00 81.00 991 ILE A CA 1
ATOM 7878 C C . ILE A 1 991 ? -52.716 -26.977 104.519 1.00 81.00 991 ILE A C 1
ATOM 7880 O O . ILE A 1 991 ? -53.238 -26.392 105.468 1.00 81.00 991 ILE A O 1
ATOM 7884 N N . SER A 1 992 ? -53.431 -27.715 103.664 1.00 75.38 992 SER A N 1
ATOM 7885 C CA . SER A 1 992 ? -54.876 -27.943 103.816 1.00 75.38 992 SER A CA 1
ATOM 7886 C C . SER A 1 992 ? -55.240 -28.875 104.986 1.00 75.38 992 SER A C 1
ATOM 7888 O O . SER A 1 992 ? -56.408 -28.975 105.375 1.00 75.38 992 SER A O 1
ATOM 7890 N N . GLN A 1 993 ? -54.254 -29.555 105.574 1.00 72.75 993 GLN A N 1
ATOM 7891 C CA . GLN A 1 993 ? -54.422 -30.408 106.743 1.00 72.75 993 GLN A CA 1
ATOM 7892 C C . GLN A 1 993 ? -54.247 -29.572 108.020 1.00 72.75 993 GLN A C 1
ATOM 7894 O O . GLN A 1 993 ? -53.417 -28.672 108.084 1.00 72.75 993 GLN A O 1
ATOM 7899 N N . ASN A 1 994 ? -55.046 -29.858 109.054 1.00 66.44 994 ASN A N 1
ATOM 7900 C CA . ASN A 1 994 ? -55.117 -29.079 110.300 1.00 66.44 994 ASN A CA 1
ATOM 7901 C C . ASN A 1 994 ? -53.884 -29.315 111.208 1.00 66.44 994 ASN A C 1
ATOM 7903 O O . ASN A 1 994 ? -53.999 -29.865 112.301 1.00 66.44 994 ASN A O 1
ATOM 7907 N N . ILE A 1 995 ? -52.694 -28.983 110.703 1.00 73.81 995 ILE A N 1
ATOM 7908 C CA . ILE A 1 995 ? -51.385 -29.186 111.334 1.00 73.81 995 ILE A CA 1
ATOM 7909 C C . ILE A 1 995 ? -51.058 -27.988 112.233 1.00 73.81 995 ILE A C 1
ATOM 7911 O O . ILE A 1 995 ? -51.588 -26.890 112.061 1.00 73.81 995 ILE A O 1
ATOM 7915 N N . SER A 1 996 ? -50.163 -28.189 113.203 1.00 71.81 996 SER A N 1
ATOM 7916 C CA . SER A 1 996 ? -49.704 -27.126 114.098 1.00 71.81 996 SER A CA 1
ATOM 7917 C C . SER A 1 996 ? -49.230 -25.873 113.327 1.00 71.81 996 SER A C 1
ATOM 7919 O O . SER A 1 996 ? -48.449 -25.996 112.373 1.00 71.81 996 SER A O 1
ATOM 7921 N N . PRO A 1 997 ? -49.629 -24.659 113.769 1.00 72.88 997 PRO A N 1
ATOM 7922 C CA . PRO A 1 997 ? -49.272 -23.391 113.126 1.00 72.88 997 PRO A CA 1
ATOM 7923 C C . PRO A 1 997 ? -47.766 -23.190 112.901 1.00 72.88 997 PRO A C 1
ATOM 7925 O O . PRO A 1 997 ? -47.362 -22.510 111.957 1.00 72.88 997 PRO A O 1
ATOM 7928 N N . LYS A 1 998 ? -46.922 -23.800 113.745 1.00 70.62 998 LYS A N 1
ATOM 7929 C CA . LYS A 1 998 ? -45.460 -23.702 113.650 1.00 70.62 998 LYS A CA 1
ATOM 7930 C C . LYS A 1 998 ? -44.917 -24.358 112.373 1.00 70.62 998 LYS A C 1
ATOM 7932 O O . LYS A 1 998 ? -44.138 -23.734 111.655 1.00 70.62 998 LYS A O 1
ATOM 7937 N N . PHE A 1 999 ? -45.363 -25.577 112.061 1.00 76.62 999 PHE A N 1
ATOM 7938 C CA . PHE A 1 999 ? -44.968 -26.287 110.837 1.00 76.62 999 PHE A CA 1
ATOM 7939 C C . PHE A 1 999 ? -45.622 -25.673 109.601 1.00 76.62 999 PHE A C 1
ATOM 7941 O O . PHE A 1 999 ? -44.983 -25.557 108.558 1.00 76.62 999 PHE A O 1
ATOM 7948 N N . LEU A 1 1000 ? -46.857 -25.184 109.747 1.00 78.81 1000 LEU A N 1
ATOM 7949 C CA . LEU A 1 1000 ? -47.590 -24.514 108.676 1.00 78.81 1000 LEU A CA 1
ATOM 7950 C C . LEU A 1 1000 ? -46.811 -23.327 108.092 1.00 78.81 1000 LEU A C 1
ATOM 7952 O O . LEU A 1 1000 ? -46.743 -23.177 106.875 1.00 78.81 1000 LEU A O 1
ATOM 7956 N N . ASN A 1 1001 ? -46.190 -22.502 108.940 1.00 78.94 1001 ASN A N 1
ATOM 7957 C CA . ASN A 1 1001 ? -45.392 -21.366 108.477 1.00 78.94 1001 ASN A CA 1
ATOM 7958 C C . ASN A 1 1001 ? -44.125 -21.803 107.727 1.00 78.94 1001 ASN A C 1
ATOM 7960 O O . ASN A 1 1001 ? -43.799 -21.210 106.703 1.00 78.94 1001 ASN A O 1
ATOM 7964 N N . ARG A 1 1002 ? -43.433 -22.854 108.182 1.00 81.31 1002 ARG A N 1
ATOM 7965 C CA . ARG A 1 1002 ? -42.237 -23.382 107.500 1.00 81.31 1002 ARG A CA 1
ATOM 7966 C C . ARG A 1 1002 ? -42.575 -24.003 106.146 1.00 81.31 1002 ARG A C 1
ATOM 7968 O O . ARG A 1 1002 ? -41.909 -23.703 105.161 1.00 81.31 1002 ARG A O 1
ATOM 7975 N N . ILE A 1 1003 ? -43.650 -24.788 106.088 1.00 84.19 1003 ILE A N 1
ATOM 7976 C CA . ILE A 1 1003 ? -44.149 -25.399 104.851 1.00 84.19 1003 ILE A CA 1
ATOM 7977 C C . ILE A 1 1003 ? -44.591 -24.318 103.856 1.00 84.19 1003 ILE A C 1
ATOM 7979 O O . ILE A 1 1003 ? -44.256 -24.398 102.679 1.00 84.19 1003 ILE A O 1
ATOM 7983 N N . LYS A 1 1004 ? -45.266 -23.257 104.323 1.00 84.31 1004 LYS A N 1
ATOM 7984 C CA . LYS A 1 1004 ? -45.622 -22.099 103.486 1.00 84.31 1004 LYS A CA 1
ATOM 7985 C C . LYS A 1 1004 ? -44.402 -21.379 102.918 1.00 84.31 1004 LYS A C 1
ATOM 7987 O O . LYS A 1 1004 ? -44.447 -20.966 101.765 1.00 84.31 1004 LYS A O 1
ATOM 7992 N N . VAL A 1 1005 ? -43.327 -21.235 103.697 1.00 86.12 1005 VAL A N 1
ATOM 7993 C CA . VAL A 1 1005 ? -42.071 -20.636 103.215 1.00 86.12 1005 VAL A CA 1
ATOM 7994 C C . VAL A 1 1005 ? -41.425 -21.519 102.147 1.00 86.12 1005 VAL A C 1
ATOM 7996 O O . VAL A 1 1005 ? -41.092 -21.008 101.083 1.00 86.12 1005 VAL A O 1
ATOM 7999 N N . ALA A 1 1006 ? -41.314 -22.829 102.385 1.00 83.88 1006 ALA A N 1
ATOM 8000 C CA . ALA A 1 1006 ? -40.749 -23.773 101.420 1.00 83.88 1006 ALA A CA 1
ATOM 8001 C C . ALA A 1 1006 ? -41.554 -23.818 100.110 1.00 83.88 1006 ALA A C 1
ATOM 8003 O O . ALA A 1 1006 ? -40.992 -23.674 99.026 1.00 83.88 1006 ALA A O 1
ATOM 8004 N N . MET A 1 1007 ? -42.882 -23.921 100.213 1.00 88.50 1007 MET A N 1
ATOM 8005 C CA . MET A 1 1007 ? -43.800 -23.866 99.073 1.00 88.50 1007 MET A CA 1
ATOM 8006 C C . MET A 1 1007 ? -43.699 -22.529 98.329 1.00 88.50 1007 MET A C 1
ATOM 8008 O O . MET A 1 1007 ? -43.672 -22.511 97.102 1.00 88.50 1007 MET A O 1
ATOM 8012 N N . GLY A 1 1008 ? -43.629 -21.412 99.060 1.00 85.75 1008 GLY A N 1
ATOM 8013 C CA . GLY A 1 1008 ? -43.487 -20.078 98.482 1.00 85.75 1008 GLY A CA 1
ATOM 8014 C C . GLY A 1 1008 ? -42.205 -19.937 97.666 1.00 85.75 1008 GLY A C 1
ATOM 8015 O O . GLY A 1 1008 ? -42.264 -19.466 96.538 1.00 85.75 1008 GLY A O 1
ATOM 8016 N N . GLN A 1 1009 ? -41.075 -20.414 98.191 1.00 87.31 1009 GLN A N 1
ATOM 8017 C CA . GLN A 1 1009 ? -39.788 -20.388 97.487 1.00 87.31 1009 GLN A CA 1
ATOM 8018 C C . GLN A 1 1009 ? -39.780 -21.289 96.244 1.00 87.31 1009 GLN A C 1
ATOM 8020 O O . GLN A 1 1009 ? -39.251 -20.894 95.209 1.00 87.31 1009 GLN A O 1
ATOM 8025 N N . CYS A 1 1010 ? -40.412 -22.463 96.323 1.00 86.38 1010 CYS A N 1
ATOM 8026 C CA . CYS A 1 1010 ? -40.543 -23.367 95.184 1.00 86.38 1010 CYS A CA 1
ATOM 8027 C C . CYS A 1 1010 ? -41.401 -22.764 94.061 1.00 86.38 1010 CYS A C 1
ATOM 8029 O O . CYS A 1 1010 ? -40.961 -22.737 92.916 1.00 86.38 1010 CYS A O 1
ATOM 8031 N N . ARG A 1 1011 ? -42.572 -22.197 94.398 1.00 87.00 1011 ARG A N 1
ATOM 8032 C CA . ARG A 1 1011 ? -43.459 -21.506 93.438 1.00 87.00 1011 ARG A CA 1
ATOM 8033 C C . ARG A 1 1011 ? -42.840 -20.257 92.839 1.00 87.00 1011 ARG A C 1
ATOM 8035 O O . ARG A 1 1011 ? -43.098 -19.920 91.688 1.00 87.00 1011 ARG A O 1
ATOM 8042 N N . GLU A 1 1012 ? -42.072 -19.528 93.638 1.00 86.38 1012 GLU A N 1
ATOM 8043 C CA . GLU A 1 1012 ? -41.369 -18.340 93.175 1.00 86.38 1012 GLU A CA 1
ATOM 8044 C C . GLU A 1 1012 ? -40.329 -18.714 92.114 1.00 86.38 1012 GLU A C 1
ATOM 8046 O O . GLU A 1 1012 ? -40.247 -18.033 91.094 1.00 86.38 1012 GLU A O 1
ATOM 8051 N N . TYR A 1 1013 ? -39.597 -19.818 92.297 1.00 88.44 1013 TYR A N 1
ATOM 8052 C CA . TYR A 1 1013 ? -38.655 -20.306 91.293 1.00 88.44 1013 TYR A CA 1
ATOM 8053 C C . TYR A 1 1013 ? -39.355 -20.890 90.060 1.00 88.44 1013 TYR A C 1
ATOM 8055 O O . TYR A 1 1013 ? -39.137 -20.376 88.963 1.00 88.44 1013 TYR A O 1
ATOM 8063 N N . SER A 1 1014 ? -40.239 -21.885 90.220 1.00 84.06 1014 SER A N 1
ATOM 8064 C CA . SER A 1 1014 ? -40.942 -22.527 89.095 1.00 84.06 1014 SER A CA 1
ATOM 8065 C C . SER A 1 1014 ? -41.735 -21.509 88.269 1.00 84.06 1014 SER A C 1
ATOM 8067 O O . SER A 1 1014 ? -41.606 -21.454 87.047 1.00 84.06 1014 SER A O 1
ATOM 8069 N N . GLY A 1 1015 ? -42.455 -20.603 88.936 1.00 82.31 1015 GLY A N 1
ATOM 8070 C CA . GLY A 1 1015 ? -43.211 -19.537 88.289 1.00 82.31 1015 GLY A CA 1
ATOM 8071 C C . GLY A 1 1015 ? -42.343 -18.472 87.615 1.00 82.31 1015 GLY A C 1
ATOM 8072 O O . GLY A 1 1015 ? -42.781 -17.866 86.638 1.00 82.31 1015 GLY A O 1
ATOM 8073 N N . SER A 1 1016 ? -41.117 -18.227 88.088 1.00 82.56 1016 SER A N 1
ATOM 8074 C CA . SER A 1 1016 ? -40.192 -17.302 87.417 1.00 82.56 1016 SER A CA 1
ATOM 8075 C C . SER A 1 1016 ? -39.522 -17.945 86.195 1.00 82.56 1016 SER A C 1
ATOM 8077 O O . SER A 1 1016 ? -39.343 -17.268 85.182 1.00 82.56 1016 SER A O 1
ATOM 8079 N N . ILE A 1 1017 ? -39.237 -19.252 86.241 1.00 82.12 1017 ILE A N 1
ATOM 8080 C CA . ILE A 1 1017 ? -38.765 -20.036 85.090 1.00 82.12 1017 ILE A CA 1
ATOM 8081 C C . ILE A 1 1017 ? -39.866 -20.168 84.023 1.00 82.12 1017 ILE A C 1
ATOM 8083 O O . ILE A 1 1017 ? -39.614 -19.977 82.837 1.00 82.12 1017 ILE A O 1
ATOM 8087 N N . GLU A 1 1018 ? -41.121 -20.396 84.410 1.00 79.19 1018 GLU A N 1
ATOM 8088 C CA . GLU A 1 1018 ? -42.231 -20.440 83.451 1.00 79.19 1018 GLU A CA 1
ATOM 8089 C C . GLU A 1 1018 ? -42.459 -19.077 82.769 1.00 79.19 1018 GLU A C 1
ATOM 8091 O O . GLU A 1 1018 ? -42.710 -19.014 81.564 1.00 79.19 1018 GLU A O 1
ATOM 8096 N N . LYS A 1 1019 ? -42.313 -17.973 83.517 1.00 77.56 1019 LYS A N 1
ATOM 8097 C CA . LYS A 1 1019 ? -42.413 -16.607 82.978 1.00 77.56 1019 LYS A CA 1
ATOM 8098 C C . LYS A 1 1019 ? -41.283 -16.258 82.010 1.00 77.56 1019 LYS A C 1
ATOM 8100 O O . LYS A 1 1019 ? -41.557 -15.582 81.026 1.00 77.56 1019 LYS A O 1
ATOM 8105 N N . ILE A 1 1020 ? -40.045 -16.696 82.262 1.00 77.50 1020 ILE A N 1
ATOM 8106 C CA . ILE A 1 1020 ? -38.909 -16.377 81.377 1.00 77.50 1020 ILE A CA 1
ATOM 8107 C C . ILE A 1 1020 ? -38.935 -17.193 80.071 1.00 77.50 1020 ILE A C 1
ATOM 8109 O O . ILE A 1 1020 ? -38.459 -16.736 79.031 1.00 77.50 1020 ILE A O 1
ATOM 8113 N N . LEU A 1 1021 ? -39.534 -18.388 80.104 1.00 72.06 1021 LEU A N 1
ATOM 8114 C CA . LEU A 1 1021 ? -39.625 -19.292 78.953 1.00 72.06 1021 LEU A CA 1
ATOM 8115 C C . LEU A 1 1021 ? -40.858 -19.047 78.066 1.00 72.06 1021 LEU A C 1
ATOM 8117 O O . LEU A 1 1021 ? -40.848 -19.433 76.898 1.00 72.06 1021 LEU A O 1
ATOM 8121 N N . LYS A 1 1022 ? -41.918 -18.400 78.573 1.00 69.44 1022 LYS A N 1
ATOM 8122 C CA . LYS A 1 1022 ? -43.082 -18.003 77.763 1.00 69.44 1022 LYS A CA 1
ATOM 8123 C C . LYS A 1 1022 ? -42.864 -16.617 77.152 1.00 69.44 1022 LYS A C 1
ATOM 8125 O O . LYS A 1 1022 ? -42.802 -15.616 77.854 1.00 69.44 1022 LYS A O 1
ATOM 8130 N N . LEU A 1 1023 ? -42.804 -16.566 75.821 1.00 58.91 1023 LEU A N 1
ATOM 8131 C CA . LEU A 1 1023 ? -42.565 -15.348 75.029 1.00 58.91 1023 LEU A CA 1
ATOM 8132 C C . LEU A 1 1023 ? -43.759 -14.366 75.008 1.00 58.91 1023 LEU A C 1
ATOM 8134 O O . LEU A 1 1023 ? -43.632 -13.247 74.508 1.00 58.91 1023 LEU A O 1
ATOM 8138 N N . ASP A 1 1024 ? -44.911 -14.767 75.554 1.00 54.16 1024 ASP A N 1
ATOM 8139 C CA . ASP A 1 1024 ? -46.163 -14.002 75.556 1.00 54.16 1024 ASP A CA 1
ATOM 8140 C C . ASP A 1 1024 ? -46.133 -12.863 76.591 1.00 54.16 1024 ASP A C 1
ATOM 8142 O O . ASP A 1 1024 ? -46.815 -12.893 77.615 1.00 54.16 1024 ASP A O 1
ATOM 8146 N N . GLY A 1 1025 ? -45.317 -11.838 76.332 1.00 55.69 1025 GLY A N 1
ATOM 8147 C CA . GLY A 1 1025 ? -45.280 -10.626 77.151 1.00 55.69 1025 GLY A CA 1
ATOM 8148 C C . GLY A 1 1025 ? -43.919 -9.945 77.192 1.00 55.69 1025 GLY A C 1
ATOM 8149 O O . GLY A 1 1025 ? -43.314 -9.828 78.258 1.00 55.69 1025 GLY A O 1
ATOM 8150 N N . PHE A 1 1026 ? -43.436 -9.465 76.045 1.00 57.22 1026 PHE A N 1
ATOM 8151 C CA . PHE A 1 1026 ? -42.247 -8.614 75.986 1.00 57.22 1026 PHE A CA 1
ATOM 8152 C C . PHE A 1 1026 ? -42.557 -7.218 76.567 1.00 57.22 1026 PHE A C 1
ATOM 8154 O O . PHE A 1 1026 ? -42.868 -6.287 75.831 1.00 57.22 1026 PHE A O 1
ATOM 8161 N N . ASN A 1 1027 ? -42.525 -7.086 77.895 1.00 58.78 1027 ASN A N 1
ATOM 8162 C CA . ASN A 1 1027 ? -42.611 -5.808 78.612 1.00 58.78 1027 ASN A CA 1
ATOM 8163 C C . ASN A 1 1027 ? -41.260 -5.473 79.254 1.00 58.78 1027 ASN A C 1
ATOM 8165 O O . ASN A 1 1027 ? -40.484 -6.376 79.532 1.00 58.78 1027 ASN A O 1
ATOM 8169 N N . ASP A 1 1028 ? -40.996 -4.201 79.552 1.00 55.09 1028 ASP A N 1
ATOM 8170 C CA . ASP A 1 1028 ? -39.726 -3.688 80.109 1.00 55.09 1028 ASP A CA 1
ATOM 8171 C C . ASP A 1 1028 ? -39.317 -4.253 81.502 1.00 55.09 1028 ASP A C 1
ATOM 8173 O O . ASP A 1 1028 ? -38.390 -3.748 82.123 1.00 55.09 1028 ASP A O 1
ATOM 8177 N N . SER A 1 1029 ? -39.971 -5.299 82.027 1.00 59.66 1029 SER A N 1
ATOM 8178 C CA . SER A 1 1029 ? -39.765 -5.826 83.390 1.00 59.66 1029 SER A CA 1
ATOM 8179 C C . SER A 1 1029 ? -38.801 -7.021 83.499 1.00 59.66 1029 SER A C 1
ATOM 8181 O O . SER A 1 1029 ? -38.822 -7.729 84.506 1.00 59.66 1029 SER A O 1
ATOM 8183 N N . TRP A 1 1030 ? -37.999 -7.318 82.470 1.00 66.81 1030 TRP A N 1
ATOM 8184 C CA . TRP A 1 1030 ? -37.093 -8.484 82.479 1.00 66.81 1030 TRP A CA 1
ATOM 8185 C C . TRP A 1 1030 ? -35.797 -8.212 83.243 1.00 66.81 1030 TRP A C 1
ATOM 8187 O O . TRP A 1 1030 ? -35.230 -9.140 83.824 1.00 66.81 1030 TRP A O 1
ATOM 8197 N N . ASP A 1 1031 ? -35.398 -6.941 83.337 1.00 66.44 1031 ASP A N 1
ATOM 8198 C CA . ASP A 1 1031 ? -34.289 -6.500 84.188 1.00 66.44 1031 ASP A CA 1
ATOM 8199 C C . ASP A 1 1031 ? -34.537 -6.839 85.670 1.00 66.44 1031 ASP A C 1
ATOM 8201 O O . ASP A 1 1031 ? -33.589 -7.128 86.397 1.00 66.44 1031 ASP A O 1
ATOM 8205 N N . ASP A 1 1032 ? -35.806 -6.907 86.097 1.00 71.50 1032 ASP A N 1
ATOM 8206 C CA . ASP A 1 1032 ? -36.208 -7.331 87.446 1.00 71.50 1032 ASP A CA 1
ATOM 8207 C C . ASP A 1 1032 ? -36.380 -8.858 87.571 1.00 71.50 1032 ASP A C 1
ATOM 8209 O O . ASP A 1 1032 ? -36.227 -9.428 88.657 1.00 71.50 1032 ASP A O 1
ATOM 8213 N N . LEU A 1 1033 ? -36.666 -9.547 86.461 1.00 75.81 1033 LEU A N 1
ATOM 8214 C CA . LEU A 1 1033 ? -36.924 -10.989 86.438 1.00 75.81 1033 LEU A CA 1
ATOM 8215 C C . LEU A 1 1033 ? -35.635 -11.809 86.595 1.00 75.81 1033 LEU A C 1
ATOM 8217 O O . LEU A 1 1033 ? -35.645 -12.827 87.285 1.00 75.81 1033 LEU A O 1
ATOM 8221 N N . ILE A 1 1034 ? -34.517 -11.364 86.010 1.00 78.94 1034 ILE A N 1
ATOM 8222 C CA . ILE A 1 1034 ? -33.223 -12.064 86.121 1.00 78.94 1034 ILE A CA 1
ATOM 8223 C C . ILE A 1 1034 ? -32.727 -12.100 87.582 1.00 78.94 1034 ILE A C 1
ATOM 8225 O O . ILE A 1 1034 ? -32.405 -13.191 88.065 1.00 78.94 1034 ILE A O 1
ATOM 8229 N N . PRO A 1 1035 ? -32.696 -10.975 88.332 1.00 79.31 1035 PRO A N 1
ATOM 8230 C CA . PRO A 1 1035 ? -32.431 -10.995 89.769 1.00 79.31 1035 PRO A CA 1
ATOM 8231 C C . PRO A 1 1035 ? -33.399 -11.899 90.535 1.00 79.31 1035 PRO A C 1
ATOM 8233 O O . PRO A 1 1035 ? -32.947 -12.684 91.363 1.00 79.31 1035 PRO A O 1
ATOM 8236 N N . ALA A 1 1036 ? -34.700 -11.857 90.225 1.00 79.81 1036 ALA A N 1
ATOM 8237 C CA . ALA A 1 1036 ? -35.698 -12.687 90.898 1.00 79.81 1036 ALA A CA 1
ATOM 8238 C C . ALA A 1 1036 ? -35.457 -14.194 90.688 1.00 79.81 1036 ALA A C 1
ATOM 8240 O O . ALA A 1 1036 ? -35.484 -14.955 91.654 1.00 79.81 1036 ALA A O 1
ATOM 8241 N N . ILE A 1 1037 ? -35.150 -14.626 89.458 1.00 83.19 1037 ILE A N 1
ATOM 8242 C CA . ILE A 1 1037 ? -34.820 -16.027 89.139 1.00 83.19 1037 ILE A CA 1
ATOM 8243 C C . ILE A 1 1037 ? -33.541 -16.446 89.844 1.00 83.19 1037 ILE A C 1
ATOM 8245 O O . ILE A 1 1037 ? -33.513 -17.500 90.473 1.00 83.19 1037 ILE A O 1
ATOM 8249 N N . ARG A 1 1038 ? -32.491 -15.621 89.783 1.00 84.69 1038 ARG A N 1
ATOM 8250 C CA . ARG A 1 1038 ? -31.227 -15.892 90.472 1.00 84.69 1038 ARG A CA 1
ATOM 8251 C C . ARG A 1 1038 ? -31.441 -16.064 91.974 1.00 84.69 1038 ARG A C 1
ATOM 8253 O O . ARG A 1 1038 ? -30.925 -17.015 92.561 1.00 84.69 1038 ARG A O 1
ATOM 8260 N N . ASP A 1 1039 ? -32.197 -15.166 92.591 1.00 82.56 1039 ASP A N 1
ATOM 8261 C CA . ASP A 1 1039 ? -32.424 -15.158 94.034 1.00 82.56 1039 ASP A CA 1
ATOM 8262 C C . ASP A 1 1039 ? -33.352 -16.307 94.464 1.00 82.56 1039 ASP A C 1
ATOM 8264 O O . ASP A 1 1039 ? -33.183 -16.873 95.546 1.00 82.56 1039 ASP A O 1
ATOM 8268 N N . ALA A 1 1040 ? -34.327 -16.686 93.633 1.00 83.12 1040 ALA A N 1
ATOM 8269 C CA . ALA A 1 1040 ? -35.172 -17.859 93.853 1.00 83.12 1040 ALA A CA 1
ATOM 8270 C C . ALA A 1 1040 ? -34.378 -19.167 93.681 1.00 83.12 1040 ALA A C 1
ATOM 8272 O O . ALA A 1 1040 ? -34.408 -20.017 94.569 1.00 83.12 1040 ALA A O 1
ATOM 8273 N N . HIS A 1 1041 ? -33.570 -19.277 92.622 1.00 86.69 1041 HIS A N 1
ATOM 8274 C CA . HIS A 1 1041 ? -32.665 -20.401 92.376 1.00 86.69 1041 HIS A CA 1
ATOM 8275 C C . HIS A 1 1041 ? -31.714 -20.613 93.554 1.00 86.69 1041 HIS A C 1
ATOM 8277 O O . HIS A 1 1041 ? -31.627 -21.706 94.099 1.00 86.69 1041 HIS A O 1
ATOM 8283 N N . GLN A 1 1042 ? -31.044 -19.558 94.027 1.00 84.50 1042 GLN A N 1
ATOM 8284 C CA . GLN A 1 1042 ? -30.122 -19.653 95.163 1.00 84.50 1042 GLN A CA 1
ATOM 8285 C C . GLN A 1 1042 ? -30.796 -20.137 96.454 1.00 84.50 1042 GLN A C 1
ATOM 8287 O O . GLN A 1 1042 ? -30.125 -20.738 97.298 1.00 84.50 1042 GLN A O 1
ATOM 8292 N N . ARG A 1 1043 ? -32.094 -19.874 96.642 1.00 83.38 1043 ARG A N 1
ATOM 8293 C CA . ARG A 1 1043 ? -32.830 -20.304 97.838 1.00 83.38 1043 ARG A CA 1
ATOM 8294 C C . ARG A 1 1043 ? -33.109 -21.805 97.851 1.00 83.38 1043 ARG A C 1
ATOM 8296 O O . ARG A 1 1043 ? -33.117 -22.378 98.937 1.00 83.38 1043 ARG A O 1
ATOM 8303 N N . ILE A 1 1044 ? -33.275 -22.433 96.688 1.00 83.12 1044 ILE A N 1
ATOM 8304 C CA . ILE A 1 1044 ? -33.704 -23.837 96.601 1.00 83.12 1044 ILE A CA 1
ATOM 8305 C C . ILE A 1 1044 ? -32.690 -24.785 95.937 1.00 83.12 1044 ILE A C 1
ATOM 8307 O O . ILE A 1 1044 ? -32.779 -25.987 96.147 1.00 83.12 1044 ILE A O 1
ATOM 8311 N N . ASN A 1 1045 ? -31.700 -24.280 95.200 1.00 80.88 1045 ASN A N 1
ATOM 8312 C CA . ASN A 1 1045 ? -30.740 -25.099 94.452 1.00 80.88 1045 ASN A CA 1
ATOM 8313 C C . ASN A 1 1045 ? -29.849 -25.986 95.348 1.00 80.88 1045 ASN A C 1
ATOM 8315 O O . ASN A 1 1045 ? -29.438 -25.598 96.450 1.00 80.88 1045 ASN A O 1
ATOM 8319 N N . GLY A 1 1046 ? -29.509 -27.163 94.819 1.00 74.62 1046 GLY A N 1
ATOM 8320 C CA . GLY A 1 1046 ? -28.654 -28.180 95.413 1.00 74.62 1046 GLY A CA 1
ATOM 8321 C C . GLY A 1 1046 ? -29.334 -28.877 96.583 1.00 74.62 1046 GLY A C 1
ATOM 8322 O O . GLY A 1 1046 ? -30.548 -29.041 96.627 1.00 74.62 1046 GLY A O 1
ATOM 8323 N N . GLU A 1 1047 ? -28.554 -29.205 97.608 1.00 74.94 1047 GLU A N 1
ATOM 8324 C CA . GLU A 1 1047 ? -29.063 -29.804 98.848 1.00 74.94 1047 GLU A CA 1
ATOM 8325 C C . GLU A 1 1047 ? -29.905 -28.827 99.700 1.00 74.94 1047 GLU A C 1
ATOM 8327 O O . GLU A 1 1047 ? -30.278 -29.153 100.823 1.00 74.94 1047 GLU A O 1
ATOM 8332 N N . ARG A 1 1048 ? -30.208 -27.603 99.229 1.00 81.56 1048 ARG A N 1
ATOM 8333 C CA . ARG A 1 1048 ? -30.939 -26.596 100.025 1.00 81.56 1048 ARG A CA 1
ATOM 8334 C C . ARG A 1 1048 ? -32.433 -26.862 100.096 1.00 81.56 1048 ARG A C 1
ATOM 8336 O O . ARG A 1 1048 ? -32.978 -26.794 101.195 1.00 81.56 1048 ARG A O 1
ATOM 8343 N N . LEU A 1 1049 ? -33.089 -27.174 98.974 1.00 82.62 1049 LEU A N 1
ATOM 8344 C CA . LEU A 1 1049 ? -34.501 -27.572 98.983 1.00 82.62 1049 LEU A CA 1
ATOM 8345 C C . LEU A 1 1049 ? -34.688 -28.810 99.859 1.00 82.62 1049 LEU A C 1
ATOM 8347 O O . LEU A 1 1049 ? -35.487 -28.818 100.794 1.00 82.62 1049 LEU A O 1
ATOM 8351 N N . LYS A 1 1050 ? -33.852 -29.813 99.611 1.00 80.56 1050 LYS A N 1
ATOM 8352 C CA . LYS A 1 1050 ? -33.771 -31.042 100.387 1.00 80.56 1050 LYS A CA 1
ATOM 8353 C C . LYS A 1 1050 ? -33.505 -30.800 101.868 1.00 80.56 1050 LYS A C 1
ATOM 8355 O O . LYS A 1 1050 ? -34.291 -31.231 102.702 1.00 80.56 1050 LYS A O 1
ATOM 8360 N N . GLY A 1 1051 ? -32.469 -30.042 102.211 1.00 81.44 1051 GLY A N 1
ATOM 8361 C CA . GLY A 1 1051 ? -32.132 -29.690 103.589 1.00 81.44 1051 GLY A CA 1
ATOM 8362 C C . GLY A 1 1051 ? -33.241 -28.904 104.289 1.00 81.44 1051 GLY A C 1
ATOM 8363 O O . GLY A 1 1051 ? -33.508 -29.131 105.467 1.00 81.44 1051 GLY A O 1
ATOM 8364 N N . MET A 1 1052 ? -33.948 -28.027 103.571 1.00 83.19 1052 MET A N 1
ATOM 8365 C CA . MET A 1 1052 ? -35.114 -27.317 104.097 1.00 83.19 1052 MET A CA 1
ATOM 8366 C C . MET A 1 1052 ? -36.257 -28.284 104.430 1.00 83.19 1052 MET A C 1
ATOM 8368 O O . MET A 1 1052 ? -36.844 -28.175 105.506 1.00 83.19 1052 MET A O 1
ATOM 8372 N N . LEU A 1 1053 ? -36.554 -29.244 103.551 1.00 83.25 1053 LEU A N 1
ATOM 8373 C CA . LEU A 1 1053 ? -37.597 -30.250 103.769 1.00 83.25 1053 LEU A CA 1
ATOM 8374 C C . LEU A 1 1053 ? -37.210 -31.275 104.850 1.00 83.25 1053 LEU A C 1
ATOM 8376 O O . LEU A 1 1053 ? -38.036 -31.603 105.702 1.00 83.25 1053 LEU A O 1
ATOM 8380 N N . LEU A 1 1054 ? -35.953 -31.724 104.880 1.00 81.00 1054 LEU A N 1
ATOM 8381 C CA . LEU A 1 1054 ? -35.408 -32.610 105.916 1.00 81.00 1054 LEU A CA 1
ATOM 8382 C C . LEU A 1 1054 ? -35.438 -31.945 107.291 1.00 81.00 1054 LEU A C 1
ATOM 8384 O O . LEU A 1 1054 ? -35.820 -32.582 108.268 1.00 81.00 1054 LEU A O 1
ATOM 8388 N N . ASN A 1 1055 ? -35.108 -30.655 107.378 1.00 81.88 1055 ASN A N 1
ATOM 8389 C CA . ASN A 1 1055 ? -35.200 -29.917 108.635 1.00 81.88 1055 ASN A CA 1
ATOM 8390 C C . ASN A 1 1055 ? -36.656 -29.845 109.133 1.00 81.88 1055 ASN A C 1
ATOM 8392 O O . ASN A 1 1055 ? -36.920 -30.057 110.315 1.00 81.88 1055 ASN A O 1
ATOM 8396 N N . ILE A 1 1056 ? -37.626 -29.649 108.228 1.00 83.00 1056 ILE A N 1
ATOM 8397 C CA . ILE A 1 1056 ? -39.053 -29.746 108.579 1.00 83.00 1056 ILE A CA 1
ATOM 8398 C C . ILE A 1 1056 ? -39.380 -31.157 109.099 1.00 83.00 1056 ILE A C 1
ATOM 8400 O O . ILE A 1 1056 ? -40.047 -31.266 110.126 1.00 83.00 1056 ILE A O 1
ATOM 8404 N N . CYS A 1 1057 ? -38.882 -32.225 108.459 1.00 80.12 1057 CYS A N 1
ATOM 8405 C CA . CYS A 1 1057 ? -39.075 -33.609 108.919 1.00 80.12 1057 CYS A CA 1
ATOM 8406 C C . CYS A 1 1057 ? -38.498 -33.845 110.321 1.00 80.12 1057 CYS A C 1
ATOM 8408 O O . CYS A 1 1057 ? -39.181 -34.400 111.179 1.00 80.12 1057 CYS A O 1
ATOM 8410 N N . GLN A 1 1058 ? -37.261 -33.407 110.571 1.00 79.12 1058 GLN A N 1
ATOM 8411 C CA . GLN A 1 1058 ? -36.556 -33.587 111.844 1.00 79.12 1058 GLN A CA 1
ATOM 8412 C C . GLN A 1 1058 ? -37.228 -32.818 112.985 1.00 79.12 1058 GLN A C 1
ATOM 8414 O O . GLN A 1 1058 ? -37.442 -33.368 114.068 1.00 79.12 1058 GLN A O 1
ATOM 8419 N N . GLU A 1 1059 ? -37.624 -31.564 112.745 1.00 77.69 1059 GLU A N 1
ATOM 8420 C CA . GLU A 1 1059 ? -38.389 -30.787 113.722 1.00 77.69 1059 GLU A CA 1
ATOM 8421 C C . GLU A 1 1059 ? -39.735 -31.462 114.035 1.00 77.69 1059 GLU A C 1
ATOM 8423 O O . GLU A 1 1059 ? -40.186 -31.459 115.188 1.00 77.69 1059 GLU A O 1
ATOM 8428 N N . TRP A 1 1060 ? -40.373 -32.065 113.026 1.00 81.62 1060 TRP A N 1
ATOM 8429 C CA . TRP A 1 1060 ? -41.652 -32.754 113.181 1.00 81.62 1060 TRP A CA 1
ATOM 8430 C C . TRP A 1 1060 ? -41.511 -34.085 113.927 1.00 81.62 1060 TRP A C 1
ATOM 8432 O O . TRP A 1 1060 ? -42.320 -34.378 114.808 1.00 81.62 1060 TRP A O 1
ATOM 8442 N N . LEU A 1 1061 ? -40.446 -34.843 113.666 1.00 78.00 1061 LEU A N 1
ATOM 8443 C CA . LEU A 1 1061 ? -40.068 -36.040 114.418 1.00 78.00 1061 LEU A CA 1
ATOM 8444 C C . LEU A 1 1061 ? -39.855 -35.741 115.896 1.00 78.00 1061 LEU A C 1
ATOM 8446 O O . LEU A 1 1061 ? -40.483 -36.364 116.751 1.00 78.00 1061 LEU A O 1
ATOM 8450 N N . ALA A 1 1062 ? -39.034 -34.736 116.197 1.00 74.69 1062 ALA A N 1
ATOM 8451 C CA . ALA A 1 1062 ? -38.757 -34.339 117.570 1.00 74.69 1062 ALA A CA 1
ATOM 8452 C C . ALA A 1 1062 ? -40.038 -33.896 118.299 1.00 74.69 1062 ALA A C 1
ATOM 8454 O O . ALA A 1 1062 ? -40.219 -34.182 119.483 1.00 74.69 1062 ALA A O 1
ATOM 8455 N N . TYR A 1 1063 ? -40.966 -33.229 117.604 1.00 77.12 1063 TYR A N 1
ATOM 8456 C CA . TYR A 1 1063 ? -42.278 -32.892 118.163 1.00 77.12 1063 TYR A CA 1
ATOM 8457 C C . TYR A 1 1063 ? -43.084 -34.147 118.537 1.00 77.12 1063 TYR A C 1
ATOM 8459 O O . TYR A 1 1063 ? -43.655 -34.215 119.625 1.00 77.12 1063 TYR A O 1
ATOM 8467 N N . ILE A 1 1064 ? -43.097 -35.163 117.673 1.00 73.38 1064 ILE A N 1
ATOM 8468 C CA . ILE A 1 1064 ? -43.824 -36.420 117.904 1.00 73.38 1064 ILE A CA 1
ATOM 8469 C C . ILE A 1 1064 ? -43.201 -37.222 119.048 1.00 73.38 1064 ILE A C 1
ATOM 8471 O O . ILE A 1 1064 ? -43.929 -37.731 119.899 1.00 73.38 1064 ILE A O 1
ATOM 8475 N N . GLU A 1 1065 ? -41.874 -37.313 119.112 1.00 74.50 1065 GLU A N 1
ATOM 8476 C CA . GLU A 1 1065 ? -41.166 -37.999 120.200 1.00 74.50 1065 GLU A CA 1
ATOM 8477 C C . GLU A 1 1065 ? -41.460 -37.353 121.559 1.00 74.50 1065 GLU A C 1
ATOM 8479 O O . GLU A 1 1065 ? -41.786 -38.051 122.526 1.00 74.50 1065 GLU A O 1
ATOM 8484 N N . ASN A 1 1066 ? -41.442 -36.017 121.611 1.00 72.31 1066 ASN A N 1
ATOM 8485 C CA . ASN A 1 1066 ? -41.845 -35.263 122.796 1.00 72.31 1066 ASN A CA 1
ATOM 8486 C C . ASN A 1 1066 ? -43.316 -35.519 123.156 1.00 72.31 1066 ASN A C 1
ATOM 8488 O O . ASN A 1 1066 ? -43.638 -35.670 124.332 1.00 72.31 1066 ASN A O 1
ATOM 8492 N N . LEU A 1 1067 ? -44.205 -35.627 122.164 1.00 72.81 1067 LEU A N 1
ATOM 8493 C CA . LEU A 1 1067 ? -45.625 -35.920 122.374 1.00 72.81 1067 LEU A CA 1
ATOM 8494 C C . LEU A 1 1067 ? -45.857 -37.321 122.948 1.00 72.81 1067 LEU A C 1
ATOM 8496 O O . LEU A 1 1067 ? -46.665 -37.487 123.863 1.00 72.81 1067 LEU A O 1
ATOM 8500 N N . VAL A 1 1068 ? -45.096 -38.316 122.488 1.00 71.44 1068 VAL A N 1
ATOM 8501 C CA . VAL A 1 1068 ? -45.120 -39.678 123.036 1.00 71.44 1068 VAL A CA 1
ATOM 8502 C C . VAL A 1 1068 ? -44.597 -39.719 124.466 1.00 71.44 1068 VAL A C 1
ATOM 8504 O O . VAL A 1 1068 ? -45.212 -40.371 125.314 1.00 71.44 1068 VAL A O 1
ATOM 8507 N N . GLN A 1 1069 ? -43.474 -39.051 124.748 1.00 71.44 1069 GLN A N 1
ATOM 8508 C CA . GLN A 1 1069 ? -42.938 -38.967 126.108 1.00 71.44 1069 GLN A CA 1
ATOM 8509 C C . GLN A 1 1069 ? -43.926 -38.275 127.051 1.00 71.44 1069 GLN A C 1
ATOM 8511 O O . GLN A 1 1069 ? -44.208 -38.798 128.129 1.00 71.44 1069 GLN A O 1
ATOM 8516 N N . LEU A 1 1070 ? -44.509 -37.155 126.622 1.00 71.31 1070 LEU A N 1
ATOM 8517 C CA . LEU A 1 1070 ? -45.476 -36.398 127.408 1.00 71.31 1070 LEU A CA 1
ATOM 8518 C C . LEU A 1 1070 ? -46.718 -37.237 127.733 1.00 71.31 1070 LEU A C 1
ATOM 8520 O O . LEU A 1 1070 ? -47.123 -37.315 128.891 1.00 71.31 1070 LEU A O 1
ATOM 8524 N N . ALA A 1 1071 ? -47.277 -37.937 126.742 1.00 68.81 1071 ALA A N 1
ATOM 8525 C CA . ALA A 1 1071 ? -48.428 -38.813 126.942 1.00 68.81 1071 ALA A CA 1
ATOM 8526 C C . ALA A 1 1071 ? -48.140 -39.977 127.909 1.00 68.81 1071 ALA A C 1
ATOM 8528 O O . ALA A 1 1071 ? -48.995 -40.312 128.731 1.00 68.81 1071 ALA A O 1
ATOM 8529 N N . LYS A 1 1072 ? -46.931 -40.564 127.855 1.00 69.62 1072 LYS A N 1
ATOM 8530 C CA . LYS A 1 1072 ? -46.489 -41.599 128.809 1.00 69.62 1072 LYS A CA 1
ATOM 8531 C C . LYS A 1 1072 ? -46.409 -41.057 130.236 1.00 69.62 1072 LYS A C 1
ATOM 8533 O O . LYS A 1 1072 ? -46.912 -41.701 131.153 1.00 69.62 1072 LYS A O 1
ATOM 8538 N N . CYS A 1 1073 ? -45.810 -39.883 130.423 1.00 69.12 1073 CYS A N 1
ATOM 8539 C CA . CYS A 1 1073 ? -45.658 -39.264 131.740 1.00 69.12 1073 CYS A CA 1
ATOM 8540 C C . CYS A 1 1073 ? -46.996 -38.852 132.371 1.00 69.12 1073 CYS A C 1
ATOM 8542 O O . CYS A 1 1073 ? -47.128 -38.875 133.591 1.00 69.12 1073 CYS A O 1
ATOM 8544 N N . LEU A 1 1074 ? -47.995 -38.514 131.554 1.00 67.81 1074 LEU A N 1
ATOM 8545 C CA . LEU A 1 1074 ? -49.342 -38.152 132.006 1.00 67.81 1074 LEU A CA 1
ATOM 8546 C C . LEU A 1 1074 ? -50.238 -39.360 132.322 1.00 67.81 1074 LEU A C 1
ATOM 8548 O O . LEU A 1 1074 ? -51.393 -39.179 132.697 1.00 67.81 1074 LEU A O 1
ATOM 8552 N N . GLY A 1 1075 ? -49.743 -40.593 132.159 1.00 60.34 1075 GLY A N 1
ATOM 8553 C CA . GLY A 1 1075 ? -50.516 -41.803 132.448 1.00 60.34 1075 GLY A CA 1
ATOM 8554 C C . GLY A 1 1075 ? -51.715 -42.016 131.518 1.00 60.34 1075 GLY A C 1
ATOM 8555 O O . GLY A 1 1075 ? -52.616 -42.788 131.847 1.00 60.34 1075 GLY A O 1
ATOM 8556 N N . ILE A 1 1076 ? -51.740 -41.355 130.354 1.00 69.75 1076 ILE A N 1
ATOM 8557 C CA . ILE A 1 1076 ? -52.800 -41.513 129.356 1.00 69.75 1076 ILE A CA 1
ATOM 8558 C C . ILE A 1 1076 ? -52.671 -42.927 128.772 1.00 69.75 1076 ILE A C 1
ATOM 8560 O O . ILE A 1 1076 ? -51.844 -43.188 127.896 1.00 69.75 1076 ILE A O 1
ATOM 8564 N N . ALA A 1 1077 ? -53.462 -43.871 129.293 1.00 55.16 1077 ALA A N 1
ATOM 8565 C CA . ALA A 1 1077 ? -53.486 -45.259 128.842 1.00 55.16 1077 ALA A CA 1
ATOM 8566 C C . ALA A 1 1077 ? -54.072 -45.334 127.425 1.00 55.16 1077 ALA A C 1
ATOM 8568 O O . ALA A 1 1077 ? -55.275 -45.485 127.227 1.00 55.16 1077 ALA A O 1
ATOM 8569 N N . GLY A 1 1078 ? -53.210 -45.198 126.420 1.00 53.28 1078 GLY A N 1
ATOM 8570 C CA . GLY A 1 1078 ? -53.622 -45.161 125.026 1.00 53.28 1078 GLY A CA 1
ATOM 8571 C C . GLY A 1 1078 ? -52.640 -45.885 124.123 1.00 53.28 1078 GLY A C 1
ATOM 8572 O O . GLY A 1 1078 ? -51.810 -45.244 123.484 1.00 53.28 1078 GLY A O 1
ATOM 8573 N N . GLY A 1 1079 ? -52.789 -47.207 123.982 1.00 58.38 1079 GLY A N 1
ATOM 8574 C CA . GLY A 1 1079 ? -52.062 -47.987 122.968 1.00 58.38 1079 GLY A CA 1
ATOM 8575 C C . GLY A 1 1079 ? -52.261 -47.462 121.535 1.00 58.38 1079 GLY A C 1
ATOM 8576 O O . GLY A 1 1079 ? -51.403 -47.655 120.685 1.00 58.38 1079 GLY A O 1
ATOM 8577 N N . SER A 1 1080 ? -53.339 -46.713 121.274 1.00 60.56 1080 SER A N 1
ATOM 8578 C CA . SER A 1 1080 ? -53.577 -46.054 119.983 1.00 60.56 1080 SER A CA 1
ATOM 8579 C C . SER A 1 1080 ? -52.625 -44.882 119.707 1.00 60.56 1080 SER A C 1
ATOM 8581 O O . SER A 1 1080 ? -52.263 -44.672 118.553 1.00 60.56 1080 SER A O 1
ATOM 8583 N N . LEU A 1 1081 ? -52.220 -44.112 120.725 1.00 65.94 1081 LEU A N 1
ATOM 8584 C CA . LEU A 1 1081 ? -51.393 -42.913 120.534 1.00 65.94 1081 LEU A CA 1
ATOM 8585 C C . LEU A 1 1081 ? -49.948 -43.291 120.201 1.00 65.94 1081 LEU A C 1
ATOM 8587 O O . LEU A 1 1081 ? -49.344 -42.742 119.288 1.00 65.94 1081 LEU A O 1
ATOM 8591 N N . THR A 1 1082 ? -49.412 -44.285 120.910 1.00 66.81 1082 THR A N 1
ATOM 8592 C CA . THR A 1 1082 ? -48.042 -44.774 120.714 1.00 66.81 1082 THR A CA 1
ATOM 8593 C C . THR A 1 1082 ? -47.876 -45.454 119.356 1.00 66.81 1082 THR A C 1
ATOM 8595 O O . THR A 1 1082 ? -46.833 -45.296 118.730 1.00 66.81 1082 THR A O 1
ATOM 8598 N N . VAL A 1 1083 ? -48.907 -46.160 118.871 1.00 70.75 1083 VAL A N 1
ATOM 8599 C CA . VAL A 1 1083 ? -48.913 -46.780 117.534 1.00 70.75 1083 VAL A CA 1
ATOM 8600 C C . VAL A 1 1083 ? -48.971 -45.722 116.432 1.00 70.75 1083 VAL A C 1
ATOM 8602 O O . VAL A 1 1083 ? -48.184 -45.794 115.494 1.00 70.75 1083 VAL A O 1
ATOM 8605 N N . LEU A 1 1084 ? -49.843 -44.715 116.553 1.00 66.88 1084 LEU A N 1
ATOM 8606 C CA . LEU A 1 1084 ? -49.939 -43.624 115.574 1.00 66.88 1084 LEU A CA 1
ATOM 8607 C C . LEU A 1 1084 ? -48.659 -42.780 115.525 1.00 66.88 1084 LEU A C 1
ATOM 8609 O O . LEU A 1 1084 ? -48.140 -42.525 114.444 1.00 66.88 1084 LEU A O 1
ATOM 8613 N N . CYS A 1 1085 ? -48.103 -42.400 116.676 1.00 70.31 1085 CYS A N 1
ATOM 8614 C CA . CYS A 1 1085 ? -46.825 -41.693 116.720 1.00 70.31 1085 CYS A CA 1
ATOM 8615 C C . CYS A 1 1085 ? -45.663 -42.556 116.210 1.00 70.31 1085 CYS A C 1
ATOM 8617 O O . CYS A 1 1085 ? -44.783 -42.031 115.541 1.00 70.31 1085 CYS A O 1
ATOM 8619 N N . GLY A 1 1086 ? -45.674 -43.869 116.470 1.00 68.44 1086 GLY A N 1
ATOM 8620 C CA . GLY A 1 1086 ? -44.689 -44.805 115.924 1.00 68.44 1086 GLY A CA 1
ATOM 8621 C C . GLY A 1 1086 ? -44.768 -44.936 114.401 1.00 68.44 1086 GLY A C 1
ATOM 8622 O O . GLY A 1 1086 ? -43.733 -44.994 113.751 1.00 68.44 1086 GLY A O 1
ATOM 8623 N N . GLN A 1 1087 ? -45.973 -44.913 113.820 1.00 75.12 1087 GLN A N 1
ATOM 8624 C CA . GLN A 1 1087 ? -46.168 -44.911 112.364 1.00 75.12 1087 GLN A CA 1
ATOM 8625 C C . GLN A 1 1087 ? -45.650 -43.623 111.722 1.00 75.12 1087 GLN A C 1
ATOM 8627 O O . GLN A 1 1087 ? -44.919 -43.688 110.740 1.00 75.12 1087 GLN A O 1
ATOM 8632 N N . VAL A 1 1088 ? -45.972 -42.459 112.294 1.00 72.56 1088 VAL A N 1
ATOM 8633 C CA . VAL A 1 1088 ? -45.476 -41.178 111.768 1.00 72.56 1088 VAL A CA 1
ATOM 8634 C C . VAL A 1 1088 ? -43.960 -41.062 111.938 1.00 72.56 1088 VAL A C 1
ATOM 8636 O O . VAL A 1 1088 ? -43.276 -40.624 111.017 1.00 72.56 1088 VAL A O 1
ATOM 8639 N N . ALA A 1 1089 ? -43.423 -41.494 113.082 1.00 72.62 1089 ALA A N 1
ATOM 8640 C CA . ALA A 1 1089 ? -41.985 -41.500 113.310 1.00 72.62 1089 ALA A CA 1
ATOM 8641 C C . ALA A 1 1089 ? -41.263 -42.446 112.345 1.00 72.62 1089 ALA A C 1
ATOM 8643 O O . ALA A 1 1089 ? -40.242 -42.064 111.797 1.00 72.62 1089 ALA A O 1
ATOM 8644 N N . HIS A 1 1090 ? -41.819 -43.627 112.060 1.00 76.38 1090 HIS A N 1
ATOM 8645 C CA . HIS A 1 1090 ? -41.259 -44.550 111.072 1.00 76.38 1090 HIS A CA 1
ATOM 8646 C C . HIS A 1 1090 ? -41.261 -43.962 109.652 1.00 76.38 1090 HIS A C 1
ATOM 8648 O O . HIS A 1 1090 ? -40.288 -44.137 108.926 1.00 76.38 1090 HIS A O 1
ATOM 8654 N N . ILE A 1 1091 ? -42.328 -43.261 109.248 1.00 78.00 1091 ILE A N 1
ATOM 8655 C CA . ILE A 1 1091 ? -42.404 -42.603 107.930 1.00 78.00 1091 ILE A CA 1
ATOM 8656 C C . ILE A 1 1091 ? -41.336 -41.512 107.813 1.00 78.00 1091 ILE A C 1
ATOM 8658 O O . ILE A 1 1091 ? -40.614 -41.470 106.826 1.00 78.00 1091 ILE A O 1
ATOM 8662 N N . LEU A 1 1092 ? -41.194 -40.659 108.832 1.00 76.31 1092 LEU A N 1
ATOM 8663 C CA . LEU A 1 1092 ? -40.232 -39.556 108.800 1.00 76.31 1092 LEU A CA 1
ATOM 8664 C C . LEU A 1 1092 ? -38.777 -40.002 109.062 1.00 76.31 1092 LEU A C 1
ATOM 8666 O O . LEU A 1 1092 ? -37.863 -39.354 108.568 1.00 76.31 1092 LEU A O 1
ATOM 8670 N N . GLN A 1 1093 ? -38.540 -41.079 109.826 1.00 75.75 1093 GLN A N 1
ATOM 8671 C CA . GLN A 1 1093 ? -37.204 -41.669 110.051 1.00 75.75 1093 GLN A CA 1
ATOM 8672 C C . GLN A 1 1093 ? -36.716 -42.486 108.853 1.00 75.75 1093 GLN A C 1
ATOM 8674 O O . GLN A 1 1093 ? -35.512 -42.669 108.703 1.00 75.75 1093 GLN A O 1
ATOM 8679 N N . GLY A 1 1094 ? -37.639 -42.991 108.028 1.00 69.44 1094 GLY A N 1
ATOM 8680 C CA . GLY A 1 1094 ? -37.322 -43.682 106.780 1.00 69.44 1094 GLY A CA 1
ATOM 8681 C C . GLY A 1 1094 ? -36.841 -42.753 105.666 1.00 69.44 1094 GLY A C 1
ATOM 8682 O O . GLY A 1 1094 ? -36.436 -43.257 104.628 1.00 69.44 1094 GLY A O 1
ATOM 8683 N N . VAL A 1 1095 ? -36.885 -41.434 105.882 1.00 76.62 1095 VAL A N 1
ATOM 8684 C CA . VAL A 1 1095 ? -36.359 -40.436 104.950 1.00 76.62 1095 VAL A CA 1
ATOM 8685 C C . VAL A 1 1095 ? -34.845 -40.336 105.126 1.00 76.62 1095 VAL A C 1
ATOM 8687 O O . VAL A 1 1095 ? -34.362 -39.873 106.164 1.00 76.62 1095 VAL A O 1
ATOM 8690 N N . GLU A 1 1096 ? -34.086 -40.767 104.124 1.00 70.75 1096 GLU A N 1
ATOM 8691 C CA . GLU A 1 1096 ? -32.628 -40.696 104.131 1.00 70.75 1096 GLU A CA 1
ATOM 8692 C C . GLU A 1 1096 ? -32.119 -39.359 103.571 1.00 70.75 1096 GLU A C 1
ATOM 8694 O O . GLU A 1 1096 ? -32.749 -38.705 102.742 1.00 70.75 1096 GLU A O 1
ATOM 8699 N N . GLU A 1 1097 ? -30.888 -38.985 103.935 1.00 61.16 1097 GLU A N 1
ATOM 8700 C CA . GLU A 1 1097 ? -30.152 -37.861 103.330 1.00 61.16 1097 GLU A CA 1
ATOM 8701 C C . GLU A 1 1097 ? -29.912 -38.030 101.817 1.00 61.16 1097 GLU A C 1
ATOM 8703 O O . GLU A 1 1097 ? -29.289 -37.174 101.198 1.00 61.16 1097 GLU A O 1
ATOM 8708 N N . LYS A 1 1098 ? -30.375 -39.118 101.192 1.00 58.56 1098 LYS A N 1
ATOM 8709 C CA . LYS A 1 1098 ? -30.245 -39.400 99.757 1.00 58.56 1098 LYS A CA 1
ATOM 8710 C C . LYS A 1 1098 ? -31.540 -39.226 98.972 1.00 58.56 1098 LYS A C 1
ATOM 8712 O O . LYS A 1 1098 ? -31.437 -39.021 97.769 1.00 58.56 1098 LYS A O 1
ATOM 8717 N N . ASP A 1 1099 ? -32.689 -39.194 99.635 1.00 69.19 1099 ASP A N 1
ATOM 8718 C CA . ASP A 1 1099 ? -33.991 -39.096 98.971 1.00 69.19 1099 ASP A CA 1
ATOM 8719 C C . ASP A 1 1099 ? -34.148 -37.737 98.276 1.00 69.19 1099 ASP A C 1
ATOM 8721 O O . ASP A 1 1099 ? -33.616 -36.727 98.748 1.00 69.19 1099 ASP A O 1
ATOM 8725 N N . GLU A 1 1100 ? -34.831 -37.700 97.132 1.00 77.62 1100 GLU A N 1
ATOM 8726 C CA . GLU A 1 1100 ? -35.064 -36.455 96.386 1.00 77.62 1100 GLU A CA 1
ATOM 8727 C C . GLU A 1 1100 ? -36.057 -35.545 97.134 1.00 77.62 1100 GLU A C 1
ATOM 8729 O O . GLU A 1 1100 ? -36.873 -36.002 97.942 1.00 77.62 1100 GLU A O 1
ATOM 8734 N N . GLY A 1 1101 ? -36.033 -34.233 96.874 1.00 75.50 1101 GLY A N 1
ATOM 8735 C CA . GLY A 1 1101 ? -36.902 -33.265 97.551 1.00 75.50 1101 GLY A CA 1
ATOM 8736 C C . GLY A 1 1101 ? -38.388 -33.609 97.412 1.00 75.50 1101 GLY A C 1
ATOM 8737 O O . GLY A 1 1101 ? -39.153 -33.488 98.373 1.00 75.50 1101 GLY A O 1
ATOM 8738 N N . ALA A 1 1102 ? -38.797 -34.126 96.251 1.00 77.31 1102 ALA A N 1
ATOM 8739 C CA . ALA A 1 1102 ? -40.156 -34.615 96.020 1.00 77.31 1102 ALA A CA 1
ATOM 8740 C C . ALA A 1 1102 ? -40.530 -35.817 96.908 1.00 77.31 1102 ALA A C 1
ATOM 8742 O O . ALA A 1 1102 ? -41.668 -35.905 97.376 1.00 77.31 1102 ALA A O 1
ATOM 8743 N N . GLU A 1 1103 ? -39.596 -36.731 97.169 1.00 78.50 1103 GLU A N 1
ATOM 8744 C CA . GLU A 1 1103 ? -39.813 -37.900 98.030 1.00 78.50 1103 GLU A CA 1
ATOM 8745 C C . GLU A 1 1103 ? -39.910 -37.491 99.501 1.00 78.50 1103 GLU A C 1
ATOM 8747 O O . GLU A 1 1103 ? -40.836 -37.908 100.199 1.00 78.50 1103 GLU A O 1
ATOM 8752 N N . ILE A 1 1104 ? -39.055 -36.561 99.937 1.00 81.81 1104 ILE A N 1
ATOM 8753 C CA . ILE A 1 1104 ? -39.108 -35.976 101.283 1.00 81.81 1104 ILE A CA 1
ATOM 8754 C C . ILE A 1 1104 ? -40.441 -35.240 101.497 1.00 81.81 1104 ILE A C 1
ATOM 8756 O O . ILE A 1 1104 ? -41.086 -35.383 102.539 1.00 81.81 1104 ILE A O 1
ATOM 8760 N N . ALA A 1 1105 ? -40.913 -34.486 100.498 1.00 80.12 1105 ALA A N 1
ATOM 8761 C CA . ALA A 1 1105 ? -42.218 -33.828 100.549 1.00 80.12 1105 ALA A CA 1
ATOM 8762 C C . ALA A 1 1105 ? -43.382 -34.835 100.624 1.00 80.12 1105 ALA A C 1
ATOM 8764 O O . ALA A 1 1105 ? -44.349 -34.599 101.354 1.00 80.12 1105 ALA A O 1
ATOM 8765 N N . ARG A 1 1106 ? -43.302 -35.975 99.918 1.00 81.00 1106 ARG A N 1
ATOM 8766 C CA . ARG A 1 1106 ? -44.299 -37.058 100.029 1.00 81.00 1106 ARG A CA 1
ATOM 8767 C C . ARG A 1 1106 ? -44.293 -37.692 101.414 1.00 81.00 1106 ARG A C 1
ATOM 8769 O O . ARG A 1 1106 ? -45.369 -37.888 101.973 1.00 81.00 1106 ARG A O 1
ATOM 8776 N N . ALA A 1 1107 ? -43.122 -37.935 101.996 1.00 80.19 1107 ALA A N 1
ATOM 8777 C CA . ALA A 1 1107 ? -43.012 -38.450 103.357 1.00 80.19 1107 ALA A CA 1
ATOM 8778 C C . ALA A 1 1107 ? -43.623 -37.478 104.385 1.00 80.19 1107 ALA A C 1
ATOM 8780 O O . ALA A 1 1107 ? -44.375 -37.900 105.264 1.00 80.19 1107 ALA A O 1
ATOM 8781 N N . LEU A 1 1108 ? -43.400 -36.165 104.227 1.00 79.56 1108 LEU A N 1
ATOM 8782 C CA . LEU A 1 1108 ? -44.076 -35.124 105.016 1.00 79.56 1108 LEU A CA 1
ATOM 8783 C C . LEU A 1 1108 ? -45.603 -35.170 104.857 1.00 79.56 1108 LEU A C 1
ATOM 8785 O O . LEU A 1 1108 ? -46.340 -34.979 105.828 1.00 79.56 1108 LEU A O 1
ATOM 8789 N N . TYR A 1 1109 ? -46.092 -35.422 103.644 1.00 81.19 1109 TYR A N 1
ATOM 8790 C CA . TYR A 1 1109 ? -47.521 -35.538 103.366 1.00 81.19 1109 TYR A CA 1
ATOM 8791 C C . TYR A 1 1109 ? -48.147 -36.781 104.002 1.00 81.19 1109 TYR A C 1
ATOM 8793 O O . TYR A 1 1109 ? -49.193 -36.681 104.654 1.00 81.19 1109 TYR A O 1
ATOM 8801 N N . GLU A 1 1110 ? -47.500 -37.937 103.867 1.00 78.38 1110 GLU A N 1
ATOM 8802 C CA . GLU A 1 1110 ? -47.934 -39.181 104.501 1.00 78.38 1110 GLU A CA 1
ATOM 8803 C C . GLU A 1 1110 ? -47.934 -39.043 106.027 1.00 78.38 1110 GLU A C 1
ATOM 8805 O O . GLU A 1 1110 ? -48.933 -39.356 106.680 1.00 78.38 1110 GLU A O 1
ATOM 8810 N N . ALA A 1 1111 ? -46.877 -38.459 106.596 1.00 75.25 1111 ALA A N 1
ATOM 8811 C CA . ALA A 1 1111 ? -46.809 -38.122 108.013 1.00 75.25 1111 ALA A CA 1
ATOM 8812 C C . ALA A 1 1111 ? -47.988 -37.232 108.455 1.00 75.25 1111 ALA A C 1
ATOM 8814 O O . ALA A 1 1111 ? -48.662 -37.536 109.447 1.00 75.25 1111 ALA A O 1
ATOM 8815 N N . GLY A 1 1112 ? -48.298 -36.179 107.690 1.00 71.88 1112 GLY A N 1
ATOM 8816 C CA . GLY A 1 1112 ? -49.430 -35.280 107.935 1.00 71.88 1112 GLY A CA 1
ATOM 8817 C C . GLY A 1 1112 ? -50.792 -35.990 107.978 1.00 71.88 1112 GLY A C 1
ATOM 8818 O O . GLY A 1 1112 ? -51.597 -35.738 108.886 1.00 71.88 1112 GLY A O 1
ATOM 8819 N N . LEU A 1 1113 ? -51.039 -36.942 107.067 1.00 73.56 1113 LEU A N 1
ATOM 8820 C CA . LEU A 1 1113 ? -52.292 -37.713 107.015 1.00 73.56 1113 LEU A CA 1
ATOM 8821 C C . LEU A 1 1113 ? -52.540 -38.512 108.299 1.00 73.56 1113 LEU A C 1
ATOM 8823 O O . LEU A 1 1113 ? -53.671 -38.574 108.798 1.00 73.56 1113 LEU A O 1
ATOM 8827 N N . HIS A 1 1114 ? -51.484 -39.116 108.839 1.00 67.56 1114 HIS A N 1
ATOM 8828 C CA . HIS A 1 1114 ? -51.544 -39.890 110.075 1.00 67.56 1114 HIS A CA 1
ATOM 8829 C C . HIS A 1 1114 ? -51.708 -38.986 111.311 1.00 67.56 1114 HIS A C 1
ATOM 8831 O O . HIS A 1 1114 ? -52.430 -39.342 112.246 1.00 67.56 1114 HIS A O 1
ATOM 8837 N N . LEU A 1 1115 ? -51.147 -37.775 111.286 1.00 64.31 1115 LEU A N 1
ATOM 8838 C CA . LEU A 1 1115 ? -51.255 -36.778 112.357 1.00 64.31 1115 LEU A CA 1
ATOM 8839 C C . LEU A 1 1115 ? -52.649 -36.180 112.542 1.00 64.31 1115 LEU A C 1
ATOM 8841 O O . LEU A 1 1115 ? -53.002 -35.842 113.669 1.00 64.31 1115 LEU A O 1
ATOM 8845 N N . LYS A 1 1116 ? -53.490 -36.126 111.500 1.00 61.19 1116 LYS A N 1
ATOM 8846 C CA . LYS A 1 1116 ? -54.904 -35.708 111.629 1.00 61.19 1116 LYS A CA 1
ATOM 8847 C C . LYS A 1 1116 ? -55.685 -36.548 112.656 1.00 61.19 1116 LYS A C 1
ATOM 8849 O O . LYS A 1 1116 ? -56.750 -36.140 113.113 1.00 61.19 1116 LYS A O 1
ATOM 8854 N N . ARG A 1 1117 ? -55.171 -37.736 112.993 1.00 59.41 1117 ARG A N 1
ATOM 8855 C CA . ARG A 1 1117 ? -55.751 -38.677 113.960 1.00 59.41 1117 ARG A CA 1
ATOM 8856 C C . ARG A 1 1117 ? -55.132 -38.577 115.358 1.00 59.41 1117 ARG A C 1
ATOM 8858 O O . ARG A 1 1117 ? -55.624 -39.247 116.263 1.00 59.41 1117 ARG A O 1
ATOM 8865 N N . LEU A 1 1118 ? -54.076 -37.782 115.544 1.00 61.22 1118 LEU A N 1
ATOM 8866 C CA . LEU A 1 1118 ? -53.455 -37.565 116.848 1.00 61.22 1118 LEU A CA 1
ATOM 8867 C C . LEU A 1 1118 ? -54.169 -36.431 117.603 1.00 61.22 1118 LEU A C 1
ATOM 8869 O O . LEU A 1 1118 ? -54.458 -35.390 117.012 1.00 61.22 1118 LEU A O 1
ATOM 8873 N N . PRO A 1 1119 ? -54.450 -36.598 118.906 1.00 58.56 1119 PRO A N 1
ATOM 8874 C CA . PRO A 1 1119 ? -54.979 -35.531 119.729 1.00 58.56 1119 PRO A CA 1
ATOM 8875 C C . PRO A 1 1119 ? -53.957 -34.397 119.870 1.00 58.56 1119 PRO A C 1
ATOM 8877 O O . PRO A 1 1119 ? -52.822 -34.624 120.286 1.00 58.56 1119 PRO A O 1
ATOM 8880 N N . GLY A 1 1120 ? -54.359 -33.171 119.528 1.00 59.81 1120 GLY A N 1
ATOM 8881 C CA . GLY A 1 1120 ? -53.518 -31.979 119.704 1.00 59.81 1120 GLY A CA 1
ATOM 8882 C C . GLY A 1 1120 ? -53.273 -31.639 121.181 1.00 59.81 1120 GLY A C 1
ATOM 8883 O O . GLY A 1 1120 ? -53.941 -32.181 122.065 1.00 59.81 1120 GLY A O 1
ATOM 8884 N N . SER A 1 1121 ? -52.370 -30.691 121.467 1.00 54.97 1121 SER A N 1
ATOM 8885 C CA . SER A 1 1121 ? -52.076 -30.229 122.839 1.00 54.97 1121 SER A CA 1
ATOM 8886 C C . SER A 1 1121 ? -53.335 -29.805 123.607 1.00 54.97 1121 SER A C 1
ATOM 8888 O O . SER A 1 1121 ? -53.468 -30.117 124.787 1.00 54.97 1121 SER A O 1
ATOM 8890 N N . ALA A 1 1122 ? -54.326 -29.228 122.919 1.00 53.94 1122 ALA A N 1
ATOM 8891 C CA . ALA A 1 1122 ? -55.641 -28.902 123.474 1.00 53.94 1122 ALA A CA 1
ATOM 8892 C C . ALA A 1 1122 ? -56.510 -30.130 123.834 1.00 53.94 1122 ALA A C 1
ATOM 8894 O O . ALA A 1 1122 ? -57.261 -30.096 124.810 1.00 53.94 1122 ALA A O 1
ATOM 8895 N N . GLN A 1 1123 ? -56.414 -31.233 123.083 1.00 60.75 1123 GLN A N 1
ATOM 8896 C CA . GLN A 1 1123 ? -57.111 -32.489 123.401 1.00 60.75 1123 GLN A CA 1
ATOM 8897 C C . GLN A 1 1123 ? -56.400 -33.272 124.510 1.00 60.75 1123 GLN A C 1
ATOM 8899 O O . GLN A 1 1123 ? -57.074 -33.865 125.350 1.00 60.75 1123 GLN A O 1
ATOM 8904 N N . ILE A 1 1124 ? -55.065 -33.221 124.560 1.00 61.88 1124 ILE A N 1
ATOM 8905 C CA . ILE A 1 1124 ? -54.275 -33.741 125.685 1.00 61.88 1124 ILE A CA 1
ATOM 8906 C C . ILE A 1 1124 ? -54.604 -32.940 126.959 1.00 61.88 1124 ILE A C 1
ATOM 8908 O O . ILE A 1 1124 ? -54.894 -33.540 127.988 1.00 61.88 1124 ILE A O 1
ATOM 8912 N N . ALA A 1 1125 ? -54.705 -31.607 126.877 1.00 56.28 1125 ALA A N 1
ATOM 8913 C CA . ALA A 1 1125 ? -55.149 -30.751 127.982 1.00 56.28 1125 ALA A CA 1
ATOM 8914 C C . ALA A 1 1125 ? -56.574 -31.086 128.470 1.00 56.28 1125 ALA A C 1
ATOM 8916 O O . ALA A 1 1125 ? -56.816 -31.126 129.675 1.00 56.28 1125 ALA A O 1
ATOM 8917 N N . CYS A 1 1126 ? -57.509 -31.397 127.560 1.00 57.56 1126 CYS A N 1
ATOM 8918 C CA . CYS A 1 1126 ? -58.871 -31.821 127.921 1.00 57.56 1126 CYS A CA 1
ATOM 8919 C C . CYS A 1 1126 ? -58.919 -33.121 128.737 1.00 57.56 1126 CYS A C 1
ATOM 8921 O O . CYS A 1 1126 ? -59.832 -33.288 129.543 1.00 57.56 1126 CYS A O 1
ATOM 8923 N N . GLN A 1 1127 ? -57.980 -34.048 128.525 1.00 59.91 1127 GLN A N 1
ATOM 8924 C CA . GLN A 1 1127 ? -57.956 -35.333 129.233 1.00 59.91 1127 GLN A CA 1
ATOM 8925 C C . GLN A 1 1127 ? -57.344 -35.241 130.641 1.00 59.91 1127 GLN A C 1
ATOM 8927 O O . GLN A 1 1127 ? -57.551 -36.148 131.442 1.00 59.91 1127 GLN A O 1
ATOM 8932 N N . ILE A 1 1128 ? -56.628 -34.157 130.959 1.00 61.06 1128 ILE A N 1
ATOM 8933 C CA . ILE A 1 1128 ? -55.818 -34.025 132.182 1.00 61.06 1128 ILE A CA 1
ATOM 8934 C C . ILE A 1 1128 ? -56.617 -33.504 133.397 1.00 61.06 1128 ILE A C 1
ATOM 8936 O O . ILE A 1 1128 ? -56.246 -33.828 134.519 1.00 61.06 1128 ILE A O 1
ATOM 8940 N N . ASN A 1 1129 ? -57.729 -32.769 133.237 1.00 54.66 1129 ASN A N 1
ATOM 8941 C CA . ASN A 1 1129 ? -58.781 -32.615 134.268 1.00 54.66 1129 ASN A CA 1
ATOM 8942 C C . ASN A 1 1129 ? -59.954 -31.761 133.749 1.00 54.66 1129 ASN A C 1
ATOM 8944 O O . ASN A 1 1129 ? -59.758 -30.670 133.215 1.00 54.66 1129 ASN A O 1
ATOM 8948 N N . GLY A 1 1130 ? -61.188 -32.217 133.948 1.00 53.94 1130 GLY A N 1
ATOM 8949 C CA . GLY A 1 1130 ? -62.374 -31.739 133.227 1.00 53.94 1130 GLY A CA 1
ATOM 8950 C C . GLY A 1 1130 ? -62.975 -30.371 133.588 1.00 53.94 1130 GLY A C 1
ATOM 8951 O O . GLY A 1 1130 ? -64.175 -30.249 133.390 1.00 53.94 1130 GLY A O 1
ATOM 8952 N N . ASN A 1 1131 ? -62.244 -29.367 134.106 1.00 52.62 1131 ASN A N 1
ATOM 8953 C CA . ASN A 1 1131 ? -62.805 -28.002 134.294 1.00 52.62 1131 ASN A CA 1
ATOM 8954 C C . ASN A 1 1131 ? -61.803 -26.823 134.454 1.00 52.62 1131 ASN A C 1
ATOM 8956 O O . ASN A 1 1131 ? -62.231 -25.712 134.757 1.00 52.62 1131 ASN A O 1
ATOM 8960 N N . GLN A 1 1132 ? -60.496 -26.996 134.212 1.00 55.47 1132 GLN A N 1
ATOM 8961 C CA . GLN A 1 1132 ? -59.528 -25.878 134.139 1.00 55.47 1132 GLN A CA 1
ATOM 8962 C C . GLN A 1 1132 ? -58.655 -26.027 132.886 1.00 55.47 1132 GLN A C 1
ATOM 8964 O O . GLN A 1 1132 ? -57.553 -26.562 132.926 1.00 55.47 1132 GLN A O 1
ATOM 8969 N N . GLN A 1 1133 ? -59.202 -25.622 131.735 1.00 55.75 1133 GLN A N 1
ATOM 8970 C CA . GLN A 1 1133 ? -58.607 -25.893 130.419 1.00 55.75 1133 GLN A CA 1
ATOM 8971 C C . GLN A 1 1133 ? -57.535 -24.887 129.965 1.00 55.75 1133 GLN A C 1
ATOM 8973 O O . GLN A 1 1133 ? -56.733 -25.234 129.104 1.00 55.75 1133 GLN A O 1
ATOM 8978 N N . ALA A 1 1134 ? -57.495 -23.660 130.494 1.00 58.09 1134 ALA A N 1
ATOM 8979 C CA . ALA A 1 1134 ? -56.643 -22.602 129.932 1.00 58.09 1134 ALA A CA 1
ATOM 8980 C C . ALA A 1 1134 ? -55.253 -22.490 130.589 1.00 58.09 1134 ALA A C 1
ATOM 8982 O O . ALA A 1 1134 ? -54.285 -22.141 129.914 1.00 58.09 1134 ALA A O 1
ATOM 8983 N N . ASP A 1 1135 ? -55.124 -22.836 131.871 1.00 61.16 1135 ASP A N 1
ATOM 8984 C CA . ASP A 1 1135 ? -53.962 -22.414 132.670 1.00 61.16 1135 ASP A CA 1
ATOM 8985 C C . ASP A 1 1135 ? -52.693 -23.257 132.442 1.00 61.16 1135 ASP A C 1
ATOM 8987 O O . ASP A 1 1135 ? -51.594 -22.817 132.778 1.00 61.16 1135 ASP A O 1
ATOM 8991 N N . TYR A 1 1136 ? -52.814 -24.436 131.815 1.00 65.50 1136 TYR A N 1
ATOM 8992 C CA . TYR A 1 1136 ? -51.695 -25.371 131.592 1.00 65.50 1136 TYR A CA 1
ATOM 8993 C C . TYR A 1 1136 ? -51.378 -25.654 130.116 1.00 65.50 1136 TYR A C 1
ATOM 8995 O O . TYR A 1 1136 ? -50.417 -26.362 129.815 1.00 65.50 1136 TYR A O 1
ATOM 9003 N N . LEU A 1 1137 ? -52.151 -25.096 129.180 1.00 65.94 1137 LEU A N 1
ATOM 9004 C CA . LEU A 1 1137 ? -52.006 -25.369 127.743 1.00 65.94 1137 LEU A CA 1
ATOM 9005 C C . LEU A 1 1137 ? -50.648 -24.884 127.205 1.00 65.94 1137 LEU A C 1
ATOM 9007 O O . LEU A 1 1137 ? -49.977 -25.594 126.462 1.00 65.94 1137 LEU A O 1
ATOM 9011 N N . TRP A 1 1138 ? -50.190 -23.726 127.685 1.00 67.69 1138 TRP A N 1
ATOM 9012 C CA . TRP A 1 1138 ? -48.880 -23.169 127.349 1.00 67.69 1138 TRP A CA 1
ATOM 9013 C C . TRP A 1 1138 ? -47.712 -24.016 127.892 1.00 67.69 1138 TRP A C 1
ATOM 9015 O O . TRP A 1 1138 ? -46.694 -24.144 127.219 1.00 67.69 1138 TRP A O 1
ATOM 9025 N N . LEU A 1 1139 ? -47.859 -24.662 129.058 1.00 68.25 1139 LEU A N 1
ATOM 9026 C CA . LEU A 1 1139 ? -46.853 -25.590 129.602 1.00 68.25 1139 LEU A CA 1
ATOM 9027 C C . LEU A 1 1139 ? -46.748 -26.872 128.771 1.00 68.25 1139 LEU A C 1
ATOM 9029 O O . LEU A 1 1139 ? -45.649 -27.383 128.557 1.00 68.25 1139 LEU A O 1
ATOM 9033 N N . LEU A 1 1140 ? -47.877 -27.373 128.265 1.00 68.38 1140 LEU A N 1
ATOM 9034 C CA . LEU A 1 1140 ? -47.898 -28.518 127.353 1.00 68.38 1140 LEU A CA 1
ATOM 9035 C C . LEU A 1 1140 ? -47.243 -28.165 126.013 1.00 68.38 1140 LEU A C 1
ATOM 9037 O O . LEU A 1 1140 ? -46.448 -28.952 125.511 1.00 68.38 1140 LEU A O 1
ATOM 9041 N N . ASP A 1 1141 ? -47.492 -26.973 125.469 1.00 65.94 1141 ASP A N 1
ATOM 9042 C CA . ASP A 1 1141 ? -46.836 -26.521 124.237 1.00 65.94 1141 ASP A CA 1
ATOM 9043 C C . ASP A 1 1141 ? -45.310 -26.351 124.409 1.00 65.94 1141 ASP A C 1
ATOM 9045 O O . ASP A 1 1141 ? -44.554 -26.697 123.499 1.00 65.94 1141 ASP A O 1
ATOM 9049 N N . ILE A 1 1142 ? -44.832 -25.914 125.584 1.00 67.94 1142 ILE A N 1
ATOM 9050 C CA . ILE A 1 1142 ? -43.393 -25.879 125.926 1.00 67.94 1142 ILE A CA 1
ATOM 9051 C C . ILE A 1 1142 ? -42.803 -27.288 125.972 1.00 67.94 1142 ILE A C 1
ATOM 9053 O O . ILE A 1 1142 ? -41.726 -27.541 125.431 1.00 67.94 1142 ILE A O 1
ATOM 9057 N N . LEU A 1 1143 ? -43.500 -28.221 126.617 1.00 66.56 1143 LEU A N 1
ATOM 9058 C CA . LEU A 1 1143 ? -43.033 -29.598 126.747 1.00 66.56 1143 LEU A CA 1
ATOM 9059 C C . LEU A 1 1143 ? -43.003 -30.329 125.403 1.00 66.56 1143 LEU A C 1
ATOM 9061 O O . LEU A 1 1143 ? -42.104 -31.138 125.168 1.00 66.56 1143 LEU A O 1
ATOM 9065 N N . LEU A 1 1144 ? -43.936 -30.008 124.507 1.00 66.94 1144 LEU A N 1
ATOM 9066 C CA . LEU A 1 1144 ? -44.001 -30.542 123.148 1.00 66.94 1144 LEU A CA 1
ATOM 9067 C C . LEU A 1 1144 ? -43.007 -29.876 122.187 1.00 66.94 1144 LEU A C 1
ATOM 9069 O O . LEU A 1 1144 ? -42.712 -30.434 121.129 1.00 66.94 1144 LEU A O 1
ATOM 9073 N N . ALA A 1 1145 ? -42.461 -28.708 122.532 1.00 61.53 1145 ALA A N 1
ATOM 9074 C CA . ALA A 1 1145 ? -41.486 -28.027 121.694 1.00 61.53 1145 ALA A CA 1
ATOM 9075 C C . ALA A 1 1145 ? -40.158 -28.820 121.626 1.00 61.53 1145 ALA A C 1
ATOM 9077 O O . ALA A 1 1145 ? -39.615 -29.197 122.667 1.00 61.53 1145 ALA A O 1
ATOM 9078 N N . PRO A 1 1146 ? -39.586 -29.044 120.424 1.00 57.81 1146 PRO A N 1
ATOM 9079 C CA . PRO A 1 1146 ? -38.283 -29.701 120.257 1.00 57.81 1146 PRO A CA 1
ATOM 9080 C C . PRO A 1 1146 ? -37.122 -28.988 120.955 1.00 57.81 1146 PRO A C 1
ATOM 9082 O O . PRO A 1 1146 ? -36.158 -29.625 121.362 1.00 57.81 1146 PRO A O 1
ATOM 9085 N N . GLN A 1 1147 ? -37.219 -27.665 121.081 1.00 58.31 1147 GLN A N 1
ATOM 9086 C CA . GLN A 1 1147 ? -36.198 -26.799 121.659 1.00 58.31 1147 GLN A CA 1
ATOM 9087 C C . GLN A 1 1147 ? -36.809 -25.978 122.789 1.00 58.31 1147 GLN A C 1
ATOM 9089 O O . GLN A 1 1147 ? -37.963 -25.561 122.680 1.00 58.31 1147 GLN A O 1
ATOM 9094 N N . SER A 1 1148 ? -36.023 -25.750 123.840 1.00 57.31 1148 SER A N 1
ATOM 9095 C CA . SER A 1 1148 ? -36.362 -24.921 124.996 1.00 57.31 1148 SER A CA 1
ATOM 9096 C C . SER A 1 1148 ? -36.724 -23.497 124.555 1.00 57.31 1148 SER A C 1
ATOM 9098 O O . SER A 1 1148 ? -35.843 -22.781 124.078 1.00 57.31 1148 SER A O 1
ATOM 9100 N N . PRO A 1 1149 ? -37.988 -23.061 124.666 1.00 57.88 1149 PRO A N 1
ATOM 9101 C CA . PRO A 1 1149 ? -38.338 -21.679 124.368 1.00 57.88 1149 PRO A CA 1
ATOM 9102 C C . PRO A 1 1149 ? -37.849 -20.758 125.499 1.00 57.88 1149 PRO A C 1
ATOM 9104 O O . PRO A 1 1149 ? -38.066 -21.050 126.675 1.00 57.88 1149 PRO A O 1
ATOM 9107 N N . GLU A 1 1150 ? -37.212 -19.632 125.161 1.00 54.47 1150 GLU A N 1
ATOM 9108 C CA . GLU A 1 1150 ? -36.978 -18.543 126.120 1.00 54.47 1150 GLU A CA 1
ATOM 9109 C C . GLU A 1 1150 ? -38.326 -17.922 126.493 1.00 54.47 1150 GLU A C 1
ATOM 9111 O O . GLU A 1 1150 ? -39.013 -17.344 125.649 1.00 54.47 1150 GLU A O 1
ATOM 9116 N N . ILE A 1 1151 ? -38.738 -18.075 127.752 1.00 59.84 1151 ILE A N 1
ATOM 9117 C CA . ILE A 1 1151 ? -40.027 -17.575 128.233 1.00 59.84 1151 ILE A CA 1
ATOM 9118 C C . ILE A 1 1151 ? -39.812 -16.799 129.524 1.00 59.84 1151 ILE A C 1
ATOM 9120 O O . ILE A 1 1151 ? -39.302 -17.327 130.511 1.00 59.84 1151 ILE A O 1
ATOM 9124 N N . ALA A 1 1152 ? -40.252 -15.542 129.524 1.00 55.88 1152 ALA A N 1
ATOM 9125 C CA . ALA A 1 1152 ? -40.320 -14.722 130.724 1.00 55.88 1152 ALA A CA 1
ATOM 9126 C C . ALA A 1 1152 ? -41.515 -15.168 131.584 1.00 55.88 1152 ALA A C 1
ATOM 9128 O O . ALA A 1 1152 ? -42.665 -15.074 131.151 1.00 55.88 1152 ALA A O 1
ATOM 9129 N N . LEU A 1 1153 ? -41.261 -15.662 132.799 1.00 60.69 1153 LEU A N 1
ATOM 9130 C CA . LEU A 1 1153 ? -42.324 -16.117 133.699 1.00 60.69 1153 LEU A CA 1
ATOM 9131 C C . LEU A 1 1153 ? -42.879 -14.972 134.546 1.00 60.69 1153 LEU A C 1
ATOM 9133 O O . LEU A 1 1153 ? -42.138 -14.287 135.248 1.00 60.69 1153 LEU A O 1
ATOM 9137 N N . SER A 1 1154 ? -44.204 -14.813 134.539 1.00 65.38 1154 SER A N 1
ATOM 9138 C CA . SER A 1 1154 ? -44.908 -13.993 135.531 1.00 65.38 1154 SER A CA 1
ATOM 9139 C C . SER A 1 1154 ? -45.063 -14.752 136.857 1.00 65.38 1154 SER A C 1
ATOM 9141 O O . SER A 1 1154 ? -45.015 -15.982 136.887 1.00 65.38 1154 SER A O 1
ATOM 9143 N N . SER A 1 1155 ? -45.304 -14.041 137.962 1.00 60.03 1155 SER A N 1
ATOM 9144 C CA . SER A 1 1155 ? -45.577 -14.655 139.275 1.00 60.03 1155 SER A CA 1
ATOM 9145 C C . SER A 1 1155 ? -46.746 -15.651 139.235 1.00 60.03 1155 SER A C 1
ATOM 9147 O O . SER A 1 1155 ? -46.657 -16.723 139.826 1.00 60.03 1155 SER A O 1
ATOM 9149 N N . ILE A 1 1156 ? -47.789 -15.345 138.458 1.00 65.81 1156 ILE A N 1
ATOM 9150 C CA . ILE A 1 1156 ? -48.939 -16.232 138.211 1.00 65.81 1156 ILE A CA 1
ATOM 9151 C C . ILE A 1 1156 ? -48.502 -17.499 137.459 1.00 65.81 1156 ILE A C 1
ATOM 9153 O O . ILE A 1 1156 ? -48.949 -18.600 137.769 1.00 65.81 1156 ILE A O 1
ATOM 9157 N N . SER A 1 1157 ? -47.578 -17.362 136.502 1.00 65.38 1157 SER A N 1
ATOM 9158 C CA . SER A 1 1157 ? -47.034 -18.501 135.755 1.00 65.38 1157 SER A CA 1
ATOM 9159 C C . SER A 1 1157 ? -46.205 -19.413 136.657 1.00 65.38 1157 SER A C 1
ATOM 9161 O O . SER A 1 1157 ? -46.305 -20.624 136.528 1.00 65.38 1157 SER A O 1
ATOM 9163 N N . LEU A 1 1158 ? -45.430 -18.855 137.596 1.00 67.69 1158 LEU A N 1
ATOM 9164 C CA . LEU A 1 1158 ? -44.650 -19.618 138.582 1.00 67.69 1158 LEU A CA 1
ATOM 9165 C C . LEU A 1 1158 ? -45.540 -20.396 139.555 1.00 67.69 1158 LEU A C 1
ATOM 9167 O O . LEU A 1 1158 ? -45.237 -21.545 139.871 1.00 67.69 1158 LEU A O 1
ATOM 9171 N N . GLU A 1 1159 ? -46.645 -19.799 139.998 1.00 68.81 1159 GLU A N 1
ATOM 9172 C CA . GLU A 1 1159 ? -47.621 -20.470 140.857 1.00 68.81 1159 GLU A CA 1
ATOM 9173 C C . GLU A 1 1159 ? -48.358 -21.585 140.099 1.00 68.81 1159 GLU A C 1
ATOM 9175 O O . GLU A 1 1159 ? -48.472 -22.708 140.598 1.00 68.81 1159 GLU A O 1
ATOM 9180 N N . GLY A 1 1160 ? -48.744 -21.333 138.843 1.00 68.50 1160 GLY A N 1
ATOM 9181 C CA . GLY A 1 1160 ? -49.267 -22.357 137.936 1.00 68.50 1160 GLY A CA 1
ATOM 9182 C C . GLY A 1 1160 ? -48.272 -23.499 137.701 1.00 68.50 1160 GLY A C 1
ATOM 9183 O O . GLY A 1 1160 ? -48.654 -24.664 137.739 1.00 68.50 1160 GLY A O 1
ATOM 9184 N N . LEU A 1 1161 ? -46.983 -23.189 137.547 1.00 68.81 1161 LEU A N 1
ATOM 9185 C CA . LEU A 1 1161 ? -45.908 -24.160 137.323 1.00 68.81 1161 LEU A CA 1
ATOM 9186 C C . LEU A 1 1161 ? -45.615 -25.006 138.562 1.00 68.81 1161 LEU A C 1
ATOM 9188 O O . LEU A 1 1161 ? -45.441 -26.218 138.461 1.00 68.81 1161 LEU A O 1
ATOM 9192 N N . HIS A 1 1162 ? -45.609 -24.377 139.736 1.00 69.69 1162 HIS A N 1
ATOM 9193 C CA . HIS A 1 1162 ? -45.485 -25.065 141.014 1.00 69.69 1162 HIS A CA 1
ATOM 9194 C C . HIS A 1 1162 ? -46.674 -26.007 141.242 1.00 69.69 1162 HIS A C 1
ATOM 9196 O O . HIS A 1 1162 ? -46.483 -27.170 141.591 1.00 69.69 1162 HIS A O 1
ATOM 9202 N N . THR A 1 1163 ? -47.892 -25.539 140.959 1.00 71.44 1163 THR A N 1
ATOM 9203 C CA . THR A 1 1163 ? -49.118 -26.343 141.069 1.00 71.44 1163 THR A CA 1
ATOM 9204 C C . THR A 1 1163 ? -49.106 -27.512 140.082 1.00 71.44 1163 THR A C 1
ATOM 9206 O O . THR A 1 1163 ? -49.357 -28.652 140.467 1.00 71.44 1163 THR A O 1
ATOM 9209 N N . PHE A 1 1164 ? -48.722 -27.270 138.826 1.00 72.25 1164 PHE A N 1
ATOM 9210 C CA . PHE A 1 1164 ? -48.601 -28.316 137.810 1.00 72.25 1164 PHE A CA 1
ATOM 9211 C C . PHE A 1 1164 ? -47.525 -29.348 138.176 1.00 72.25 1164 PHE A C 1
ATOM 9213 O O . PHE A 1 1164 ? -47.757 -30.549 138.056 1.00 72.25 1164 PHE A O 1
ATOM 9220 N N . GLY A 1 1165 ? -46.372 -28.901 138.683 1.00 66.44 1165 GLY A N 1
ATOM 9221 C CA . GLY A 1 1165 ? -45.291 -29.776 139.140 1.00 66.44 1165 GLY A CA 1
ATOM 9222 C C . GLY A 1 1165 ? -45.670 -30.625 140.355 1.00 66.44 1165 GLY A C 1
ATOM 9223 O O . GLY A 1 1165 ? -45.215 -31.760 140.470 1.00 66.44 1165 GLY A O 1
ATOM 9224 N N . GLN A 1 1166 ? -46.539 -30.121 141.234 1.00 71.88 1166 GLN A N 1
ATOM 9225 C CA . GLN A 1 1166 ? -47.109 -30.913 142.327 1.00 71.88 1166 GLN A CA 1
ATOM 9226 C C . GLN A 1 1166 ? -48.128 -31.943 141.828 1.00 71.88 1166 GLN A C 1
ATOM 9228 O O . GLN A 1 1166 ? -48.140 -33.072 142.317 1.00 71.88 1166 GLN A O 1
ATOM 9233 N N . MET A 1 1167 ? -48.968 -31.574 140.856 1.00 65.69 1167 MET A N 1
ATOM 9234 C CA . MET A 1 1167 ? -49.975 -32.473 140.283 1.00 65.69 1167 MET A CA 1
ATOM 9235 C C . MET A 1 1167 ? -49.361 -33.576 139.414 1.00 65.69 1167 MET A C 1
ATOM 9237 O O . MET A 1 1167 ? -49.856 -34.701 139.418 1.00 65.69 1167 MET A O 1
ATOM 9241 N N . TYR A 1 1168 ? -48.263 -33.279 138.716 1.00 71.38 1168 TYR A N 1
ATOM 9242 C CA . TYR A 1 1168 ? -47.563 -34.213 137.834 1.00 71.38 1168 TYR A CA 1
ATOM 9243 C C . TYR A 1 1168 ? -46.063 -34.253 138.160 1.00 71.38 1168 TYR A C 1
ATOM 9245 O O . TYR A 1 1168 ? -45.244 -33.754 137.383 1.00 71.38 1168 TYR A O 1
ATOM 9253 N N . PRO A 1 1169 ? -45.666 -34.886 139.282 1.00 68.31 1169 PRO A N 1
ATOM 9254 C CA . PRO A 1 1169 ? -44.277 -34.887 139.748 1.00 68.31 1169 PRO A CA 1
ATOM 9255 C C . PRO A 1 1169 ? -43.299 -35.463 138.719 1.00 68.31 1169 PRO A C 1
ATOM 9257 O O . PRO A 1 1169 ? -42.182 -34.976 138.585 1.00 68.31 1169 PRO A O 1
ATOM 9260 N N . ALA A 1 1170 ? -43.745 -36.453 137.935 1.00 62.91 1170 ALA A N 1
ATOM 9261 C CA . ALA A 1 1170 ? -42.957 -37.070 136.868 1.00 62.91 1170 ALA A CA 1
ATOM 9262 C C . ALA A 1 1170 ? -42.607 -36.104 135.716 1.00 62.91 1170 ALA A C 1
ATOM 9264 O O . ALA A 1 1170 ? -41.661 -36.355 134.975 1.00 62.91 1170 ALA A O 1
ATOM 9265 N N . LEU A 1 1171 ? -43.351 -35.002 135.561 1.00 68.06 1171 LEU A N 1
ATOM 9266 C CA . LEU A 1 1171 ? -43.099 -33.964 134.557 1.00 68.06 1171 LEU A CA 1
ATOM 9267 C C . LEU A 1 1171 ? -42.340 -32.757 135.111 1.00 68.06 1171 LEU A C 1
ATOM 9269 O O . LEU A 1 1171 ? -41.800 -31.981 134.326 1.00 68.06 1171 LEU A O 1
ATOM 9273 N N . ALA A 1 1172 ? -42.260 -32.597 136.434 1.00 67.38 1172 ALA A N 1
ATOM 9274 C CA . ALA A 1 1172 ? -41.608 -31.449 137.059 1.00 67.38 1172 ALA A CA 1
ATOM 9275 C C . ALA A 1 1172 ? -40.121 -31.338 136.670 1.00 67.38 1172 ALA A C 1
ATOM 9277 O O . ALA A 1 1172 ? -39.635 -30.237 136.406 1.00 67.38 1172 ALA A O 1
ATOM 9278 N N . ASP A 1 1173 ? -39.414 -32.467 136.562 1.00 64.19 1173 ASP A N 1
ATOM 9279 C CA . ASP A 1 1173 ? -38.008 -32.490 136.143 1.00 64.19 1173 ASP A CA 1
ATOM 9280 C C . ASP A 1 1173 ? -37.843 -32.222 134.638 1.00 64.19 1173 ASP A C 1
ATOM 9282 O O . ASP A 1 1173 ? -36.929 -31.504 134.240 1.00 64.19 1173 ASP A O 1
ATOM 9286 N N . ALA A 1 1174 ? -38.768 -32.694 133.795 1.00 64.81 1174 ALA A N 1
ATOM 9287 C CA . ALA A 1 1174 ? -38.760 -32.399 132.358 1.00 64.81 1174 ALA A CA 1
ATOM 9288 C C . ALA A 1 1174 ? -39.037 -30.911 132.068 1.00 64.81 1174 ALA A C 1
ATOM 9290 O O . ALA A 1 1174 ? -38.390 -30.320 131.201 1.00 64.81 1174 ALA A O 1
ATOM 9291 N N . ILE A 1 1175 ? -39.942 -30.285 132.832 1.00 65.44 1175 ILE A N 1
ATOM 9292 C CA . ILE A 1 1175 ? -40.206 -28.840 132.771 1.00 65.44 1175 ILE A CA 1
ATOM 9293 C C . ILE A 1 1175 ? -38.961 -28.055 133.199 1.00 65.44 1175 ILE A C 1
ATOM 9295 O O . ILE A 1 1175 ? -38.567 -27.128 132.498 1.00 65.44 1175 ILE A O 1
ATOM 9299 N N . LYS A 1 1176 ? -38.290 -28.449 134.292 1.00 63.16 1176 LYS A N 1
ATOM 9300 C CA . LYS A 1 1176 ? -37.035 -27.810 134.736 1.00 63.16 1176 LYS A CA 1
ATOM 9301 C C . LYS A 1 1176 ? -35.910 -27.919 133.708 1.00 63.16 1176 LYS A C 1
ATOM 9303 O O . LYS A 1 1176 ? -35.151 -26.973 133.554 1.00 63.16 1176 LYS A O 1
ATOM 9308 N N . ILE A 1 1177 ? -35.796 -29.053 133.015 1.00 61.91 1177 ILE A N 1
ATOM 9309 C CA . ILE A 1 1177 ? -34.762 -29.262 131.989 1.00 61.91 1177 ILE A CA 1
ATOM 9310 C C . ILE A 1 1177 ? -35.050 -28.422 130.736 1.00 61.91 1177 ILE A C 1
ATOM 9312 O O . ILE A 1 1177 ? -34.126 -27.850 130.158 1.00 61.91 1177 ILE A O 1
ATOM 9316 N N . LYS A 1 1178 ? -36.318 -28.316 130.311 1.00 64.69 1178 LYS A N 1
ATOM 9317 C CA . LYS A 1 1178 ? -36.697 -27.517 129.131 1.00 64.69 1178 LYS A CA 1
ATOM 9318 C C . LYS A 1 1178 ? -36.817 -26.020 129.404 1.00 64.69 1178 LYS A C 1
ATOM 9320 O O . LYS A 1 1178 ? -36.758 -25.235 128.465 1.00 64.69 1178 LYS A O 1
ATOM 9325 N N . MET A 1 1179 ? -36.953 -25.598 130.656 1.00 60.66 1179 MET A N 1
ATOM 9326 C CA . MET A 1 1179 ? -36.998 -24.185 131.017 1.00 60.66 1179 MET A CA 1
ATOM 9327 C C . MET A 1 1179 ? -35.638 -23.723 131.515 1.00 60.66 1179 MET A C 1
ATOM 9329 O O . MET A 1 1179 ? -35.304 -23.844 132.691 1.00 60.66 1179 MET A O 1
ATOM 9333 N N . TYR A 1 1180 ? -34.859 -23.147 130.603 1.00 53.75 1180 TYR A N 1
ATOM 9334 C CA . TYR A 1 1180 ? -33.681 -22.369 130.965 1.00 53.75 1180 TYR A CA 1
ATOM 9335 C C . TYR A 1 1180 ? -34.154 -21.129 131.742 1.00 53.75 1180 TYR A C 1
ATOM 9337 O O . TYR A 1 1180 ? -34.608 -20.147 131.160 1.00 53.75 1180 TYR A O 1
ATOM 9345 N N . LEU A 1 1181 ? -34.121 -21.185 133.074 1.00 48.59 1181 LEU A N 1
ATOM 9346 C CA . LEU A 1 1181 ? -34.437 -20.032 133.915 1.00 48.59 1181 LEU A CA 1
ATOM 9347 C C . LEU A 1 1181 ? -33.261 -19.047 133.861 1.00 48.59 1181 LEU A C 1
ATOM 9349 O O . LEU A 1 1181 ? -32.290 -19.198 134.601 1.00 48.59 1181 LEU A O 1
ATOM 9353 N N . SER A 1 1182 ? -33.336 -18.022 133.007 1.00 40.03 1182 SER A N 1
ATOM 9354 C CA . SER A 1 1182 ? -32.481 -16.842 133.166 1.00 40.03 1182 SER A CA 1
ATOM 9355 C C . SER A 1 1182 ? -33.030 -16.004 134.327 1.00 40.03 1182 SER A C 1
ATOM 9357 O O . SER A 1 1182 ? -34.041 -15.316 134.185 1.00 40.03 1182 SER A O 1
ATOM 9359 N N . LEU A 1 1183 ? -32.400 -16.076 135.499 1.00 37.56 1183 LEU A N 1
ATOM 9360 C CA . LEU A 1 1183 ? -32.714 -15.178 136.612 1.00 37.56 1183 LEU A CA 1
ATOM 9361 C C . LEU A 1 1183 ? -32.163 -13.781 136.295 1.00 37.56 1183 LEU A C 1
ATOM 9363 O O . LEU A 1 1183 ? -30.963 -13.549 136.403 1.00 37.56 1183 LEU A O 1
ATOM 9367 N N . SER A 1 1184 ? -33.035 -12.845 135.916 1.00 34.81 1184 SER A N 1
ATOM 9368 C CA . SER A 1 1184 ? -32.761 -11.406 136.001 1.00 34.81 1184 SER A CA 1
ATOM 9369 C C . SER A 1 1184 ? -33.445 -10.821 137.242 1.00 34.81 1184 SER A C 1
ATOM 9371 O O . SER A 1 1184 ? -34.453 -10.120 137.138 1.00 34.81 1184 SER A O 1
ATOM 9373 N N . ASN A 1 1185 ? -32.937 -11.231 138.407 1.00 36.72 1185 ASN A N 1
ATOM 9374 C CA . ASN A 1 1185 ? -32.641 -10.439 139.611 1.00 36.72 1185 ASN A CA 1
ATOM 9375 C C . ASN A 1 1185 ? -32.134 -11.374 140.709 1.00 36.72 1185 ASN A C 1
ATOM 9377 O O . ASN A 1 1185 ? -32.905 -12.275 141.111 1.00 36.72 1185 ASN A O 1
#

Secondary structure (DSSP, 8-state):
--TT--GGGGGG--SSHHHHHHT-HHHHHHH--PPEEEEEETTEEEEEEHHHHHHHHHH--TTSPSS-EEEEEE--TTSSHHHHHHHHHHHHHHHT--TTEEEE-TT---HHHHHHHHHHHTBTB-S-HHHHHHHHHHHT-HHHHHHHHHHHHHHHH-S-HHHHHHHHHHHHHHHHHHHHHHHHHHT-TTS-SS----SS-HHHHHHHHHT-SS-----HHHHHHHHHHHHHHHHTTT--HHHHHHHHHHHHHHHT----EEEES-HHHHTTTTHHHHHHHHH-SSS---EEEEEE-HHHHTTSHHHHHHHHHHHH--SSSS-EEEEESB-TTS-SBSS--TTTHHHHHHHHHHHHHHHTT---STT-TTHHHHHHTTTT----GGGTT--HHHHHHHHHHSPSSTTHHHHHHHHHHHHHHHHHHT-HHHHHHHH----EEE--SSHHHHHHHHHHSPPTTSS--EEEE-HHHHHHHHT--SS-SPPEEEEEEE-B------S----------PPB-HHHHHHHHHHTT----GGGGHHHHHHHHHHHHHHT-TTB---TT-S-SS-SEEE---BTTBSS-EEETTT--SSSEEE-GGGGGGHHHHHTGGG--THHHHHHHHHHTT-GGGHHHHHHHHHHHHHHHHHHHHHHSS-HHHHHHHHHHHHHHTT---TTS-HHHHTTSPPTT----GGGGGG-----HHHHHHHHHHHHHHHEEETTEE-HHHHHHHHHHSTT--HHHHHTT--GGGS-TTEEETTEEHHHHHHHHHHHHHHHHHHHHSHHHHHHHHHHHHHHHHHHHTTSHHHHHHHHHHHHHHHHHHTPPPP-PPPHHHHHHHHHHHHHHTGGGB-TTSSB---SHHHHHHHHHHHHHHHTSHHHHHHHHHHHHHHHHHHHHHHHHHHHHHHHHHTT-TTTSTHHHHHSS-TTHHHHH---SHHHHHHHHHHHHHHHHHHHHHHHHHHHGGG--HHHHHHHHHHHHHHHHHHTS---HHHHHHHHHHHHHHHHHHHHHHHHH--S---TTHHHHHHHHHHHHHHHTTHHHHHHHHHHHHHHHHHHHHHHHHHHHTT---HHHHHHHHHHHHHHHT--TTS-HHHHHHHHHHHHHHHTTSPPHHHHHHHH-TT--STTHHHHHHHH-SS----PPPHHHHHHHHHHHHH-HHHHHHHHHH-------

pLDDT: mean 76.87, std 12.5, range [28.56, 94.94]

Organism: NCBI:txid1898651

Foldseek 3Di:
DPLLFDPVLLQCLALALVSQCVVDVVSSVLLQFWFWWWFDAVPDIDIDTLVNVLVVVLPDALPADAAFFEEEEDAFDQLCLRVSLSVSVSVCVVVVSALQEDEQELLQAEPVVVVVSNCVSLPPAPLPVVLVVLQVVCLVVLLVLLLQLLCQLVVVFDDDPVLSVVVSVLSSVLLSVLSPVVSVCVVPVPPPPDDPSYSDDPVNVVVVCVPDPDRDPDPVVSSSLSSSVSVQCSNSVHDHPLVVLQSSQVRCCVPPSDAREYHYSELCSRHVSCSLVVLVRNPDGRGRRHHYYHYYHLVSLVVDPSSVVSVVVLVPPHDDGNSYTYIYQAPPQQFDGPRDDLVCLLVSLLSSLQSSSVVSVDDQDPPGPCQVLLVLCQQPDPDRSSSPVDYSQLLSQLLLQDDGGHNSSSSSSVLVSQCSVCLNVLNNQVSLVVRGDQQKFWFDPDPLCRSSCSNNPDDPPDPDQKGWRALSNVCVSNVPPDSPGHTDIIGMGGQFDDDDDPPDDDDDVPPPNGDGNQLVVQLRCLLVVHDHDPVSCLLLVQLLLVLLCVQPVLQAQFDPQAPDPDALKGFADADSNHRFDEAEPPHGDDDGQYDYSLLTPLSVLSSCLNVDDDPVNVVSSVVSVVDPSSVVSNVRSVVSSVVVQVLQCVLQVHRLLLVLVLLLLVCQQLLNNDPLDDPLSCVVHDHNPFAFFPVCSVLRFHADVVLSVLSNRSNSRYFHNDRSDGPVVVVVVSCVVCVPPDSLVSLLPGQLVSADQSIGRRPHRPSVSSVSVNVSSVSLLCSLPDPVLVVLLVLVVQLLLVLVQLLDVVSVVLLLVLQQLLCVLLVHDRQDADHSVVSPVLSVVLCVLQVVQQDPVRHGHQPGSSSSSSVSRSVNVSSPDPNVVSSVVVVVSLVVSVVSLLVLLVVLLVLCVVLVLNVLPPSCVVPVPPLCPCVVPHRPHSVNSVSSSVSSNVSSLSVVLSVLCVLLSVLQDPVLLVLLVLLLVLLVLLLVFPDDPVLNVLSCVLSVLSCQQNVLNVVSSDPPDPDPCSVVSSVSSNVSSVCCPDCNSVVSLLVSLVQVLLLLVLVVVVCVLLVVPDPPSCVLSVVLNCLSVPDDSPDRSSSSSVSSSVSSVSCSPHDDLQSVLCVNDPPDRPLCSVVSVLSSGSAQDADDDDPSNVVSLVVVCVSRVSCNVSSVVSHPDPDPD

Solvent-accessible surface area (backbone atoms only — not comparable to full-atom values): 65574 Å² total; per-residue (Å²): 77,63,86,45,60,52,78,87,33,51,72,67,42,53,72,45,52,66,67,36,36,76,77,30,66,70,57,32,63,62,50,57,69,82,52,35,27,37,34,74,49,96,95,52,76,46,82,38,43,58,67,53,53,48,51,53,72,71,62,70,58,77,85,61,76,68,18,28,36,27,35,39,37,39,30,39,69,56,46,48,51,46,45,53,49,52,49,48,52,53,52,42,64,73,67,61,79,55,89,56,59,47,75,49,49,57,82,49,61,40,68,66,61,53,50,47,51,49,55,62,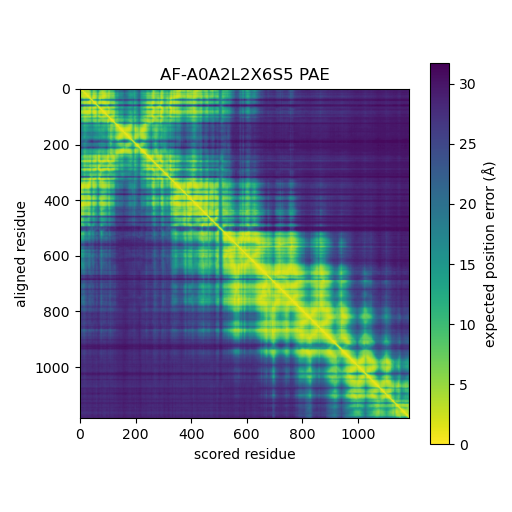74,52,62,89,53,86,67,51,69,64,34,58,50,42,38,58,52,44,68,76,32,37,66,61,48,23,47,50,30,44,53,56,31,40,62,74,73,46,96,46,68,86,63,40,52,68,51,43,69,59,48,30,59,53,31,21,52,35,44,47,53,48,59,58,40,72,81,43,80,86,78,66,84,87,59,87,77,46,70,72,48,72,64,60,50,52,48,53,55,72,76,41,98,59,92,78,91,66,64,61,69,60,48,51,53,40,30,52,51,44,46,42,32,63,37,48,73,65,44,52,73,69,56,50,53,35,52,52,26,53,48,35,42,71,76,72,46,44,64,37,35,41,38,32,34,28,44,63,60,22,33,55,94,50,32,67,65,48,49,52,51,53,69,33,62,78,45,48,38,34,38,34,41,36,17,42,49,70,80,74,35,61,79,41,74,69,38,39,54,48,52,47,46,59,71,65,67,66,88,87,74,89,41,71,43,55,32,28,25,31,48,98,84,24,49,49,49,68,59,56,48,79,90,48,44,55,65,58,51,31,35,50,44,44,49,29,18,44,73,62,74,40,63,80,53,97,83,32,93,57,45,72,52,30,40,42,50,36,58,84,48,99,57,70,51,43,44,48,91,46,37,66,45,34,49,38,35,37,61,69,49,48,72,87,26,58,19,54,69,32,54,46,42,38,51,54,33,51,40,50,52,26,43,75,74,71,43,42,68,65,40,48,63,74,45,39,67,73,54,38,47,40,61,54,94,50,68,64,59,20,52,51,44,33,48,59,36,72,69,84,90,55,97,60,61,57,42,64,46,43,15,68,31,51,26,39,67,74,49,53,94,57,90,78,46,64,71,42,78,29,45,47,44,80,29,54,52,85,75,80,83,72,94,82,74,79,92,64,94,67,79,87,74,81,51,68,30,67,45,52,50,38,52,51,38,45,57,73,67,48,92,64,68,69,77,51,45,43,42,34,43,43,13,49,34,49,51,36,47,76,75,55,32,38,46,46,71,55,61,94,70,37,62,66,91,76,61,48,40,32,49,62,55,74,47,93,89,23,67,48,41,60,22,43,67,97,78,53,94,65,87,55,37,76,41,57,58,77,40,54,76,45,48,62,50,28,31,51,38,71,80,45,63,69,70,64,24,52,56,37,49,56,61,33,69,72,38,78,58,51,58,60,52,53,53,41,27,46,51,49,25,53,51,54,49,54,50,49,24,63,33,50,73,46,54,65,62,57,51,29,47,42,51,38,52,50,35,25,58,62,41,66,51,59,92,87,54,58,68,84,54,58,78,74,41,60,62,72,83,60,42,40,33,82,96,48,39,88,58,62,63,72,73,58,67,70,59,45,51,48,38,55,51,42,30,41,38,63,37,25,46,40,94,97,37,61,48,61,69,59,50,54,51,50,52,65,73,48,66,91,55,54,56,64,64,59,62,65,67,44,54,41,86,60,35,58,76,39,35,21,47,68,94,41,39,40,28,60,53,51,46,56,50,48,53,54,46,50,49,39,38,44,42,34,68,26,72,69,42,51,47,52,52,52,50,48,54,49,50,52,45,36,35,58,54,26,51,38,69,66,50,31,56,49,50,52,52,32,49,47,46,26,18,64,38,68,75,48,77,78,74,67,78,70,55,40,69,54,33,38,51,46,45,53,48,52,53,60,73,43,48,90,34,42,41,98,86,69,45,84,50,65,93,43,49,61,49,29,43,55,47,39,28,54,45,16,60,48,51,72,34,70,68,48,45,36,51,49,51,49,51,51,51,47,56,49,49,54,51,48,53,56,50,47,52,57,51,53,49,54,52,32,52,74,70,72,44,45,86,65,47,70,49,65,80,80,68,62,56,75,80,49,56,67,68,74,72,52,73,63,46,72,68,50,45,52,51,51,22,52,50,27,42,53,50,39,52,48,53,53,50,49,53,53,48,62,72,35,46,92,50,66,50,70,69,59,30,52,42,24,43,54,26,24,55,43,40,53,60,43,64,75,43,96,62,62,70,73,59,47,53,53,47,50,51,54,27,48,45,20,46,52,26,26,54,40,53,54,55,74,60,49,79,90,69,92,58,96,60,54,80,60,43,47,58,50,32,45,56,27,32,69,65,39,55,76,68,39,42,34,47,54,50,49,48,52,42,52,54,50,42,41,28,45,53,32,45,51,51,49,40,58,66,68,64,60,89,44,77,67,56,56,51,51,46,48,51,34,41,49,46,48,67,68,57,55,102,77,58,51,49,49,54,49,36,48,36,54,37,55,29,49,64,58,47,75,74,52,77,48,70,71,52,54,41,56,74,74,48,91,85,70,67,72,85,53,45,66,59,48,53,52,60,31,39,73,57,64,67,89,71,90,77,49,76,69,52,50,51,48,48,52,50,48,29,68,76,38,58,79,48,37,61,57,52,55,71,41,44,74,78,79,80,92,123

Sequence (1185 aa):
MLPCIKESSLSLFVATADQRFLLGEDIFLRTHFPVTMRRFRPGSGTIWSEGDLLRELESAPAATPSGNQTYVLYGAAGSGKSEVIRWLECNIRRAGSRPFALRISRTELDPVKILQKILSQFKGLSLNEAIYHQWEDLRKKPVTLANHLVWSALGKMLPSDSEIIPISYRLRPIIEDNLRLNFSGIDSPTEIEDRTPELISLEDLEELTRQSSISIDIECEQLRYLMARELEHAVLGGYNFVETLKSISQELMVREGIRPLLLIDDLVQSMNIYSTDLLDFFITMEEGNWDIVLGLTPASFESSKRGREILNRINTLDTFDDRLIKLWLTDDQGHDSYFINIKNCHLYAEKYLMECKRLTGFSCDGGCSLIKRCVALQMGLSQLPSLSPFNQALLARIYRSLPRGKGKARYFIAALGDILRSMVNGELSGALDSYIKREVSVDHPDPLVRLLGEVYAPDSSRKKGFVSIKGKALSALVGTTGDEFQDVEASIYDLSAARTHTPNKVDEPSGEFLEIDTSKAAVRDWLEGRQVNKELLKGLRLGISYLCRELAQPCNLIPRNTSRLTPLLRWDETVEGSKIPVSLEGVDIFEGIKVQRALGHAAYPLNYVHLKRGRARESSLESALQYDEIYYLFYAAQELKDNLHARLEKELGIPPDEFAYILFVLLMEVGQGGRESPILIQNTCLGESMAYPEDIAGLQVFFPEDIAQAIRALFKDWLLLRENIYDAVRLKKFMKKYKDVDPILELAKINPENISPQFKIGEIELSKFVNSIQIVLNELAGSARGESALKERWRLEKILEVLGELQHPGSHVEIQSLLLSVASSLGLPKPLLPDWQDCQKLHSRIRRGLRRFLGRAGRLEMGGPISAHRFMLSLGEIDRQSDYVAMKEIHRLFELAVSRIEGAGTELWAVAESIGVAGHLAISQYWGIDIVQPIKDGRWDLEYFTQLARRAQEVAISKRYLNCLEMASPYIDHQLAEEAEVVASILEIIISQNISPKFLNRIKVAMGQCREYSGSIEKILKLDGFNDSWDDLIPAIRDAHQRINGERLKGMLLNICQEWLAYIENLVQLAKCLGIAGGSLTVLCGQVAHILQGVEEKDEGAEIARALYEAGLHLKRLPGSAQIACQINGNQQADYLWLLDILLAPQSPEIALSSISLEGLHTFGQMYPALADAIKIKMYLSLSN

Nearest PDB structures (foldseek):
  8t4h-assembly1_B  TM=1.288E-01  e=5.165E+00  Homo sapiens
  7sp5-assembly1_A  TM=1.175E-01  e=7.779E+00  Serendipita indica